Protein AF-0000000087649530 (afdb_homodimer)

Solvent-accessible surface area (backbone atoms only — not comparable to full-atom values): 56994 Å² total; per-residue (Å²): 128,84,71,70,78,63,82,68,73,58,63,77,44,71,29,70,80,33,67,45,96,44,34,31,39,33,21,28,18,38,67,55,89,94,43,46,29,28,37,35,21,36,43,66,48,27,42,63,47,49,63,90,36,42,72,45,75,70,43,72,44,75,65,50,84,65,71,43,80,13,74,47,74,53,39,30,36,41,44,47,68,89,49,80,73,53,42,72,74,54,50,56,64,28,71,61,17,47,23,30,29,43,32,22,47,67,66,84,54,90,45,92,65,28,19,23,22,39,34,42,36,52,28,40,51,48,20,33,71,45,46,62,75,54,61,56,62,45,39,42,62,58,44,22,72,63,63,25,24,39,33,36,37,41,42,50,24,29,54,66,8,38,41,29,68,68,40,90,82,24,53,40,39,34,26,58,41,31,47,40,41,45,42,51,43,40,51,74,34,30,55,62,55,46,16,16,54,87,32,24,20,36,29,15,33,35,42,8,0,16,46,40,42,40,38,45,29,21,77,86,34,33,83,59,51,54,33,39,28,26,31,51,25,29,54,57,17,73,64,43,44,38,53,54,51,44,60,52,35,48,50,52,37,42,74,70,76,40,83,37,80,92,38,53,65,58,34,50,58,56,54,52,68,52,63,69,75,77,48,38,34,43,54,68,67,30,66,70,33,88,87,45,57,81,37,86,50,37,40,46,68,52,65,63,66,34,60,59,61,62,73,59,30,55,53,69,27,74,71,48,35,30,41,37,38,35,38,64,35,40,8,57,70,67,41,68,94,60,74,70,35,74,64,51,39,48,54,56,44,43,70,76,45,39,35,70,73,29,63,92,47,28,67,61,55,45,49,52,55,50,55,57,50,41,53,85,90,34,72,84,35,68,66,50,33,39,51,28,32,28,49,52,45,15,36,68,59,30,47,27,20,51,42,43,48,46,42,54,45,40,70,56,29,98,46,57,33,38,31,37,33,37,55,54,68,60,76,58,39,41,48,77,59,45,75,76,39,97,69,82,71,13,22,72,63,44,66,48,25,29,58,32,75,41,50,72,87,20,76,56,84,75,50,72,66,48,51,50,46,27,52,33,44,25,39,27,54,46,21,27,37,64,68,67,32,49,64,36,46,93,90,36,75,88,38,60,59,76,56,82,49,97,65,77,76,76,86,59,55,31,36,76,92,40,52,43,22,20,32,39,40,44,84,73,56,41,79,37,69,64,41,77,74,42,46,31,56,52,51,43,53,52,60,57,51,47,70,69,61,52,83,125,130,83,71,70,77,64,80,67,72,61,63,78,44,70,28,70,80,34,69,45,93,45,34,31,38,32,21,27,18,37,67,56,89,93,43,47,30,27,37,33,21,36,42,66,46,28,42,64,46,49,62,90,37,44,72,44,74,72,45,71,45,76,65,51,84,63,72,44,79,13,73,46,76,53,39,31,34,43,45,46,69,87,55,80,71,53,42,73,75,53,51,58,64,27,72,62,18,46,25,30,30,42,33,20,46,68,66,82,54,90,46,93,66,29,20,23,22,39,33,43,36,51,28,38,50,48,20,33,70,46,44,59,75,55,60,57,60,46,37,43,61,57,41,24,71,65,64,24,24,40,33,36,37,40,40,49,25,31,54,65,8,38,42,28,67,69,41,88,82,24,52,40,38,35,26,58,42,31,48,39,41,45,42,51,44,40,51,73,33,30,55,63,54,45,15,16,54,87,30,25,20,37,29,16,33,36,41,9,0,14,46,40,42,40,38,45,30,20,78,88,34,31,84,60,51,53,31,38,29,26,30,52,25,29,54,57,18,73,64,40,44,35,55,54,50,45,58,50,37,49,52,52,38,41,74,70,75,40,83,37,80,90,37,55,66,59,35,50,58,55,54,53,67,51,64,69,75,78,49,36,34,42,55,67,66,31,67,70,32,86,87,44,58,82,37,85,49,38,41,45,70,52,64,64,67,34,59,58,60,62,73,58,30,55,54,69,27,74,71,47,34,32,41,38,37,35,37,65,34,40,8,58,70,66,40,68,96,59,76,70,37,72,66,51,39,48,55,56,43,42,69,76,44,40,36,70,73,29,64,89,47,28,64,60,54,46,49,52,54,49,54,58,50,42,53,84,90,34,74,85,36,68,67,50,36,39,51,27,32,26,48,52,44,15,36,70,59,29,47,27,19,51,40,43,48,47,42,53,45,41,70,55,28,98,45,54,33,39,31,36,32,36,54,51,68,60,76,59,38,41,46,76,59,46,76,74,39,97,70,85,70,14,22,70,63,44,67,48,24,30,58,33,74,42,49,73,87,20,76,57,84,76,52,73,66,48,51,51,47,26,52,33,46,24,40,27,55,45,20,27,36,65,68,68,32,48,63,37,46,91,90,37,75,89,37,58,58,75,56,82,49,97,67,77,75,75,84,57,53,31,36,76,93,40,51,41,23,21,32,38,39,43,84,73,56,42,79,36,70,64,44,78,74,41,45,32,54,51,52,45,53,52,60,58,50,48,70,69,62,53,84,125

Structure (mmCIF, N/CA/C/O backbone):
data_AF-0000000087649530-model_v1
#
loop_
_entity.id
_entity.type
_entity.pdbx_description
1 polymer Carboxylesterase
#
loop_
_atom_site.group_PDB
_atom_site.id
_atom_site.type_symbol
_atom_site.label_atom_id
_atom_site.label_alt_id
_atom_site.label_comp_id
_atom_site.label_asym_id
_atom_site.label_entity_id
_atom_site.label_seq_id
_atom_site.pdbx_PDB_ins_code
_atom_site.Cartn_x
_atom_site.Cartn_y
_atom_site.Cartn_z
_atom_site.occupancy
_atom_site.B_iso_or_equiv
_atom_site.auth_seq_id
_atom_site.auth_comp_id
_atom_site.auth_asym_id
_atom_site.auth_atom_id
_atom_site.pdbx_PDB_model_num
ATOM 1 N N . MET A 1 1 ? 2.102 -18.469 -43.094 1 20.11 1 MET A N 1
ATOM 2 C CA . MET A 1 1 ? 2.076 -19.75 -43.781 1 20.11 1 MET A CA 1
ATOM 3 C C . MET A 1 1 ? 2.949 -20.766 -43.031 1 20.11 1 MET A C 1
ATOM 5 O O . MET A 1 1 ? 2.918 -21.969 -43.344 1 20.11 1 MET A O 1
ATOM 9 N N . GLY A 1 2 ? 3.943 -20.281 -42.344 1 23.78 2 GLY A N 1
ATOM 10 C CA . GLY A 1 2 ? 5.012 -21.203 -42.031 1 23.78 2 GLY A CA 1
ATOM 11 C C . GLY A 1 2 ? 4.621 -22.203 -40.938 1 23.78 2 GLY A C 1
ATOM 12 O O . GLY A 1 2 ? 4.879 -21.969 -39.75 1 23.78 2 GLY A O 1
ATOM 13 N N . ILE A 1 3 ? 3.42 -22.734 -40.969 1 28.77 3 ILE A N 1
ATOM 14 C CA . ILE A 1 3 ? 3.002 -23.859 -40.156 1 28.77 3 ILE A CA 1
ATOM 15 C C . ILE A 1 3 ? 4.016 -25 -40.25 1 28.77 3 ILE A C 1
ATOM 17 O O . ILE A 1 3 ? 4.145 -25.625 -41.312 1 28.77 3 ILE A O 1
ATOM 21 N N . SER A 1 4 ? 5.281 -24.703 -39.875 1 29.48 4 SER A N 1
ATOM 22 C CA . SER A 1 4 ? 6.234 -25.812 -39.906 1 29.48 4 SER A CA 1
ATOM 23 C C . SER A 1 4 ? 5.562 -27.141 -39.562 1 29.48 4 SER A C 1
ATOM 25 O O . SER A 1 4 ? 4.609 -27.156 -38.781 1 29.48 4 SER A O 1
ATOM 27 N N . SER A 1 5 ? 5.758 -28.125 -40.406 1 30.33 5 SER A N 1
ATOM 28 C CA . SER A 1 5 ? 5.371 -29.531 -40.406 1 30.33 5 SER A CA 1
ATOM 29 C C . SER A 1 5 ? 5.758 -30.203 -39.094 1 30.33 5 SER A C 1
ATOM 31 O O . SER A 1 5 ? 6.93 -30.516 -38.875 1 30.33 5 SER A O 1
ATOM 33 N N . SER A 1 6 ? 5.52 -29.672 -37.906 1 35.19 6 SER A N 1
ATOM 34 C CA . SER A 1 6 ? 5.594 -30.594 -36.781 1 35.19 6 SER A CA 1
ATOM 35 C C . SER A 1 6 ? 5.176 -32 -37.188 1 35.19 6 SER A C 1
ATOM 37 O O . SER A 1 6 ? 4.133 -32.188 -37.844 1 35.19 6 SER A O 1
ATOM 39 N N . SER A 1 7 ? 6.105 -32.875 -37.594 1 38.34 7 SER A N 1
ATOM 40 C CA . SER A 1 7 ? 5.742 -34.25 -37.781 1 38.34 7 SER A CA 1
ATOM 41 C C . SER A 1 7 ? 4.602 -34.656 -36.844 1 38.34 7 SER A C 1
ATOM 43 O O . SER A 1 7 ? 4.777 -34.719 -35.625 1 38.34 7 SER A O 1
ATOM 45 N N . HIS A 1 8 ? 3.453 -34.156 -37.031 1 46.5 8 HIS A N 1
ATOM 46 C CA . HIS A 1 8 ? 2.182 -34.531 -36.438 1 46.5 8 HIS A CA 1
ATOM 47 C C . HIS A 1 8 ? 2.125 -36.062 -36.188 1 46.5 8 HIS A C 1
ATOM 49 O O . HIS A 1 8 ? 1.907 -36.812 -37.094 1 46.5 8 HIS A O 1
ATOM 55 N N . HIS A 1 9 ? 3.072 -36.5 -35.344 1 56.75 9 HIS A N 1
ATOM 56 C CA . HIS A 1 9 ? 2.857 -37.906 -35 1 56.75 9 HIS A CA 1
ATOM 57 C C . HIS A 1 9 ? 1.378 -38.188 -34.781 1 56.75 9 HIS A C 1
ATOM 59 O O . HIS A 1 9 ? 0.738 -37.531 -33.938 1 56.75 9 HIS A O 1
ATOM 65 N N . GLN A 1 10 ? 0.714 -38.531 -35.875 1 61.56 10 GLN A N 1
ATOM 66 C CA . GLN A 1 10 ? -0.709 -38.844 -35.906 1 61.56 10 GLN A CA 1
ATOM 67 C C . GLN A 1 10 ? -1.021 -40.094 -35.094 1 61.56 10 GLN A C 1
ATOM 69 O O . GLN A 1 10 ? -0.234 -41.031 -35.031 1 61.56 10 GLN A O 1
ATOM 74 N N . ALA A 1 11 ? -1.963 -39.969 -34.219 1 69.56 11 ALA A N 1
ATOM 75 C CA . ALA A 1 11 ? -2.512 -41.125 -33.5 1 69.56 11 ALA A CA 1
ATOM 76 C C . ALA A 1 11 ? -2.777 -42.281 -34.438 1 69.56 11 ALA A C 1
ATOM 78 O O . ALA A 1 11 ? -3.271 -42.094 -35.562 1 69.56 11 ALA A O 1
ATOM 79 N N . GLN A 1 12 ? -2.145 -43.438 -34.031 1 73.06 12 GLN A N 1
ATOM 80 C CA . GLN A 1 12 ? -2.23 -44.625 -34.844 1 73.06 12 GLN A CA 1
ATOM 81 C C . GLN A 1 12 ? -3.414 -45.5 -34.438 1 73.06 12 GLN A C 1
ATOM 83 O O . GLN A 1 12 ? -3.496 -46.656 -34.812 1 73.06 12 GLN A O 1
ATOM 88 N N . GLY A 1 13 ? -4.434 -44.875 -33.719 1 86.56 13 GLY A N 1
ATOM 89 C CA . GLY A 1 13 ? -5.59 -45.688 -33.375 1 86.56 13 GLY A CA 1
ATOM 90 C C . GLY A 1 13 ? -6.094 -45.438 -31.953 1 86.56 13 GLY A C 1
ATOM 91 O O . GLY A 1 13 ? -5.75 -44.438 -31.328 1 86.56 13 GLY A O 1
ATOM 92 N N . ASP A 1 14 ? -6.945 -46.438 -31.562 1 94.56 14 ASP A N 1
ATOM 93 C CA . ASP A 1 14 ? -7.566 -46.344 -30.25 1 94.56 14 ASP A CA 1
ATOM 94 C C . ASP A 1 14 ? -6.609 -46.812 -29.156 1 94.56 14 ASP A C 1
ATOM 96 O O . ASP A 1 14 ? -5.777 -47.688 -29.375 1 94.56 14 ASP A O 1
ATOM 100 N N . SER A 1 15 ? -6.625 -46.188 -28.047 1 96.62 15 SER A N 1
ATOM 101 C CA . SER A 1 15 ? -5.906 -46.625 -26.859 1 96.62 15 SER A CA 1
ATOM 102 C C . SER A 1 15 ? -6.488 -47.938 -26.312 1 96.62 15 SER A C 1
ATOM 104 O O . SER A 1 15 ? -7.496 -48.438 -26.812 1 96.62 15 SER A O 1
ATOM 106 N N . ARG A 1 16 ? -5.828 -48.438 -25.25 1 96.5 16 ARG A N 1
ATOM 107 C CA . ARG A 1 16 ? -6.469 -49.469 -24.453 1 96.5 16 ARG A CA 1
ATOM 108 C C . ARG A 1 16 ? -7.699 -48.938 -23.734 1 96.5 16 ARG A C 1
ATOM 110 O O . ARG A 1 16 ? -7.828 -47.719 -23.531 1 96.5 16 ARG A O 1
ATOM 117 N N . LEU A 1 17 ? -8.594 -49.844 -23.453 1 97.56 17 LEU A N 1
ATOM 118 C CA . LEU A 1 17 ? -9.734 -49.5 -22.609 1 97.56 17 LEU A CA 1
ATOM 119 C C . LEU A 1 17 ? -9.328 -49.5 -21.125 1 97.56 17 LEU A C 1
ATOM 121 O O . LEU A 1 17 ? -8.734 -50.438 -20.641 1 97.56 17 LEU A O 1
ATOM 125 N N . VAL A 1 18 ? -9.555 -48.406 -20.438 1 98.19 18 VAL A N 1
ATOM 126 C CA . VAL A 1 18 ? -9.234 -48.312 -19.016 1 98.19 18 VAL A CA 1
ATOM 127 C C . VAL A 1 18 ? -10.523 -48.125 -18.203 1 98.19 18 VAL A C 1
ATOM 129 O O . VAL A 1 18 ? -11.344 -47.25 -18.516 1 98.19 18 VAL A O 1
ATOM 132 N N . LYS A 1 19 ? -10.773 -48.875 -17.219 1 97.81 19 LYS A N 1
ATOM 133 C CA . LYS A 1 19 ? -11.938 -48.781 -16.344 1 97.81 19 LYS A CA 1
ATOM 134 C C . LYS A 1 19 ? -11.586 -48.062 -15.055 1 97.81 19 LYS A C 1
ATOM 136 O O . LYS A 1 19 ? -11.008 -48.656 -14.141 1 97.81 19 LYS A O 1
ATOM 141 N N . THR A 1 20 ? -12.008 -46.844 -14.961 1 97.62 20 THR A N 1
ATOM 142 C CA . THR A 1 20 ? -11.797 -46.031 -13.75 1 97.62 20 THR A CA 1
ATOM 143 C C . THR A 1 20 ? -12.883 -46.344 -12.719 1 97.62 20 THR A C 1
ATOM 145 O O . THR A 1 20 ? -13.789 -47.125 -12.969 1 97.62 20 THR A O 1
ATOM 148 N N . GLN A 1 21 ? -12.82 -45.656 -11.562 1 96.75 21 GLN A N 1
ATOM 149 C CA . GLN A 1 21 ? -13.852 -45.781 -10.539 1 96.75 21 GLN A CA 1
ATOM 150 C C . GLN A 1 21 ? -15.18 -45.219 -11.008 1 96.75 21 GLN A C 1
ATOM 152 O O . GLN A 1 21 ? -16.234 -45.531 -10.469 1 96.75 21 GLN A O 1
ATOM 157 N N . TYR A 1 22 ? -15.148 -44.438 -12.078 1 97.5 22 TYR A N 1
ATOM 158 C CA . TYR A 1 22 ? -16.344 -43.719 -12.484 1 97.5 22 TYR A CA 1
ATOM 159 C C . TYR A 1 22 ? -16.891 -44.25 -13.805 1 97.5 22 TYR A C 1
ATOM 161 O O . TYR A 1 22 ? -18.016 -43.938 -14.195 1 97.5 22 TYR A O 1
ATOM 169 N N . GLY A 1 23 ? -16.062 -45 -14.461 1 97.75 23 GLY A N 1
ATOM 170 C CA . GLY A 1 23 ? -16.453 -45.531 -15.758 1 97.75 23 GLY A CA 1
ATOM 171 C C . GLY A 1 23 ? -15.273 -45.812 -16.656 1 97.75 23 GLY A C 1
ATOM 172 O O . GLY A 1 23 ? -14.125 -45.531 -16.312 1 97.75 23 GLY A O 1
ATOM 173 N N . ALA A 1 24 ? -15.609 -46.375 -17.828 1 98.44 24 ALA A N 1
ATOM 174 C CA . ALA A 1 24 ? -14.562 -46.75 -18.781 1 98.44 24 ALA A CA 1
ATOM 175 C C . ALA A 1 24 ? -14.242 -45.562 -19.719 1 98.44 24 ALA A C 1
ATOM 177 O O . ALA A 1 24 ? -15.125 -44.812 -20.078 1 98.44 24 ALA A O 1
ATOM 178 N N . VAL A 1 25 ? -12.938 -45.5 -20.062 1 98.62 25 VAL A N 1
ATOM 179 C CA . VAL A 1 25 ? -12.516 -44.438 -20.984 1 98.62 25 VAL A CA 1
ATOM 180 C C . VAL A 1 25 ? -11.664 -45.031 -22.094 1 98.62 25 VAL A C 1
ATOM 182 O O . VAL A 1 25 ? -10.961 -46.031 -21.875 1 98.62 25 VAL A O 1
ATOM 185 N N . MET A 1 26 ? -11.773 -44.5 -23.297 1 98.31 26 MET A N 1
ATOM 186 C CA . MET A 1 26 ? -10.961 -44.844 -24.453 1 98.31 26 MET A CA 1
ATOM 187 C C . MET A 1 26 ? -10.383 -43.594 -25.109 1 98.31 26 MET A C 1
ATOM 189 O O . MET A 1 26 ? -11.117 -42.688 -25.453 1 98.31 26 MET A O 1
ATOM 193 N N . GLY A 1 27 ? -9.086 -43.594 -25.172 1 98 27 GLY A N 1
ATOM 194 C CA . GLY A 1 27 ? -8.398 -42.469 -25.781 1 98 27 GLY A CA 1
ATOM 195 C C . GLY A 1 27 ? -7.742 -42.844 -27.109 1 98 27 GLY A C 1
ATOM 196 O O . GLY A 1 27 ? -8.312 -43.594 -27.906 1 98 27 GLY A O 1
ATOM 197 N N . ARG A 1 28 ? -6.652 -42.125 -27.375 1 97.5 28 ARG A N 1
ATOM 198 C CA . ARG A 1 28 ? -5.855 -42.344 -28.578 1 97.5 28 ARG A CA 1
ATOM 199 C C . ARG A 1 28 ? -4.504 -42.969 -28.25 1 97.5 28 ARG A C 1
ATOM 201 O O . ARG A 1 28 ? -4.008 -42.812 -27.125 1 97.5 28 ARG A O 1
ATOM 208 N N . ARG A 1 29 ? -3.973 -43.688 -29.25 1 97.25 29 ARG A N 1
ATOM 209 C CA . ARG A 1 29 ? -2.639 -44.281 -29.078 1 97.25 29 ARG A CA 1
ATOM 210 C C . ARG A 1 29 ? -1.638 -43.594 -30.016 1 97.25 29 ARG A C 1
ATOM 212 O O . ARG A 1 29 ? -1.894 -43.469 -31.219 1 97.25 29 ARG A O 1
ATOM 219 N N . PHE A 1 30 ? -0.61 -43.125 -29.453 1 96.19 30 PHE A N 1
ATOM 220 C CA . PHE A 1 30 ? 0.534 -42.594 -30.188 1 96.19 30 PHE A CA 1
ATOM 221 C C . PHE A 1 30 ? 1.668 -43.594 -30.234 1 96.19 30 PHE A C 1
ATOM 223 O O . PHE A 1 30 ? 1.87 -44.344 -29.266 1 96.19 30 PHE A O 1
ATOM 230 N N . VAL A 1 31 ? 2.387 -43.625 -31.328 1 95 31 VAL A N 1
ATOM 231 C CA . VAL A 1 31 ? 3.516 -44.531 -31.469 1 95 31 VAL A CA 1
ATOM 232 C C . VAL A 1 31 ? 4.781 -43.75 -31.812 1 95 31 VAL A C 1
ATOM 234 O O . VAL A 1 31 ? 4.801 -43 -32.781 1 95 31 VAL A O 1
ATOM 237 N N . PHE A 1 32 ? 5.715 -43.906 -31 1 93.94 32 PHE A N 1
ATOM 238 C CA . PHE A 1 32 ? 7.035 -43.312 -31.203 1 93.94 32 PHE A CA 1
ATOM 239 C C . PHE A 1 32 ? 8.117 -44.406 -31.188 1 93.94 32 PHE A C 1
ATOM 241 O O . PHE A 1 32 ? 8.461 -44.906 -30.125 1 93.94 32 PHE A O 1
ATOM 248 N N . LYS A 1 33 ? 8.578 -44.688 -32.312 1 88.06 33 LYS A N 1
ATOM 249 C CA . LYS A 1 33 ? 9.477 -45.812 -32.469 1 88.06 33 LYS A CA 1
ATOM 250 C C . LYS A 1 33 ? 8.836 -47.094 -31.953 1 88.06 33 LYS A C 1
ATOM 252 O O . LYS A 1 33 ? 7.727 -47.469 -32.344 1 88.06 33 LYS A O 1
ATOM 257 N N . ASN A 1 34 ? 9.375 -47.688 -30.891 1 87.38 34 ASN A N 1
ATOM 258 C CA . ASN A 1 34 ? 8.836 -48.938 -30.375 1 87.38 34 ASN A CA 1
ATOM 259 C C . ASN A 1 34 ? 8.078 -48.719 -29.078 1 87.38 34 ASN A C 1
ATOM 261 O O . ASN A 1 34 ? 7.742 -49.688 -28.375 1 87.38 34 ASN A O 1
ATOM 265 N N . LYS A 1 35 ? 7.785 -47.469 -28.875 1 93.75 35 LYS A N 1
ATOM 266 C CA . LYS A 1 35 ? 7.055 -47.156 -27.656 1 93.75 35 LYS A CA 1
ATOM 267 C C . LYS A 1 35 ? 5.656 -46.656 -27.969 1 93.75 35 LYS A C 1
ATOM 269 O O . LYS A 1 35 ? 5.484 -45.781 -28.828 1 93.75 35 LYS A O 1
ATOM 274 N N . GLN A 1 36 ? 4.695 -47.219 -27.344 1 96.06 36 GLN A N 1
ATOM 275 C CA . GLN A 1 36 ? 3.301 -46.844 -27.5 1 96.06 36 GLN A CA 1
ATOM 276 C C . GLN A 1 36 ? 2.779 -46.125 -26.266 1 96.06 36 GLN A C 1
ATOM 278 O O . GLN A 1 36 ? 3.002 -46.562 -25.141 1 96.06 36 GLN A O 1
ATOM 283 N N . ILE A 1 37 ? 2.195 -44.969 -26.5 1 97.88 37 ILE A N 1
ATOM 284 C CA . ILE A 1 37 ? 1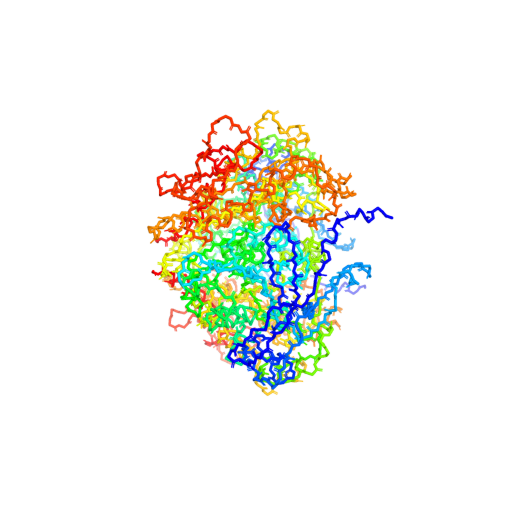.646 -44.188 -25.406 1 97.88 37 ILE A CA 1
ATOM 285 C C . ILE A 1 37 ? 0.156 -43.938 -25.641 1 97.88 37 ILE A C 1
ATOM 287 O O . ILE A 1 37 ? -0.254 -43.531 -26.734 1 97.88 37 ILE A O 1
ATOM 291 N N . ASP A 1 38 ? -0.668 -44.219 -24.656 1 98.19 38 ASP A N 1
ATOM 292 C CA . ASP A 1 38 ? -2.102 -43.938 -24.703 1 98.19 38 ASP A CA 1
ATOM 293 C C . ASP A 1 38 ? -2.41 -42.562 -24.125 1 98.19 38 ASP A C 1
ATOM 295 O O . ASP A 1 38 ? -1.936 -42.219 -23.047 1 98.19 38 ASP A O 1
ATOM 299 N N . ALA A 1 39 ? -3.119 -41.781 -24.891 1 98.25 39 ALA A N 1
ATOM 300 C CA . ALA A 1 39 ? -3.553 -40.438 -24.453 1 98.25 39 ALA A CA 1
ATOM 301 C C . ALA A 1 39 ? -5.059 -40.406 -24.203 1 98.25 39 ALA A C 1
ATOM 303 O O . ALA A 1 39 ? -5.852 -40.688 -25.125 1 98.25 39 ALA A O 1
ATOM 304 N N . PHE A 1 40 ? -5.449 -40.219 -22.984 1 98.5 40 PHE A N 1
ATOM 305 C CA . PHE A 1 40 ? -6.836 -40 -22.578 1 98.5 40 PHE A CA 1
ATOM 306 C C . PHE A 1 40 ? -7.098 -38.531 -22.266 1 98.5 40 PHE A C 1
ATOM 308 O O . PHE A 1 40 ? -6.586 -38 -21.281 1 98.5 40 PHE A O 1
ATOM 315 N N . GLN A 1 41 ? -7.883 -37.875 -23.141 1 97.38 41 GLN A N 1
ATOM 316 C CA . GLN A 1 41 ? -8.062 -36.438 -23.016 1 97.38 41 GLN A CA 1
ATOM 317 C C . GLN A 1 41 ? -9.516 -36.062 -22.719 1 97.38 41 GLN A C 1
ATOM 319 O O . GLN A 1 41 ? -10.438 -36.625 -23.312 1 97.38 41 GLN A O 1
ATOM 324 N N . GLY A 1 42 ? -9.656 -35.094 -21.734 1 97.31 42 GLY A N 1
ATOM 325 C CA . GLY A 1 42 ? -10.992 -34.625 -21.422 1 97.31 42 GLY A CA 1
ATOM 326 C C . GLY A 1 42 ? -11.75 -35.5 -20.453 1 97.31 42 GLY A C 1
ATOM 327 O O . GLY A 1 42 ? -12.953 -35.719 -20.609 1 97.31 42 GLY A O 1
ATOM 328 N N . ILE A 1 43 ? -11.07 -36.125 -19.516 1 98.5 43 ILE A N 1
ATOM 329 C CA . ILE A 1 43 ? -11.719 -36.938 -18.5 1 98.5 43 ILE A CA 1
ATOM 330 C C . ILE A 1 43 ? -12.297 -36.031 -17.406 1 98.5 43 ILE A C 1
ATOM 332 O O . ILE A 1 43 ? -11.578 -35.219 -16.812 1 98.5 43 ILE A O 1
ATOM 336 N N . PRO A 1 44 ? -13.594 -36.062 -17.156 1 98.25 44 PRO A N 1
ATOM 337 C CA . PRO A 1 44 ? -14.117 -35.25 -16.062 1 98.25 44 PRO A CA 1
ATOM 338 C C . PRO A 1 44 ? -13.648 -35.75 -14.688 1 98.25 44 PRO A C 1
ATOM 340 O O . PRO A 1 44 ? -13.789 -36.938 -14.367 1 98.25 44 PRO A O 1
ATOM 343 N N . PHE A 1 45 ? -13.094 -34.938 -13.898 1 98.5 45 PHE A N 1
ATOM 344 C CA . PHE A 1 45 ? -12.648 -35.344 -12.57 1 98.5 45 PHE A CA 1
ATOM 345 C C . PHE A 1 45 ? -13.547 -34.719 -11.492 1 98.5 45 PHE A C 1
ATOM 347 O O . PHE A 1 45 ? -13.375 -35.031 -10.305 1 98.5 45 PHE A O 1
ATOM 354 N N . ALA A 1 46 ? -14.539 -33.906 -11.883 1 98.62 46 ALA A N 1
ATOM 355 C CA . ALA A 1 46 ? -15.516 -33.281 -10.984 1 98.62 46 ALA A CA 1
ATOM 356 C C . ALA A 1 46 ? -16.828 -33.031 -11.703 1 98.62 46 ALA A C 1
ATOM 358 O O . ALA A 1 46 ? -16.891 -33.031 -12.938 1 98.62 46 ALA A O 1
ATOM 359 N N . LYS A 1 47 ? -17.906 -32.781 -10.922 1 98.5 47 LYS A N 1
ATOM 360 C CA . LYS A 1 47 ? -19.156 -32.281 -11.492 1 98.5 47 LYS A CA 1
ATOM 361 C C . LYS A 1 47 ? -18.953 -30.906 -12.117 1 98.5 47 LYS A C 1
ATOM 363 O O . LYS A 1 47 ? -18.109 -30.125 -11.656 1 98.5 47 LYS A O 1
ATOM 368 N N . PRO A 1 48 ? -19.75 -30.672 -13.227 1 98.12 48 PRO A N 1
ATOM 369 C CA . PRO A 1 48 ? -19.672 -29.297 -13.734 1 98.12 48 PRO A CA 1
ATOM 370 C C . PRO A 1 48 ? -19.969 -28.25 -12.672 1 98.12 48 PRO A C 1
ATOM 372 O O . PRO A 1 48 ? -20.984 -28.344 -11.977 1 98.12 48 PRO A O 1
ATOM 375 N N . PRO A 1 49 ? -19.047 -27.312 -12.453 1 98.12 49 PRO A N 1
ATOM 376 C CA . PRO A 1 49 ? -19.266 -26.281 -11.438 1 98.12 49 PRO A CA 1
ATOM 377 C C . PRO A 1 49 ? -20.156 -25.141 -11.93 1 98.12 49 PRO A C 1
ATOM 379 O O . PRO A 1 49 ? -19.766 -23.969 -11.883 1 98.12 49 PRO A O 1
ATOM 382 N N . ILE A 1 50 ? -21.375 -25.422 -12.406 1 97.62 50 ILE A N 1
ATOM 383 C CA . ILE A 1 50 ? -22.328 -24.484 -12.977 1 97.62 50 ILE A CA 1
ATOM 384 C C . ILE A 1 50 ? -23.594 -24.438 -12.125 1 97.62 50 ILE A C 1
ATOM 386 O O . ILE A 1 50 ? -23.781 -25.281 -11.242 1 97.62 50 ILE A O 1
ATOM 390 N N . GLY A 1 51 ? -24.469 -23.453 -12.367 1 96.38 51 GLY A N 1
ATOM 391 C CA . GLY A 1 51 ? -25.703 -23.344 -11.602 1 96.38 51 GLY A CA 1
ATOM 392 C C . GLY A 1 51 ? -25.469 -23.266 -10.109 1 96.38 51 GLY A C 1
ATOM 393 O O . GLY A 1 51 ? -24.672 -22.469 -9.625 1 96.38 51 GLY A O 1
ATOM 394 N N . ASP A 1 52 ? -26.047 -24.219 -9.383 1 96.25 52 ASP A N 1
ATOM 395 C CA . ASP A 1 52 ? -25.969 -24.234 -7.922 1 96.25 52 ASP A CA 1
ATOM 396 C C . ASP A 1 52 ? -24.562 -24.547 -7.445 1 96.25 52 ASP A C 1
ATOM 398 O O . ASP A 1 52 ? -24.203 -24.281 -6.297 1 96.25 52 ASP A O 1
ATOM 402 N N . LEU A 1 53 ? -23.75 -25.125 -8.375 1 97.81 53 LEU A N 1
ATOM 403 C CA . LEU A 1 53 ? -22.406 -25.516 -7.977 1 97.81 53 LEU A CA 1
ATOM 404 C C . LEU A 1 53 ? -21.391 -24.422 -8.281 1 97.81 53 LEU A C 1
ATOM 406 O O . LEU A 1 53 ? -20.219 -24.531 -7.922 1 97.81 53 LEU A O 1
ATOM 410 N N . ARG A 1 54 ? -21.875 -23.312 -9.031 1 96.5 54 ARG A N 1
ATOM 411 C CA . ARG A 1 54 ? -21.016 -22.125 -9.141 1 96.5 54 ARG A CA 1
ATOM 412 C C . ARG A 1 54 ? -20.688 -21.562 -7.77 1 96.5 54 ARG A C 1
ATOM 414 O O . ARG A 1 54 ? -21.578 -21.375 -6.938 1 96.5 54 ARG A O 1
ATOM 421 N N . PHE A 1 55 ? -19.422 -21.359 -7.438 1 98.06 55 PHE A N 1
ATOM 422 C CA . PHE A 1 55 ? -18.891 -20.781 -6.207 1 98.06 55 PHE A CA 1
ATOM 423 C C . PHE A 1 55 ? -18.953 -21.781 -5.062 1 98.06 55 PHE A C 1
ATOM 425 O O . PHE A 1 55 ? -19.047 -21.391 -3.896 1 98.06 55 PHE A O 1
ATOM 432 N N . ARG A 1 56 ? -18.953 -23.016 -5.398 1 97.69 56 ARG A N 1
ATOM 433 C CA . ARG A 1 56 ? -18.875 -24.078 -4.398 1 97.69 56 ARG A CA 1
ATOM 434 C C . ARG A 1 56 ? -17.641 -24.953 -4.617 1 97.69 56 ARG A C 1
ATOM 436 O O . ARG A 1 56 ? -17.062 -24.953 -5.703 1 97.69 56 ARG A O 1
ATOM 443 N N . ARG A 1 57 ? -17.234 -25.625 -3.568 1 98.31 57 ARG A N 1
ATOM 444 C CA . ARG A 1 57 ? -16.172 -26.609 -3.699 1 98.31 57 ARG A CA 1
ATOM 445 C C . ARG A 1 57 ? -16.531 -27.672 -4.73 1 98.31 57 ARG A C 1
ATOM 447 O O . ARG A 1 57 ? -17.703 -28.031 -4.879 1 98.31 57 ARG A O 1
ATOM 454 N N . PRO A 1 58 ? -15.523 -28.156 -5.445 1 98.69 58 PRO A N 1
ATOM 455 C CA . PRO A 1 58 ? -15.828 -29.203 -6.426 1 98.69 58 PRO A CA 1
ATOM 456 C C . PRO A 1 58 ? -16.328 -30.484 -5.777 1 98.69 58 PRO A C 1
ATOM 458 O O . PRO A 1 58 ? -15.953 -30.797 -4.645 1 98.69 58 PRO A O 1
ATOM 461 N N . GLU A 1 59 ? -17.172 -31.156 -6.492 1 98.25 59 GLU A N 1
ATOM 462 C CA . GLU A 1 59 ? -17.703 -32.469 -6.09 1 98.25 59 GLU A CA 1
ATOM 463 C C . GLU A 1 59 ? -17.266 -33.562 -7.055 1 98.25 59 GLU A C 1
ATOM 465 O O . GLU A 1 59 ? -17 -33.281 -8.227 1 98.25 59 GLU A O 1
ATOM 470 N N . PRO A 1 60 ? -17.172 -34.75 -6.609 1 97.88 60 PRO A N 1
ATOM 471 C CA . PRO A 1 60 ? -16.766 -35.844 -7.504 1 97.88 60 PRO A CA 1
ATOM 472 C C . PRO A 1 60 ? -17.688 -36 -8.711 1 97.88 60 PRO A C 1
ATOM 474 O O . PRO A 1 60 ? -18.875 -35.688 -8.625 1 97.88 60 PRO A O 1
ATOM 477 N N . PRO A 1 61 ? -17.109 -36.438 -9.742 1 97.62 61 PRO A N 1
ATOM 478 C CA . PRO A 1 61 ? -17.953 -36.625 -10.93 1 97.62 61 PRO A CA 1
ATOM 479 C C . PRO A 1 61 ? -18.969 -37.75 -10.758 1 97.62 61 PRO A C 1
ATOM 481 O O . PRO A 1 61 ? -18.797 -38.625 -9.898 1 97.62 61 PRO A O 1
ATOM 484 N N . GLU A 1 62 ? -20.031 -37.688 -11.594 1 96.31 62 GLU A N 1
ATOM 485 C CA . GLU A 1 62 ? -20.969 -38.812 -11.648 1 96.31 62 GLU A CA 1
ATOM 486 C C . GLU A 1 62 ? -20.406 -39.969 -12.445 1 96.31 62 GLU A C 1
ATOM 488 O O . GLU A 1 62 ? -19.75 -39.781 -13.469 1 96.31 62 GLU A O 1
ATOM 493 N N . PRO A 1 63 ? -20.672 -41.125 -11.938 1 97.38 63 PRO A N 1
ATOM 494 C CA . PRO A 1 63 ? -20.266 -42.281 -12.766 1 97.38 63 PRO A CA 1
ATOM 495 C C . PRO A 1 63 ? -21.016 -42.344 -14.102 1 97.38 63 PRO A C 1
ATOM 497 O O . PRO A 1 63 ? -22.109 -41.75 -14.227 1 97.38 63 PRO A O 1
ATOM 500 N N . TRP A 1 64 ? -20.391 -42.906 -15.031 1 97.06 64 TRP A N 1
ATOM 501 C CA . TRP A 1 64 ? -21.062 -43.062 -16.328 1 97.06 64 TRP A CA 1
ATOM 502 C C . TRP A 1 64 ? -21.062 -44.5 -16.766 1 97.06 64 TRP A C 1
ATOM 504 O O . TRP A 1 64 ? -20.188 -45.281 -16.391 1 97.06 64 TRP A O 1
ATOM 514 N N . ASP A 1 65 ? -22.125 -44.844 -17.625 1 95.12 65 ASP A N 1
ATOM 515 C CA . ASP A 1 65 ? -22.25 -46.156 -18.234 1 95.12 65 ASP A CA 1
ATOM 516 C C . ASP A 1 65 ? -21.578 -46.188 -19.609 1 95.12 65 ASP A C 1
ATOM 518 O O . ASP A 1 65 ? -21.5 -45.156 -20.281 1 95.12 65 ASP A O 1
ATOM 522 N N . GLY A 1 66 ? -21.078 -47.281 -19.969 1 95.25 66 GLY A N 1
ATOM 523 C CA . GLY A 1 66 ? -20.453 -47.406 -21.281 1 95.25 66 GLY A CA 1
ATOM 524 C C . GLY A 1 66 ? -19.047 -46.844 -21.328 1 95.25 66 GLY A C 1
ATOM 525 O O . GLY A 1 66 ? -18.375 -46.75 -20.297 1 95.25 66 GLY A O 1
ATOM 526 N N . VAL A 1 67 ? -18.594 -46.656 -22.531 1 97.75 67 VAL A N 1
ATOM 527 C CA . VAL A 1 67 ? -17.219 -46.188 -22.734 1 97.75 67 VAL A CA 1
ATOM 528 C C . VAL A 1 67 ? -17.25 -44.719 -23.125 1 97.75 67 VAL A C 1
ATOM 530 O O . VAL A 1 67 ? -17.859 -44.312 -24.125 1 97.75 67 VAL A O 1
ATOM 533 N N . LYS A 1 68 ? -16.703 -43.906 -22.281 1 97.94 68 LYS A N 1
ATOM 534 C CA . LYS A 1 68 ? -16.531 -42.469 -22.625 1 97.94 68 LYS A CA 1
ATOM 535 C C . LYS A 1 68 ? -15.375 -42.281 -23.594 1 97.94 68 LYS A C 1
ATOM 537 O O . LYS A 1 68 ? -14.258 -42.75 -23.344 1 97.94 68 LYS A O 1
ATOM 542 N N . GLU A 1 69 ? -15.617 -41.594 -24.703 1 97.31 69 GLU A N 1
ATOM 543 C CA . GLU A 1 69 ? -14.547 -41.25 -25.641 1 97.31 69 GLU A CA 1
ATOM 544 C C . GLU A 1 69 ? -13.719 -40.062 -25.109 1 97.31 69 GLU A C 1
ATOM 546 O O . GLU A 1 69 ? -14.242 -38.969 -24.875 1 97.31 69 GLU A O 1
ATOM 551 N N . THR A 1 70 ? -12.5 -40.312 -24.875 1 97.81 70 THR A N 1
ATOM 552 C CA . THR A 1 70 ? -11.562 -39.312 -24.359 1 97.81 70 THR A CA 1
ATOM 553 C C . THR A 1 70 ? -10.438 -39.062 -25.375 1 97.81 70 THR A C 1
ATOM 555 O O . THR A 1 70 ? -9.258 -39.156 -25.016 1 97.81 70 THR A O 1
ATOM 558 N N . LYS A 1 71 ? -10.812 -38.594 -26.609 1 96.44 71 LYS A N 1
ATOM 559 C CA . LYS A 1 71 ? -9.883 -38.5 -27.719 1 96.44 71 LYS A CA 1
ATOM 560 C C . LYS A 1 71 ? -9.57 -37.031 -28.031 1 96.44 71 LYS A C 1
ATOM 562 O O . LYS A 1 71 ? -8.836 -36.719 -28.984 1 96.44 71 LYS A O 1
ATOM 567 N N . ALA A 1 72 ? -10.219 -36.156 -27.234 1 94.69 72 ALA A N 1
ATOM 568 C CA . ALA A 1 72 ? -9.984 -34.719 -27.406 1 94.69 72 ALA A CA 1
ATOM 569 C C . ALA A 1 72 ? -9.977 -34 -26.062 1 94.69 72 ALA A C 1
ATOM 571 O O . ALA A 1 72 ? -10.547 -34.469 -25.078 1 94.69 72 ALA A O 1
ATOM 572 N N . PHE A 1 73 ? -9.312 -32.844 -26.094 1 95.31 73 PHE A N 1
ATOM 573 C CA . PHE A 1 73 ? -9.266 -32.031 -24.891 1 95.31 73 PHE A CA 1
ATOM 574 C C . PHE A 1 73 ? -10.664 -31.547 -24.5 1 95.31 73 PHE A C 1
ATOM 576 O O . PHE A 1 73 ? -11.477 -31.25 -25.375 1 95.31 73 PHE A O 1
ATOM 583 N N . GLY A 1 74 ? -10.922 -31.484 -23.156 1 95 74 GLY A N 1
ATOM 584 C CA . GLY A 1 74 ? -12.094 -30.766 -22.672 1 95 74 GLY A CA 1
ATOM 585 C C . GLY A 1 74 ? -11.969 -29.25 -22.812 1 95 74 GLY A C 1
ATOM 586 O O . GLY A 1 74 ? -10.93 -28.75 -23.25 1 95 74 GLY A O 1
ATOM 587 N N . PRO A 1 75 ? -12.992 -28.547 -22.469 1 94.94 75 PRO A N 1
ATOM 588 C CA . PRO A 1 75 ? -12.984 -27.078 -22.609 1 94.94 75 PRO A CA 1
ATOM 589 C C . PRO A 1 75 ? -12.008 -26.406 -21.641 1 94.94 75 PRO A C 1
ATOM 591 O O . PRO A 1 75 ? -11.766 -26.922 -20.547 1 94.94 75 PRO A O 1
ATOM 594 N N . ARG A 1 76 ? -11.508 -25.25 -22.094 1 94.69 76 ARG A N 1
ATOM 595 C CA . ARG A 1 76 ? -10.727 -24.375 -21.234 1 94.69 76 ARG A CA 1
ATOM 596 C C . ARG A 1 76 ? -11.633 -23.562 -20.312 1 94.69 76 ARG A C 1
ATOM 598 O O . ARG A 1 76 ? -12.836 -23.469 -20.531 1 94.69 76 ARG A O 1
ATOM 605 N N . GLY A 1 77 ? -11.039 -23.031 -19.281 1 95.06 77 GLY A N 1
ATOM 606 C CA . GLY A 1 77 ? -11.797 -22.156 -18.391 1 95.06 77 GLY A CA 1
ATOM 607 C C . GLY A 1 77 ? -12.195 -20.844 -19.062 1 95.06 77 GLY A C 1
ATOM 608 O O . GLY A 1 77 ? -11.562 -20.422 -20.031 1 95.06 77 GLY A O 1
ATOM 609 N N . ILE A 1 78 ? -13.203 -20.219 -18.5 1 95.31 78 ILE A N 1
ATOM 610 C CA . ILE A 1 78 ? -13.664 -18.938 -18.984 1 95.31 78 ILE A CA 1
ATOM 611 C C . ILE A 1 78 ? -12.539 -17.906 -18.891 1 95.31 78 ILE A C 1
ATOM 613 O O . ILE A 1 78 ? -12 -17.672 -17.797 1 95.31 78 ILE A O 1
ATOM 617 N N . GLN A 1 79 ? -12.109 -17.281 -19.984 1 92.69 79 GLN A N 1
ATOM 618 C CA . GLN A 1 79 ? -11.047 -16.281 -20.062 1 92.69 79 GLN A CA 1
ATOM 619 C C . GLN A 1 79 ? -11.188 -15.445 -21.328 1 92.69 79 GLN A C 1
ATOM 621 O O . GLN A 1 79 ? -11.953 -15.797 -22.234 1 92.69 79 GLN A O 1
ATOM 626 N N . LYS A 1 80 ? -10.516 -14.242 -21.328 1 87.44 80 LYS A N 1
ATOM 627 C CA . LYS A 1 80 ? -10.508 -13.391 -22.516 1 87.44 80 LYS A CA 1
ATOM 628 C C . LYS A 1 80 ? -9.203 -13.562 -23.297 1 87.44 80 LYS A C 1
ATOM 630 O O . LYS A 1 80 ? -8.117 -13.312 -22.781 1 87.44 80 LYS A O 1
ATOM 635 N N . ASP A 1 81 ? -9.32 -14.07 -24.484 1 77.88 81 ASP A N 1
ATOM 636 C CA . ASP A 1 81 ? -8.164 -14.242 -25.344 1 77.88 81 ASP A CA 1
ATOM 637 C C . ASP A 1 81 ? -7.902 -12.984 -26.172 1 77.88 81 ASP A C 1
ATOM 639 O O . ASP A 1 81 ? -8.828 -12.234 -26.469 1 77.88 81 ASP A O 1
ATOM 643 N N . ASN A 1 82 ? -6.75 -12.32 -26.219 1 63.19 82 ASN A N 1
ATOM 644 C CA . ASN A 1 82 ? -6.469 -11.102 -26.969 1 63.19 82 ASN A CA 1
ATOM 645 C C . ASN A 1 82 ? -6.867 -11.227 -28.422 1 63.19 82 ASN A C 1
ATOM 647 O O . ASN A 1 82 ? -7.348 -10.266 -29.031 1 63.19 82 ASN A O 1
ATOM 651 N N . THR A 1 83 ? -6.258 -12.094 -29.266 1 56.47 83 THR A N 1
ATOM 652 C CA . THR A 1 83 ? -6.547 -12.094 -30.703 1 56.47 83 THR A CA 1
ATOM 653 C C . THR A 1 83 ? -7.531 -13.203 -31.047 1 56.47 83 THR A C 1
ATOM 655 O O . THR A 1 83 ? -7.555 -14.25 -30.406 1 56.47 83 THR A O 1
ATOM 658 N N . PHE A 1 84 ? -8.594 -12.867 -31.828 1 45.25 84 PHE A N 1
ATOM 659 C CA . PHE A 1 84 ? -9.547 -13.812 -32.406 1 45.25 84 PHE A CA 1
ATOM 660 C C . PHE A 1 84 ? -8.844 -15.094 -32.844 1 45.25 84 PHE A C 1
ATOM 662 O O . PHE A 1 84 ? -9.359 -16.188 -32.625 1 45.25 84 PHE A O 1
ATOM 669 N N . LEU A 1 85 ? -7.711 -15.008 -33.438 1 45.19 85 LEU A N 1
ATOM 670 C CA . LEU A 1 85 ? -6.984 -16.141 -34 1 45.19 85 LEU A CA 1
ATOM 671 C C . LEU A 1 85 ? -6.547 -17.109 -32.875 1 45.19 85 LEU A C 1
ATOM 673 O O . LEU A 1 85 ? -6.508 -18.312 -33.094 1 45.19 85 LEU A O 1
ATOM 677 N N . ASP A 1 86 ? -6.316 -16.547 -31.688 1 52.97 86 ASP A N 1
ATOM 678 C CA . ASP A 1 86 ? -5.75 -17.359 -30.625 1 52.97 86 ASP A CA 1
ATOM 679 C C . ASP A 1 86 ? -6.812 -18.266 -30 1 52.97 86 ASP A C 1
ATOM 681 O O . ASP A 1 86 ? -6.523 -19.406 -29.609 1 52.97 86 ASP A O 1
ATOM 685 N N . LYS A 1 87 ? -8.078 -17.859 -30.047 1 47.72 87 LYS A N 1
ATOM 686 C CA . LYS A 1 87 ? -9.156 -18.672 -29.484 1 47.72 87 LYS A CA 1
ATOM 687 C C . LYS A 1 87 ? -9.297 -20 -30.219 1 47.72 87 LYS A C 1
ATOM 689 O O . LYS A 1 87 ? -9.523 -21.047 -29.594 1 47.72 87 LYS A O 1
ATOM 694 N N . MET A 1 88 ? -9.258 -19.922 -31.516 1 43.56 88 MET A N 1
ATOM 695 C CA . MET A 1 88 ? -9.422 -21.109 -32.344 1 43.56 88 MET A CA 1
ATOM 696 C C . MET A 1 88 ? -8.32 -22.125 -32.062 1 43.56 88 MET A C 1
ATOM 698 O O . MET A 1 88 ? -8.555 -23.328 -32.156 1 43.56 88 MET A O 1
ATOM 702 N N . LYS A 1 89 ? -7.121 -21.562 -31.734 1 53.66 89 LYS A N 1
ATOM 703 C CA . LYS A 1 89 ? -5.973 -22.453 -31.562 1 53.66 89 LYS A CA 1
ATOM 704 C C . LYS A 1 89 ? -5.98 -23.109 -30.188 1 53.66 89 LYS A C 1
ATOM 706 O O . LYS A 1 89 ? -5.543 -24.25 -30.047 1 53.66 89 LYS A O 1
ATOM 711 N N . HIS A 1 90 ? -6.758 -22.375 -29.344 1 65 90 HIS A N 1
ATOM 712 C CA . HIS A 1 90 ? -6.586 -22.891 -28 1 65 90 HIS A CA 1
ATOM 713 C C . HIS A 1 90 ? -7.789 -23.719 -27.562 1 65 90 HIS A C 1
ATOM 715 O O . HIS A 1 90 ? -7.73 -24.438 -26.562 1 65 90 HIS A O 1
ATOM 721 N N . GLY A 1 91 ? -8.789 -23.812 -28.422 1 77.06 91 GLY A N 1
ATOM 722 C CA . GLY A 1 91 ? -9.977 -24.562 -28.047 1 77.06 91 GLY A CA 1
ATOM 723 C C . GLY A 1 91 ? -11.039 -23.703 -27.391 1 77.06 91 GLY A C 1
ATOM 724 O O . GLY A 1 91 ? -10.844 -22.5 -27.188 1 77.06 91 GLY A O 1
ATOM 725 N N . ARG A 1 92 ? -12.227 -24.281 -27.172 1 86.88 92 ARG A N 1
ATOM 726 C CA . ARG A 1 92 ? -13.383 -23.562 -26.641 1 86.88 92 ARG A CA 1
ATOM 727 C C . ARG A 1 92 ? -13.273 -23.344 -25.141 1 86.88 92 ARG A C 1
ATOM 729 O O . ARG A 1 92 ? -12.586 -24.109 -24.453 1 86.88 92 ARG A O 1
ATOM 736 N N . THR A 1 93 ? -13.891 -22.297 -24.641 1 92.88 93 THR A N 1
ATOM 737 C CA . THR A 1 93 ? -13.984 -22.031 -23.203 1 92.88 93 THR A CA 1
ATOM 738 C C . THR A 1 93 ? -15.367 -22.406 -22.688 1 92.88 93 THR A C 1
ATOM 740 O O . THR A 1 93 ? -16.344 -22.359 -23.422 1 92.88 93 THR A O 1
ATOM 743 N N . SER A 1 94 ? -15.438 -22.859 -21.5 1 96.12 94 SER A N 1
ATOM 744 C CA . SER A 1 94 ? -16.688 -23.219 -20.828 1 96.12 94 SER A CA 1
ATOM 745 C C . SER A 1 94 ? -16.547 -23.125 -19.312 1 96.12 94 SER A C 1
ATOM 747 O O . SER A 1 94 ? -15.445 -23.297 -18.781 1 96.12 94 SER A O 1
ATOM 749 N N . GLU A 1 95 ? -17.609 -22.766 -18.719 1 96.88 95 GLU A N 1
ATOM 750 C CA . GLU A 1 95 ? -17.625 -22.844 -17.266 1 96.88 95 GLU A CA 1
ATOM 751 C C . GLU A 1 95 ? -17.516 -24.281 -16.781 1 96.88 95 GLU A C 1
ATOM 753 O O . GLU A 1 95 ? -17.016 -24.547 -15.688 1 96.88 95 GLU A O 1
ATOM 758 N N . ASP A 1 96 ? -18.078 -25.188 -17.578 1 97.81 96 ASP A N 1
ATOM 759 C CA . ASP A 1 96 ? -17.859 -26.625 -17.344 1 97.81 96 ASP A CA 1
ATOM 760 C C . ASP A 1 96 ? -16.484 -27.047 -17.828 1 97.81 96 ASP A C 1
ATOM 762 O O . ASP A 1 96 ? -16.344 -27.641 -18.906 1 97.81 96 ASP A O 1
ATOM 766 N N . ASN A 1 97 ? -15.43 -26.781 -17 1 97.69 97 ASN A N 1
ATOM 767 C CA . ASN A 1 97 ? -14.07 -26.953 -17.5 1 97.69 97 ASN A CA 1
ATOM 768 C C . ASN A 1 97 ? -13.242 -27.859 -16.594 1 97.69 97 ASN A C 1
ATOM 770 O O . ASN A 1 97 ? -12.016 -27.922 -16.719 1 97.69 97 ASN A O 1
ATOM 774 N N . LEU A 1 98 ? -13.836 -28.641 -15.68 1 98.5 98 LEU A N 1
ATOM 775 C CA . LEU A 1 98 ? -13.062 -29.438 -14.734 1 98.5 98 LEU A CA 1
ATOM 776 C C . LEU A 1 98 ? -12.758 -30.812 -15.312 1 98.5 98 LEU A C 1
ATOM 778 O O . LEU A 1 98 ? -13.344 -31.812 -14.891 1 98.5 98 LEU A O 1
ATOM 782 N N . TYR A 1 99 ? -11.82 -30.812 -16.188 1 98.19 99 TYR A N 1
ATOM 783 C CA . TYR A 1 99 ? -11.359 -32 -16.891 1 98.19 99 TYR A CA 1
ATOM 784 C C . TYR A 1 99 ? -9.844 -32.156 -16.766 1 98.19 99 TYR A C 1
ATOM 786 O O . TYR A 1 99 ? -9.133 -31.172 -16.531 1 98.19 99 TYR A O 1
ATOM 794 N N . LEU A 1 100 ? -9.352 -33.406 -16.797 1 98.5 100 LEU A N 1
ATOM 795 C CA . LEU A 1 100 ? -7.918 -33.656 -16.828 1 98.5 100 LEU A CA 1
ATOM 796 C C . LEU A 1 100 ? -7.559 -34.594 -17.969 1 98.5 100 LEU A C 1
ATOM 798 O O . LEU A 1 100 ? -8.445 -35.156 -18.625 1 98.5 100 LEU A O 1
ATOM 802 N N . ASN A 1 101 ? -6.316 -34.688 -18.297 1 98.56 101 ASN A N 1
ATOM 803 C CA . ASN A 1 101 ? -5.75 -35.531 -19.328 1 98.56 101 ASN A CA 1
ATOM 804 C C . ASN A 1 101 ? -4.699 -36.5 -18.75 1 98.56 101 ASN A C 1
ATOM 806 O O . ASN A 1 101 ? -3.904 -36.094 -17.891 1 98.56 101 ASN A O 1
ATOM 810 N N . VAL A 1 102 ? -4.738 -37.75 -19.234 1 98.81 102 VAL A N 1
ATOM 811 C CA . VAL A 1 102 ? -3.752 -38.719 -18.797 1 98.81 102 VAL A CA 1
ATOM 812 C C . VAL A 1 102 ? -3.002 -39.281 -20.016 1 98.81 102 VAL A C 1
ATOM 814 O O . VAL A 1 102 ? -3.617 -39.75 -20.953 1 98.81 102 VAL A O 1
ATOM 817 N N . PHE A 1 103 ? -1.758 -39.156 -20 1 98.69 103 PHE A N 1
ATOM 818 C CA . PHE A 1 103 ? -0.852 -39.75 -20.969 1 98.69 103 PHE A CA 1
ATOM 819 C C . PHE A 1 103 ? -0.04 -40.875 -20.328 1 98.69 103 PHE A C 1
ATOM 821 O O . PHE A 1 103 ? 0.722 -40.625 -19.391 1 98.69 103 PHE A O 1
ATOM 828 N N . SER A 1 104 ? -0.19 -42.062 -20.844 1 98.56 104 SER A N 1
ATOM 829 C CA . SER A 1 104 ? 0.359 -43.219 -20.125 1 98.56 104 SER A CA 1
ATOM 830 C C . SER A 1 104 ? 1.069 -44.156 -21.078 1 98.56 104 SER A C 1
ATOM 832 O O . SER A 1 104 ? 0.536 -44.5 -22.141 1 98.56 104 SER A O 1
ATOM 834 N N . PRO A 1 105 ? 2.26 -44.656 -20.625 1 97.94 105 PRO A N 1
ATOM 835 C CA . PRO A 1 105 ? 2.887 -45.719 -21.375 1 97.94 105 PRO A CA 1
ATOM 836 C C . PRO A 1 105 ? 1.996 -46.969 -21.484 1 97.94 105 PRO A C 1
ATOM 838 O O . PRO A 1 105 ? 1.303 -47.312 -20.531 1 97.94 105 PRO A O 1
ATOM 841 N N . ALA A 1 106 ? 2.049 -47.562 -22.609 1 96 106 ALA A N 1
ATOM 842 C CA . ALA A 1 106 ? 1.213 -48.75 -22.844 1 96 106 ALA A CA 1
ATOM 843 C C . ALA A 1 106 ? 1.96 -50.031 -22.484 1 96 106 ALA A C 1
ATOM 845 O O . ALA A 1 106 ? 1.381 -51.094 -22.5 1 96 106 ALA A O 1
ATOM 846 N N . TRP A 1 107 ? 3.217 -49.906 -22.219 1 95.12 107 TRP A N 1
ATOM 847 C CA . TRP A 1 107 ? 3.979 -51.062 -21.766 1 95.12 107 TRP A CA 1
ATOM 848 C C . TRP A 1 107 ? 3.91 -51.188 -20.25 1 95.12 107 TRP A C 1
ATOM 850 O O . TRP A 1 107 ? 3.426 -50.281 -19.562 1 95.12 107 TRP A O 1
ATOM 860 N N . ASN A 1 108 ? 4.363 -52.344 -19.703 1 94 108 ASN A N 1
ATOM 861 C CA . ASN A 1 108 ? 4.316 -52.625 -18.266 1 94 108 ASN A CA 1
ATOM 862 C C . ASN A 1 108 ? 5.449 -51.906 -17.531 1 94 108 ASN A C 1
ATOM 864 O O . ASN A 1 108 ? 6.586 -51.875 -18.016 1 94 108 ASN A O 1
ATOM 868 N N . PRO A 1 109 ? 5.102 -51.312 -16.453 1 94.44 109 PRO A N 1
ATOM 869 C CA . PRO A 1 109 ? 6.16 -50.688 -15.648 1 94.44 109 PRO A CA 1
ATOM 870 C C . PRO A 1 109 ? 7.121 -51.719 -15.062 1 94.44 109 PRO A C 1
ATOM 872 O O . PRO A 1 109 ? 6.738 -52.875 -14.852 1 94.44 109 PRO A O 1
ATOM 875 N N . SER A 1 110 ? 8.266 -51.219 -14.805 1 88.88 110 SER A N 1
ATOM 876 C CA . SER A 1 110 ? 9.234 -52.094 -14.156 1 88.88 110 SER A CA 1
ATOM 877 C C . SER A 1 110 ? 8.867 -52.344 -12.695 1 88.88 110 SER A C 1
ATOM 879 O O . SER A 1 110 ? 9.039 -53.438 -12.188 1 88.88 110 SER A O 1
ATOM 881 N N . ALA A 1 111 ? 8.414 -51.375 -12.039 1 90.19 111 ALA A N 1
ATOM 882 C CA . ALA A 1 111 ? 7.934 -51.531 -10.672 1 90.19 111 ALA A CA 1
ATOM 883 C C . ALA A 1 111 ? 6.469 -51.938 -10.641 1 90.19 111 ALA A C 1
ATOM 885 O O . ALA A 1 111 ? 5.645 -51.406 -11.375 1 90.19 111 ALA A O 1
ATOM 886 N N . PRO A 1 112 ? 6.148 -52.875 -9.719 1 89.94 112 PRO A N 1
ATOM 887 C CA . PRO A 1 112 ? 4.762 -53.312 -9.648 1 89.94 112 PRO A CA 1
ATOM 888 C C . PRO A 1 112 ? 3.791 -52.219 -9.234 1 89.94 112 PRO A C 1
ATOM 890 O O . PRO A 1 112 ? 2.602 -52.281 -9.555 1 89.94 112 PRO A O 1
ATOM 893 N N . SER A 1 113 ? 4.348 -51.281 -8.625 1 93.88 113 SER A N 1
ATOM 894 C CA . SER A 1 113 ? 3.49 -50.219 -8.133 1 93.88 113 SER A CA 1
ATOM 895 C C . SER A 1 113 ? 3.084 -49.281 -9.258 1 93.88 113 SER A C 1
ATOM 897 O O . SER A 1 113 ? 2.16 -48.469 -9.094 1 93.88 113 SER A O 1
ATOM 899 N N . GLY A 1 114 ? 3.742 -49.312 -10.398 1 97.69 114 GLY A N 1
ATOM 900 C CA . GLY A 1 114 ? 3.4 -48.5 -11.547 1 97.69 114 GLY A CA 1
ATOM 901 C C . GLY A 1 114 ? 4.453 -47.438 -11.867 1 97.69 114 GLY A C 1
ATOM 902 O O . GLY A 1 114 ? 5.508 -47.406 -11.234 1 97.69 114 GLY A O 1
ATOM 903 N N . PHE A 1 115 ? 4.18 -46.625 -12.898 1 98.5 115 PHE A N 1
ATOM 904 C CA . PHE A 1 115 ? 5.07 -45.562 -13.305 1 98.5 115 PHE A CA 1
ATOM 905 C C . PHE A 1 115 ? 4.938 -44.344 -12.367 1 98.5 115 PHE A C 1
ATOM 907 O O . PHE A 1 115 ? 3.863 -44.125 -11.805 1 98.5 115 PHE A O 1
ATOM 914 N N . ALA A 1 116 ? 6.047 -43.656 -12.164 1 98.5 116 ALA A N 1
ATOM 915 C CA . ALA A 1 116 ? 5.938 -42.344 -11.508 1 98.5 116 ALA A CA 1
ATOM 916 C C . ALA A 1 116 ? 4.961 -41.438 -12.258 1 98.5 116 ALA A C 1
ATOM 918 O O . ALA A 1 116 ? 4.82 -41.531 -13.477 1 98.5 116 ALA A O 1
ATOM 919 N N . VAL A 1 117 ? 4.262 -40.562 -11.555 1 98.88 117 VAL A N 1
ATOM 920 C CA . VAL A 1 117 ? 3.244 -39.688 -12.125 1 98.88 117 VAL A CA 1
ATOM 921 C C . VAL A 1 117 ? 3.699 -38.219 -12.031 1 98.88 117 VAL A C 1
ATOM 923 O O . VAL A 1 117 ? 4.137 -37.781 -10.977 1 98.88 117 VAL A O 1
ATOM 926 N N . LEU A 1 118 ? 3.676 -37.531 -13.109 1 98.81 118 LEU A N 1
ATOM 927 C CA . LEU A 1 118 ? 3.957 -36.125 -13.195 1 98.81 118 LEU A CA 1
ATOM 928 C C . LEU A 1 118 ? 2.691 -35.312 -13.523 1 98.81 118 LEU A C 1
ATOM 930 O O . LEU A 1 118 ? 2.105 -35.5 -14.594 1 98.81 118 LEU A O 1
ATOM 934 N N . VAL A 1 119 ? 2.262 -34.469 -12.617 1 98.88 119 VAL A N 1
ATOM 935 C CA . VAL A 1 119 ? 1.049 -33.656 -12.781 1 98.88 119 VAL A CA 1
ATOM 936 C C . VAL A 1 119 ? 1.417 -32.219 -13.094 1 98.88 119 VAL A C 1
ATOM 938 O O . VAL A 1 119 ? 2.205 -31.609 -12.367 1 98.88 119 VAL A O 1
ATOM 941 N N . PHE A 1 120 ? 0.812 -31.656 -14.141 1 98.5 120 PHE A N 1
ATOM 942 C CA . PHE A 1 120 ? 1.116 -30.281 -14.523 1 98.5 120 PHE A CA 1
ATOM 943 C C . PHE A 1 120 ? -0.076 -29.375 -14.258 1 98.5 120 PHE A C 1
ATOM 945 O O . PHE A 1 120 ? -1.188 -29.656 -14.711 1 98.5 120 PHE A O 1
ATOM 952 N N . VAL A 1 121 ? 0.194 -28.328 -13.5 1 98.56 121 VAL A N 1
ATOM 953 C CA . VAL A 1 121 ? -0.754 -27.234 -13.266 1 98.56 121 VAL A CA 1
ATOM 954 C C . VAL A 1 121 ? -0.319 -25.984 -14.031 1 98.56 121 VAL A C 1
ATOM 956 O O . VAL A 1 121 ? 0.74 -25.422 -13.758 1 98.56 121 VAL A O 1
ATOM 959 N N . HIS A 1 122 ? -1.141 -25.547 -14.945 1 95.5 122 HIS A N 1
ATOM 960 C CA . HIS A 1 122 ? -0.758 -24.453 -15.82 1 95.5 122 HIS A CA 1
ATOM 961 C C . HIS A 1 122 ? -0.807 -23.109 -15.086 1 95.5 122 HIS A C 1
ATOM 963 O O . HIS A 1 122 ? -1.484 -22.984 -14.062 1 95.5 122 HIS A O 1
ATOM 969 N N . GLY A 1 123 ? -0.076 -22.172 -15.648 1 94.75 123 GLY A N 1
ATOM 970 C CA . GLY A 1 123 ? -0.063 -20.828 -15.117 1 94.75 123 GLY A CA 1
ATOM 971 C C . GLY A 1 123 ? -1.137 -19.938 -15.719 1 94.75 123 GLY A C 1
ATOM 972 O O . GLY A 1 123 ? -2.268 -20.375 -15.93 1 94.75 123 GLY A O 1
ATOM 973 N N . GLY A 1 124 ? -0.798 -18.672 -15.867 1 92 124 GLY A N 1
ATOM 974 C CA . GLY A 1 124 ? -1.73 -17.719 -16.469 1 92 124 GLY A CA 1
ATOM 975 C C . GLY A 1 124 ? -2.256 -16.703 -15.469 1 92 124 GLY A C 1
ATOM 976 O O . GLY A 1 124 ? -3.359 -16.172 -15.641 1 92 124 GLY A O 1
ATOM 977 N N . GLY A 1 125 ? -1.538 -16.469 -14.43 1 93.12 125 GLY A N 1
ATOM 978 C CA . GLY A 1 125 ? -1.896 -15.422 -13.477 1 93.12 125 GLY A CA 1
ATOM 979 C C . GLY A 1 125 ? -3.209 -15.688 -12.766 1 93.12 125 GLY A C 1
ATOM 980 O O . GLY A 1 125 ? -3.92 -14.758 -12.391 1 93.12 125 GLY A O 1
ATOM 981 N N . PHE A 1 126 ? -3.623 -16.891 -12.781 1 95.38 126 PHE A N 1
ATOM 982 C CA . PHE A 1 126 ? -4.887 -17.344 -12.211 1 95.38 126 PHE A CA 1
ATOM 983 C C . PHE A 1 126 ? -6.062 -16.875 -13.055 1 95.38 126 PHE A C 1
ATOM 985 O O . PHE A 1 126 ? -7.219 -16.984 -12.633 1 95.38 126 PHE A O 1
ATOM 992 N N . LEU A 1 127 ? -5.797 -16.328 -14.258 1 93.31 127 LEU A N 1
ATOM 993 C CA . LEU A 1 127 ? -6.84 -15.68 -15.055 1 93.31 127 LEU A CA 1
ATOM 994 C C . LEU A 1 127 ? -7 -16.375 -16.406 1 93.31 127 LEU A C 1
ATOM 996 O O . L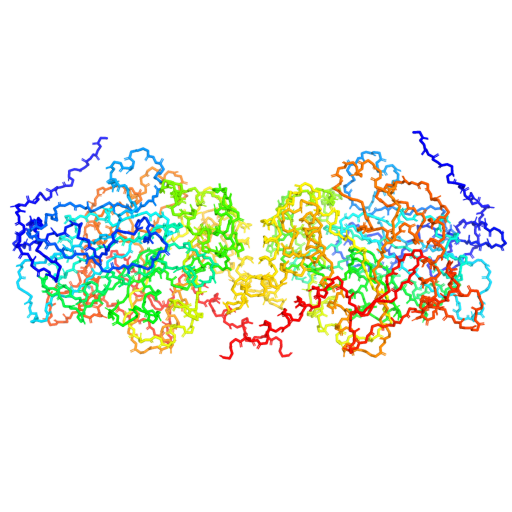EU A 1 127 ? -8.055 -16.266 -17.031 1 93.31 127 LEU A O 1
ATOM 1000 N N . SER A 1 128 ? -5.898 -16.875 -16.766 1 91.25 128 SER A N 1
ATOM 1001 C CA . SER A 1 128 ? -5.91 -17.375 -18.141 1 91.25 128 SER A CA 1
ATOM 1002 C C . SER A 1 128 ? -5.027 -18.609 -18.281 1 91.25 128 SER A C 1
ATOM 1004 O O . SER A 1 128 ? -4.578 -19.172 -17.281 1 91.25 128 SER A O 1
ATOM 1006 N N . ASP A 1 129 ? -4.93 -19.109 -19.516 1 90.5 129 ASP A N 1
ATOM 1007 C CA . ASP A 1 129 ? -4.16 -20.266 -19.922 1 90.5 129 ASP A CA 1
ATOM 1008 C C . ASP A 1 129 ? -4.977 -21.547 -19.766 1 90.5 129 ASP A C 1
ATOM 1010 O O . ASP A 1 129 ? -6.199 -21.5 -19.609 1 90.5 129 ASP A O 1
ATOM 1014 N N . SER A 1 130 ? -4.395 -22.688 -20.125 1 92.5 130 SER A N 1
ATOM 1015 C CA . SER A 1 130 ? -5.07 -23.984 -20.094 1 92.5 130 SER A CA 1
ATOM 1016 C C . SER A 1 130 ? -4.094 -25.125 -20.344 1 92.5 130 SER A C 1
ATOM 1018 O O . SER A 1 130 ? -3.01 -24.922 -20.906 1 92.5 130 SER A O 1
ATOM 1020 N N . SER A 1 131 ? -4.496 -26.25 -19.953 1 91.06 131 SER A N 1
ATOM 1021 C CA . SER A 1 131 ? -3.695 -27.438 -20.219 1 91.06 131 SER A CA 1
ATOM 1022 C C . SER A 1 131 ? -3.652 -27.75 -21.719 1 91.06 131 SER A C 1
ATOM 1024 O O . SER A 1 131 ? -2.754 -28.453 -22.172 1 91.06 131 SER A O 1
ATOM 1026 N N . VAL A 1 132 ? -4.512 -27.234 -22.484 1 89.56 132 VAL A N 1
ATOM 1027 C CA . VAL A 1 132 ? -4.625 -27.484 -23.922 1 89.56 132 VAL A CA 1
ATOM 1028 C C . VAL A 1 132 ? -3.393 -26.938 -24.625 1 89.56 132 VAL A C 1
ATOM 1030 O O . VAL A 1 132 ? -2.908 -27.531 -25.594 1 89.56 132 VAL A O 1
ATOM 1033 N N . LYS A 1 133 ? -2.939 -25.891 -24.109 1 87.19 133 LYS A N 1
ATOM 1034 C CA . LYS A 1 133 ? -1.846 -25.141 -24.734 1 87.19 133 LYS A CA 1
ATOM 1035 C C . LYS A 1 133 ? -0.587 -26 -24.828 1 87.19 133 LYS A C 1
ATOM 1037 O O . LYS A 1 133 ? 0.244 -25.797 -25.719 1 87.19 133 LYS A O 1
ATOM 1042 N N . TYR A 1 134 ? -0.428 -26.984 -24.016 1 87.19 134 TYR A N 1
ATOM 1043 C CA . TYR A 1 134 ? 0.835 -27.703 -23.891 1 87.19 134 TYR A CA 1
ATOM 1044 C C . TYR A 1 134 ? 0.808 -29 -24.688 1 87.19 134 TYR A C 1
ATOM 1046 O O . TYR A 1 134 ? 1.809 -29.719 -24.75 1 87.19 134 TYR A O 1
ATOM 1054 N N . GLY A 1 135 ? -0.31 -29.297 -25.344 1 82.81 135 GLY A N 1
ATOM 1055 C CA . GLY A 1 135 ? -0.403 -30.312 -26.375 1 82.81 135 GLY A CA 1
ATOM 1056 C C . GLY A 1 135 ? -0.548 -31.719 -25.812 1 82.81 135 GLY A C 1
ATOM 1057 O O . GLY A 1 135 ? -0.889 -31.891 -24.641 1 82.81 135 GLY A O 1
ATOM 1058 N N . ASP A 1 136 ? -0.357 -32.719 -26.766 1 89.94 136 ASP A N 1
ATOM 1059 C CA . ASP A 1 136 ? -0.54 -34.125 -26.438 1 89.94 136 ASP A CA 1
ATOM 1060 C C . ASP A 1 136 ? 0.606 -34.969 -26.984 1 89.94 136 ASP A C 1
ATOM 1062 O O . ASP A 1 136 ? 1.377 -35.562 -26.234 1 89.94 136 ASP A O 1
ATOM 1066 N N . ALA A 1 137 ? 0.865 -34.812 -28.25 1 91.69 137 ALA A N 1
ATOM 1067 C CA . ALA A 1 137 ? 1.861 -35.656 -28.906 1 91.69 137 ALA A CA 1
ATOM 1068 C C . ALA A 1 137 ? 3.252 -35.406 -28.328 1 91.69 137 ALA A C 1
ATOM 1070 O O . ALA A 1 137 ? 4.016 -36.344 -28.109 1 91.69 137 ALA A O 1
ATOM 1071 N N . ASP A 1 138 ? 3.551 -34.188 -28.125 1 93.44 138 ASP A N 1
ATOM 1072 C CA . ASP A 1 138 ? 4.879 -33.844 -27.609 1 93.44 138 ASP A CA 1
ATOM 1073 C C . ASP A 1 138 ? 5.051 -34.312 -26.172 1 93.44 138 ASP A C 1
ATOM 1075 O O . ASP A 1 138 ? 6.145 -34.75 -25.781 1 93.44 138 ASP A O 1
ATOM 1079 N N . ILE A 1 139 ? 4.043 -34.25 -25.375 1 96.31 139 ILE A N 1
ATOM 1080 C CA . ILE A 1 139 ? 4.074 -34.812 -24.031 1 96.31 139 ILE A CA 1
ATOM 1081 C C . ILE A 1 139 ? 4.355 -36.312 -24.094 1 96.31 139 ILE A C 1
ATOM 1083 O O . ILE A 1 139 ? 5.215 -36.812 -23.375 1 96.31 139 ILE A O 1
ATOM 1087 N N . CYS A 1 140 ? 3.646 -37 -24.984 1 97.06 140 CYS A N 1
ATOM 1088 C CA . CYS A 1 140 ? 3.828 -38.438 -25.172 1 97.06 140 CYS A CA 1
ATOM 1089 C C . CYS A 1 140 ? 5.258 -38.75 -25.594 1 97.06 140 CYS A C 1
ATOM 1091 O O . CYS A 1 140 ? 5.902 -39.625 -25 1 97.06 140 CYS A O 1
ATOM 1093 N N . GLU A 1 141 ? 5.738 -38.031 -26.5 1 96.19 141 GLU A N 1
ATOM 1094 C CA . GLU A 1 141 ? 7.031 -38.312 -27.109 1 96.19 141 GLU A CA 1
ATOM 1095 C C . GLU A 1 141 ? 8.18 -38 -26.156 1 96.19 141 GLU A C 1
ATOM 1097 O O . GLU A 1 141 ? 9.141 -38.781 -26.062 1 96.19 141 GLU A O 1
ATOM 1102 N N . HIS A 1 142 ? 8.086 -36.938 -25.453 1 96.25 142 HIS A N 1
ATOM 1103 C CA . HIS A 1 142 ? 9.297 -36.438 -24.812 1 96.25 142 HIS A CA 1
ATOM 1104 C C . HIS A 1 142 ? 9.258 -36.688 -23.297 1 96.25 142 HIS A C 1
ATOM 1106 O O . HIS A 1 142 ? 10.289 -36.625 -22.625 1 96.25 142 HIS A O 1
ATOM 1112 N N . LEU A 1 143 ? 8.102 -36.938 -22.734 1 97.94 143 LEU A N 1
ATOM 1113 C CA . LEU A 1 143 ? 8 -37.219 -21.297 1 97.94 143 LEU A CA 1
ATOM 1114 C C . LEU A 1 143 ? 7.605 -38.656 -21.047 1 97.94 143 LEU A C 1
ATOM 1116 O O . LEU A 1 143 ? 8.352 -39.406 -20.422 1 97.94 143 LEU A O 1
ATOM 1120 N N . CYS A 1 144 ? 6.562 -39.156 -21.641 1 98.06 144 CYS A N 1
ATOM 1121 C CA . CYS A 1 144 ? 6.023 -40.469 -21.312 1 98.06 144 CYS A CA 1
ATOM 1122 C C . CYS A 1 144 ? 6.953 -41.562 -21.797 1 98.06 144 CYS A C 1
ATOM 1124 O O . CYS A 1 144 ? 6.984 -42.656 -21.219 1 98.06 144 CYS A O 1
ATOM 1126 N N . THR A 1 145 ? 7.699 -41.344 -22.828 1 96.75 145 THR A N 1
ATOM 1127 C CA . THR A 1 145 ? 8.648 -42.312 -23.328 1 96.75 145 THR A CA 1
ATOM 1128 C C . THR A 1 145 ? 9.758 -42.562 -22.312 1 96.75 145 THR A C 1
ATOM 1130 O O . THR A 1 145 ? 10.523 -43.531 -22.438 1 96.75 145 THR A O 1
ATOM 1133 N N . LYS A 1 146 ? 9.773 -41.781 -21.312 1 96.75 146 LYS A N 1
ATOM 1134 C CA . LYS A 1 146 ? 10.797 -41.906 -20.266 1 96.75 146 LYS A CA 1
ATOM 1135 C C . LYS A 1 146 ? 10.211 -42.5 -19 1 96.75 146 LYS A C 1
ATOM 1137 O O . LYS A 1 146 ? 10.617 -42.125 -17.891 1 96.75 146 LYS A O 1
ATOM 1142 N N . ASP A 1 147 ? 9.188 -43.219 -19.125 1 96.88 147 ASP A N 1
ATOM 1143 C CA . ASP A 1 147 ? 8.633 -44.094 -18.094 1 96.88 147 ASP A CA 1
ATOM 1144 C C . ASP A 1 147 ? 7.938 -43.281 -17 1 96.88 147 ASP A C 1
ATOM 1146 O O . ASP A 1 147 ? 8.164 -43.531 -15.812 1 96.88 147 ASP A O 1
ATOM 1150 N N . VAL A 1 148 ? 7.195 -42.312 -17.422 1 98.44 148 VAL A N 1
ATOM 1151 C CA . VAL A 1 148 ? 6.332 -41.594 -16.5 1 98.44 148 VAL A CA 1
ATOM 1152 C C . VAL A 1 148 ? 4.93 -41.469 -17.078 1 98.44 148 VAL A C 1
ATOM 1154 O O . VAL A 1 148 ? 4.758 -41.438 -18.297 1 98.44 148 VAL A O 1
ATOM 1157 N N . VAL A 1 149 ? 3.936 -41.438 -16.25 1 98.81 149 VAL A N 1
ATOM 1158 C CA . VAL A 1 149 ? 2.588 -41 -16.594 1 98.81 149 VAL A CA 1
ATOM 1159 C C . VAL A 1 149 ? 2.467 -39.5 -16.406 1 98.81 149 VAL A C 1
ATOM 1161 O O . VAL A 1 149 ? 2.928 -38.969 -15.391 1 98.81 149 VAL A O 1
ATOM 1164 N N . VAL A 1 150 ? 1.943 -38.812 -17.391 1 98.81 150 VAL A N 1
ATOM 1165 C CA . VAL A 1 150 ? 1.751 -37.375 -17.281 1 98.81 150 VAL A CA 1
ATOM 1166 C C . VAL A 1 150 ? 0.26 -37.062 -17.188 1 98.81 150 VAL A C 1
ATOM 1168 O O . VAL A 1 150 ? -0.546 -37.625 -17.938 1 98.81 150 VAL A O 1
ATOM 1171 N N . VAL A 1 151 ? -0.089 -36.25 -16.219 1 98.88 151 VAL A N 1
ATOM 1172 C CA . VAL A 1 151 ? -1.456 -35.75 -16.094 1 98.88 151 VAL A CA 1
ATOM 1173 C C . VAL A 1 151 ? -1.468 -34.219 -16.188 1 98.88 151 VAL A C 1
ATOM 1175 O O . VAL A 1 151 ? -0.641 -33.562 -15.562 1 98.88 151 VAL A O 1
ATOM 1178 N N . THR A 1 152 ? -2.271 -33.625 -17 1 98.38 152 THR A N 1
ATOM 1179 C CA . THR A 1 152 ? -2.508 -32.188 -17.031 1 98.38 152 THR A CA 1
ATOM 1180 C C . THR A 1 152 ? -3.938 -31.875 -16.609 1 98.38 152 THR A C 1
ATOM 1182 O O . THR A 1 152 ? -4.867 -32.625 -16.938 1 98.38 152 THR A O 1
ATOM 1185 N N . ILE A 1 153 ? -4.141 -30.766 -15.891 1 98.19 153 ILE A N 1
ATOM 1186 C CA . ILE A 1 153 ? -5.457 -30.531 -15.312 1 98.19 153 ILE A CA 1
ATOM 1187 C C . ILE A 1 153 ? -5.918 -29.109 -15.648 1 98.19 153 ILE A C 1
ATOM 1189 O O . ILE A 1 153 ? -5.098 -28.234 -15.93 1 98.19 153 ILE A O 1
ATOM 1193 N N . GLN A 1 154 ? -7.176 -28.969 -15.68 1 97.25 154 GLN A N 1
ATOM 1194 C CA . GLN A 1 154 ? -7.824 -27.656 -15.719 1 97.25 154 GLN A CA 1
ATOM 1195 C C . GLN A 1 154 ? -8.352 -27.266 -14.336 1 97.25 154 GLN A C 1
ATOM 1197 O O . GLN A 1 154 ? -8.453 -28.109 -13.445 1 97.25 154 GLN A O 1
ATOM 1202 N N . TYR A 1 155 ? -8.602 -26.078 -14.109 1 98.19 155 TYR A N 1
ATOM 1203 C CA . TYR A 1 155 ? -9.242 -25.531 -12.914 1 98.19 155 TYR A CA 1
ATOM 1204 C C . TYR A 1 155 ? -9.953 -24.219 -13.219 1 98.19 155 TYR A C 1
ATOM 1206 O O . TYR A 1 155 ? -9.734 -23.625 -14.281 1 98.19 155 TYR A O 1
ATOM 1214 N N . ARG A 1 156 ? -10.867 -23.812 -12.406 1 97.38 156 ARG A N 1
ATOM 1215 C CA . ARG A 1 156 ? -11.578 -22.562 -12.602 1 97.38 156 ARG A CA 1
ATOM 1216 C C . ARG A 1 156 ? -10.633 -21.375 -12.477 1 97.38 156 ARG A C 1
ATOM 1218 O O . ARG A 1 156 ? -9.773 -21.344 -11.594 1 97.38 156 ARG A O 1
ATOM 1225 N N . LEU A 1 157 ? -10.883 -20.328 -13.273 1 96.75 157 LEU A N 1
ATOM 1226 C CA . LEU A 1 157 ? -10.016 -19.156 -13.367 1 96.75 157 LEU A CA 1
ATOM 1227 C C . LEU A 1 157 ? -10.75 -17.906 -12.906 1 96.75 157 LEU A C 1
ATOM 1229 O O . LEU A 1 157 ? -11.969 -17.906 -12.75 1 96.75 157 LEU A O 1
ATOM 1233 N N . GLY A 1 158 ? -10.008 -16.859 -12.703 1 95.75 158 GLY A N 1
ATOM 1234 C CA . GLY A 1 158 ? -10.594 -15.555 -12.406 1 95.75 158 GLY A CA 1
ATOM 1235 C C . GLY A 1 158 ? -11.539 -15.578 -11.227 1 95.75 158 GLY A C 1
ATOM 1236 O O . GLY A 1 158 ? -11.297 -16.281 -10.242 1 95.75 158 GLY A O 1
ATOM 1237 N N . HIS A 1 159 ? -12.594 -14.867 -11.344 1 96.31 159 HIS A N 1
ATOM 1238 C CA . HIS A 1 159 ? -13.57 -14.781 -10.266 1 96.31 159 HIS A CA 1
ATOM 1239 C C . HIS A 1 159 ? -14.281 -16.109 -10.07 1 96.31 159 HIS A C 1
ATOM 1241 O O . HIS A 1 159 ? -14.75 -16.422 -8.969 1 96.31 159 HIS A O 1
ATOM 1247 N N . LEU A 1 160 ? -14.305 -16.922 -11.094 1 98 160 LEU A N 1
ATOM 1248 C CA . LEU A 1 160 ? -14.945 -18.219 -10.938 1 98 160 LEU A CA 1
ATOM 1249 C C . LEU A 1 160 ? -14.117 -19.125 -10.039 1 98 160 LEU A C 1
ATOM 1251 O O . LEU A 1 160 ? -14.664 -19.969 -9.328 1 98 160 LEU A O 1
ATOM 1255 N N . GLY A 1 161 ? -12.812 -18.922 -10.055 1 97.88 161 GLY A N 1
ATOM 1256 C CA . GLY A 1 161 ? -11.922 -19.766 -9.273 1 97.88 161 GLY A CA 1
ATOM 1257 C C . GLY A 1 161 ? -11.539 -19.172 -7.938 1 97.88 161 GLY A C 1
ATOM 1258 O O . GLY A 1 161 ? -11.133 -19.891 -7.02 1 97.88 161 GLY A O 1
ATOM 1259 N N . PHE A 1 162 ? -11.766 -17.828 -7.785 1 97.56 162 PHE A N 1
ATOM 1260 C CA . PHE A 1 162 ? -11.164 -17.234 -6.602 1 97.56 162 PHE A CA 1
ATOM 1261 C C . PHE A 1 162 ? -12.086 -16.188 -5.98 1 97.56 162 PHE A C 1
ATOM 1263 O O . PHE A 1 162 ? -11.672 -15.43 -5.109 1 97.56 162 PHE A O 1
ATOM 1270 N N . PHE A 1 163 ? -13.328 -16.172 -6.383 1 97.12 163 PHE A N 1
ATOM 1271 C CA . PHE A 1 163 ? -14.305 -15.312 -5.73 1 97.12 163 PHE A CA 1
ATOM 1272 C C . PHE A 1 163 ? -14.453 -15.672 -4.254 1 97.12 163 PHE A C 1
ATOM 1274 O O . PHE A 1 163 ? -14.352 -16.844 -3.887 1 97.12 163 PHE A O 1
ATOM 1281 N N . THR A 1 164 ? -14.711 -14.672 -3.422 1 96.81 164 THR A N 1
ATOM 1282 C CA . THR A 1 164 ? -14.945 -14.891 -1.997 1 96.81 164 THR A CA 1
ATOM 1283 C C . THR A 1 164 ? -15.859 -13.805 -1.426 1 96.81 164 THR A C 1
ATOM 1285 O O . THR A 1 164 ? -15.812 -12.656 -1.862 1 96.81 164 THR A O 1
ATOM 1288 N N . THR A 1 165 ? -16.688 -14.227 -0.51 1 95.69 165 THR A N 1
ATOM 1289 C CA . THR A 1 165 ? -17.469 -13.273 0.26 1 95.69 165 THR A CA 1
ATOM 1290 C C . THR A 1 165 ? -16.844 -13.031 1.629 1 95.69 165 THR A C 1
ATOM 1292 O O . THR A 1 165 ? -17.391 -12.289 2.447 1 95.69 165 THR A O 1
ATOM 1295 N N . GLY A 1 166 ? -15.695 -13.742 1.881 1 92.44 166 GLY A N 1
ATOM 1296 C CA . GLY A 1 166 ? -14.969 -13.539 3.123 1 92.44 166 GLY A CA 1
ATOM 1297 C C . GLY A 1 166 ? -15.57 -14.281 4.297 1 92.44 166 GLY A C 1
ATOM 1298 O O . GLY A 1 166 ? -15.039 -14.234 5.406 1 92.44 166 GLY A O 1
ATOM 1299 N N . ASP A 1 167 ? -16.703 -14.938 4.109 1 92 167 ASP A N 1
ATOM 1300 C CA . ASP A 1 167 ? -17.375 -15.695 5.16 1 92 167 ASP A CA 1
ATOM 1301 C C . ASP A 1 167 ? -17.656 -17.125 4.715 1 92 167 ASP A C 1
ATOM 1303 O O . ASP A 1 167 ? -17.094 -17.594 3.715 1 92 167 ASP A O 1
ATOM 1307 N N . ASP A 1 168 ? -18.438 -17.844 5.418 1 93.06 168 ASP A N 1
ATOM 1308 C CA . ASP A 1 168 ? -18.594 -19.281 5.207 1 93.06 168 ASP A CA 1
ATOM 1309 C C . ASP A 1 168 ? -19.422 -19.578 3.955 1 93.06 168 ASP A C 1
ATOM 1311 O O . ASP A 1 168 ? -19.422 -20.703 3.451 1 93.06 168 ASP A O 1
ATOM 1315 N N . ASN A 1 169 ? -20.141 -18.547 3.467 1 95.12 169 ASN A N 1
ATOM 1316 C CA . ASN A 1 169 ? -20.922 -18.766 2.254 1 95.12 169 ASN A CA 1
ATOM 1317 C C . ASN A 1 169 ? -20.016 -19.016 1.049 1 95.12 169 ASN A C 1
ATOM 1319 O O . ASN A 1 169 ? -20.375 -19.797 0.154 1 95.12 169 ASN A O 1
ATOM 1323 N N . CYS A 1 170 ? -18.891 -18.375 0.99 1 96.62 170 CYS A N 1
ATOM 1324 C CA . CYS A 1 170 ? -17.859 -18.578 -0.023 1 96.62 170 CYS A CA 1
ATOM 1325 C C . CYS A 1 170 ? -16.484 -18.141 0.492 1 96.62 170 CYS A C 1
ATOM 1327 O O . CYS A 1 170 ? -16.078 -16.984 0.283 1 96.62 170 CYS A O 1
ATOM 1329 N N . ARG A 1 171 ? -15.766 -19 1.042 1 93.69 171 ARG A N 1
ATOM 1330 C CA . ARG A 1 171 ? -14.484 -18.688 1.676 1 93.69 171 ARG A CA 1
ATOM 1331 C C . ARG A 1 171 ? -13.414 -18.391 0.633 1 93.69 171 ARG A C 1
ATOM 1333 O O . ARG A 1 171 ? -12.43 -17.703 0.919 1 93.69 171 ARG A O 1
ATOM 1340 N N . GLY A 1 172 ? -13.602 -19 -0.588 1 95.44 172 GLY A N 1
ATOM 1341 C CA . GLY A 1 172 ? -12.672 -18.719 -1.665 1 95.44 172 GLY A CA 1
ATOM 1342 C C . GLY A 1 172 ? -11.766 -19.891 -2.002 1 95.44 172 GLY A C 1
ATOM 1343 O O . GLY A 1 172 ? -12.078 -21.031 -1.666 1 95.44 172 GLY A O 1
ATOM 1344 N N . ASN A 1 173 ? -10.742 -19.625 -2.803 1 98.25 173 ASN A N 1
ATOM 1345 C CA . ASN A 1 173 ? -9.688 -20.547 -3.215 1 98.25 173 ASN A CA 1
ATOM 1346 C C . ASN A 1 173 ? -10.25 -21.75 -3.963 1 98.25 173 ASN A C 1
ATOM 1348 O O . ASN A 1 173 ? -9.742 -22.859 -3.83 1 98.25 173 ASN A O 1
ATOM 1352 N N . LEU A 1 174 ? -11.32 -21.547 -4.684 1 98.75 174 LEU A N 1
ATOM 1353 C CA . LEU A 1 174 ? -11.969 -22.656 -5.371 1 98.75 174 LEU A CA 1
ATOM 1354 C C . LEU A 1 174 ? -11.062 -23.25 -6.445 1 98.75 174 LEU A C 1
ATOM 1356 O O . LEU A 1 174 ? -11.102 -24.453 -6.711 1 98.75 174 LEU A O 1
ATOM 1360 N N . GLY A 1 175 ? -10.203 -22.391 -7.074 1 98.69 175 GLY A N 1
ATOM 1361 C CA . GLY A 1 175 ? -9.211 -22.922 -7.992 1 98.69 175 GLY A CA 1
ATOM 1362 C C . GLY A 1 175 ? -8.281 -23.922 -7.348 1 98.69 175 GLY A C 1
ATOM 1363 O O . GLY A 1 175 ? -7.934 -24.938 -7.965 1 98.69 175 GLY A O 1
ATOM 1364 N N . LEU A 1 176 ? -7.887 -23.672 -6.109 1 98.88 176 LEU A N 1
ATOM 1365 C CA . LEU A 1 176 ? -7.039 -24.609 -5.379 1 98.88 176 LEU A CA 1
ATOM 1366 C C . LEU A 1 176 ? -7.824 -25.859 -4.992 1 98.88 176 LEU A C 1
ATOM 1368 O O . LEU A 1 176 ? -7.285 -26.969 -5.012 1 98.88 176 LEU A O 1
ATOM 1372 N N . TRP A 1 177 ? -9.078 -25.672 -4.648 1 98.88 177 TRP A N 1
ATOM 1373 C CA . TRP A 1 177 ? -9.938 -26.828 -4.348 1 98.88 177 TRP A CA 1
ATOM 1374 C C . TRP A 1 177 ? -10.117 -27.703 -5.582 1 98.88 177 TRP A C 1
ATOM 1376 O O . TRP A 1 177 ? -10.164 -28.938 -5.473 1 98.88 177 TRP A O 1
ATOM 1386 N N . ASP A 1 178 ? -10.266 -27.047 -6.738 1 98.94 178 ASP A N 1
ATOM 1387 C CA . ASP A 1 178 ? -10.344 -27.812 -7.98 1 98.94 178 ASP A CA 1
ATOM 1388 C C . ASP A 1 178 ? -9.094 -28.656 -8.18 1 98.94 178 ASP A C 1
ATOM 1390 O O . ASP A 1 178 ? -9.188 -29.844 -8.508 1 98.94 178 ASP A O 1
ATOM 1394 N N . GLN A 1 179 ? -7.953 -28.078 -8.016 1 98.94 179 GLN A N 1
ATOM 1395 C CA . GLN A 1 179 ? -6.684 -28.781 -8.172 1 98.94 179 GLN A CA 1
ATOM 1396 C C . GLN A 1 179 ? -6.566 -29.922 -7.164 1 98.94 179 GLN A C 1
ATOM 1398 O O . GLN A 1 179 ? -6.078 -31.016 -7.5 1 98.94 179 GLN A O 1
ATOM 1403 N N . THR A 1 180 ? -7.035 -29.688 -5.961 1 98.94 180 THR A N 1
ATOM 1404 C CA . THR A 1 180 ? -7.047 -30.719 -4.926 1 98.94 180 THR A CA 1
ATOM 1405 C C . THR A 1 180 ? -7.957 -31.875 -5.328 1 98.94 180 THR A C 1
ATOM 1407 O O . THR A 1 180 ? -7.605 -33.031 -5.137 1 98.94 180 THR A O 1
ATOM 1410 N N . MET A 1 181 ? -9.094 -31.547 -5.898 1 98.88 181 MET A N 1
ATOM 1411 C CA . MET A 1 181 ? -10.008 -32.594 -6.379 1 98.88 181 MET A CA 1
ATOM 1412 C C . MET A 1 181 ? -9.352 -33.406 -7.48 1 98.88 181 MET A C 1
ATOM 1414 O O . MET A 1 181 ? -9.523 -34.625 -7.523 1 98.88 181 MET A O 1
ATOM 1418 N N . ALA A 1 182 ? -8.648 -32.781 -8.336 1 98.88 182 ALA A N 1
ATOM 1419 C CA . ALA A 1 182 ? -7.914 -33.5 -9.375 1 98.88 182 ALA A CA 1
ATOM 1420 C C . ALA A 1 182 ? -6.887 -34.438 -8.758 1 98.88 182 ALA A C 1
ATOM 1422 O O . ALA A 1 182 ? -6.746 -35.594 -9.203 1 98.88 182 ALA A O 1
ATOM 1423 N N . LEU A 1 183 ? -6.18 -34 -7.746 1 98.88 183 LEU A N 1
ATOM 1424 C CA . LEU A 1 183 ? -5.176 -34.812 -7.078 1 98.88 183 LEU A CA 1
ATOM 1425 C C . LEU A 1 183 ? -5.828 -36.031 -6.395 1 98.88 183 LEU A C 1
ATOM 1427 O O . LEU A 1 183 ? -5.262 -37.125 -6.383 1 98.88 183 LEU A O 1
ATOM 1431 N N . ARG A 1 184 ? -6.969 -35.812 -5.84 1 98.75 184 ARG A N 1
ATOM 1432 C CA . ARG A 1 184 ? -7.699 -36.938 -5.246 1 98.75 184 ARG A CA 1
ATOM 1433 C C . ARG A 1 184 ? -8.125 -37.938 -6.312 1 98.75 184 ARG A C 1
ATOM 1435 O O . ARG A 1 184 ? -8.016 -39.156 -6.105 1 98.75 184 ARG A O 1
ATOM 1442 N N . TRP A 1 185 ? -8.633 -37.406 -7.383 1 98.75 185 TRP A N 1
ATOM 1443 C CA . TRP A 1 185 ? -8.977 -38.281 -8.5 1 98.75 185 TRP A CA 1
ATOM 1444 C C . TRP A 1 185 ? -7.777 -39.094 -8.938 1 98.75 185 TRP A C 1
ATOM 1446 O O . TRP A 1 185 ? -7.902 -40.281 -9.203 1 98.75 185 TRP A O 1
ATOM 1456 N N . ILE A 1 186 ? -6.637 -38.5 -9.07 1 98.88 186 ILE A N 1
ATOM 1457 C CA . ILE A 1 186 ? -5.402 -39.156 -9.469 1 98.88 186 ILE A CA 1
ATOM 1458 C C . ILE A 1 186 ? -5.055 -40.25 -8.453 1 98.88 186 ILE A C 1
ATOM 1460 O O . ILE A 1 186 ? -4.742 -41.375 -8.836 1 98.88 186 ILE A O 1
ATOM 1464 N N . HIS A 1 187 ? -5.109 -39.938 -7.23 1 98.12 187 HIS A N 1
ATOM 1465 C CA . HIS A 1 187 ? -4.84 -40.906 -6.18 1 98.12 187 HIS A CA 1
ATOM 1466 C C . HIS A 1 187 ? -5.723 -42.125 -6.332 1 98.12 187 HIS A C 1
ATOM 1468 O O . HIS A 1 187 ? -5.242 -43.25 -6.207 1 98.12 187 HIS A O 1
ATOM 1474 N N . ASP A 1 188 ? -6.918 -41.938 -6.707 1 97.88 188 ASP A N 1
ATOM 1475 C CA . ASP A 1 188 ? -7.91 -43 -6.691 1 97.88 188 ASP A CA 1
ATOM 1476 C C . ASP A 1 188 ? -7.895 -43.781 -8.008 1 97.88 188 ASP A C 1
ATOM 1478 O O . ASP A 1 188 ? -8.352 -44.938 -8.055 1 97.88 188 ASP A O 1
ATOM 1482 N N . ASN A 1 189 ? -7.363 -43.156 -9.07 1 98.69 189 ASN A N 1
ATOM 1483 C CA . ASN A 1 189 ? -7.637 -43.781 -10.367 1 98.69 189 ASN A CA 1
ATOM 1484 C C . ASN A 1 189 ? -6.352 -44.031 -11.141 1 98.69 189 ASN A C 1
ATOM 1486 O O . ASN A 1 189 ? -6.352 -44.812 -12.109 1 98.69 189 ASN A O 1
ATOM 1490 N N . ILE A 1 190 ? -5.223 -43.5 -10.766 1 98.69 190 ILE A N 1
ATOM 1491 C CA . ILE A 1 190 ? -4.074 -43.438 -11.656 1 98.69 190 ILE A CA 1
ATOM 1492 C C . ILE A 1 190 ? -3.498 -44.844 -11.852 1 98.69 190 ILE A C 1
ATOM 1494 O O . ILE A 1 190 ? -2.811 -45.125 -12.836 1 98.69 190 ILE A O 1
ATOM 1498 N N . THR A 1 191 ? -3.771 -45.75 -10.891 1 98.06 191 THR A N 1
ATOM 1499 C CA . THR A 1 191 ? -3.303 -47.125 -10.992 1 98.06 191 THR A CA 1
ATOM 1500 C C . THR A 1 191 ? -3.881 -47.812 -12.234 1 98.06 191 THR A C 1
ATOM 1502 O O . THR A 1 191 ? -3.219 -48.656 -12.859 1 98.06 191 THR A O 1
ATOM 1505 N N . PHE A 1 192 ? -5.09 -47.438 -12.617 1 98 192 PHE A N 1
ATOM 1506 C CA . PHE A 1 192 ? -5.734 -48.031 -13.781 1 98 192 PHE A CA 1
ATOM 1507 C C . PHE A 1 192 ? -5.035 -47.594 -15.062 1 98 192 PHE A C 1
ATOM 1509 O O . PHE A 1 192 ? -5.23 -48.188 -16.125 1 98 192 PHE A O 1
ATOM 1516 N N . PHE A 1 193 ? -4.238 -46.562 -15 1 98.44 193 PHE A N 1
ATOM 1517 C CA . PHE A 1 193 ? -3.477 -46.062 -16.141 1 98.44 193 PHE A CA 1
ATOM 1518 C C . PHE A 1 193 ? -2.006 -46.438 -16.016 1 98.44 193 PHE A C 1
ATOM 1520 O O . PHE A 1 193 ? -1.146 -45.844 -16.656 1 98.44 193 PHE A O 1
ATOM 1527 N N . ASN A 1 194 ? -1.697 -47.312 -15.078 1 97.56 194 ASN A N 1
ATOM 1528 C CA . ASN A 1 194 ? -0.354 -47.812 -14.828 1 97.56 194 ASN A CA 1
ATOM 1529 C C . ASN A 1 194 ? 0.483 -46.844 -14.023 1 97.56 194 ASN A C 1
ATOM 1531 O O . ASN A 1 194 ? 1.714 -46.906 -14.031 1 97.56 194 ASN A O 1
ATOM 1535 N N . GLY A 1 195 ? -0.124 -45.875 -13.414 1 98.62 195 GLY A N 1
ATOM 1536 C CA . GLY A 1 195 ? 0.589 -44.938 -12.562 1 98.62 195 GLY A CA 1
ATOM 1537 C C . GLY A 1 195 ? 0.662 -45.375 -11.117 1 98.62 195 GLY A C 1
ATOM 1538 O O . GLY A 1 195 ? -0.224 -46.094 -10.633 1 98.62 195 GLY A O 1
ATOM 1539 N N . ASP A 1 196 ? 1.688 -45 -10.422 1 98.62 196 ASP A N 1
ATOM 1540 C CA . ASP A 1 196 ? 1.861 -45.25 -8.992 1 98.62 196 ASP A CA 1
ATOM 1541 C C . ASP A 1 196 ? 1.309 -44.094 -8.148 1 98.62 196 ASP A C 1
ATOM 1543 O O . ASP A 1 196 ? 1.889 -43.031 -8.117 1 98.62 196 ASP A O 1
ATOM 1547 N N . PRO A 1 197 ? 0.201 -44.281 -7.441 1 98.12 197 PRO A N 1
ATOM 1548 C CA . PRO A 1 197 ? -0.373 -43.188 -6.645 1 98.12 197 PRO A CA 1
ATOM 1549 C C . PRO A 1 197 ? 0.524 -42.781 -5.484 1 98.12 197 PRO A C 1
ATOM 1551 O O . PRO A 1 197 ? 0.27 -41.75 -4.84 1 98.12 197 PRO A O 1
ATOM 1554 N N . ARG A 1 198 ? 1.584 -43.531 -5.184 1 98.06 198 ARG A N 1
ATOM 1555 C CA . ARG A 1 198 ? 2.498 -43.219 -4.094 1 98.06 198 ARG A CA 1
ATOM 1556 C C . ARG A 1 198 ? 3.775 -42.562 -4.617 1 98.06 198 ARG A C 1
ATOM 1558 O O . ARG A 1 198 ? 4.742 -42.375 -3.873 1 98.06 198 ARG A O 1
ATOM 1565 N N . ASN A 1 199 ? 3.838 -42.281 -5.828 1 98.44 199 ASN A N 1
ATOM 1566 C CA . ASN A 1 199 ? 4.961 -41.594 -6.48 1 98.44 199 ASN A CA 1
ATOM 1567 C C . ASN A 1 199 ? 4.484 -40.5 -7.438 1 98.44 199 ASN A C 1
ATOM 1569 O O . ASN A 1 199 ? 4.711 -40.594 -8.648 1 98.44 199 ASN A O 1
ATOM 1573 N N . VAL A 1 200 ? 3.861 -39.469 -6.863 1 98.88 200 VAL A N 1
ATOM 1574 C CA . VAL A 1 200 ? 3.244 -38.406 -7.617 1 98.88 200 VAL A CA 1
ATOM 1575 C C . VAL A 1 200 ? 4.031 -37.094 -7.395 1 98.88 200 VAL A C 1
ATOM 1577 O O . VAL A 1 200 ? 4.273 -36.688 -6.254 1 98.88 200 VAL A O 1
ATOM 1580 N N . THR A 1 201 ? 4.52 -36.5 -8.461 1 98.88 201 THR A N 1
ATOM 1581 C CA . THR A 1 201 ? 5.152 -35.188 -8.484 1 98.88 201 THR A CA 1
ATOM 1582 C C . THR A 1 201 ? 4.23 -34.156 -9.125 1 98.88 201 THR A C 1
ATOM 1584 O O . THR A 1 201 ? 3.699 -34.406 -10.219 1 98.88 201 THR A O 1
ATOM 1587 N N . VAL A 1 202 ? 4.02 -33.062 -8.469 1 98.94 202 VAL A N 1
ATOM 1588 C CA . VAL A 1 202 ? 3.18 -32 -9.008 1 98.94 202 VAL A CA 1
ATOM 1589 C C . VAL A 1 202 ? 4.047 -30.812 -9.414 1 98.94 202 VAL A C 1
ATOM 1591 O O . VAL A 1 202 ? 4.836 -30.312 -8.609 1 98.94 202 VAL A O 1
ATOM 1594 N N . MET A 1 203 ? 3.959 -30.406 -10.664 1 98.81 203 MET A N 1
ATOM 1595 C CA . MET A 1 203 ? 4.742 -29.281 -11.164 1 98.81 203 MET A CA 1
ATOM 1596 C C . MET A 1 203 ? 3.83 -28.188 -11.727 1 98.81 203 MET A C 1
ATOM 1598 O O . MET A 1 203 ? 2.688 -28.469 -12.102 1 98.81 203 MET A O 1
ATOM 1602 N N . GLY A 1 204 ? 4.242 -27 -11.742 1 98.5 204 GLY A N 1
ATOM 1603 C CA . GLY A 1 204 ? 3.529 -25.859 -12.297 1 98.5 204 GLY A CA 1
ATOM 1604 C C . GLY A 1 204 ? 4.422 -24.672 -12.555 1 98.5 204 GLY A C 1
ATOM 1605 O O . GLY A 1 204 ? 5.555 -24.609 -12.07 1 98.5 204 GLY A O 1
ATOM 1606 N N . GLN A 1 205 ? 3.955 -23.75 -13.352 1 96.81 205 GLN A N 1
ATOM 1607 C CA . GLN A 1 205 ? 4.727 -22.578 -13.758 1 96.81 205 GLN A CA 1
ATOM 1608 C C . GLN A 1 205 ? 3.957 -21.297 -13.477 1 96.81 205 GLN A C 1
ATOM 1610 O O . GLN A 1 205 ? 2.744 -21.234 -13.688 1 96.81 205 GLN A O 1
ATOM 1615 N N . SER A 1 206 ? 4.676 -20.234 -13.016 1 95.38 206 SER A N 1
ATOM 1616 C CA . SER A 1 206 ? 4.074 -18.938 -12.727 1 95.38 206 SER A CA 1
ATOM 1617 C C . SER A 1 206 ? 2.957 -19.062 -11.695 1 95.38 206 SER A C 1
ATOM 1619 O O . SER A 1 206 ? 3.18 -19.562 -10.586 1 95.38 206 SER A O 1
ATOM 1621 N N . ALA A 1 207 ? 1.67 -18.766 -12.062 1 96.31 207 ALA A N 1
ATOM 1622 C CA . ALA A 1 207 ? 0.55 -19 -11.156 1 96.31 207 ALA A CA 1
ATOM 1623 C C . ALA A 1 207 ? 0.391 -20.484 -10.836 1 96.31 207 ALA A C 1
ATOM 1625 O O . ALA A 1 207 ? 0.001 -20.844 -9.727 1 96.31 207 ALA A O 1
ATOM 1626 N N . GLY A 1 208 ? 0.751 -21.344 -11.797 1 98.12 208 GLY A N 1
ATOM 1627 C CA . GLY A 1 208 ? 0.769 -22.766 -11.539 1 98.12 208 GLY A CA 1
ATOM 1628 C C . GLY A 1 208 ? 1.829 -23.188 -10.539 1 98.12 208 GLY A C 1
ATOM 1629 O O . GLY A 1 208 ? 1.601 -24.078 -9.719 1 98.12 208 GLY A O 1
ATOM 1630 N N . GLY A 1 209 ? 3.004 -22.5 -10.688 1 98.69 209 GLY A N 1
ATOM 1631 C CA . GLY A 1 209 ? 4.039 -22.734 -9.688 1 98.69 209 GLY A CA 1
ATOM 1632 C C . GLY A 1 209 ? 3.627 -22.312 -8.289 1 98.69 209 GLY A C 1
ATOM 1633 O O . GLY A 1 209 ? 3.885 -23.016 -7.32 1 98.69 209 GLY A O 1
ATOM 1634 N N . ALA A 1 210 ? 2.977 -21.203 -8.195 1 98.44 210 ALA A N 1
ATOM 1635 C CA . ALA A 1 210 ? 2.436 -20.766 -6.91 1 98.44 210 ALA A CA 1
ATOM 1636 C C . ALA A 1 210 ? 1.406 -21.766 -6.379 1 98.44 210 ALA A C 1
ATOM 1638 O O . ALA A 1 210 ? 1.417 -22.094 -5.195 1 98.44 210 ALA A O 1
ATOM 1639 N N . SER A 1 211 ? 0.606 -22.297 -7.23 1 98.75 211 SER A N 1
ATOM 1640 C CA . SER A 1 211 ? -0.43 -23.25 -6.848 1 98.75 211 SER A CA 1
ATOM 1641 C C . SER A 1 211 ? 0.177 -24.531 -6.281 1 98.75 211 SER A C 1
ATOM 1643 O O . SER A 1 211 ? -0.204 -24.984 -5.199 1 98.75 211 SER A O 1
ATOM 1645 N N . VAL A 1 212 ? 1.137 -25.094 -6.965 1 98.88 212 VAL A N 1
ATOM 1646 C CA . VAL A 1 212 ? 1.62 -26.406 -6.551 1 98.88 212 VAL A CA 1
ATOM 1647 C C . VAL A 1 212 ? 2.42 -26.266 -5.258 1 98.88 212 VAL A C 1
ATOM 1649 O O . VAL A 1 212 ? 2.422 -27.188 -4.426 1 98.88 212 VAL A O 1
ATOM 1652 N N . ASP A 1 213 ? 3.094 -25.078 -5.109 1 98.88 213 ASP A N 1
ATOM 1653 C CA . ASP A 1 213 ? 3.746 -24.828 -3.828 1 98.88 213 ASP A CA 1
ATOM 1654 C C . ASP A 1 213 ? 2.719 -24.703 -2.705 1 98.88 213 ASP A C 1
ATOM 1656 O O . ASP A 1 213 ? 2.889 -25.281 -1.631 1 98.88 213 ASP A O 1
ATOM 1660 N N . LEU A 1 214 ? 1.628 -24 -2.932 1 98.88 214 LEU A N 1
ATOM 1661 C CA . LEU A 1 214 ? 0.55 -23.906 -1.954 1 98.88 214 LEU A CA 1
ATOM 1662 C C . LEU A 1 214 ? -0.043 -25.281 -1.659 1 98.88 214 LEU A C 1
ATOM 1664 O O . LEU A 1 214 ? -0.262 -25.625 -0.497 1 98.88 214 LEU A O 1
ATOM 1668 N N . LEU A 1 215 ? -0.276 -26.062 -2.707 1 98.88 215 LEU A N 1
ATOM 1669 C CA . LEU A 1 215 ? -0.806 -27.406 -2.535 1 98.88 215 LEU A CA 1
ATOM 1670 C C . LEU A 1 215 ? 0.118 -28.25 -1.657 1 98.88 215 LEU A C 1
ATOM 1672 O O . LEU A 1 215 ? -0.348 -29.078 -0.878 1 98.88 215 LEU A O 1
ATOM 1676 N N . SER A 1 216 ? 1.396 -28.031 -1.738 1 98.81 216 SER A N 1
ATOM 1677 C CA . SER A 1 216 ? 2.377 -28.844 -1.03 1 98.81 216 SER A CA 1
ATOM 1678 C C . SER A 1 216 ? 2.408 -28.5 0.457 1 98.81 216 SER A C 1
ATOM 1680 O O . SER A 1 216 ? 2.852 -29.312 1.272 1 98.81 216 SER A O 1
ATOM 1682 N N . ILE A 1 217 ? 1.901 -27.312 0.855 1 98.62 217 ILE A N 1
ATOM 1683 C CA . ILE A 1 217 ? 2.1 -26.922 2.244 1 98.62 217 ILE A CA 1
ATOM 1684 C C . ILE A 1 217 ? 0.75 -26.797 2.945 1 98.62 217 ILE A C 1
ATOM 1686 O O . ILE A 1 217 ? 0.685 -26.75 4.176 1 98.62 217 ILE A O 1
ATOM 1690 N N . CYS A 1 218 ? -0.358 -26.781 2.205 1 98.62 218 CYS A N 1
ATOM 1691 C CA . CYS A 1 218 ? -1.669 -26.578 2.809 1 98.62 218 CYS A CA 1
ATOM 1692 C C . CYS A 1 218 ? -2.309 -27.891 3.207 1 98.62 218 CYS A C 1
ATOM 1694 O O . CYS A 1 218 ? -2.238 -28.875 2.463 1 98.62 218 CYS A O 1
ATOM 1696 N N . PRO A 1 219 ? -3.035 -27.984 4.238 1 98.56 219 PRO A N 1
ATOM 1697 C CA . PRO A 1 219 ? -3.521 -29.219 4.844 1 98.56 219 PRO A CA 1
ATOM 1698 C C . PRO A 1 219 ? -4.469 -30 3.926 1 98.56 219 PRO A C 1
ATOM 1700 O O . PRO A 1 219 ? -4.391 -31.219 3.85 1 98.56 219 PRO A O 1
ATOM 1703 N N . PRO A 1 220 ? -5.301 -29.375 3.139 1 98.5 220 PRO A N 1
ATOM 1704 C CA . PRO A 1 220 ? -6.25 -30.172 2.354 1 98.5 220 PRO A CA 1
ATOM 1705 C C . PRO A 1 220 ? -5.566 -30.984 1.255 1 98.5 220 PRO A C 1
ATOM 1707 O O . PRO A 1 220 ? -6.141 -31.953 0.76 1 98.5 220 PRO A O 1
ATOM 1710 N N . SER A 1 221 ? -4.352 -30.578 0.901 1 98.69 221 SER A N 1
ATOM 1711 C CA . SER A 1 221 ? -3.801 -31.188 -0.309 1 98.69 221 SER A CA 1
ATOM 1712 C C . SER A 1 221 ? -2.41 -31.75 -0.058 1 98.69 221 SER A C 1
ATOM 1714 O O . SER A 1 221 ? -1.938 -32.594 -0.814 1 98.69 221 SER A O 1
ATOM 1716 N N . ARG A 1 222 ? -1.717 -31.359 0.938 1 98.25 222 ARG A N 1
ATOM 1717 C CA . ARG A 1 222 ? -0.28 -31.562 1.113 1 98.25 222 ARG A CA 1
ATOM 1718 C C . ARG A 1 222 ? 0.065 -33.031 1.236 1 98.25 222 ARG A C 1
ATOM 1720 O O . ARG A 1 222 ? 1.205 -33.438 0.992 1 98.25 222 ARG A O 1
ATOM 1727 N N . ASP A 1 223 ? -0.903 -33.906 1.545 1 98.25 223 ASP A N 1
ATOM 1728 C CA . ASP A 1 223 ? -0.603 -35.312 1.761 1 98.25 223 ASP A CA 1
ATOM 1729 C C . ASP A 1 223 ? -0.997 -36.156 0.546 1 98.25 223 ASP A C 1
ATOM 1731 O O . ASP A 1 223 ? -0.912 -37.375 0.579 1 98.25 223 ASP A O 1
ATOM 1735 N N . LEU A 1 224 ? -1.32 -35.469 -0.578 1 98.5 224 LEU A N 1
ATOM 1736 C CA . LEU A 1 224 ? -1.862 -36.188 -1.729 1 98.5 224 LEU A CA 1
ATOM 1737 C C . LEU A 1 224 ? -0.768 -36.469 -2.75 1 98.5 224 LEU A C 1
ATOM 1739 O O . LEU A 1 224 ? -1.007 -37.188 -3.74 1 98.5 224 LEU A O 1
ATOM 1743 N N . PHE A 1 225 ? 0.458 -36 -2.547 1 98.62 225 PHE A N 1
ATOM 1744 C CA . PHE A 1 225 ? 1.547 -36.219 -3.492 1 98.62 225 PHE A CA 1
ATOM 1745 C C . PHE A 1 225 ? 2.896 -36.156 -2.789 1 98.62 225 PHE A C 1
ATOM 1747 O O . PHE A 1 225 ? 2.961 -35.938 -1.576 1 98.62 225 PHE A O 1
ATOM 1754 N N . HIS A 1 226 ? 4.004 -36.312 -3.551 1 98.56 226 HIS A N 1
ATOM 1755 C CA . HIS A 1 226 ? 5.227 -36.719 -2.881 1 98.56 226 HIS A CA 1
ATOM 1756 C C . HIS A 1 226 ? 6.395 -35.812 -3.211 1 98.56 226 HIS A C 1
ATOM 1758 O O . HIS A 1 226 ? 7.383 -35.75 -2.475 1 98.56 226 HIS A O 1
ATOM 1764 N N . ARG A 1 227 ? 6.316 -35.156 -4.355 1 98.81 227 ARG A N 1
ATOM 1765 C CA . ARG A 1 227 ? 7.348 -34.188 -4.77 1 98.81 227 ARG A CA 1
ATOM 1766 C C . ARG A 1 227 ? 6.73 -33 -5.465 1 98.81 227 ARG A C 1
ATOM 1768 O O . ARG A 1 227 ? 5.602 -33.062 -5.949 1 98.81 227 ARG A O 1
ATOM 1775 N N . VAL A 1 228 ? 7.492 -31.812 -5.508 1 98.88 228 VAL A N 1
ATOM 1776 C CA . VAL A 1 228 ? 6.902 -30.594 -6.055 1 98.88 228 VAL A CA 1
ATOM 1777 C C . VAL A 1 228 ? 7.93 -29.859 -6.918 1 98.88 228 VAL A C 1
ATOM 1779 O O . VAL A 1 228 ? 9.117 -29.844 -6.594 1 98.88 228 VAL A O 1
ATOM 1782 N N . ILE A 1 229 ? 7.5 -29.312 -8.031 1 98.94 229 ILE A N 1
ATOM 1783 C CA . ILE A 1 229 ? 8.344 -28.547 -8.945 1 98.94 229 ILE A CA 1
ATOM 1784 C C . ILE A 1 229 ? 7.703 -27.188 -9.227 1 98.94 229 ILE A C 1
ATOM 1786 O O . ILE A 1 229 ? 7.082 -27 -10.273 1 98.94 229 ILE A O 1
ATOM 1790 N N . PRO A 1 230 ? 7.832 -26.203 -8.391 1 98.81 230 PRO A N 1
ATOM 1791 C CA . PRO A 1 230 ? 7.398 -24.844 -8.727 1 98.81 230 PRO A CA 1
ATOM 1792 C C . PRO A 1 230 ? 8.367 -24.125 -9.664 1 98.81 230 PRO A C 1
ATOM 1794 O O . PRO A 1 230 ? 9.539 -23.938 -9.32 1 98.81 230 PRO A O 1
ATOM 1797 N N . MET A 1 231 ? 7.859 -23.719 -10.828 1 98.5 231 MET A N 1
ATOM 1798 C CA . MET A 1 231 ? 8.695 -23.062 -11.828 1 98.5 231 MET A CA 1
ATOM 1799 C C . MET A 1 231 ? 8.297 -21.594 -12 1 98.5 231 MET A C 1
ATOM 1801 O O . MET A 1 231 ? 7.145 -21.297 -12.336 1 98.5 231 MET A O 1
ATOM 1805 N N . ALA A 1 232 ? 9.195 -20.656 -11.758 1 96.5 232 ALA A N 1
ATOM 1806 C CA . ALA A 1 232 ? 9.047 -19.219 -11.977 1 96.5 232 ALA A CA 1
ATOM 1807 C C . ALA A 1 232 ? 7.836 -18.672 -11.219 1 96.5 232 ALA A C 1
ATOM 1809 O O . ALA A 1 232 ? 7.125 -17.797 -11.719 1 96.5 232 ALA A O 1
ATOM 1810 N N . GLY A 1 233 ? 7.473 -19.281 -10.148 1 96.88 233 GLY A N 1
ATOM 1811 C CA . GLY A 1 233 ? 6.398 -18.922 -9.234 1 96.88 233 GLY A CA 1
ATOM 1812 C C . GLY A 1 233 ? 6.246 -19.875 -8.078 1 96.88 233 GLY A C 1
ATOM 1813 O O . GLY A 1 233 ? 6.398 -21.094 -8.242 1 96.88 233 GLY A O 1
ATOM 1814 N N . ASN A 1 234 ? 6 -19.375 -6.91 1 98.38 234 ASN A N 1
ATOM 1815 C CA . ASN A 1 234 ? 5.762 -20.156 -5.707 1 98.38 234 ASN A CA 1
ATOM 1816 C C . ASN A 1 234 ? 4.965 -19.375 -4.668 1 98.38 234 ASN A C 1
ATOM 1818 O O . ASN A 1 234 ? 4.641 -18.203 -4.883 1 98.38 234 ASN A O 1
ATOM 1822 N N . ALA A 1 235 ? 4.695 -20 -3.59 1 98.12 235 ALA A N 1
ATOM 1823 C CA . ALA A 1 235 ? 3.803 -19.453 -2.574 1 98.12 235 ALA A CA 1
ATOM 1824 C C . ALA A 1 235 ? 4.43 -18.234 -1.9 1 98.12 235 ALA A C 1
ATOM 1826 O O . ALA A 1 235 ? 3.736 -17.453 -1.238 1 98.12 235 ALA A O 1
ATOM 1827 N N . SER A 1 236 ? 5.727 -18.062 -2.062 1 96.88 236 SER A N 1
ATOM 1828 C CA . SER A 1 236 ? 6.43 -16.969 -1.379 1 96.88 236 SER A CA 1
ATOM 1829 C C . SER A 1 236 ? 6.527 -15.734 -2.26 1 96.88 236 SER A C 1
ATOM 1831 O O . SER A 1 236 ? 7.047 -14.703 -1.833 1 96.88 236 SER A O 1
ATOM 1833 N N . CYS A 1 237 ? 6.086 -15.875 -3.494 1 95.75 237 CYS A N 1
ATOM 1834 C CA . CYS A 1 237 ? 6.004 -14.68 -4.332 1 95.75 237 CYS A CA 1
ATOM 1835 C C . CYS A 1 237 ? 4.93 -13.734 -3.826 1 95.75 237 CYS A C 1
ATOM 1837 O O . CYS A 1 237 ? 3.859 -14.164 -3.396 1 95.75 237 CYS A O 1
ATOM 1839 N N . ARG A 1 238 ? 5.145 -12.477 -3.926 1 90.31 238 ARG A N 1
ATOM 1840 C CA . ARG A 1 238 ? 4.246 -11.469 -3.379 1 90.31 238 ARG A CA 1
ATOM 1841 C C . ARG A 1 238 ? 2.875 -11.531 -4.043 1 90.31 238 ARG A C 1
ATOM 1843 O O . ARG A 1 238 ? 1.857 -11.242 -3.41 1 90.31 238 ARG A O 1
ATOM 1850 N N . TRP A 1 239 ? 2.82 -11.906 -5.273 1 91.94 239 TRP A N 1
ATOM 1851 C CA . TRP A 1 239 ? 1.592 -11.891 -6.059 1 91.94 239 TRP A CA 1
ATOM 1852 C C . TRP A 1 239 ? 0.833 -13.211 -5.902 1 91.94 239 TRP A C 1
ATOM 1854 O O . TRP A 1 239 ? -0.259 -13.367 -6.457 1 91.94 239 TRP A O 1
ATOM 1864 N N . SER A 1 240 ? 1.444 -14.172 -5.152 1 95.44 240 SER A N 1
ATOM 1865 C CA . SER A 1 240 ? 0.88 -15.516 -5.066 1 95.44 240 SER A CA 1
ATOM 1866 C C . SER A 1 240 ? -0.378 -15.531 -4.203 1 95.44 240 SER A C 1
ATOM 1868 O O . SER A 1 240 ? -1.181 -16.469 -4.289 1 95.44 240 SER A O 1
ATOM 1870 N N . THR A 1 241 ? -0.555 -14.531 -3.316 1 93.44 241 THR A N 1
ATOM 1871 C CA . THR A 1 241 ? -1.754 -14.359 -2.506 1 93.44 241 THR A CA 1
ATOM 1872 C C . THR A 1 241 ? -2.242 -12.914 -2.568 1 93.44 241 THR A C 1
ATOM 1874 O O . THR A 1 241 ? -1.454 -12 -2.807 1 93.44 241 THR A O 1
ATOM 1877 N N . HIS A 1 242 ? -3.525 -12.852 -2.359 1 92.06 242 HIS A N 1
ATOM 1878 C CA . HIS A 1 242 ? -4.141 -11.531 -2.391 1 92.06 242 HIS A CA 1
ATOM 1879 C C . HIS A 1 242 ? -4.508 -11.055 -0.986 1 92.06 242 HIS A C 1
ATOM 1881 O O . HIS A 1 242 ? -5.012 -11.836 -0.177 1 92.06 242 HIS A O 1
ATOM 1887 N N . ASN A 1 243 ? -4.352 -9.758 -0.682 1 87.31 243 ASN A N 1
ATOM 1888 C CA . ASN A 1 243 ? -4.527 -9.289 0.688 1 87.31 243 ASN A CA 1
ATOM 1889 C C . ASN A 1 243 ? -5.789 -8.445 0.832 1 87.31 243 ASN A C 1
ATOM 1891 O O . ASN A 1 243 ? -6.055 -7.898 1.903 1 87.31 243 ASN A O 1
ATOM 1895 N N . ASN A 1 244 ? -6.613 -8.297 -0.178 1 90.5 244 ASN A N 1
ATOM 1896 C CA . ASN A 1 244 ? -7.863 -7.543 -0.143 1 90.5 244 ASN A CA 1
ATOM 1897 C C . ASN A 1 244 ? -8.875 -8.094 -1.14 1 90.5 244 ASN A C 1
ATOM 1899 O O . ASN A 1 244 ? -9.547 -7.328 -1.837 1 90.5 244 ASN A O 1
ATOM 1903 N N . LEU A 1 245 ? -8.891 -9.312 -1.242 1 93.88 245 LEU A N 1
ATOM 1904 C CA . LEU A 1 245 ? -9.664 -9.969 -2.289 1 93.88 245 LEU A CA 1
ATOM 1905 C C . LEU A 1 245 ? -11.164 -9.797 -2.047 1 93.88 245 LEU A C 1
ATOM 1907 O O . LEU A 1 245 ? -11.938 -9.68 -2.998 1 93.88 245 LEU A O 1
ATOM 1911 N N . VAL A 1 246 ? -11.617 -9.742 -0.805 1 94.56 246 VAL A N 1
ATOM 1912 C CA . VAL A 1 246 ? -13.039 -9.594 -0.491 1 94.56 246 VAL A CA 1
ATOM 1913 C C . VAL A 1 246 ? -13.562 -8.289 -1.079 1 94.56 246 VAL A C 1
ATOM 1915 O O . VAL A 1 246 ? -14.648 -8.25 -1.663 1 94.56 246 VAL A O 1
ATOM 1918 N N . GLU A 1 247 ? -12.789 -7.281 -0.943 1 92.94 247 GLU A N 1
ATOM 1919 C CA . GLU A 1 247 ? -13.188 -5.992 -1.503 1 92.94 247 GLU A CA 1
ATOM 1920 C C . GLU A 1 247 ? -13.211 -6.039 -3.027 1 92.94 247 GLU A C 1
ATOM 1922 O O . GLU A 1 247 ? -14.109 -5.48 -3.656 1 92.94 247 GLU A O 1
ATOM 1927 N N . VAL A 1 248 ? -12.258 -6.703 -3.623 1 93.38 248 VAL A N 1
ATOM 1928 C CA . VAL A 1 248 ? -12.211 -6.863 -5.074 1 93.38 248 VAL A CA 1
ATOM 1929 C C . VAL A 1 248 ? -13.461 -7.594 -5.555 1 93.38 248 VAL A C 1
ATOM 1931 O O . VAL A 1 248 ? -14.078 -7.195 -6.543 1 93.38 248 VAL A O 1
ATOM 1934 N N . CYS A 1 249 ? -13.805 -8.57 -4.875 1 96.06 249 CYS A N 1
ATOM 1935 C CA . CYS A 1 249 ? -14.969 -9.375 -5.23 1 96.06 249 CYS A CA 1
ATOM 1936 C C . CYS A 1 249 ? -16.25 -8.578 -5.047 1 96.06 249 CYS A C 1
ATOM 1938 O O . CYS A 1 249 ? -17.172 -8.664 -5.871 1 96.06 249 CYS A O 1
ATOM 1940 N N . ARG A 1 250 ? -16.359 -7.797 -3.957 1 94.56 250 ARG A N 1
ATOM 1941 C CA . ARG A 1 250 ? -17.516 -6.918 -3.764 1 94.56 250 ARG A CA 1
ATOM 1942 C C . ARG A 1 250 ? -17.672 -5.957 -4.938 1 94.56 250 ARG A C 1
ATOM 1944 O O . ARG A 1 250 ? -18.781 -5.781 -5.453 1 94.56 250 ARG A O 1
ATOM 1951 N N . LYS A 1 251 ? -16.594 -5.367 -5.328 1 93.94 251 LYS A N 1
ATOM 1952 C CA . LYS A 1 251 ? -16.609 -4.422 -6.438 1 93.94 251 LYS A CA 1
ATOM 1953 C C . LYS A 1 251 ? -17.031 -5.102 -7.738 1 93.94 251 LYS A C 1
ATOM 1955 O O . LYS A 1 251 ? -17.75 -4.512 -8.555 1 93.94 251 LYS A O 1
ATOM 1960 N N . PHE A 1 252 ? -16.578 -6.277 -7.945 1 95.75 252 PHE A N 1
ATOM 1961 C CA . PHE A 1 252 ? -16.984 -7.047 -9.109 1 95.75 252 PHE A CA 1
ATOM 1962 C C . PHE A 1 252 ? -18.5 -7.262 -9.109 1 95.75 252 PHE A C 1
ATOM 1964 O O . PHE A 1 252 ? -19.156 -7.09 -10.141 1 95.75 252 PHE A O 1
ATOM 1971 N N . ALA A 1 253 ? -19.031 -7.68 -7.965 1 97.06 253 ALA A N 1
ATOM 1972 C CA . ALA A 1 253 ? -20.484 -7.844 -7.848 1 97.06 253 ALA A CA 1
ATOM 1973 C C . ALA A 1 253 ? -21.203 -6.543 -8.172 1 97.06 253 ALA A C 1
ATOM 1975 O O . ALA A 1 253 ? -22.156 -6.539 -8.953 1 97.06 253 ALA A O 1
ATOM 1976 N N . GLU A 1 254 ? -20.734 -5.457 -7.629 1 94.81 254 GLU A N 1
ATOM 1977 C CA . GLU A 1 254 ? -21.344 -4.152 -7.863 1 94.81 254 GLU A CA 1
ATOM 1978 C C . GLU A 1 254 ? -21.312 -3.785 -9.344 1 94.81 254 GLU A C 1
ATOM 1980 O O . GLU A 1 254 ? -22.266 -3.201 -9.867 1 94.81 254 GLU A O 1
ATOM 1985 N N . ALA A 1 255 ? -20.203 -4.125 -9.984 1 94.06 255 ALA A N 1
ATOM 1986 C CA . ALA A 1 255 ? -20.062 -3.85 -11.414 1 94.06 255 ALA A CA 1
ATOM 1987 C C . ALA A 1 255 ? -21.094 -4.633 -12.227 1 94.06 255 ALA A C 1
ATOM 1989 O O . ALA A 1 255 ? -21.391 -4.285 -13.375 1 94.06 255 ALA A O 1
ATOM 1990 N N . ASN A 1 256 ? -21.609 -5.66 -11.711 1 96.38 256 ASN A N 1
ATOM 1991 C CA . ASN A 1 256 ? -22.672 -6.438 -12.336 1 96.38 256 ASN A CA 1
ATOM 1992 C C . ASN A 1 256 ? -24.031 -6.125 -11.727 1 96.38 256 ASN A C 1
ATOM 1994 O O . ASN A 1 256 ? -24.938 -6.961 -11.758 1 96.38 256 ASN A O 1
ATOM 1998 N N . ASP A 1 257 ? -24.125 -4.996 -11.023 1 95 257 ASP A N 1
ATOM 1999 C CA . ASP A 1 257 ? -25.359 -4.418 -10.484 1 95 257 ASP A CA 1
ATOM 2000 C C . ASP A 1 257 ? -25.891 -5.25 -9.32 1 95 257 ASP A C 1
ATOM 2002 O O . ASP A 1 257 ? -27.109 -5.379 -9.156 1 95 257 ASP A O 1
ATOM 2006 N N . ILE A 1 258 ? -25.047 -5.895 -8.648 1 96.44 258 ILE A N 1
ATOM 2007 C CA . ILE A 1 258 ? -25.391 -6.645 -7.445 1 96.44 258 ILE A CA 1
ATOM 2008 C C . ILE A 1 258 ? -24.844 -5.926 -6.215 1 96.44 258 ILE A C 1
ATOM 2010 O O . ILE A 1 258 ? -23.625 -5.898 -5.992 1 96.44 258 ILE A O 1
ATOM 2014 N N . HIS A 1 259 ? -25.734 -5.43 -5.41 1 91.5 259 HIS A N 1
ATOM 2015 C CA . HIS A 1 259 ? -25.344 -4.559 -4.305 1 91.5 259 HIS A CA 1
ATOM 2016 C C . HIS A 1 259 ? -25.719 -5.184 -2.961 1 91.5 259 HIS A C 1
ATOM 2018 O O . HIS A 1 259 ? -26.031 -4.473 -2.006 1 91.5 259 HIS A O 1
ATOM 2024 N N . ASP A 1 260 ? -25.688 -6.523 -2.869 1 90.5 260 ASP A N 1
ATOM 2025 C CA . ASP A 1 260 ? -26.141 -7.258 -1.691 1 90.5 260 ASP A CA 1
ATOM 2026 C C . ASP A 1 260 ? -24.969 -7.633 -0.79 1 90.5 260 ASP A C 1
ATOM 2028 O O . ASP A 1 260 ? -24.922 -8.742 -0.247 1 90.5 260 ASP A O 1
ATOM 2032 N N . PHE A 1 261 ? -23.984 -6.77 -0.611 1 85.69 261 PHE A N 1
ATOM 2033 C CA . PHE A 1 261 ? -22.766 -7.16 0.097 1 85.69 261 PHE A CA 1
ATOM 2034 C C . PHE A 1 261 ? -23.047 -7.414 1.571 1 85.69 261 PHE A C 1
ATOM 2036 O O . PHE A 1 261 ? -22.266 -8.062 2.262 1 85.69 261 PHE A O 1
ATOM 2043 N N . LEU A 1 262 ? -24.172 -6.98 2.123 1 88.62 262 LEU A N 1
ATOM 2044 C CA . LEU A 1 262 ? -24.547 -7.234 3.512 1 88.62 262 LEU A CA 1
ATOM 2045 C C . LEU A 1 262 ? -25.188 -8.617 3.66 1 88.62 262 LEU A C 1
ATOM 2047 O O . LEU A 1 262 ? -25.328 -9.117 4.777 1 88.62 262 LEU A O 1
ATOM 2051 N N . HIS A 1 263 ? -25.578 -9.164 2.557 1 92.06 263 HIS A N 1
ATOM 2052 C CA . HIS A 1 263 ? -26.141 -10.508 2.482 1 92.06 263 HIS A CA 1
ATOM 2053 C C . HIS A 1 263 ? -25.422 -11.359 1.444 1 92.06 263 HIS A C 1
ATOM 2055 O O . HIS A 1 263 ? -25.859 -11.453 0.299 1 92.06 263 HIS A O 1
ATOM 2061 N N . SER A 1 264 ? -24.422 -12.023 1.924 1 94.38 264 SER A N 1
ATOM 2062 C CA . SER A 1 264 ? -23.531 -12.727 0.999 1 94.38 264 SER A CA 1
ATOM 2063 C C . SER A 1 264 ? -24.25 -13.883 0.313 1 94.38 264 SER A C 1
ATOM 2065 O O . SER A 1 264 ? -23.953 -14.211 -0.834 1 94.38 264 SER A O 1
ATOM 2067 N N . ASP A 1 265 ? -25.219 -14.492 1.012 1 95.94 265 ASP A N 1
ATOM 2068 C CA . ASP A 1 265 ? -26 -15.562 0.409 1 95.94 265 ASP A CA 1
ATOM 2069 C C . ASP A 1 265 ? -26.812 -15.055 -0.784 1 95.94 265 ASP A C 1
ATOM 2071 O O . ASP A 1 265 ? -26.797 -15.664 -1.854 1 95.94 265 ASP A O 1
ATOM 2075 N N . ARG A 1 266 ? -27.422 -13.852 -0.572 1 96.44 266 ARG A N 1
ATOM 2076 C CA . ARG A 1 266 ? -28.188 -13.242 -1.651 1 96.44 266 ARG A CA 1
ATOM 2077 C C . ARG A 1 266 ? -27.281 -12.805 -2.791 1 96.44 266 ARG A C 1
ATOM 2079 O O . ARG A 1 266 ? -27.641 -12.93 -3.965 1 96.44 266 ARG A O 1
ATOM 2086 N N . MET A 1 267 ? -26.188 -12.281 -2.426 1 96.44 267 MET A N 1
ATOM 2087 C CA . MET A 1 267 ? -25.219 -11.867 -3.43 1 96.44 267 MET A CA 1
ATOM 2088 C C . MET A 1 267 ? -24.812 -13.047 -4.312 1 96.44 267 MET A C 1
ATOM 2090 O O . MET A 1 267 ? -24.781 -12.93 -5.539 1 96.44 267 MET A O 1
ATOM 2094 N N . LEU A 1 268 ? -24.547 -14.18 -3.715 1 97.69 268 LEU A N 1
ATOM 2095 C CA . LEU A 1 268 ? -24.125 -15.367 -4.445 1 97.69 268 LEU A CA 1
ATOM 2096 C C . LEU A 1 268 ? -25.25 -15.883 -5.336 1 97.69 268 LEU A C 1
ATOM 2098 O O . LEU A 1 268 ? -25 -16.312 -6.469 1 97.69 268 LEU A O 1
ATOM 2102 N N . GLU A 1 269 ? -26.453 -15.844 -4.816 1 97.5 269 GLU A N 1
ATOM 2103 C CA . GLU A 1 269 ? -27.594 -16.281 -5.609 1 97.5 269 GLU A CA 1
ATOM 2104 C C . GLU A 1 269 ? -27.719 -15.461 -6.887 1 97.5 269 GLU A C 1
ATOM 2106 O O . GLU A 1 269 ? -27.938 -16.016 -7.969 1 97.5 269 GLU A O 1
ATOM 2111 N N . LYS A 1 270 ? -27.609 -14.172 -6.75 1 97.56 270 LYS A N 1
ATOM 2112 C CA . LYS A 1 270 ? -27.703 -13.289 -7.906 1 97.56 270 LYS A CA 1
ATOM 2113 C C . LYS A 1 270 ? -26.516 -13.477 -8.852 1 97.56 270 LYS A C 1
ATOM 2115 O O . LYS A 1 270 ? -26.672 -13.445 -10.07 1 97.56 270 LYS A O 1
ATOM 2120 N N . LEU A 1 271 ? -25.328 -13.711 -8.258 1 97.94 271 LEU A N 1
ATOM 2121 C CA . LEU A 1 271 ? -24.141 -13.914 -9.062 1 97.94 271 LEU A CA 1
ATOM 2122 C C . LEU A 1 271 ? -24.234 -15.211 -9.867 1 97.94 271 LEU A C 1
ATOM 2124 O O . LEU A 1 271 ? -23.672 -15.312 -10.961 1 97.94 271 LEU A O 1
ATOM 2128 N N . ARG A 1 272 ? -24.891 -16.188 -9.383 1 97.88 272 ARG A N 1
ATOM 2129 C CA . ARG A 1 272 ? -25.062 -17.453 -10.078 1 97.88 272 ARG A CA 1
ATOM 2130 C C . ARG A 1 272 ? -25.891 -17.266 -11.352 1 97.88 272 ARG A C 1
ATOM 2132 O O . ARG A 1 272 ? -25.844 -18.109 -12.25 1 97.88 272 ARG A O 1
ATOM 2139 N N . GLU A 1 273 ? -26.594 -16.125 -11.445 1 96.88 273 GLU A N 1
ATOM 2140 C CA . GLU A 1 273 ? -27.422 -15.859 -12.617 1 96.88 273 GLU A CA 1
ATOM 2141 C C . GLU A 1 273 ? -26.656 -15.047 -13.664 1 96.88 273 GLU A C 1
ATOM 2143 O O . GLU A 1 273 ? -27.125 -14.906 -14.797 1 96.88 273 GLU A O 1
ATOM 2148 N N . VAL A 1 274 ? -25.547 -14.516 -13.281 1 97.44 274 VAL A N 1
ATOM 2149 C CA . VAL A 1 274 ? -24.75 -13.703 -14.195 1 97.44 274 VAL A CA 1
ATOM 2150 C C . VAL A 1 274 ? -24.156 -14.594 -15.289 1 97.44 274 VAL A C 1
ATOM 2152 O O . VAL A 1 274 ? -23.609 -15.664 -15.008 1 97.44 274 VAL A O 1
ATOM 2155 N N . PRO A 1 275 ? -24.266 -14.195 -16.578 1 97.12 275 PRO A N 1
ATOM 2156 C CA . PRO A 1 275 ? -23.656 -14.992 -17.641 1 97.12 275 PRO A CA 1
ATOM 2157 C C . PRO A 1 275 ? -22.172 -15.234 -17.422 1 97.12 275 PRO A C 1
ATOM 2159 O O . PRO A 1 275 ? -21.453 -14.328 -16.984 1 97.12 275 PRO A O 1
ATOM 2162 N N . ALA A 1 276 ? -21.656 -16.438 -17.797 1 95.62 276 ALA A N 1
ATOM 2163 C CA . ALA A 1 276 ? -20.281 -16.859 -17.562 1 95.62 276 ALA A CA 1
ATOM 2164 C C . ALA A 1 276 ? -19.297 -15.922 -18.266 1 95.62 276 ALA A C 1
ATOM 2166 O O . ALA A 1 276 ? -18.203 -15.68 -17.766 1 95.62 276 ALA A O 1
ATOM 2167 N N . SER A 1 277 ? -19.672 -15.367 -19.375 1 93.69 277 SER A N 1
ATOM 2168 C CA . SER A 1 277 ? -18.781 -14.523 -20.172 1 93.69 277 SER A CA 1
ATOM 2169 C C . SER A 1 277 ? -18.391 -13.258 -19.422 1 93.69 277 SER A C 1
ATOM 2171 O O . SER A 1 277 ? -17.344 -12.672 -19.688 1 93.69 277 SER A O 1
ATOM 2173 N N . LYS A 1 278 ? -19.188 -12.828 -18.406 1 94.69 278 LYS A N 1
ATOM 2174 C CA . LYS A 1 278 ? -18.906 -11.617 -17.641 1 94.69 278 LYS A CA 1
ATOM 2175 C C . LYS A 1 278 ? -17.766 -11.836 -16.656 1 94.69 278 LYS A C 1
ATOM 2177 O O . LYS A 1 278 ? -17.203 -10.875 -16.125 1 94.69 278 LYS A O 1
ATOM 2182 N N . PHE A 1 279 ? -17.422 -13.117 -16.469 1 95.25 279 PHE A N 1
ATOM 2183 C CA . PHE A 1 279 ? -16.344 -13.445 -15.539 1 95.25 279 PHE A CA 1
ATOM 2184 C C . PHE A 1 279 ? -15.016 -13.516 -16.266 1 95.25 279 PHE A C 1
ATOM 2186 O O . PHE A 1 279 ? -13.969 -13.68 -15.641 1 95.25 279 PHE A O 1
ATOM 2193 N N . ALA A 1 280 ? -15.008 -13.383 -17.594 1 91.19 280 ALA A N 1
ATOM 2194 C CA . ALA A 1 280 ? -13.797 -13.523 -18.406 1 91.19 280 ALA A CA 1
ATOM 2195 C C . ALA A 1 280 ? -12.82 -12.383 -18.141 1 91.19 280 ALA A C 1
ATOM 2197 O O . ALA A 1 280 ? -13.211 -11.219 -18.109 1 91.19 280 ALA A O 1
ATOM 2198 N N . MET A 1 281 ? -11.602 -12.727 -17.875 1 86.56 281 MET A N 1
ATOM 2199 C CA . MET A 1 281 ? -10.523 -11.758 -17.656 1 86.56 281 MET A CA 1
ATOM 2200 C C . MET A 1 281 ? -9.344 -12.039 -18.562 1 86.56 281 MET A C 1
ATOM 2202 O O . MET A 1 281 ? -9.219 -13.141 -19.109 1 86.56 281 MET A O 1
ATOM 2206 N N . SER A 1 282 ? -8.539 -10.945 -18.719 1 80.25 282 SER A N 1
ATOM 2207 C CA . SER A 1 282 ? -7.371 -11.062 -19.594 1 80.25 282 SER A CA 1
ATOM 2208 C C . SER A 1 282 ? -6.086 -10.727 -18.844 1 80.25 282 SER A C 1
ATOM 2210 O O . SER A 1 282 ? -6 -9.695 -18.172 1 80.25 282 SER A O 1
ATOM 2212 N N . LEU A 1 283 ? -5.121 -11.586 -18.969 1 75.75 283 LEU A N 1
ATOM 2213 C CA . LEU A 1 283 ? -3.82 -11.328 -18.375 1 75.75 283 LEU A CA 1
ATOM 2214 C C . LEU A 1 283 ? -3.119 -10.164 -19.062 1 75.75 283 LEU A C 1
ATOM 2216 O O . LEU A 1 283 ? -2.477 -9.336 -18.406 1 75.75 283 LEU A O 1
ATOM 2220 N N . MET A 1 284 ? -3.238 -10.07 -20.344 1 69.12 284 MET A N 1
ATOM 2221 C CA . MET A 1 284 ? -2.57 -9.023 -21.109 1 69.12 284 MET A CA 1
ATOM 2222 C C . MET A 1 284 ? -3.068 -7.645 -20.703 1 69.12 284 MET A C 1
ATOM 2224 O O . MET A 1 284 ? -2.279 -6.703 -20.578 1 69.12 284 MET A O 1
ATOM 2228 N N . ASP A 1 285 ? -4.383 -7.547 -20.484 1 67.94 285 ASP A N 1
ATOM 2229 C CA . ASP A 1 285 ? -4.961 -6.273 -20.062 1 67.94 285 ASP A CA 1
ATOM 2230 C C . ASP A 1 285 ? -4.461 -5.879 -18.672 1 67.94 285 ASP A C 1
ATOM 2232 O O . ASP A 1 285 ? -4.23 -4.699 -18.406 1 67.94 285 ASP A O 1
ATOM 2236 N N . THR A 1 286 ? -4.109 -6.816 -17.922 1 68.06 286 THR A N 1
ATOM 2237 C CA . THR A 1 286 ? -3.641 -6.594 -16.562 1 68.06 286 THR A CA 1
ATOM 2238 C C . THR A 1 286 ? -2.176 -6.164 -16.562 1 68.06 286 THR A C 1
ATOM 2240 O O . THR A 1 286 ? -1.805 -5.215 -15.859 1 68.06 286 THR A O 1
ATOM 2243 N N . LEU A 1 287 ? -1.378 -6.816 -17.359 1 64.81 287 LEU A N 1
ATOM 2244 C CA . LEU A 1 287 ? 0.055 -6.551 -17.406 1 64.81 287 LEU A CA 1
ATOM 2245 C C . LEU A 1 287 ? 0.329 -5.18 -18.016 1 64.81 287 LEU A C 1
ATOM 2247 O O . LEU A 1 287 ? 1.342 -4.547 -17.703 1 64.81 287 LEU A O 1
ATOM 2251 N N . SER A 1 288 ? -0.571 -4.727 -18.844 1 61.25 288 SER A N 1
ATOM 2252 C CA . SER A 1 288 ? -0.358 -3.477 -19.562 1 61.25 288 SER A CA 1
ATOM 2253 C C . SER A 1 288 ? -0.761 -2.275 -18.703 1 61.25 288 SER A C 1
ATOM 2255 O O . SER A 1 288 ? -0.4 -1.139 -19.016 1 61.25 288 SER A O 1
ATOM 2257 N N . ASP A 1 289 ? -1.434 -2.582 -17.641 1 58.34 289 ASP A N 1
ATOM 2258 C CA . ASP A 1 289 ? -1.89 -1.495 -16.781 1 58.34 289 ASP A CA 1
ATOM 2259 C C . ASP A 1 289 ? -1.014 -1.377 -15.531 1 58.34 289 ASP A C 1
ATOM 2261 O O . ASP A 1 289 ? -1.12 -2.191 -14.617 1 58.34 289 ASP A O 1
ATOM 2265 N N . SER A 1 290 ? -0.119 -0.395 -15.578 1 55.59 290 SER A N 1
ATOM 2266 C CA . SER A 1 290 ? 0.845 -0.196 -14.5 1 55.59 290 SER A CA 1
ATOM 2267 C C . SER A 1 290 ? 0.143 0.098 -13.18 1 55.59 290 SER A C 1
ATOM 2269 O O . SER A 1 290 ? 0.749 -0.011 -12.109 1 55.59 290 SER A O 1
ATOM 2271 N N . LYS A 1 291 ? -1.087 0.326 -13.266 1 55.84 291 LYS A N 1
ATOM 2272 C CA . LYS A 1 291 ? -1.823 0.705 -12.062 1 55.84 291 LYS A CA 1
ATOM 2273 C C . LYS A 1 291 ? -2.461 -0.514 -11.406 1 55.84 291 LYS A C 1
ATOM 2275 O O . LYS A 1 291 ? -2.994 -0.419 -10.297 1 55.84 291 LYS A O 1
ATOM 2280 N N . VAL A 1 292 ? -2.328 -1.601 -12.148 1 52.25 292 VAL A N 1
ATOM 2281 C CA . VAL A 1 292 ? -3.039 -2.773 -11.648 1 52.25 292 VAL A CA 1
ATOM 2282 C C . VAL A 1 292 ? -2.041 -3.787 -11.102 1 52.25 292 VAL A C 1
ATOM 2284 O O . VAL A 1 292 ? -0.932 -3.924 -11.625 1 52.25 292 VAL A O 1
ATOM 2287 N N . ASP A 1 293 ? -2.479 -4.414 -10.102 1 61.03 293 ASP A N 1
ATOM 2288 C CA . ASP A 1 293 ? -1.71 -5.508 -9.516 1 61.03 293 ASP A CA 1
ATOM 2289 C C . ASP A 1 293 ? -1.526 -6.648 -10.516 1 61.03 293 ASP A C 1
ATOM 2291 O O . ASP A 1 293 ? -2.385 -6.875 -11.367 1 61.03 293 ASP A O 1
ATOM 2295 N N . LEU A 1 294 ? -0.442 -7.215 -10.578 1 64.5 294 LEU A N 1
ATOM 2296 C CA . LEU A 1 294 ? -0.106 -8.328 -11.453 1 64.5 294 LEU A CA 1
ATOM 2297 C C . LEU A 1 294 ? -1.17 -9.422 -11.383 1 64.5 294 LEU A C 1
ATOM 2299 O O . LEU A 1 294 ? -1.512 -10.031 -12.398 1 64.5 294 LEU A O 1
ATOM 2303 N N . CYS A 1 295 ? -1.724 -9.617 -10.219 1 81.56 295 CYS A N 1
ATOM 2304 C CA . CYS A 1 295 ? -2.775 -10.609 -10.039 1 81.56 295 CYS A CA 1
ATOM 2305 C C . CYS A 1 295 ? -3.996 -10 -9.367 1 81.56 295 CYS A C 1
ATOM 2307 O O . CYS A 1 295 ? -4.086 -9.977 -8.133 1 81.56 295 CYS A O 1
ATOM 2309 N N . PRO A 1 296 ? -5.02 -9.539 -10.266 1 87.75 296 PRO A N 1
ATOM 2310 C CA . PRO A 1 296 ? -6.211 -8.914 -9.695 1 87.75 296 PRO A CA 1
ATOM 2311 C C . PRO A 1 296 ? -6.984 -9.852 -8.773 1 87.75 296 PRO A C 1
ATOM 2313 O O . PRO A 1 296 ? -7.707 -9.398 -7.883 1 87.75 296 PRO A O 1
ATOM 2316 N N . VAL A 1 297 ? -6.883 -11.18 -9.086 1 93.25 297 VAL A N 1
ATOM 2317 C CA . VAL A 1 297 ? -7.383 -12.219 -8.188 1 93.25 297 VAL A CA 1
ATOM 2318 C C . VAL A 1 297 ? -6.297 -13.258 -7.953 1 93.25 297 VAL A C 1
ATOM 2320 O O . VAL A 1 297 ? -5.496 -13.547 -8.844 1 93.25 297 VAL A O 1
ATOM 2323 N N . ALA A 1 298 ? -6.254 -13.805 -6.82 1 95.75 298 ALA A N 1
ATOM 2324 C CA . ALA A 1 298 ? -5.277 -14.812 -6.398 1 95.75 298 ALA A CA 1
ATOM 2325 C C . ALA A 1 298 ? -5.746 -15.539 -5.145 1 95.75 298 ALA A C 1
ATOM 2327 O O . ALA A 1 298 ? -6.754 -15.164 -4.539 1 95.75 298 ALA A O 1
ATOM 2328 N N . PRO A 1 299 ? -5.078 -16.594 -4.82 1 97.06 299 PRO A N 1
ATOM 2329 C CA . PRO A 1 299 ? -5.383 -17.219 -3.537 1 97.06 299 PRO A CA 1
ATOM 2330 C C . PRO A 1 299 ? -5.309 -16.25 -2.365 1 97.06 299 PRO A C 1
ATOM 2332 O O . PRO A 1 299 ? -4.641 -15.219 -2.459 1 97.06 299 PRO A O 1
ATOM 2335 N N . ARG A 1 300 ? -6.07 -16.562 -1.333 1 93.94 300 ARG A N 1
ATOM 2336 C CA . ARG A 1 300 ? -6.059 -15.719 -0.143 1 93.94 300 ARG A CA 1
ATOM 2337 C C . ARG A 1 300 ? -5.953 -16.562 1.125 1 93.94 300 ARG A C 1
ATOM 2339 O O . ARG A 1 300 ? -6.348 -17.734 1.135 1 93.94 300 ARG A O 1
ATOM 2346 N N . ILE A 1 301 ? -5.375 -16.016 2.148 1 92.81 301 ILE A N 1
ATOM 2347 C CA . ILE A 1 301 ? -5.438 -16.656 3.463 1 92.81 301 ILE A CA 1
ATOM 2348 C C . ILE A 1 301 ? -6.875 -16.625 3.977 1 92.81 301 ILE A C 1
ATOM 2350 O O . ILE A 1 301 ? -7.371 -15.594 4.414 1 92.81 301 ILE A O 1
ATOM 2354 N N . ASP A 1 302 ? -7.531 -17.781 3.947 1 92.62 302 ASP A N 1
ATOM 2355 C CA . ASP A 1 302 ? -8.977 -17.828 4.148 1 92.62 302 ASP A CA 1
ATOM 2356 C C . ASP A 1 302 ? -9.32 -18.531 5.457 1 92.62 302 ASP A C 1
ATOM 2358 O O . ASP A 1 302 ? -10.5 -18.703 5.781 1 92.62 302 ASP A O 1
ATOM 2362 N N . GLY A 1 303 ? -8.297 -19.031 6.176 1 91.19 303 GLY A N 1
ATOM 2363 C CA . GLY A 1 303 ? -8.531 -19.75 7.426 1 91.19 303 GLY A CA 1
ATOM 2364 C C . GLY A 1 303 ? -9.008 -21.172 7.223 1 91.19 303 GLY A C 1
ATOM 2365 O O . GLY A 1 303 ? -9.289 -21.875 8.195 1 91.19 303 GLY A O 1
ATOM 2366 N N . ASP A 1 304 ? -9.086 -21.625 6.004 1 94.88 304 ASP A N 1
ATOM 2367 C CA . ASP A 1 304 ? -9.578 -22.953 5.668 1 94.88 304 ASP A CA 1
ATOM 2368 C C . ASP A 1 304 ? -8.586 -23.703 4.777 1 94.88 304 ASP A C 1
ATOM 2370 O O . ASP A 1 304 ? -7.695 -24.391 5.273 1 94.88 304 ASP A O 1
ATOM 2374 N N . PHE A 1 305 ? -8.508 -23.344 3.508 1 97.56 305 PHE A N 1
ATOM 2375 C CA . PHE A 1 305 ? -7.5 -23.953 2.645 1 97.56 305 PHE A CA 1
ATOM 2376 C C . PHE A 1 305 ? -6.102 -23.484 3.029 1 97.56 305 PHE A C 1
ATOM 2378 O O . PHE A 1 305 ? -5.184 -24.297 3.154 1 97.56 305 PHE A O 1
ATOM 2385 N N . ILE A 1 306 ? -5.973 -22.188 3.115 1 96.62 306 ILE A N 1
ATOM 2386 C CA . ILE A 1 306 ? -4.754 -21.562 3.611 1 96.62 306 ILE A CA 1
ATOM 2387 C C . ILE A 1 306 ? -5 -20.984 5.004 1 96.62 306 ILE A C 1
ATOM 2389 O O . ILE A 1 306 ? -5.293 -19.797 5.152 1 96.62 306 ILE A O 1
ATOM 2393 N N . PRO A 1 307 ? -4.789 -21.734 5.977 1 94.56 307 PRO A N 1
ATOM 2394 C CA . PRO A 1 307 ? -5.258 -21.359 7.316 1 94.56 307 PRO A CA 1
ATOM 2395 C C . PRO A 1 307 ? -4.297 -20.422 8.047 1 94.56 307 PRO A C 1
ATOM 2397 O O . PRO A 1 307 ? -4.66 -19.844 9.062 1 94.56 307 PRO A O 1
ATOM 2400 N N . LYS A 1 308 ? -3.031 -20.344 7.578 1 92.5 308 LYS A N 1
ATOM 2401 C CA . LYS A 1 308 ? -1.976 -19.594 8.242 1 92.5 308 LYS A CA 1
ATOM 2402 C C . LYS A 1 308 ? -1.072 -18.891 7.23 1 92.5 308 LYS A C 1
ATOM 2404 O O . LYS A 1 308 ? -1.176 -19.141 6.027 1 92.5 308 LYS A O 1
ATOM 2409 N N . PRO A 1 309 ? -0.173 -17.969 7.734 1 91.88 309 PRO A N 1
ATOM 2410 C CA . PRO A 1 309 ? 0.818 -17.391 6.82 1 91.88 309 PRO A CA 1
ATOM 2411 C C . PRO A 1 309 ? 1.697 -18.453 6.16 1 91.88 309 PRO A C 1
ATOM 2413 O O . 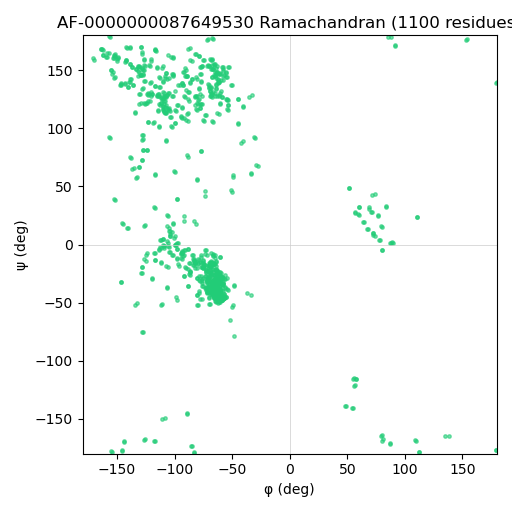PRO A 1 309 ? 1.985 -19.484 6.762 1 91.88 309 PRO A O 1
ATOM 2416 N N . ILE A 1 310 ? 2.203 -18.188 5.02 1 95.69 310 ILE A N 1
ATOM 2417 C CA . ILE A 1 310 ? 2.881 -19.141 4.141 1 95.69 310 ILE A CA 1
ATOM 2418 C C . ILE A 1 310 ? 4.105 -19.719 4.844 1 95.69 310 ILE A C 1
ATOM 2420 O O . ILE A 1 310 ? 4.34 -20.922 4.809 1 95.69 310 ILE A O 1
ATOM 2424 N N . SER A 1 311 ? 4.871 -18.828 5.527 1 95.62 311 SER A N 1
ATOM 2425 C CA . SER A 1 311 ? 6.09 -19.297 6.184 1 95.62 311 SER A CA 1
ATOM 2426 C C . SER A 1 311 ? 5.773 -20.297 7.297 1 95.62 311 SER A C 1
ATOM 2428 O O . SER A 1 311 ? 6.523 -21.25 7.508 1 95.62 311 SER A O 1
ATOM 2430 N N . GLU A 1 312 ? 4.66 -20.109 7.977 1 95.56 312 GLU A N 1
ATOM 2431 C CA . GLU A 1 312 ? 4.25 -21.031 9.031 1 95.56 312 GLU A CA 1
ATOM 2432 C C . GLU A 1 312 ? 3.797 -22.359 8.453 1 95.56 312 GLU A C 1
ATOM 2434 O O . GLU A 1 312 ? 4.148 -23.422 8.969 1 95.56 312 GLU A O 1
ATOM 2439 N N . LEU A 1 313 ? 3.082 -22.266 7.355 1 97.62 313 LEU A N 1
ATOM 2440 C CA . LEU A 1 313 ? 2.604 -23.484 6.707 1 97.62 313 LEU A CA 1
ATOM 2441 C C . LEU A 1 313 ? 3.77 -24.312 6.168 1 97.62 313 LEU A C 1
ATOM 2443 O O . LEU A 1 313 ? 3.754 -25.531 6.25 1 97.62 313 LEU A O 1
ATOM 2447 N N . ARG A 1 314 ? 4.758 -23.641 5.629 1 97.94 314 ARG A N 1
ATOM 2448 C CA . ARG A 1 314 ? 5.922 -24.328 5.094 1 97.94 314 ARG A CA 1
ATOM 2449 C C . ARG A 1 314 ? 6.668 -25.078 6.195 1 97.94 314 ARG A C 1
ATOM 2451 O O . ARG A 1 314 ? 7.148 -26.188 5.984 1 97.94 314 ARG A O 1
ATOM 2458 N N . LYS A 1 315 ? 6.727 -24.547 7.359 1 97.5 315 LYS A N 1
ATOM 2459 C CA . LYS A 1 315 ? 7.391 -25.172 8.5 1 97.5 315 LYS A CA 1
ATOM 2460 C C . LYS A 1 315 ? 6.605 -26.391 8.984 1 97.5 315 LYS A C 1
ATOM 2462 O O . LYS A 1 315 ? 7.195 -27.406 9.359 1 97.5 315 LYS A O 1
ATOM 2467 N N . GLU A 1 316 ? 5.301 -26.297 8.883 1 97.44 316 GLU A N 1
ATOM 2468 C CA . GLU A 1 316 ? 4.438 -27.297 9.477 1 97.44 316 GLU A CA 1
ATOM 2469 C C . GLU A 1 316 ? 4.207 -28.469 8.523 1 97.44 316 GLU A C 1
ATOM 2471 O O . GLU A 1 316 ? 3.91 -29.578 8.953 1 97.44 316 GLU A O 1
ATOM 2476 N N . ALA A 1 317 ? 4.32 -28.188 7.25 1 97.94 317 ALA A N 1
ATOM 2477 C CA . ALA A 1 317 ? 4.012 -29.203 6.242 1 97.94 317 ALA A CA 1
ATOM 2478 C C . ALA A 1 317 ? 5.055 -30.312 6.242 1 97.94 317 ALA A C 1
ATOM 2480 O O . ALA A 1 317 ? 6.188 -30.109 6.688 1 97.94 317 ALA A O 1
ATOM 2481 N N . PRO A 1 318 ? 4.648 -31.5 5.809 1 96.81 318 PRO A N 1
ATOM 2482 C CA . PRO A 1 318 ? 5.688 -32.531 5.598 1 96.81 318 PRO A CA 1
ATOM 2483 C C . PRO A 1 318 ? 6.703 -32.094 4.535 1 96.81 318 PRO A C 1
ATOM 2485 O O . PRO A 1 318 ? 6.336 -31.5 3.527 1 96.81 318 PRO A O 1
ATOM 2488 N N . GLY A 1 319 ? 7.938 -32.406 4.824 1 96.88 319 GLY A N 1
ATOM 2489 C CA . GLY A 1 319 ? 8.969 -32.125 3.84 1 96.88 319 GLY A CA 1
ATOM 2490 C C . GLY A 1 319 ? 8.812 -32.906 2.561 1 96.88 319 GLY A C 1
ATOM 2491 O O . GLY A 1 319 ? 8.523 -34.125 2.602 1 96.88 319 GLY A O 1
ATOM 2492 N N . LYS A 1 320 ? 8.945 -32.25 1.408 1 97.81 320 LYS A N 1
ATOM 2493 C CA . LYS A 1 320 ? 8.93 -32.875 0.091 1 97.81 320 LYS A CA 1
ATOM 2494 C C . LYS A 1 320 ? 10.148 -32.469 -0.729 1 97.81 320 LYS A C 1
ATOM 2496 O O . LYS A 1 320 ? 10.539 -31.312 -0.733 1 97.81 320 LYS A O 1
ATOM 2501 N N . PRO A 1 321 ? 10.766 -33.531 -1.379 1 98.69 321 PRO A N 1
ATOM 2502 C CA . PRO A 1 321 ? 11.766 -33.094 -2.363 1 98.69 321 PRO A CA 1
ATOM 2503 C C . PRO A 1 321 ? 11.227 -32.062 -3.334 1 98.69 321 PRO A C 1
ATOM 2505 O O . PRO A 1 321 ? 10.07 -32.125 -3.762 1 98.69 321 PRO A O 1
ATOM 2508 N N . MET A 1 322 ? 12.086 -31.062 -3.574 1 98.81 322 MET A N 1
ATOM 2509 C CA . MET A 1 322 ? 11.648 -29.906 -4.348 1 98.81 322 MET A CA 1
ATOM 2510 C C . MET A 1 322 ? 12.625 -29.594 -5.473 1 98.81 322 MET A C 1
ATOM 2512 O O . MET A 1 322 ? 13.844 -29.672 -5.281 1 98.81 322 MET A O 1
ATOM 2516 N N . LEU A 1 323 ? 12.141 -29.453 -6.641 1 98.88 323 LEU A N 1
ATOM 2517 C CA . LEU A 1 323 ? 12.836 -28.859 -7.777 1 98.88 323 LEU A CA 1
ATOM 2518 C C . LEU A 1 323 ? 12.266 -27.484 -8.109 1 98.88 323 LEU A C 1
ATOM 2520 O O . LEU A 1 323 ? 11.094 -27.359 -8.461 1 98.88 323 LEU A O 1
ATOM 2524 N N . ILE A 1 324 ? 13.07 -26.391 -7.93 1 98.81 324 ILE A N 1
ATOM 2525 C CA . ILE A 1 324 ? 12.547 -25.031 -7.988 1 98.81 324 ILE A CA 1
ATOM 2526 C C . ILE A 1 324 ? 13.516 -24.125 -8.758 1 98.81 324 ILE A C 1
ATOM 2528 O O . ILE A 1 324 ? 14.727 -24.312 -8.688 1 98.81 324 ILE A O 1
ATOM 2532 N N . GLY A 1 325 ? 12.953 -23.219 -9.523 1 98.25 325 GLY A N 1
ATOM 2533 C CA . GLY A 1 325 ? 13.859 -22.281 -10.172 1 98.25 325 GLY A CA 1
ATOM 2534 C C . GLY A 1 325 ? 13.148 -21.281 -11.062 1 98.25 325 GLY A C 1
ATOM 2535 O O . GLY A 1 325 ? 11.922 -21.156 -11 1 98.25 325 GLY A O 1
ATOM 2536 N N . CYS A 1 326 ? 13.961 -20.453 -11.727 1 97.06 326 CYS A N 1
ATOM 2537 C CA . CYS A 1 326 ? 13.516 -19.422 -12.641 1 97.06 326 CYS A CA 1
ATOM 2538 C C . CYS A 1 326 ? 14.414 -19.359 -13.875 1 97.06 326 CYS A C 1
ATOM 2540 O O . CYS A 1 326 ? 15.438 -20.031 -13.938 1 97.06 326 CYS A O 1
ATOM 2542 N N . CYS A 1 327 ? 13.906 -18.594 -14.805 1 97.5 327 CYS A N 1
ATOM 2543 C CA . CYS A 1 327 ? 14.734 -18.312 -15.969 1 97.5 327 CYS A CA 1
ATOM 2544 C C . CYS A 1 327 ? 15.719 -17.188 -15.68 1 97.5 327 CYS A C 1
ATOM 2546 O O . CYS A 1 327 ? 15.555 -16.453 -14.703 1 97.5 327 CYS A O 1
ATOM 2548 N N . ALA A 1 328 ? 16.672 -17.078 -16.484 1 97.44 328 ALA A N 1
ATOM 2549 C CA . ALA A 1 328 ? 17.781 -16.156 -16.266 1 97.44 328 ALA A CA 1
ATOM 2550 C C . ALA A 1 328 ? 17.297 -14.719 -16.188 1 97.44 328 ALA A C 1
ATOM 2552 O O . ALA A 1 328 ? 17.812 -13.922 -15.406 1 97.44 328 ALA A O 1
ATOM 2553 N N . SER A 1 329 ? 16.328 -14.328 -17 1 96.06 329 SER A N 1
ATOM 2554 C CA . SER A 1 329 ? 15.867 -12.953 -17.094 1 96.06 329 SER A CA 1
ATOM 2555 C C . SER A 1 329 ? 14.352 -12.867 -17 1 96.06 329 SER A C 1
ATOM 2557 O O . SER A 1 329 ? 13.695 -12.367 -17.922 1 96.06 329 SER A O 1
ATOM 2559 N N . GLU A 1 330 ? 13.828 -13.203 -15.859 1 94.44 330 GLU A N 1
ATOM 2560 C CA . GLU A 1 330 ? 12.391 -13.203 -15.617 1 94.44 330 GLU A CA 1
ATOM 2561 C C . GLU A 1 330 ? 11.781 -11.828 -15.898 1 94.44 330 GLU A C 1
ATOM 2563 O O . GLU A 1 330 ? 10.656 -11.727 -16.375 1 94.44 330 GLU A O 1
ATOM 2568 N N . GLY A 1 331 ? 12.523 -10.82 -15.711 1 92.06 331 GLY A N 1
ATOM 2569 C CA . GLY A 1 331 ? 12.016 -9.461 -15.789 1 92.06 331 GLY A CA 1
ATOM 2570 C C . GLY A 1 331 ? 11.859 -8.969 -17.219 1 92.06 331 GLY A C 1
ATOM 2571 O O . GLY A 1 331 ? 11.242 -7.926 -17.453 1 92.06 331 GLY A O 1
ATOM 2572 N N . LEU A 1 332 ? 12.398 -9.625 -18.156 1 90.56 332 LEU A N 1
ATOM 2573 C CA . LEU A 1 332 ? 12.375 -9.164 -19.531 1 90.56 332 LEU A CA 1
ATOM 2574 C C . LEU A 1 332 ? 10.945 -9.07 -20.062 1 90.56 332 LEU A C 1
ATOM 2576 O O . LEU A 1 332 ? 10.602 -8.109 -20.75 1 90.56 332 LEU A O 1
ATOM 2580 N N . ILE A 1 333 ? 10.148 -9.984 -19.641 1 80.88 333 ILE A N 1
ATOM 2581 C CA . ILE A 1 333 ? 8.758 -9.977 -20.094 1 80.88 333 ILE A CA 1
ATOM 2582 C C . ILE A 1 333 ? 8 -8.844 -19.422 1 80.88 333 ILE A C 1
ATOM 2584 O O . ILE A 1 333 ? 6.977 -8.375 -19.922 1 80.88 333 ILE A O 1
ATOM 2588 N N . MET A 1 334 ? 8.477 -8.438 -18.344 1 82.19 334 MET A N 1
ATOM 2589 C CA . MET A 1 334 ? 7.824 -7.391 -17.562 1 82.19 334 MET A CA 1
ATOM 2590 C C . MET A 1 334 ? 8.188 -6.012 -18.094 1 82.19 334 MET A C 1
ATOM 2592 O O . MET A 1 334 ? 7.582 -5.012 -17.703 1 82.19 334 MET A O 1
ATOM 2596 N N . LEU A 1 335 ? 9.156 -5.891 -18.875 1 81.44 335 LEU A N 1
ATOM 2597 C CA . LEU A 1 335 ? 9.656 -4.621 -19.391 1 81.44 335 LEU A CA 1
ATOM 2598 C C . LEU A 1 335 ? 8.664 -4 -20.375 1 81.44 335 LEU A C 1
ATOM 2600 O O . LEU A 1 335 ? 8.719 -2.797 -20.641 1 81.44 335 LEU A O 1
ATOM 2604 N N . MET A 1 336 ? 7.766 -4.754 -20.844 1 69.31 336 MET A N 1
ATOM 2605 C CA . MET A 1 336 ? 6.883 -4.273 -21.906 1 69.31 336 MET A CA 1
ATOM 2606 C C . MET A 1 336 ? 6.211 -2.965 -21.484 1 69.31 336 MET A C 1
ATOM 2608 O O . MET A 1 336 ? 5.535 -2.906 -20.469 1 69.31 336 MET A O 1
ATOM 2612 N N . GLY A 1 337 ? 6.551 -1.919 -22.25 1 68.56 337 GLY A N 1
ATOM 2613 C CA . GLY A 1 337 ? 5.934 -0.61 -22.094 1 68.56 337 GLY A CA 1
ATOM 2614 C C . GLY A 1 337 ? 6.617 0.255 -21.062 1 68.56 337 GLY A C 1
ATOM 2615 O O . GLY A 1 337 ? 6.133 1.344 -20.734 1 68.56 337 GLY A O 1
ATOM 2616 N N . LYS A 1 338 ? 7.68 -0.26 -20.469 1 81 338 LYS A N 1
ATOM 2617 C CA . LYS A 1 338 ? 8.391 0.509 -19.453 1 81 338 LYS A CA 1
ATOM 2618 C C . LYS A 1 338 ? 9.727 1.019 -19.984 1 81 338 LYS A C 1
ATOM 2620 O O . LYS A 1 338 ? 10.312 0.42 -20.891 1 81 338 LYS A O 1
ATOM 2625 N N . ARG A 1 339 ? 10.156 2.137 -19.547 1 85.44 339 ARG A N 1
ATOM 2626 C CA . ARG A 1 339 ? 11.445 2.721 -19.922 1 85.44 339 ARG A CA 1
ATOM 2627 C C . ARG A 1 339 ? 12.477 2.512 -18.812 1 85.44 339 ARG A C 1
ATOM 2629 O O . ARG A 1 339 ? 12.203 2.789 -17.641 1 85.44 339 ARG A O 1
ATOM 2636 N N . SER A 1 340 ? 13.617 1.949 -19.281 1 91.5 340 SER A N 1
ATOM 2637 C CA . SER A 1 340 ? 14.695 1.701 -18.328 1 91.5 340 SER A CA 1
ATOM 2638 C C . SER A 1 340 ? 15.516 2.965 -18.078 1 91.5 340 SER A C 1
ATOM 2640 O O . SER A 1 340 ? 15.859 3.684 -19.016 1 91.5 340 SER A O 1
ATOM 2642 N N . SER A 1 341 ? 15.68 3.301 -16.844 1 93.44 341 SER A N 1
ATOM 2643 C CA . SER A 1 341 ? 16.547 4.379 -16.375 1 93.44 341 SER A CA 1
ATOM 2644 C C . SER A 1 341 ? 17.047 4.105 -14.953 1 93.44 341 SER A C 1
ATOM 2646 O O . SER A 1 341 ? 16.562 3.184 -14.289 1 93.44 341 SER A O 1
ATOM 2648 N N . LEU A 1 342 ? 18.062 4.816 -14.609 1 94.31 342 LEU A N 1
ATOM 2649 C CA . LEU A 1 342 ? 18.5 4.695 -13.219 1 94.31 342 LEU A CA 1
ATOM 2650 C C . LEU A 1 342 ? 17.344 5.02 -12.266 1 94.31 342 LEU A C 1
ATOM 2652 O O . LEU A 1 342 ? 17.203 4.379 -11.219 1 94.31 342 LEU A O 1
ATOM 2656 N N . GLY A 1 343 ? 16.547 6 -12.656 1 92.19 343 GLY A N 1
ATOM 2657 C CA . GLY A 1 343 ? 15.383 6.367 -11.867 1 92.19 343 GLY A CA 1
ATOM 2658 C C . GLY A 1 343 ? 14.375 5.238 -11.719 1 92.19 343 GLY A C 1
ATOM 2659 O O . GLY A 1 343 ? 13.844 5.004 -10.633 1 92.19 343 GLY A O 1
ATOM 2660 N N . SER A 1 344 ? 14.125 4.57 -12.805 1 93 344 SER A N 1
ATOM 2661 C CA . SER A 1 344 ? 13.18 3.461 -12.758 1 93 344 SER A CA 1
ATOM 2662 C C . SER A 1 344 ? 13.695 2.328 -11.875 1 93 344 SER A C 1
ATOM 2664 O O . SER A 1 344 ? 12.914 1.651 -11.203 1 93 344 SER A O 1
ATOM 2666 N N . ILE A 1 345 ? 15.008 2.113 -11.891 1 95.94 345 ILE A N 1
ATOM 2667 C CA . ILE A 1 345 ? 15.625 1.116 -11.023 1 95.94 345 ILE A CA 1
ATOM 2668 C C . ILE A 1 345 ? 15.383 1.485 -9.562 1 95.94 345 ILE A C 1
ATOM 2670 O O . ILE A 1 345 ? 14.938 0.651 -8.766 1 95.94 345 ILE A O 1
ATOM 2674 N N . MET A 1 346 ? 15.617 2.73 -9.242 1 94.25 346 MET A N 1
ATOM 2675 C CA . MET A 1 346 ? 15.453 3.195 -7.867 1 94.25 346 MET A CA 1
ATOM 2676 C C . MET A 1 346 ? 14 3.119 -7.434 1 94.25 346 MET A C 1
ATOM 2678 O O . MET A 1 346 ? 13.703 2.846 -6.27 1 94.25 346 MET A O 1
ATOM 2682 N N . GLU A 1 347 ? 13.109 3.4 -8.32 1 92.5 347 GLU A N 1
ATOM 2683 C CA . GLU A 1 347 ? 11.688 3.295 -8.016 1 92.5 347 GLU A CA 1
ATOM 2684 C C . GLU A 1 347 ? 11.328 1.886 -7.551 1 92.5 347 GLU A C 1
ATOM 2686 O O . GLU A 1 347 ? 10.625 1.717 -6.555 1 92.5 347 GLU A O 1
ATOM 2691 N N . GLU A 1 348 ? 11.828 0.921 -8.258 1 92.94 348 GLU A N 1
ATOM 2692 C CA . GLU A 1 348 ? 11.555 -0.462 -7.883 1 92.94 348 GLU A CA 1
ATOM 2693 C C . GLU A 1 348 ? 12.227 -0.816 -6.559 1 92.94 348 GLU A C 1
ATOM 2695 O O . GLU A 1 348 ? 11.633 -1.507 -5.723 1 92.94 348 GLU A O 1
ATOM 2700 N N . ILE A 1 349 ? 13.461 -0.343 -6.363 1 95.06 349 ILE A N 1
ATOM 2701 C CA . ILE A 1 349 ? 14.18 -0.592 -5.117 1 95.06 349 ILE A CA 1
ATOM 2702 C C . ILE A 1 349 ? 13.414 0.01 -3.947 1 95.06 349 ILE A C 1
ATOM 2704 O O . ILE A 1 349 ? 13.305 -0.606 -2.885 1 95.06 349 ILE A O 1
ATOM 2708 N N . SER A 1 350 ? 12.852 1.191 -4.156 1 92.38 350 SER A N 1
ATOM 2709 C CA . SER A 1 350 ? 12.133 1.876 -3.086 1 92.38 350 SER A CA 1
ATOM 2710 C C . SER A 1 350 ? 10.883 1.099 -2.674 1 92.38 350 SER A C 1
ATOM 2712 O O . SER A 1 350 ? 10.469 1.148 -1.515 1 92.38 350 SER A O 1
ATOM 2714 N N . ARG A 1 351 ? 10.344 0.337 -3.553 1 87.38 351 ARG A N 1
ATOM 2715 C CA . ARG A 1 351 ? 9.195 -0.506 -3.244 1 87.38 351 ARG A CA 1
ATOM 2716 C C . ARG A 1 351 ? 9.594 -1.676 -2.352 1 87.38 351 ARG A C 1
A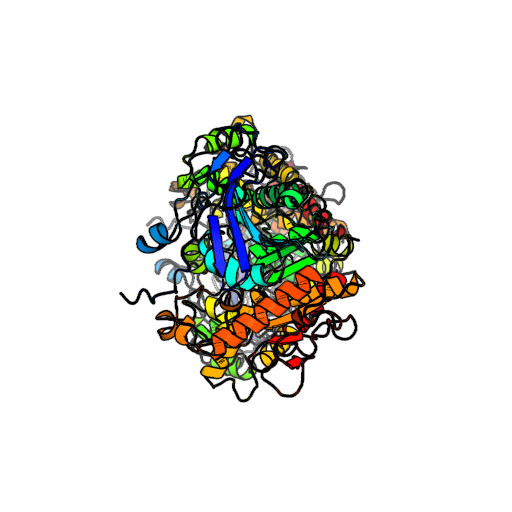TOM 2718 O O . ARG A 1 351 ? 8.812 -2.119 -1.51 1 87.38 351 ARG A O 1
ATOM 2725 N N . LEU A 1 352 ? 10.812 -2.1 -2.52 1 90.44 352 LEU A N 1
ATOM 2726 C CA . LEU A 1 352 ? 11.32 -3.221 -1.737 1 90.44 352 LEU A CA 1
ATOM 2727 C C . LEU A 1 352 ? 11.742 -2.766 -0.345 1 90.44 352 LEU A C 1
ATOM 2729 O O . LEU A 1 352 ? 11.703 -3.547 0.608 1 90.44 352 LEU A O 1
ATOM 2733 N N . VAL A 1 353 ? 12.164 -1.473 -0.292 1 92.19 353 VAL A N 1
ATOM 2734 C CA . VAL A 1 353 ? 12.703 -0.948 0.956 1 92.19 353 VAL A CA 1
ATOM 2735 C C . VAL A 1 353 ? 12 0.353 1.323 1 92.19 353 VAL A C 1
ATOM 2737 O O . VAL A 1 353 ? 12.602 1.427 1.296 1 92.19 353 VAL A O 1
ATOM 2740 N N . PRO A 1 354 ? 10.781 0.219 1.751 1 84.12 354 PRO A N 1
ATOM 2741 C CA . PRO A 1 354 ? 10.102 1.438 2.189 1 84.12 354 PRO A CA 1
ATOM 2742 C C . PRO A 1 354 ? 10.773 2.092 3.393 1 84.12 354 PRO A C 1
ATOM 2744 O O . PRO A 1 354 ? 11.281 1.395 4.277 1 84.12 354 PRO A O 1
ATOM 2747 N N . GLU A 1 355 ? 10.672 3.414 3.438 1 84 355 GLU A N 1
ATOM 2748 C CA . GLU A 1 355 ? 11.375 4.188 4.457 1 84 355 GLU A CA 1
ATOM 2749 C C . GLU A 1 355 ? 10.852 3.861 5.855 1 84 355 GLU A C 1
ATOM 2751 O O . GLU A 1 355 ? 11.633 3.727 6.801 1 84 355 GLU A O 1
ATOM 2756 N N . ASP A 1 356 ? 9.578 3.68 5.934 1 75.44 356 ASP A N 1
ATOM 2757 C CA . ASP A 1 356 ? 8.945 3.533 7.242 1 75.44 356 ASP A CA 1
ATOM 2758 C C . ASP A 1 356 ? 9.219 2.148 7.832 1 75.44 356 ASP A C 1
ATOM 2760 O O . ASP A 1 356 ? 9.172 1.964 9.047 1 75.44 356 ASP A O 1
ATOM 2764 N N . GLU A 1 357 ? 9.562 1.242 6.992 1 81.38 357 GLU A N 1
ATOM 2765 C CA . GLU A 1 357 ? 9.844 -0.108 7.473 1 81.38 357 GLU A CA 1
ATOM 2766 C C . GLU A 1 357 ? 11.297 -0.249 7.914 1 81.38 357 GLU A C 1
ATOM 2768 O O . GLU A 1 357 ? 11.633 -1.157 8.672 1 81.38 357 GLU A O 1
ATOM 2773 N N . TYR A 1 358 ? 12.086 0.638 7.344 1 86.5 358 TYR A N 1
ATOM 2774 C CA . TYR A 1 358 ? 13.508 0.622 7.68 1 86.5 358 TYR A CA 1
ATOM 2775 C C . TYR A 1 358 ? 14.008 2.027 7.988 1 86.5 358 TYR A C 1
ATOM 2777 O O . TYR A 1 358 ? 15.008 2.475 7.422 1 86.5 358 TYR A O 1
ATOM 2785 N N . PRO A 1 359 ? 13.422 2.639 8.93 1 76.31 359 PRO A N 1
ATOM 2786 C CA . PRO A 1 359 ? 13.664 4.07 9.133 1 76.31 359 PRO A CA 1
ATOM 2787 C C . PRO A 1 359 ? 15.133 4.383 9.406 1 76.31 359 PRO A C 1
ATOM 2789 O O . PRO A 1 359 ? 15.617 5.453 9.031 1 76.31 359 PRO A O 1
ATOM 2792 N N . SER A 1 360 ? 15.906 3.479 10.008 1 80.19 360 SER A N 1
ATOM 2793 C CA . SER A 1 360 ? 17.266 3.779 10.438 1 80.19 360 SER A CA 1
ATOM 2794 C C . SER A 1 360 ? 18.281 3.457 9.344 1 80.19 360 SER A C 1
ATOM 2796 O O . SER A 1 360 ? 19.391 3.994 9.336 1 80.19 360 SER A O 1
ATOM 2798 N N . ASN A 1 361 ? 17.828 2.607 8.406 1 88.94 361 ASN A N 1
ATOM 2799 C CA . ASN A 1 361 ? 18.906 2.162 7.523 1 88.94 361 ASN A CA 1
ATOM 2800 C C . ASN A 1 361 ? 18.422 1.963 6.094 1 88.94 361 ASN A C 1
ATOM 2802 O O . ASN A 1 361 ? 19.094 1.343 5.277 1 88.94 361 ASN A O 1
ATOM 2806 N N . PHE A 1 362 ? 17.266 2.514 5.715 1 89.44 362 PHE A N 1
ATOM 2807 C CA . PHE A 1 362 ? 16.688 2.27 4.398 1 89.44 362 PHE A CA 1
ATOM 2808 C C . PHE A 1 362 ? 17.625 2.748 3.299 1 89.44 362 PHE A C 1
ATOM 2810 O O . PHE A 1 362 ? 17.734 2.113 2.248 1 89.44 362 PHE A O 1
ATOM 2817 N N . MET A 1 363 ? 18.391 3.867 3.461 1 90.31 363 MET A N 1
ATOM 2818 C CA . MET A 1 363 ? 19.266 4.402 2.428 1 90.31 363 MET A CA 1
ATOM 2819 C C . MET A 1 363 ? 20.422 3.443 2.143 1 90.31 363 MET A C 1
ATOM 2821 O O . MET A 1 363 ? 20.766 3.217 0.983 1 90.31 363 MET A O 1
ATOM 2825 N N . GLN A 1 364 ? 20.969 2.943 3.219 1 93.06 364 GLN A N 1
ATOM 2826 C CA . GLN A 1 364 ? 22.047 1.987 3.066 1 93.06 364 GLN A CA 1
ATOM 2827 C C . GLN A 1 364 ? 21.578 0.723 2.355 1 93.06 364 GLN A C 1
ATOM 2829 O O . GLN A 1 364 ? 22.266 0.208 1.47 1 93.06 364 GLN A O 1
ATOM 2834 N N . LEU A 1 365 ? 20.438 0.234 2.736 1 95.19 365 LEU A N 1
ATOM 2835 C CA . LEU A 1 365 ? 19.859 -0.967 2.135 1 95.19 365 LEU A CA 1
ATOM 2836 C C . LEU A 1 365 ? 19.578 -0.753 0.651 1 95.19 365 LEU A C 1
ATOM 2838 O O . LEU A 1 365 ? 19.922 -1.605 -0.177 1 95.19 365 LEU A O 1
ATOM 2842 N N . ARG A 1 366 ? 18.969 0.428 0.308 1 95 366 ARG A N 1
ATOM 2843 C CA . ARG A 1 366 ? 18.672 0.745 -1.085 1 95 366 ARG A CA 1
ATOM 2844 C C . ARG A 1 366 ? 19.953 0.814 -1.916 1 95 366 ARG A C 1
ATOM 2846 O O . ARG A 1 366 ? 20 0.3 -3.035 1 95 366 ARG A O 1
ATOM 2853 N N . ARG A 1 367 ? 21.016 1.39 -1.39 1 94.38 367 ARG A N 1
ATOM 2854 C CA . ARG A 1 367 ? 22.297 1.518 -2.09 1 94.38 367 ARG A CA 1
ATOM 2855 C C . ARG A 1 367 ? 22.938 0.152 -2.316 1 94.38 367 ARG A C 1
ATOM 2857 O O . ARG A 1 367 ? 23.5 -0.102 -3.375 1 94.38 367 ARG A O 1
ATOM 2864 N N . GLU A 1 368 ? 22.828 -0.664 -1.302 1 96 368 GLU A N 1
ATOM 2865 C CA . GLU A 1 368 ? 23.406 -2.002 -1.433 1 96 368 GLU A CA 1
ATOM 2866 C C . GLU A 1 368 ? 22.719 -2.781 -2.555 1 96 368 GLU A C 1
ATOM 2868 O O . GLU A 1 368 ? 23.391 -3.412 -3.375 1 96 368 GLU A O 1
ATOM 2873 N N . ILE A 1 369 ? 21.422 -2.73 -2.615 1 97.5 369 ILE A N 1
ATOM 2874 C CA . ILE A 1 369 ? 20.703 -3.408 -3.684 1 97.5 369 ILE A CA 1
ATOM 2875 C C . ILE A 1 369 ? 21.094 -2.812 -5.035 1 97.5 369 ILE A C 1
ATOM 2877 O O . ILE A 1 369 ? 21.359 -3.545 -5.988 1 97.5 369 ILE A O 1
ATOM 2881 N N . PHE A 1 370 ? 21.188 -1.476 -5.098 1 97.19 370 PHE A N 1
ATOM 2882 C CA . PHE A 1 370 ? 21.5 -0.766 -6.328 1 97.19 370 PHE A CA 1
ATOM 2883 C C . PHE A 1 370 ? 22.844 -1.217 -6.875 1 97.19 370 PHE A C 1
ATOM 2885 O O . PHE A 1 370 ? 22.969 -1.559 -8.055 1 97.19 370 PHE A O 1
ATOM 2892 N N . TRP A 1 371 ? 23.828 -1.312 -6.027 1 97.06 371 TRP A N 1
ATOM 2893 C CA . TRP A 1 371 ? 25.188 -1.612 -6.488 1 97.06 371 TRP A CA 1
ATOM 2894 C C . TRP A 1 371 ? 25.344 -3.104 -6.762 1 97.06 371 TRP A C 1
ATOM 2896 O O . TRP A 1 371 ? 26.297 -3.52 -7.43 1 97.06 371 TRP A O 1
ATOM 2906 N N . LYS A 1 372 ? 24.453 -3.922 -6.266 1 97.5 372 LYS A N 1
ATOM 2907 C CA . LYS A 1 372 ? 24.422 -5.328 -6.66 1 97.5 372 LYS A CA 1
ATOM 2908 C C . LYS A 1 372 ? 23.812 -5.5 -8.047 1 97.5 372 LYS A C 1
ATOM 2910 O O . LYS A 1 372 ? 24.016 -6.527 -8.695 1 97.5 372 LYS A O 1
ATOM 2915 N N . LEU A 1 373 ? 23.062 -4.484 -8.492 1 97.94 373 LEU A N 1
ATOM 2916 C CA . LEU A 1 373 ? 22.391 -4.543 -9.781 1 97.94 373 LEU A CA 1
ATOM 2917 C C . LEU A 1 373 ? 23.312 -4.035 -10.891 1 97.94 373 LEU A C 1
ATOM 2919 O O . LEU A 1 373 ? 23.25 -4.52 -12.023 1 97.94 373 LEU A O 1
ATOM 2923 N N . ILE A 1 374 ? 24.109 -3.031 -10.531 1 97.31 374 ILE A N 1
ATOM 2924 C CA . ILE A 1 374 ? 24.891 -2.381 -11.57 1 97.31 374 ILE A CA 1
ATOM 2925 C C . ILE A 1 374 ? 26.219 -1.9 -10.984 1 97.31 374 ILE A C 1
ATOM 2927 O O . ILE A 1 374 ? 26.25 -1.376 -9.867 1 97.31 374 ILE A O 1
ATOM 2931 N N . LYS A 1 375 ? 27.297 -2.104 -11.719 1 96.38 375 LYS A N 1
ATOM 2932 C CA . LYS A 1 375 ? 28.609 -1.652 -11.289 1 96.38 375 LYS A CA 1
ATOM 2933 C C . LYS A 1 375 ? 28.766 -0.147 -11.484 1 96.38 375 LYS A C 1
ATOM 2935 O O . LYS A 1 375 ? 28.156 0.436 -12.383 1 96.38 375 LYS A O 1
ATOM 2940 N N . LYS A 1 376 ? 29.609 0.452 -10.711 1 94.38 376 LYS A N 1
ATOM 2941 C CA . LYS A 1 376 ? 29.812 1.896 -10.734 1 94.38 376 LYS A CA 1
ATOM 2942 C C . LYS A 1 376 ? 30.25 2.369 -12.117 1 94.38 376 LYS A C 1
ATOM 2944 O O . LYS A 1 376 ? 29.797 3.412 -12.594 1 94.38 376 LYS A O 1
ATOM 2949 N N . GLU A 1 377 ? 31.016 1.579 -12.812 1 95.5 377 GLU A N 1
ATOM 2950 C CA . GLU A 1 377 ? 31.578 1.954 -14.109 1 95.5 377 GLU A CA 1
ATOM 2951 C C . GLU A 1 377 ? 30.516 1.856 -15.211 1 95.5 377 GLU A C 1
ATOM 2953 O O . GLU A 1 377 ? 30.719 2.381 -16.312 1 95.5 377 GLU A O 1
ATOM 2958 N N . ASP A 1 378 ? 29.375 1.271 -14.898 1 96.38 378 ASP A N 1
ATOM 2959 C CA . ASP A 1 378 ? 28.406 0.951 -15.945 1 96.38 378 ASP A CA 1
ATOM 2960 C C . ASP A 1 378 ? 27.156 1.812 -15.82 1 96.38 378 ASP A C 1
ATOM 2962 O O . ASP A 1 378 ? 26.219 1.661 -16.609 1 96.38 378 ASP A O 1
ATOM 2966 N N . ILE A 1 379 ? 27.125 2.725 -14.906 1 94.88 379 ILE A N 1
ATOM 2967 C CA . ILE A 1 379 ? 25.891 3.439 -14.617 1 94.88 379 ILE A CA 1
ATOM 2968 C C . ILE A 1 379 ? 25.531 4.348 -15.797 1 94.88 379 ILE A C 1
ATOM 2970 O O . ILE A 1 379 ? 24.391 4.812 -15.898 1 94.88 379 ILE A O 1
ATOM 2974 N N . HIS A 1 380 ? 26.484 4.633 -16.781 1 94.12 380 HIS A N 1
ATOM 2975 C CA . HIS A 1 380 ? 26.188 5.48 -17.922 1 94.12 380 HIS A CA 1
ATOM 2976 C C . HIS A 1 380 ? 26.047 4.648 -19.203 1 94.12 380 HIS A C 1
ATOM 2978 O O . HIS A 1 380 ? 25.812 5.195 -20.281 1 94.12 380 HIS A O 1
ATOM 2984 N N . ASP A 1 381 ? 26.141 3.33 -19.094 1 96.38 381 ASP A N 1
ATOM 2985 C CA . ASP A 1 381 ? 25.922 2.414 -20.203 1 96.38 381 ASP A CA 1
ATOM 2986 C C . ASP A 1 381 ? 24.453 2.014 -20.312 1 96.38 381 ASP A C 1
ATOM 2988 O O . ASP A 1 381 ? 23.938 1.294 -19.453 1 96.38 381 ASP A O 1
ATOM 2992 N N . PRO A 1 382 ? 23.812 2.447 -21.375 1 94.75 382 PRO A N 1
ATOM 2993 C CA . PRO A 1 382 ? 22.391 2.164 -21.5 1 94.75 382 PRO A CA 1
ATOM 2994 C C . PRO A 1 382 ? 22.078 0.67 -21.469 1 94.75 382 PRO A C 1
ATOM 2996 O O . PRO A 1 382 ? 21.031 0.264 -20.969 1 94.75 382 PRO A O 1
ATOM 2999 N N . HIS A 1 383 ? 22.922 -0.105 -21.984 1 95.31 383 HIS A N 1
ATOM 3000 C CA . HIS A 1 383 ? 22.703 -1.547 -21.984 1 95.31 383 HIS A CA 1
ATOM 3001 C C . HIS A 1 383 ? 22.766 -2.119 -20.562 1 95.31 383 HIS A C 1
ATOM 3003 O O . HIS A 1 383 ? 21.938 -2.943 -20.188 1 95.31 383 HIS A O 1
ATOM 3009 N N . ALA A 1 384 ? 23.75 -1.633 -19.859 1 97.06 384 ALA A N 1
ATOM 3010 C CA . ALA A 1 384 ? 23.891 -2.086 -18.484 1 97.06 384 ALA A CA 1
ATOM 3011 C C . ALA A 1 384 ? 22.719 -1.634 -17.625 1 97.06 384 ALA A C 1
ATOM 3013 O O . ALA A 1 384 ? 22.234 -2.387 -16.781 1 97.06 384 ALA A O 1
ATOM 3014 N N . VAL A 1 385 ? 22.266 -0.443 -17.875 1 96.62 385 VAL A N 1
ATOM 3015 C CA . VAL A 1 385 ? 21.125 0.107 -17.141 1 96.62 385 VAL A CA 1
ATOM 3016 C C . VAL A 1 385 ? 19.875 -0.708 -17.438 1 96.62 385 VAL A C 1
ATOM 3018 O O . VAL A 1 385 ? 19.125 -1.054 -16.531 1 96.62 385 VAL A O 1
ATOM 3021 N N . THR A 1 386 ? 19.703 -1.024 -18.672 1 96.31 386 THR A N 1
ATOM 3022 C CA . THR A 1 386 ? 18.547 -1.817 -19.062 1 96.31 386 THR A CA 1
ATOM 3023 C C . THR A 1 386 ? 18.594 -3.201 -18.422 1 96.31 386 THR A C 1
ATOM 3025 O O . THR A 1 386 ? 17.578 -3.695 -17.922 1 96.31 386 THR A O 1
ATOM 3028 N N . ARG A 1 387 ? 19.703 -3.82 -18.438 1 96.5 387 ARG A N 1
ATOM 3029 C CA . ARG A 1 387 ? 19.859 -5.133 -17.812 1 96.5 387 ARG A CA 1
ATOM 3030 C C . ARG A 1 387 ? 19.578 -5.074 -16.312 1 96.5 387 ARG A C 1
ATOM 3032 O O . ARG A 1 387 ? 18.891 -5.949 -15.773 1 96.5 387 ARG A O 1
ATOM 3039 N N . ALA A 1 388 ? 20.109 -4.043 -15.703 1 97.5 388 ALA A N 1
ATOM 3040 C CA . ALA A 1 388 ? 19.859 -3.867 -14.273 1 97.5 388 ALA A CA 1
ATOM 3041 C C . ALA A 1 388 ? 18.375 -3.701 -13.977 1 97.5 388 ALA A C 1
ATOM 3043 O O . ALA A 1 388 ? 17.875 -4.238 -12.992 1 97.5 388 ALA A O 1
ATOM 3044 N N . TYR A 1 389 ? 17.688 -2.934 -14.797 1 96.69 389 TYR A N 1
ATOM 3045 C CA . TYR A 1 389 ? 16.25 -2.738 -14.625 1 96.69 389 TYR A CA 1
ATOM 3046 C C . TYR A 1 389 ? 15.5 -4.055 -14.789 1 96.69 389 TYR A C 1
ATOM 3048 O O . TYR A 1 389 ? 14.617 -4.371 -13.984 1 96.69 389 TYR A O 1
ATOM 3056 N N . VAL A 1 390 ? 15.898 -4.852 -15.75 1 95.81 390 VAL A N 1
ATOM 3057 C CA . VAL A 1 390 ? 15.297 -6.164 -15.969 1 95.81 390 VAL A CA 1
ATOM 3058 C C . VAL A 1 390 ? 15.531 -7.055 -14.75 1 95.81 390 VAL A C 1
ATOM 3060 O O . VAL A 1 390 ? 14.625 -7.766 -14.312 1 95.81 390 VAL A O 1
ATOM 3063 N N . ASP A 1 391 ? 16.719 -6.965 -14.195 1 97.06 391 ASP A N 1
ATOM 3064 C CA . ASP A 1 391 ? 17.078 -7.789 -13.047 1 97.06 391 ASP A CA 1
ATOM 3065 C C . ASP A 1 391 ? 16.203 -7.445 -11.836 1 97.06 391 ASP A C 1
ATOM 3067 O O . ASP A 1 391 ? 15.703 -8.344 -11.156 1 97.06 391 ASP A O 1
ATOM 3071 N N . ILE A 1 392 ? 16.016 -6.176 -11.594 1 96.81 392 ILE A N 1
ATOM 3072 C CA . ILE A 1 392 ? 15.234 -5.801 -10.422 1 96.81 392 ILE A CA 1
ATOM 3073 C C . ILE A 1 392 ? 13.758 -6.137 -10.648 1 96.81 392 ILE A C 1
ATOM 3075 O O . ILE A 1 392 ? 13.047 -6.508 -9.719 1 96.81 392 ILE A O 1
ATOM 3079 N N . LEU A 1 393 ? 13.266 -5.969 -11.875 1 94.25 393 LEU A N 1
ATOM 3080 C CA . LEU A 1 393 ? 11.914 -6.414 -12.18 1 94.25 393 LEU A CA 1
ATOM 3081 C C . LEU A 1 393 ? 11.75 -7.902 -11.883 1 94.25 393 LEU A C 1
ATOM 3083 O O . LEU A 1 393 ? 10.734 -8.32 -11.336 1 94.25 393 LEU A O 1
ATOM 3087 N N . GLY A 1 394 ? 12.758 -8.711 -12.258 1 95.06 394 GLY A N 1
ATOM 3088 C CA . GLY A 1 394 ? 12.75 -10.133 -11.977 1 95.06 394 GLY A CA 1
ATOM 3089 C C . GLY A 1 394 ? 12.766 -10.445 -10.492 1 95.06 394 GLY A C 1
ATOM 3090 O O . GLY A 1 394 ? 12.102 -11.383 -10.039 1 95.06 394 GLY A O 1
ATOM 3091 N N . ASP A 1 395 ? 13.562 -9.633 -9.711 1 95.88 395 ASP A N 1
ATOM 3092 C CA . ASP A 1 395 ? 13.625 -9.812 -8.266 1 95.88 395 ASP A CA 1
ATOM 3093 C C . ASP A 1 395 ? 12.258 -9.594 -7.617 1 95.88 395 ASP A C 1
ATOM 3095 O O . ASP A 1 395 ? 11.82 -10.398 -6.793 1 95.88 395 ASP A O 1
ATOM 3099 N N . VAL A 1 396 ? 11.625 -8.531 -8.078 1 92.75 396 VAL A N 1
ATOM 3100 C CA . VAL A 1 396 ? 10.32 -8.195 -7.527 1 92.75 396 VAL A CA 1
ATOM 3101 C C . VAL A 1 396 ? 9.289 -9.227 -7.969 1 92.75 396 VAL A C 1
ATOM 3103 O O . VAL A 1 396 ? 8.391 -9.586 -7.199 1 92.75 396 VAL A O 1
ATOM 3106 N N . PHE A 1 397 ? 9.461 -9.742 -9.07 1 92.56 397 PHE A N 1
ATOM 3107 C CA . PHE A 1 397 ? 8.484 -10.633 -9.688 1 92.56 397 PHE A CA 1
ATOM 3108 C C . PHE A 1 397 ? 8.594 -12.039 -9.109 1 92.56 397 PHE A C 1
ATOM 3110 O O . PHE A 1 397 ? 7.617 -12.578 -8.578 1 92.56 397 PHE A O 1
ATOM 3117 N N . THR A 1 398 ? 9.891 -12.656 -9.094 1 95.81 398 THR A N 1
ATOM 3118 C CA . THR A 1 398 ? 9.891 -14.07 -8.711 1 95.81 398 THR A CA 1
ATOM 3119 C C . THR A 1 398 ? 11.164 -14.422 -7.953 1 95.81 398 THR A C 1
ATOM 3121 O O . THR A 1 398 ? 11.156 -15.289 -7.078 1 95.81 398 THR A O 1
ATOM 3124 N N . ASN A 1 399 ? 12.32 -13.789 -8.242 1 97.25 399 ASN A N 1
ATOM 3125 C CA . ASN A 1 399 ? 13.617 -14.242 -7.742 1 97.25 399 ASN A CA 1
ATOM 3126 C C . ASN A 1 399 ? 13.664 -14.227 -6.219 1 97.25 399 ASN A C 1
ATOM 3128 O O . ASN A 1 399 ? 14.188 -15.156 -5.602 1 97.25 399 ASN A O 1
ATOM 3132 N N . VAL A 1 400 ? 13.156 -13.219 -5.621 1 97 400 VAL A N 1
ATOM 3133 C CA . VAL A 1 400 ? 13.164 -13.117 -4.168 1 97 400 VAL A CA 1
ATOM 3134 C C . VAL A 1 400 ? 12.289 -14.219 -3.57 1 97 400 VAL A C 1
ATOM 3136 O O . VAL A 1 400 ? 12.672 -14.859 -2.59 1 97 400 VAL A O 1
ATOM 3139 N N . GLY A 1 401 ? 11.102 -14.438 -4.184 1 97.38 401 GLY A N 1
ATOM 3140 C CA . GLY A 1 401 ? 10.219 -15.5 -3.723 1 97.38 401 GLY A CA 1
ATOM 3141 C C . GLY A 1 401 ? 10.836 -16.875 -3.814 1 97.38 401 GLY A C 1
ATOM 3142 O O . GLY A 1 401 ? 10.688 -17.688 -2.904 1 97.38 401 GLY A O 1
ATOM 3143 N N . VAL A 1 402 ? 11.562 -17.125 -4.875 1 98.25 402 VAL A N 1
ATOM 3144 C CA . VAL A 1 402 ? 12.211 -18.406 -5.078 1 98.25 402 VAL A CA 1
ATOM 3145 C C . VAL A 1 402 ? 13.289 -18.625 -4.02 1 98.25 402 VAL A C 1
ATOM 3147 O O . VAL A 1 402 ? 13.352 -19.672 -3.393 1 98.25 402 VAL A O 1
ATOM 3150 N N . GLN A 1 403 ? 14.086 -17.578 -3.818 1 98.19 403 GLN A N 1
ATOM 3151 C CA . GLN A 1 403 ? 15.133 -17.672 -2.812 1 98.19 403 GLN A CA 1
ATOM 3152 C C . GLN A 1 403 ? 14.547 -17.891 -1.421 1 98.19 403 GLN A C 1
ATOM 3154 O O . GLN A 1 403 ? 15.078 -18.672 -0.631 1 98.19 403 GLN A O 1
ATOM 3159 N N . LYS A 1 404 ? 13.477 -17.219 -1.124 1 98.06 404 LYS A N 1
ATOM 3160 C CA . LYS A 1 404 ? 12.82 -17.375 0.17 1 98.06 404 LYS A CA 1
ATOM 3161 C C . LYS A 1 404 ? 12.305 -18.812 0.356 1 98.06 404 LYS A C 1
ATOM 3163 O O . LYS A 1 404 ? 12.5 -19.406 1.413 1 98.06 404 LYS A O 1
ATOM 3168 N N . ALA A 1 405 ? 11.672 -19.344 -0.653 1 98.44 405 ALA A N 1
ATOM 3169 C CA . ALA A 1 405 ? 11.148 -20.703 -0.592 1 98.44 405 ALA A CA 1
ATOM 3170 C C . ALA A 1 405 ? 12.266 -21.719 -0.365 1 98.44 405 ALA A C 1
ATOM 3172 O O . ALA A 1 405 ? 12.133 -22.625 0.46 1 98.44 405 ALA A O 1
ATOM 3173 N N . VAL A 1 406 ? 13.375 -21.562 -1.092 1 98.62 406 VAL A N 1
ATOM 3174 C CA . VAL A 1 406 ? 14.516 -22.469 -0.937 1 98.62 406 VAL A CA 1
ATOM 3175 C C . VAL A 1 406 ? 15.039 -22.391 0.494 1 98.62 406 VAL A C 1
ATOM 3177 O O . VAL A 1 406 ? 15.195 -23.406 1.161 1 98.62 406 VAL A O 1
ATOM 3180 N N . LEU A 1 407 ? 15.242 -21.172 0.957 1 98.25 407 LEU A N 1
ATOM 3181 C CA . LEU A 1 407 ? 15.812 -20.953 2.285 1 98.25 407 LEU A CA 1
ATOM 3182 C C . LEU A 1 407 ? 14.906 -21.547 3.361 1 98.25 407 LEU A C 1
ATOM 3184 O O . LEU A 1 407 ? 15.359 -22.312 4.215 1 98.25 407 LEU A O 1
ATOM 3188 N N . GLU A 1 408 ? 13.648 -21.266 3.307 1 97.88 408 GLU A N 1
ATOM 3189 C CA . GLU A 1 408 ? 12.711 -21.719 4.324 1 97.88 408 GLU A CA 1
ATOM 3190 C C . GLU A 1 408 ? 12.57 -23.25 4.297 1 97.88 408 GLU A C 1
ATOM 3192 O O . GLU A 1 408 ? 12.398 -23.875 5.344 1 97.88 408 GLU A O 1
ATOM 3197 N N . THR A 1 409 ? 12.633 -23.844 3.125 1 98.44 409 THR A N 1
ATOM 3198 C CA . THR A 1 409 ? 12.492 -25.281 3.012 1 98.44 409 THR A CA 1
ATOM 3199 C C . THR A 1 409 ? 13.719 -25.984 3.588 1 98.44 409 THR A C 1
ATOM 3201 O O . THR A 1 409 ? 13.586 -26.953 4.359 1 98.44 409 THR A O 1
ATOM 3204 N N . VAL A 1 410 ? 14.922 -25.516 3.254 1 98.19 410 VAL A N 1
ATOM 3205 C CA . VAL A 1 410 ? 16.125 -26.188 3.736 1 98.19 410 VAL A CA 1
ATOM 3206 C C . VAL A 1 410 ? 16.266 -25.984 5.242 1 98.19 410 VAL A C 1
ATOM 3208 O O . VAL A 1 410 ? 16.859 -26.812 5.938 1 98.19 410 VAL A O 1
ATOM 3211 N N . GLU A 1 411 ? 15.68 -24.938 5.773 1 97.62 411 GLU A N 1
ATOM 3212 C CA . GLU A 1 411 ? 15.688 -24.688 7.211 1 97.62 411 GLU A CA 1
ATOM 3213 C C . GLU A 1 411 ? 14.695 -25.594 7.934 1 97.62 411 GLU A C 1
ATOM 3215 O O . GLU A 1 411 ? 14.969 -26.062 9.039 1 97.62 411 GLU A O 1
ATOM 3220 N N . ALA A 1 412 ? 13.602 -25.859 7.305 1 97.44 412 ALA A N 1
ATOM 3221 C CA . ALA A 1 412 ? 12.492 -26.531 7.98 1 97.44 412 ALA A CA 1
ATOM 3222 C C . ALA A 1 412 ? 12.578 -28.047 7.816 1 97.44 412 ALA A C 1
ATOM 3224 O O . ALA A 1 412 ? 12.078 -28.797 8.664 1 97.44 412 ALA A O 1
ATOM 3225 N N . HIS A 1 413 ? 13.211 -28.484 6.703 1 97.44 413 HIS A N 1
ATOM 3226 C CA . HIS A 1 413 ? 13.078 -29.891 6.363 1 97.44 413 HIS A CA 1
ATOM 3227 C C . HIS A 1 413 ? 14.422 -30.469 5.922 1 97.44 413 HIS A C 1
ATOM 3229 O O . HIS A 1 413 ? 15.289 -29.75 5.426 1 97.44 413 HIS A O 1
ATOM 3235 N N . ASN A 1 414 ? 14.547 -31.766 6.141 1 96.25 414 ASN A N 1
ATOM 3236 C CA . ASN A 1 414 ? 15.695 -32.5 5.645 1 96.25 414 ASN A CA 1
ATOM 3237 C C . ASN A 1 414 ? 15.359 -33.281 4.367 1 96.25 414 ASN A C 1
ATOM 3239 O O . ASN A 1 414 ? 15.406 -34.5 4.348 1 96.25 414 ASN A O 1
ATOM 3243 N N . VAL A 1 415 ? 15.016 -32.594 3.314 1 97.69 415 VAL A N 1
ATOM 3244 C CA . VAL A 1 415 ? 14.727 -33.125 1.987 1 97.69 415 VAL A CA 1
ATOM 3245 C C . VAL A 1 415 ? 15.539 -32.375 0.936 1 97.69 415 VAL A C 1
ATOM 3247 O O . VAL A 1 415 ? 15.922 -31.219 1.147 1 97.69 415 VAL A O 1
ATOM 3250 N N . PRO A 1 416 ? 15.852 -33 -0.143 1 98.44 416 PRO A N 1
ATOM 3251 C CA . PRO A 1 416 ? 16.641 -32.312 -1.161 1 98.44 416 PRO A CA 1
ATOM 3252 C C . PRO A 1 416 ? 15.859 -31.203 -1.867 1 98.44 416 PRO A C 1
ATOM 3254 O O . PRO A 1 416 ? 14.68 -31.375 -2.178 1 98.44 416 PRO A O 1
ATOM 3257 N N . VAL A 1 417 ? 16.5 -30.062 -2.033 1 98.81 417 VAL A N 1
ATOM 3258 C CA . VAL A 1 417 ? 15.984 -28.953 -2.822 1 98.81 417 VAL A CA 1
ATOM 3259 C C . VAL A 1 417 ? 16.922 -28.672 -3.996 1 98.81 417 VAL A C 1
ATOM 3261 O O . VAL A 1 417 ? 18.031 -28.156 -3.809 1 98.81 417 VAL A O 1
ATOM 3264 N N . TYR A 1 418 ? 16.5 -29.062 -5.148 1 98.88 418 TYR A N 1
ATOM 3265 C CA . TYR A 1 418 ? 17.266 -28.781 -6.363 1 98.88 418 TYR A CA 1
ATOM 3266 C C . TYR A 1 418 ? 16.859 -27.453 -6.977 1 98.88 418 TYR A C 1
ATOM 3268 O O . TYR A 1 418 ? 15.773 -27.328 -7.539 1 98.88 418 TYR A O 1
ATOM 3276 N N . PHE A 1 419 ? 17.766 -26.453 -6.832 1 98.81 419 PHE A N 1
ATOM 3277 C CA . PHE A 1 419 ? 17.562 -25.078 -7.273 1 98.81 419 PHE A CA 1
ATOM 3278 C C . PHE A 1 419 ? 18.219 -24.859 -8.641 1 98.81 419 PHE A C 1
ATOM 3280 O O . PHE A 1 419 ? 19.297 -25.375 -8.906 1 98.81 419 PHE A O 1
ATOM 3287 N N . TYR A 1 420 ? 17.469 -24.109 -9.602 1 98.69 420 TYR A N 1
ATOM 3288 C CA . TYR A 1 420 ? 18.078 -23.938 -10.914 1 98.69 420 TYR A CA 1
ATOM 3289 C C . TYR A 1 420 ? 17.875 -22.516 -11.43 1 98.69 420 TYR A C 1
ATOM 3291 O O . TYR A 1 420 ? 16.984 -21.812 -10.953 1 98.69 420 TYR A O 1
ATOM 3299 N N . SER A 1 421 ? 18.688 -22.094 -12.258 1 98.69 421 SER A N 1
ATOM 3300 C CA . SER A 1 421 ? 18.5 -21.016 -13.219 1 98.69 421 SER A CA 1
ATOM 3301 C C . SER A 1 421 ? 18.531 -21.547 -14.648 1 98.69 421 SER A C 1
ATOM 3303 O O . SER A 1 421 ? 19.547 -22.094 -15.094 1 98.69 421 SER A O 1
ATOM 3305 N N . PHE A 1 422 ? 17.422 -21.438 -15.352 1 98.44 422 PHE A N 1
ATOM 3306 C CA . PHE A 1 422 ? 17.391 -21.859 -16.75 1 98.44 422 PHE A CA 1
ATOM 3307 C C . PHE A 1 422 ? 17.969 -20.766 -17.641 1 98.44 422 PHE A C 1
ATOM 3309 O O . PHE A 1 422 ? 17.359 -19.703 -17.812 1 98.44 422 PHE A O 1
ATOM 3316 N N . ASP A 1 423 ? 19.078 -21.047 -18.328 1 97.88 423 ASP A N 1
ATOM 3317 C CA . ASP A 1 423 ? 19.844 -19.969 -18.953 1 97.88 423 ASP A CA 1
ATOM 3318 C C . ASP A 1 423 ? 19.891 -20.125 -20.469 1 97.88 423 ASP A C 1
ATOM 3320 O O . ASP A 1 423 ? 20.359 -19.25 -21.172 1 97.88 423 ASP A O 1
ATOM 3324 N N . TYR A 1 424 ? 19.391 -21.234 -20.969 1 96.75 424 TYR A N 1
ATOM 3325 C CA . TYR A 1 424 ? 19.375 -21.453 -22.406 1 96.75 424 TYR A CA 1
ATOM 3326 C C . TYR A 1 424 ? 18.141 -20.812 -23.047 1 96.75 424 TYR A C 1
ATOM 3328 O O . TYR A 1 424 ? 17.062 -20.828 -22.469 1 96.75 424 TYR A O 1
ATOM 3336 N N . PHE A 1 425 ? 18.375 -20.266 -24.234 1 95.06 425 PHE A N 1
ATOM 3337 C CA . PHE A 1 425 ? 17.25 -19.797 -25.031 1 95.06 425 PHE A CA 1
ATOM 3338 C C . PHE A 1 425 ? 17.609 -19.781 -26.516 1 95.06 425 PHE A C 1
ATOM 3340 O O . PHE A 1 425 ? 18.797 -19.734 -26.875 1 95.06 425 PHE A O 1
ATOM 3347 N N . ASN A 1 426 ? 16.609 -19.969 -27.297 1 95.56 426 ASN A N 1
ATOM 3348 C CA . ASN A 1 426 ? 16.703 -19.734 -28.734 1 95.56 426 ASN A CA 1
ATOM 3349 C C . ASN A 1 426 ? 16.156 -18.359 -29.109 1 95.56 426 ASN A C 1
ATOM 3351 O O . ASN A 1 426 ? 14.977 -18.062 -28.859 1 95.56 426 ASN A O 1
ATOM 3355 N N . PRO A 1 427 ? 16.969 -17.484 -29.703 1 93 427 PRO A N 1
ATOM 3356 C CA . PRO A 1 427 ? 16.5 -16.141 -30.031 1 93 427 PRO A CA 1
ATOM 3357 C C . PRO A 1 427 ? 15.25 -16.156 -30.906 1 93 427 PRO A C 1
ATOM 3359 O O . PRO A 1 427 ? 14.461 -15.195 -30.875 1 93 427 PRO A O 1
ATOM 3362 N N . LYS A 1 428 ? 15.031 -17.141 -31.641 1 92.19 428 LYS A N 1
ATOM 3363 C CA . LYS A 1 428 ? 13.867 -17.234 -32.5 1 92.19 428 LYS A CA 1
ATOM 3364 C C . LYS A 1 428 ? 12.578 -17.359 -31.703 1 92.19 428 LYS A C 1
ATOM 3366 O O . LYS A 1 428 ? 11.484 -17.141 -32.219 1 92.19 428 LYS A O 1
ATOM 3371 N N . SER A 1 429 ? 12.766 -17.797 -30.438 1 90.62 429 SER A N 1
ATOM 3372 C CA . SER A 1 429 ? 11.602 -18 -29.594 1 90.62 429 SER A CA 1
ATOM 3373 C C . SER A 1 429 ? 10.875 -16.672 -29.328 1 90.62 429 SER A C 1
ATOM 3375 O O . SER A 1 429 ? 9.727 -16.672 -28.875 1 90.62 429 SER A O 1
ATOM 3377 N N . TRP A 1 430 ? 11.477 -15.562 -29.594 1 88.38 430 TRP A N 1
ATOM 3378 C CA . TRP A 1 430 ? 10.898 -14.25 -29.328 1 88.38 430 TRP A CA 1
ATOM 3379 C C . TRP A 1 430 ? 10.031 -13.789 -30.5 1 88.38 430 TRP A C 1
ATOM 3381 O O . TRP A 1 430 ? 9.219 -12.867 -30.344 1 88.38 430 TRP A O 1
ATOM 3391 N N . GLY A 1 431 ? 10.195 -14.406 -31.562 1 87.75 431 GLY A N 1
ATOM 3392 C CA . GLY A 1 431 ? 9.453 -13.969 -32.719 1 87.75 431 GLY A CA 1
ATOM 3393 C C . GLY A 1 431 ? 9.531 -12.469 -32.969 1 87.75 431 GLY A C 1
ATOM 3394 O O . GLY A 1 431 ? 10.594 -11.867 -32.812 1 87.75 431 GLY A O 1
ATOM 3395 N N . PRO A 1 432 ? 8.406 -11.898 -33.344 1 84 432 PRO A N 1
ATOM 3396 C CA . PRO A 1 432 ? 8.383 -10.453 -33.594 1 84 432 PRO A CA 1
ATOM 3397 C C . PRO A 1 432 ? 8.57 -9.609 -32.344 1 84 432 PRO A C 1
ATOM 3399 O O . PRO A 1 432 ? 8.992 -8.453 -32.438 1 84 432 PRO A O 1
ATOM 3402 N N . LEU A 1 433 ? 8.242 -10.172 -31.234 1 81.38 433 LEU A N 1
ATOM 3403 C CA . LEU A 1 433 ? 8.438 -9.445 -29.984 1 81.38 433 LEU A CA 1
ATOM 3404 C C . LEU A 1 433 ? 9.906 -9.109 -29.781 1 81.38 433 LEU A C 1
ATOM 3406 O O . LEU A 1 433 ? 10.242 -8.156 -29.062 1 81.38 433 LEU A O 1
ATOM 3410 N N . GLY A 1 434 ? 10.703 -9.953 -30.391 1 84.06 434 GLY A N 1
ATOM 3411 C CA . GLY A 1 434 ? 12.133 -9.758 -30.266 1 84.06 434 GLY A CA 1
ATOM 3412 C C . GLY A 1 434 ? 12.602 -8.422 -30.781 1 84.06 434 GLY A C 1
ATOM 3413 O O . GLY A 1 434 ? 13.609 -7.879 -30.328 1 84.06 434 GLY A O 1
ATOM 3414 N N . LEU A 1 435 ? 11.812 -7.887 -31.688 1 82.88 435 LEU A N 1
ATOM 3415 C CA . LEU A 1 435 ? 12.188 -6.613 -32.281 1 82.88 435 LEU A CA 1
ATOM 3416 C C . LEU A 1 435 ? 11.977 -5.465 -31.312 1 82.88 435 LEU A C 1
ATOM 3418 O O . LEU A 1 435 ? 12.625 -4.422 -31.422 1 82.88 435 LEU A O 1
ATOM 3422 N N . ARG A 1 436 ? 11.211 -5.719 -30.328 1 81 436 ARG A N 1
ATOM 3423 C CA . ARG A 1 436 ? 10.859 -4.648 -29.406 1 81 436 ARG A CA 1
ATOM 3424 C C . ARG A 1 436 ? 11.633 -4.781 -28.094 1 81 436 ARG A C 1
ATOM 3426 O O . ARG A 1 436 ? 11.594 -3.883 -27.25 1 81 436 ARG A O 1
ATOM 3433 N N . MET A 1 437 ? 12.305 -5.863 -28.047 1 88.62 437 MET A N 1
ATOM 3434 C CA . MET A 1 437 ? 13.023 -6.109 -26.797 1 88.62 437 MET A CA 1
ATOM 3435 C C . MET A 1 437 ? 14.445 -5.582 -26.875 1 88.62 437 MET A C 1
ATOM 3437 O O . MET A 1 437 ? 15.094 -5.68 -27.922 1 88.62 437 MET A O 1
ATOM 3441 N N . PRO A 1 438 ? 14.93 -4.949 -25.844 1 90.44 438 PRO A N 1
ATOM 3442 C CA . PRO A 1 438 ? 16.281 -4.406 -25.844 1 90.44 438 PRO A CA 1
ATOM 3443 C C . PRO A 1 438 ? 17.359 -5.492 -25.969 1 90.44 438 PRO A C 1
ATOM 3445 O O . PRO A 1 438 ? 18.469 -5.215 -26.422 1 90.44 438 PRO A O 1
ATOM 3448 N N . PHE A 1 439 ? 17.078 -6.664 -25.531 1 92.06 439 PHE A N 1
ATOM 3449 C CA . PHE A 1 439 ? 17.922 -7.832 -25.703 1 92.06 439 PHE A CA 1
ATOM 3450 C C . PHE A 1 439 ? 17.109 -9.117 -25.562 1 92.06 439 PHE A C 1
ATOM 3452 O O . PHE A 1 439 ? 15.938 -9.078 -25.203 1 92.06 439 PHE A O 1
ATOM 3459 N N . LYS A 1 440 ? 17.703 -10.188 -26 1 92.62 440 LYS A N 1
ATOM 3460 C CA . LYS A 1 440 ? 17.047 -11.492 -25.906 1 92.62 440 LYS A CA 1
ATOM 3461 C C . LYS A 1 440 ? 17.75 -12.375 -24.875 1 92.62 440 LYS A C 1
ATOM 3463 O O . LYS A 1 440 ? 18.969 -12.328 -24.734 1 92.62 440 LYS A O 1
ATOM 3468 N N . ASP A 1 441 ? 16.938 -13.109 -24.125 1 94.88 441 ASP A N 1
ATOM 3469 C CA . ASP A 1 441 ? 17.438 -14 -23.078 1 94.88 441 ASP A CA 1
ATOM 3470 C C . ASP A 1 441 ? 16.359 -14.992 -22.656 1 94.88 441 ASP A C 1
ATOM 3472 O O . ASP A 1 441 ? 15.227 -14.938 -23.141 1 94.88 441 ASP A O 1
ATOM 3476 N N . ALA A 1 442 ? 16.781 -16.016 -21.875 1 96 442 ALA A N 1
ATOM 3477 C CA . ALA A 1 442 ? 15.766 -16.891 -21.281 1 96 442 ALA A CA 1
ATOM 3478 C C . ALA A 1 442 ? 14.875 -16.109 -20.312 1 96 442 ALA A C 1
ATOM 3480 O O . ALA A 1 442 ? 15.344 -15.617 -19.281 1 96 442 ALA A O 1
ATOM 3481 N N . THR A 1 443 ? 13.625 -15.961 -20.656 1 93.56 443 THR A N 1
ATOM 3482 C CA . THR A 1 443 ? 12.703 -15.18 -19.844 1 93.56 443 THR A CA 1
ATOM 3483 C C . THR A 1 443 ? 11.562 -16.047 -19.328 1 93.56 443 THR A C 1
ATOM 3485 O O . THR A 1 443 ? 11.633 -17.281 -19.406 1 93.56 443 THR A O 1
ATOM 3488 N N . HIS A 1 444 ? 10.562 -15.391 -18.781 1 91.94 444 HIS A N 1
ATOM 3489 C CA . HIS A 1 444 ? 9.43 -16.078 -18.172 1 91.94 444 HIS A CA 1
ATOM 3490 C C . HIS A 1 444 ? 8.805 -17.078 -19.125 1 91.94 444 HIS A C 1
ATOM 3492 O O . HIS A 1 444 ? 8.469 -16.75 -20.266 1 91.94 444 HIS A O 1
ATOM 3498 N N . CYS A 1 445 ? 8.75 -18.406 -18.797 1 92.25 445 CYS A N 1
ATOM 3499 C CA . CYS A 1 445 ? 8.125 -19.5 -19.516 1 92.25 445 CYS A CA 1
ATOM 3500 C C . CYS A 1 445 ? 9.094 -20.141 -20.5 1 92.25 445 CYS A C 1
ATOM 3502 O O . CYS A 1 445 ? 8.734 -21.078 -21.219 1 92.25 445 CYS A O 1
ATOM 3504 N N . THR A 1 446 ? 10.328 -19.672 -20.562 1 94.12 446 THR A N 1
ATOM 3505 C CA . THR A 1 446 ? 11.273 -20.219 -21.531 1 94.12 446 THR A CA 1
ATOM 3506 C C . THR A 1 446 ? 11.484 -21.719 -21.297 1 94.12 446 THR A C 1
ATOM 3508 O O . THR A 1 446 ? 11.523 -22.5 -22.234 1 94.12 446 THR A O 1
ATOM 3511 N N . GLU A 1 447 ? 11.625 -22.141 -20.109 1 94.88 447 GLU A N 1
ATOM 3512 C CA . GLU A 1 447 ? 11.938 -23.531 -19.812 1 94.88 447 GLU A CA 1
ATOM 3513 C C . GLU A 1 447 ? 10.812 -24.453 -20.25 1 94.88 447 GLU A C 1
ATOM 3515 O O . GLU A 1 447 ? 11.047 -25.641 -20.516 1 94.88 447 GLU A O 1
ATOM 3520 N N . LEU A 1 448 ? 9.602 -23.906 -20.328 1 95.62 448 LEU A N 1
ATOM 3521 C CA . LEU A 1 448 ? 8.461 -24.734 -20.719 1 95.62 448 LEU A CA 1
ATOM 3522 C C . LEU A 1 448 ? 8.641 -25.25 -22.156 1 95.62 448 LEU A C 1
ATOM 3524 O O . LEU A 1 448 ? 8.188 -26.344 -22.469 1 95.62 448 LEU A O 1
ATOM 3528 N N . ALA A 1 449 ? 9.289 -24.438 -23.016 1 94.62 449 ALA A N 1
ATOM 3529 C CA . ALA A 1 449 ? 9.555 -24.891 -24.375 1 94.62 449 ALA A CA 1
ATOM 3530 C C . ALA A 1 449 ? 10.383 -26.172 -24.391 1 94.62 449 ALA A C 1
ATOM 3532 O O . ALA A 1 449 ? 10.227 -27.016 -25.281 1 94.62 449 ALA A O 1
ATOM 3533 N N . TYR A 1 450 ? 11.148 -26.344 -23.406 1 96.38 450 TYR A N 1
ATOM 3534 C CA . TYR A 1 450 ? 12.078 -27.469 -23.375 1 96.38 450 TYR A CA 1
ATOM 3535 C C . TYR A 1 450 ? 11.586 -28.562 -22.438 1 96.38 450 TYR A C 1
ATOM 3537 O O . TYR A 1 450 ? 12.344 -29.453 -22.078 1 96.38 450 TYR A O 1
ATOM 3545 N N . ILE A 1 451 ? 10.422 -28.406 -21.969 1 96.75 451 ILE A N 1
ATOM 3546 C CA . ILE A 1 451 ? 9.719 -29.469 -21.25 1 96.75 451 ILE A CA 1
ATOM 3547 C C . ILE A 1 451 ? 8.617 -30.031 -22.141 1 96.75 451 ILE A C 1
ATOM 3549 O O . ILE A 1 451 ? 8.43 -31.25 -22.203 1 96.75 451 ILE A O 1
ATOM 3553 N N . PHE A 1 452 ? 7.961 -29.141 -22.906 1 95.06 452 PHE A N 1
ATOM 3554 C CA . PHE A 1 452 ? 6.773 -29.562 -23.641 1 95.06 452 PHE A CA 1
ATOM 3555 C C . PHE A 1 452 ? 7.023 -29.516 -25.156 1 95.06 452 PHE A C 1
ATOM 3557 O O . PHE A 1 452 ? 6.137 -29.844 -25.938 1 95.06 452 PHE A O 1
ATOM 3564 N N . ALA A 1 453 ? 8.172 -29.047 -25.609 1 92.19 453 ALA A N 1
ATOM 3565 C CA . ALA A 1 453 ? 8.633 -29.078 -26.984 1 92.19 453 ALA A CA 1
ATOM 3566 C C . ALA A 1 453 ? 7.809 -28.141 -27.859 1 92.19 453 ALA A C 1
ATOM 3568 O O . ALA A 1 453 ? 7.469 -28.469 -29 1 92.19 453 ALA A O 1
ATOM 3569 N N . HIS A 1 454 ? 7.391 -27.109 -27.219 1 84.62 454 HIS A N 1
ATOM 3570 C CA . HIS A 1 454 ? 6.652 -26.078 -27.953 1 84.62 454 HIS A CA 1
ATOM 3571 C C . HIS A 1 454 ? 7 -24.688 -27.453 1 84.62 454 HIS A C 1
ATOM 3573 O O . HIS A 1 454 ? 7.129 -24.469 -26.25 1 84.62 454 HIS A O 1
ATOM 3579 N N . GLY A 1 455 ? 7.152 -23.812 -28.516 1 77.62 455 GLY A N 1
ATOM 3580 C CA . GLY A 1 455 ? 7.363 -22.422 -28.125 1 77.62 455 GLY A CA 1
ATOM 3581 C C . GLY A 1 455 ? 6.172 -21.828 -27.391 1 77.62 455 GLY A C 1
ATOM 3582 O O . GLY A 1 455 ? 5.027 -22.031 -27.797 1 77.62 455 GLY A O 1
ATOM 3583 N N . ILE A 1 456 ? 6.418 -21.094 -26.344 1 75.25 456 ILE A N 1
ATOM 3584 C CA . ILE A 1 456 ? 5.344 -20.578 -25.5 1 75.25 456 ILE A CA 1
ATOM 3585 C C . ILE A 1 456 ? 5.027 -19.141 -25.891 1 75.25 456 ILE A C 1
ATOM 3587 O O . ILE A 1 456 ? 3.863 -18.781 -26.094 1 75.25 456 ILE A O 1
ATOM 3591 N N . ILE A 1 457 ? 6.062 -18.375 -26.016 1 72.88 457 ILE A N 1
ATOM 3592 C CA . ILE A 1 457 ? 5.891 -16.984 -26.406 1 72.88 457 ILE A CA 1
ATOM 3593 C C . ILE A 1 457 ? 5.598 -16.906 -27.906 1 72.88 457 ILE A C 1
ATOM 3595 O O . ILE A 1 457 ? 4.688 -16.188 -28.328 1 72.88 457 ILE A O 1
ATOM 3599 N N . TRP A 1 458 ? 6.383 -17.625 -28.672 1 78.94 458 TRP A N 1
ATOM 3600 C CA . TRP A 1 458 ? 6.27 -17.703 -30.125 1 78.94 458 TRP A CA 1
ATOM 3601 C C . TRP A 1 458 ? 6.656 -19.094 -30.641 1 78.94 458 TRP A C 1
ATOM 3603 O O . TRP A 1 458 ? 7.602 -19.703 -30.125 1 78.94 458 TRP A O 1
ATOM 3613 N N . SER A 1 459 ? 5.895 -19.5 -31.562 1 82.94 459 SER A N 1
ATOM 3614 C CA . SER A 1 459 ? 6.254 -20.766 -32.188 1 82.94 459 SER A CA 1
ATOM 3615 C C . SER A 1 459 ? 7.52 -20.625 -33.031 1 82.94 459 SER A C 1
ATOM 3617 O O . SER A 1 459 ? 7.699 -19.625 -33.719 1 82.94 459 SER A O 1
ATOM 3619 N N . PHE A 1 460 ? 8.438 -21.594 -32.875 1 86.06 460 PHE A N 1
ATOM 3620 C CA . PHE A 1 460 ? 9.68 -21.609 -33.656 1 86.06 460 PHE A CA 1
ATOM 3621 C C . PHE A 1 460 ? 10.156 -23.031 -33.875 1 86.06 460 PHE A C 1
ATOM 3623 O O . PHE A 1 460 ? 9.75 -23.953 -33.156 1 86.06 460 PHE A O 1
ATOM 3630 N N . ASP A 1 461 ? 10.992 -23.219 -34.875 1 90.5 461 ASP A N 1
ATOM 3631 C CA . ASP A 1 461 ? 11.562 -24.547 -35.156 1 90.5 461 ASP A CA 1
ATOM 3632 C C . ASP A 1 461 ? 12.773 -24.812 -34.25 1 90.5 461 ASP A C 1
ATOM 3634 O O . ASP A 1 461 ? 13.703 -24 -34.219 1 90.5 461 ASP A O 1
ATOM 3638 N N . PHE A 1 462 ? 12.688 -25.953 -33.594 1 94.31 462 PHE A N 1
ATOM 3639 C CA . PHE A 1 462 ? 13.805 -26.344 -32.75 1 94.31 462 PHE A CA 1
ATOM 3640 C C . PHE A 1 462 ? 15.023 -26.703 -33.594 1 94.31 462 PHE A C 1
ATOM 3642 O O . PHE A 1 462 ? 14.914 -27.438 -34.562 1 94.31 462 PHE A O 1
ATOM 3649 N N . ASN A 1 463 ? 16.156 -26.141 -33.344 1 95.69 463 ASN A N 1
ATOM 3650 C CA . ASN A 1 463 ? 17.406 -26.578 -33.938 1 95.69 463 ASN A CA 1
ATOM 3651 C C . ASN A 1 463 ? 18.031 -27.734 -33.156 1 95.69 463 ASN A C 1
ATOM 3653 O O . ASN A 1 463 ? 17.422 -28.266 -32.25 1 95.69 463 ASN A O 1
ATOM 3657 N N . GLU A 1 464 ? 19.219 -28.141 -33.5 1 95.25 464 GLU A N 1
ATOM 3658 C CA . GLU A 1 464 ? 19.859 -29.297 -32.875 1 95.25 464 GLU A CA 1
ATOM 3659 C C . GLU A 1 464 ? 20.156 -29.016 -31.406 1 95.25 464 GLU A C 1
ATOM 3661 O O . GLU A 1 464 ? 20.031 -29.922 -30.562 1 95.25 464 GLU A O 1
ATOM 3666 N N . GLU A 1 465 ? 20.547 -27.828 -31.125 1 95.44 465 GLU A N 1
ATOM 3667 C CA . GLU A 1 465 ? 20.797 -27.453 -29.734 1 95.44 465 GLU A CA 1
ATOM 3668 C C . GLU A 1 465 ? 19.516 -27.484 -28.906 1 95.44 465 GLU A C 1
ATOM 3670 O O . GLU A 1 465 ? 19.531 -27.906 -27.75 1 95.44 465 GLU A O 1
ATOM 3675 N N . ASP A 1 466 ? 18.469 -27.016 -29.531 1 96.25 466 ASP A N 1
ATOM 3676 C CA . ASP A 1 466 ? 17.172 -27.062 -28.859 1 96.25 466 ASP A CA 1
ATOM 3677 C C . ASP A 1 466 ? 16.766 -28.5 -28.531 1 96.25 466 ASP A C 1
ATOM 3679 O O . ASP A 1 466 ? 16.25 -28.766 -27.453 1 96.25 466 ASP A O 1
ATOM 3683 N N . LYS A 1 467 ? 17 -29.375 -29.469 1 95.62 467 LYS A N 1
ATOM 3684 C CA . LYS A 1 467 ? 16.656 -30.781 -29.266 1 95.62 467 LYS A CA 1
ATOM 3685 C C . LYS A 1 467 ? 17.469 -31.391 -28.125 1 95.62 467 LYS A C 1
ATOM 3687 O O . LYS A 1 467 ? 16.953 -32.188 -27.344 1 95.62 467 LYS A O 1
ATOM 3692 N N . GLN A 1 468 ? 18.703 -31 -28.078 1 94.88 468 GLN A N 1
ATOM 3693 C CA . GLN A 1 468 ? 19.547 -31.469 -26.984 1 94.88 468 GLN A CA 1
ATOM 3694 C C . GLN A 1 468 ? 19.047 -30.953 -25.641 1 94.88 468 GLN A C 1
ATOM 3696 O O . GLN A 1 468 ? 19 -31.703 -24.656 1 94.88 468 GLN A O 1
ATOM 3701 N N . MET A 1 469 ? 18.734 -29.656 -25.625 1 96 469 MET A N 1
ATOM 3702 C CA . MET A 1 469 ? 18.203 -29.062 -24.406 1 96 469 MET A CA 1
ATOM 3703 C C . MET A 1 469 ? 16.891 -29.734 -24 1 96 469 MET A C 1
ATOM 3705 O O . MET A 1 469 ? 16.641 -29.953 -22.812 1 96 469 MET A O 1
ATOM 3709 N N . LEU A 1 470 ? 16.047 -30.031 -24.969 1 96.5 470 LEU A N 1
ATOM 3710 C CA . LEU A 1 470 ? 14.781 -30.719 -24.734 1 96.5 470 LEU A CA 1
ATOM 3711 C C . LEU A 1 470 ? 15.023 -32.062 -24.078 1 96.5 470 LEU A C 1
ATOM 3713 O O . LEU A 1 470 ? 14.391 -32.406 -23.062 1 96.5 470 LEU A O 1
ATOM 3717 N N . GLU A 1 471 ? 15.945 -32.781 -24.609 1 95.81 471 GLU A N 1
ATOM 3718 C CA . GLU A 1 471 ? 16.266 -34.125 -24.078 1 95.81 471 GLU A CA 1
ATOM 3719 C C . GLU A 1 471 ? 16.828 -34 -22.656 1 95.81 471 GLU A C 1
ATOM 3721 O O . GLU A 1 471 ? 16.406 -34.75 -21.766 1 95.81 471 GLU A O 1
ATOM 3726 N N . MET A 1 472 ? 17.719 -33.125 -22.438 1 95.38 472 MET A N 1
ATOM 3727 C CA . MET A 1 472 ? 18.359 -32.938 -21.141 1 95.38 472 MET A CA 1
ATOM 3728 C C . MET A 1 472 ? 17.344 -32.531 -20.094 1 95.38 472 MET A C 1
ATOM 3730 O O . MET A 1 472 ? 17.297 -33.094 -19 1 95.38 472 MET A O 1
ATOM 3734 N N . THR A 1 473 ? 16.547 -31.516 -20.406 1 97.12 473 THR A N 1
ATOM 3735 C CA . THR A 1 473 ? 15.594 -30.969 -19.453 1 97.12 473 THR A CA 1
ATOM 3736 C C . THR A 1 473 ? 14.523 -32 -19.109 1 97.12 473 THR A C 1
ATOM 3738 O O . THR A 1 473 ? 14.227 -32.219 -17.938 1 97.12 473 THR A O 1
ATOM 3741 N N . THR A 1 474 ? 13.953 -32.719 -20.094 1 97.69 474 THR A N 1
ATOM 3742 C CA . THR A 1 474 ? 12.914 -33.688 -19.844 1 97.69 474 THR A CA 1
ATOM 3743 C C . THR A 1 474 ? 13.477 -34.875 -19.062 1 97.69 474 THR A C 1
ATOM 3745 O O . THR A 1 474 ? 12.773 -35.469 -18.219 1 97.69 474 THR A O 1
ATOM 3748 N N . ARG A 1 475 ? 14.703 -35.219 -19.312 1 97.06 475 ARG A N 1
ATOM 3749 C CA . ARG A 1 475 ? 15.328 -36.281 -18.547 1 97.06 475 ARG A CA 1
ATOM 3750 C C . ARG A 1 475 ? 15.484 -35.906 -17.078 1 97.06 475 ARG A C 1
ATOM 3752 O O . ARG A 1 475 ? 15.172 -36.719 -16.188 1 97.06 475 ARG A O 1
ATOM 3759 N N . MET A 1 476 ? 15.945 -34.688 -16.812 1 97.62 476 MET A N 1
ATOM 3760 C CA . MET A 1 476 ? 16.109 -34.25 -15.43 1 97.62 476 MET A CA 1
ATOM 3761 C C . MET A 1 476 ? 14.758 -34.188 -14.719 1 97.62 476 MET A C 1
ATOM 3763 O O . MET A 1 476 ? 14.641 -34.656 -13.578 1 97.62 476 MET A O 1
ATOM 3767 N N . TRP A 1 477 ? 13.727 -33.688 -15.344 1 98.56 477 TRP A N 1
ATOM 3768 C CA . TRP A 1 477 ? 12.398 -33.562 -14.75 1 98.56 477 TRP A CA 1
ATOM 3769 C C . TRP A 1 477 ? 11.781 -34.938 -14.5 1 98.56 477 TRP A C 1
ATOM 3771 O O . TRP A 1 477 ? 11.211 -35.188 -13.438 1 98.56 477 TRP A O 1
ATOM 3781 N N . THR A 1 478 ? 11.945 -35.875 -15.469 1 98.44 478 THR A N 1
ATOM 3782 C CA . THR A 1 478 ? 11.367 -37.219 -15.297 1 98.44 478 THR A CA 1
ATOM 3783 C C . THR A 1 478 ? 12.164 -38 -14.273 1 98.44 478 THR A C 1
ATOM 3785 O O . THR A 1 478 ? 11.594 -38.812 -13.523 1 98.44 478 THR A O 1
ATOM 3788 N N . ASN A 1 479 ? 13.508 -37.844 -14.242 1 98.38 479 ASN A N 1
ATOM 3789 C CA . ASN A 1 479 ? 14.305 -38.469 -13.188 1 98.38 479 ASN A CA 1
ATOM 3790 C C . ASN A 1 479 ? 13.852 -38 -11.805 1 98.38 479 ASN A C 1
ATOM 3792 O O . ASN A 1 479 ? 13.711 -38.844 -10.891 1 98.38 479 ASN A O 1
ATOM 3796 N N . PHE A 1 480 ? 13.641 -36.719 -11.719 1 98.56 480 PHE A N 1
ATOM 3797 C CA . PHE A 1 480 ? 13.172 -36.188 -10.438 1 98.56 480 PHE A CA 1
ATOM 3798 C C . PHE A 1 480 ? 11.828 -36.781 -10.062 1 98.56 480 PHE A C 1
ATOM 3800 O O . PHE A 1 480 ? 11.594 -37.125 -8.898 1 98.56 480 PHE A O 1
ATOM 3807 N N . ALA A 1 481 ? 10.938 -36.906 -11.008 1 98.5 481 ALA A N 1
ATOM 3808 C CA . ALA A 1 481 ? 9.617 -37.5 -10.758 1 98.5 481 ALA A CA 1
ATOM 3809 C C . ALA A 1 481 ? 9.742 -38.938 -10.305 1 98.5 481 ALA A C 1
ATOM 3811 O O . ALA A 1 481 ? 9.031 -39.375 -9.391 1 98.5 481 ALA A O 1
ATOM 3812 N N . LYS A 1 482 ? 10.648 -39.688 -10.883 1 97.5 482 LYS A N 1
ATOM 3813 C CA . LYS A 1 482 ? 10.797 -41.125 -10.617 1 97.5 482 LYS A CA 1
ATOM 3814 C C . LYS A 1 482 ? 11.539 -41.344 -9.305 1 97.5 482 LYS A C 1
ATOM 3816 O O . LYS A 1 482 ? 11.148 -42.219 -8.516 1 97.5 482 LYS A O 1
ATOM 3821 N N . TYR A 1 483 ? 12.602 -40.531 -9.07 1 96.88 483 TYR A N 1
ATOM 3822 C CA . TYR A 1 483 ? 13.57 -40.938 -8.055 1 96.88 483 TYR A CA 1
ATOM 3823 C C . TYR A 1 483 ? 13.742 -39.844 -6.992 1 96.88 483 TYR A C 1
ATOM 3825 O O . TYR A 1 483 ? 14.398 -40.062 -5.977 1 96.88 483 TYR A O 1
ATOM 3833 N N . GLY A 1 484 ? 13.164 -38.688 -7.191 1 97.5 484 GLY A N 1
ATOM 3834 C CA . GLY A 1 484 ? 13.438 -37.562 -6.309 1 97.5 484 GLY A CA 1
ATOM 3835 C C . GLY A 1 484 ? 14.812 -36.969 -6.504 1 97.5 484 GLY A C 1
ATOM 3836 O O . GLY A 1 484 ? 15.25 -36.125 -5.715 1 97.5 484 GLY A O 1
ATOM 3837 N N . ASP A 1 485 ? 15.523 -37.406 -7.52 1 97.88 485 ASP A N 1
ATOM 3838 C CA . ASP A 1 485 ? 16.859 -36.969 -7.891 1 97.88 485 ASP A CA 1
ATOM 3839 C C . ASP A 1 485 ? 16.969 -36.719 -9.398 1 97.88 485 ASP A C 1
ATOM 3841 O O . ASP A 1 485 ? 16.906 -37.656 -10.188 1 97.88 485 ASP A O 1
ATOM 3845 N N . PRO A 1 486 ? 17.156 -35.469 -9.82 1 98.06 486 PRO A N 1
ATOM 3846 C CA . PRO A 1 486 ? 17.156 -35.188 -11.258 1 98.06 486 PRO A CA 1
ATOM 3847 C C . PRO A 1 486 ? 18.344 -35.812 -11.992 1 98.06 486 PRO A C 1
ATOM 3849 O O . PRO A 1 486 ? 18.359 -35.812 -13.227 1 98.06 486 PRO A O 1
ATOM 3852 N N . ASN A 1 487 ? 19.312 -36.375 -11.25 1 95.75 487 ASN A N 1
ATOM 3853 C CA . ASN A 1 487 ? 20.484 -36.969 -11.867 1 95.75 487 ASN A CA 1
ATOM 3854 C C . ASN A 1 487 ? 20.219 -38.406 -12.336 1 95.75 487 ASN A C 1
ATOM 3856 O O . ASN A 1 487 ? 20.984 -38.969 -13.109 1 95.75 487 ASN A O 1
ATOM 3860 N N . GLY A 1 488 ? 19.141 -38.969 -11.883 1 93.81 488 GLY A N 1
ATOM 3861 C CA . GLY A 1 488 ? 18.859 -40.344 -12.172 1 93.81 488 GLY A CA 1
ATOM 3862 C C . GLY A 1 488 ? 19.484 -41.312 -11.164 1 93.81 488 GLY A C 1
ATOM 3863 O O . GLY A 1 488 ? 19.781 -40.906 -10.031 1 93.81 488 GLY A O 1
ATOM 3864 N N . LEU A 1 489 ? 19.391 -42.562 -11.531 1 91.88 489 LEU A N 1
ATOM 3865 C CA . LEU A 1 489 ? 19.969 -43.594 -10.719 1 91.88 489 LEU A CA 1
ATOM 3866 C C . LEU A 1 489 ? 21.141 -44.281 -11.445 1 91.88 489 LEU A C 1
ATOM 3868 O O . LEU A 1 489 ? 21.016 -44.625 -12.617 1 91.88 489 LEU A O 1
ATOM 3872 N N . PRO A 1 490 ? 22.172 -44.469 -10.719 1 86.75 490 PRO A N 1
ATOM 3873 C CA . PRO A 1 490 ? 23.312 -45.125 -11.352 1 86.75 490 PRO A CA 1
ATOM 3874 C C . PRO A 1 490 ? 22.969 -46.5 -11.891 1 86.75 490 PRO A C 1
ATOM 3876 O O . PRO A 1 490 ? 23.531 -46.938 -12.891 1 86.75 490 PRO A O 1
ATOM 3879 N N . THR A 1 491 ? 22.016 -47.188 -11.32 1 87.81 491 THR A N 1
ATOM 3880 C CA . THR A 1 491 ? 21.672 -48.531 -11.68 1 87.81 491 THR A CA 1
ATOM 3881 C C . THR A 1 491 ? 20.719 -48.562 -12.875 1 87.81 491 THR A C 1
ATOM 3883 O O . THR A 1 491 ? 20.422 -49.625 -13.422 1 87.81 491 THR A O 1
ATOM 3886 N N . ASP A 1 492 ? 20.25 -47.406 -13.234 1 89.31 492 ASP A N 1
ATOM 3887 C CA . ASP A 1 492 ? 19.359 -47.281 -14.383 1 89.31 492 ASP A CA 1
ATOM 3888 C C . ASP A 1 492 ? 20.016 -46.5 -15.523 1 89.31 492 ASP A C 1
ATOM 3890 O O . ASP A 1 492 ? 19.953 -45.281 -15.555 1 89.31 492 ASP A O 1
ATOM 3894 N N . GLU A 1 493 ? 20.469 -47.188 -16.453 1 86.5 493 GLU A N 1
ATOM 3895 C CA . GLU A 1 493 ? 21.219 -46.594 -17.562 1 86.5 493 GLU A CA 1
ATOM 3896 C C . GLU A 1 493 ? 20.328 -45.656 -18.375 1 86.5 493 GLU A C 1
ATOM 3898 O O . GLU A 1 493 ? 20.812 -44.656 -18.938 1 86.5 493 GLU A O 1
ATOM 3903 N N . SER A 1 494 ? 19.094 -45.969 -18.391 1 86.88 494 SER A N 1
ATOM 3904 C CA . SER A 1 494 ? 18.172 -45.156 -19.188 1 86.88 494 SER A CA 1
ATOM 3905 C C . SER A 1 494 ? 17.922 -43.812 -18.531 1 86.88 494 SER A C 1
ATOM 3907 O O . SER A 1 494 ? 17.375 -42.906 -19.156 1 86.88 494 SER A O 1
ATOM 3909 N N . SER A 1 495 ? 18.406 -43.656 -17.312 1 91.06 495 SER A N 1
ATOM 3910 C CA . SER A 1 495 ? 18.125 -42.406 -16.578 1 91.06 495 SER A CA 1
ATOM 3911 C C . SER A 1 495 ? 19.281 -41.438 -16.688 1 91.06 495 SER A C 1
ATOM 3913 O O . SER A 1 495 ? 19.219 -40.312 -16.156 1 91.06 495 SER A O 1
ATOM 3915 N N . VAL A 1 496 ? 20.297 -41.781 -17.375 1 89.75 496 VAL A N 1
ATOM 3916 C CA . VAL A 1 496 ? 21.469 -40.938 -17.5 1 89.75 496 VAL A CA 1
ATOM 3917 C C . VAL A 1 496 ? 21.125 -39.656 -18.234 1 89.75 496 VAL A C 1
ATOM 3919 O O . VAL A 1 496 ? 20.469 -39.688 -19.281 1 89.75 496 VAL A O 1
ATOM 3922 N N . VAL A 1 497 ? 21.5 -38.531 -17.703 1 92.06 497 VAL A N 1
ATOM 3923 C CA . VAL A 1 497 ? 21.297 -37.25 -18.359 1 92.06 497 VAL A CA 1
ATOM 3924 C C . VAL A 1 497 ? 22.375 -37.031 -19.406 1 92.06 497 VAL A C 1
ATOM 3926 O O . VAL A 1 497 ? 23.578 -37.094 -19.094 1 92.06 497 VAL A O 1
ATOM 3929 N N . PRO A 1 498 ? 21.922 -36.844 -20.609 1 85.38 498 PRO A N 1
ATOM 3930 C CA . PRO A 1 498 ? 22.938 -36.656 -21.641 1 85.38 498 PRO A CA 1
ATOM 3931 C C . PRO A 1 498 ? 23.781 -35.406 -21.438 1 85.38 498 PRO A C 1
ATOM 3933 O O . PRO A 1 498 ? 23.266 -34.375 -20.969 1 85.38 498 PRO A O 1
ATOM 3936 N N . SER A 1 499 ? 25.062 -35.562 -21.453 1 74.94 499 SER A N 1
ATOM 3937 C CA . SER A 1 499 ? 25.969 -34.406 -21.344 1 74.94 499 SER A CA 1
ATOM 3938 C C . SER A 1 499 ? 26.641 -34.125 -22.688 1 74.94 499 SER A C 1
ATOM 3940 O O . SER A 1 499 ? 26.953 -35.031 -23.453 1 74.94 499 SER A O 1
ATOM 3942 N N . LEU A 1 500 ? 26.516 -32.906 -23.094 1 70.75 500 LEU A N 1
ATOM 3943 C CA . LEU A 1 500 ? 27.219 -32.531 -24.312 1 70.75 500 LEU A CA 1
ATOM 3944 C C . LEU A 1 500 ? 28.719 -32.469 -24.062 1 70.75 500 LEU A C 1
ATOM 3946 O O . LEU A 1 500 ? 29.516 -32.406 -25 1 70.75 500 LEU A O 1
ATOM 3950 N N . HIS A 1 501 ? 28.969 -32.344 -22.812 1 66.88 501 HIS A N 1
ATOM 3951 C CA . HIS A 1 501 ? 30.406 -32.25 -22.531 1 66.88 501 HIS A CA 1
ATOM 3952 C C . HIS A 1 501 ? 30.969 -33.562 -21.984 1 66.88 501 HIS A C 1
ATOM 3954 O O . HIS A 1 501 ? 30.203 -34.406 -21.531 1 66.88 501 HIS A O 1
ATOM 3960 N N . GLU A 1 502 ? 32.312 -33.719 -22.062 1 60.62 502 GLU A N 1
ATOM 3961 C CA . GLU A 1 502 ? 33.094 -34.906 -21.703 1 60.62 502 GLU A CA 1
ATOM 3962 C C . GLU A 1 502 ? 32.906 -35.281 -20.234 1 60.62 502 GLU A C 1
ATOM 3964 O O . GLU A 1 502 ? 32.875 -36.438 -19.875 1 60.62 502 GLU A O 1
ATOM 3969 N N . LYS A 1 503 ? 32.594 -34.062 -19.328 1 64.25 503 LYS A N 1
ATOM 3970 C CA . LYS A 1 503 ? 32.438 -34.406 -17.906 1 64.25 503 LYS A CA 1
ATOM 3971 C C . LYS A 1 503 ? 30.984 -34.312 -17.484 1 64.25 503 LYS A C 1
ATOM 3973 O O . LYS A 1 503 ? 30.359 -33.281 -17.641 1 64.25 503 LYS A O 1
ATOM 3978 N N . PRO A 1 504 ? 30.578 -35.531 -17.047 1 74.75 504 PRO A N 1
ATOM 3979 C CA . PRO A 1 504 ? 29.203 -35.5 -16.562 1 74.75 504 PRO A CA 1
ATOM 3980 C C . PRO A 1 504 ? 28.984 -34.531 -15.398 1 74.75 504 PRO A C 1
ATOM 3982 O O . PRO A 1 504 ? 29.875 -34.375 -14.555 1 74.75 504 PRO A O 1
ATOM 3985 N N . PHE A 1 505 ? 27.938 -33.719 -15.508 1 83.69 505 PHE A N 1
ATOM 3986 C CA . PHE A 1 505 ? 27.625 -32.844 -14.383 1 83.69 505 PHE A CA 1
ATOM 3987 C C . PHE A 1 505 ? 26.734 -33.562 -13.367 1 83.69 505 PHE A C 1
ATOM 3989 O O . PHE A 1 505 ? 26.156 -34.594 -13.672 1 83.69 505 PHE A O 1
ATOM 3996 N N . ARG A 1 506 ? 26.781 -33 -12.109 1 92.12 506 ARG A N 1
ATOM 3997 C CA . ARG A 1 506 ? 25.891 -33.469 -11.055 1 92.12 506 ARG A CA 1
ATOM 3998 C C . ARG A 1 506 ? 25.125 -32.312 -10.438 1 92.12 506 ARG A C 1
ATOM 4000 O O . ARG A 1 506 ? 25.719 -31.312 -10.008 1 92.12 506 ARG A O 1
ATOM 4007 N N . TRP A 1 507 ? 23.844 -32.406 -10.508 1 97.25 507 TRP A N 1
ATOM 4008 C CA . TRP A 1 507 ? 22.984 -31.422 -9.867 1 97.25 507 TRP A CA 1
ATOM 4009 C C . TRP A 1 507 ? 22.953 -31.625 -8.352 1 97.25 507 TRP A C 1
ATOM 4011 O O . TRP A 1 507 ? 22.328 -32.562 -7.871 1 97.25 507 TRP A O 1
ATOM 4021 N N . GLU A 1 508 ? 23.594 -30.781 -7.594 1 97.94 508 GLU A N 1
ATOM 4022 C CA . GLU A 1 508 ? 23.641 -30.875 -6.137 1 97.94 508 GLU A CA 1
ATOM 4023 C C . GLU A 1 508 ? 22.531 -30.031 -5.5 1 97.94 508 GLU A C 1
ATOM 4025 O O . GLU A 1 508 ? 22.234 -28.938 -5.977 1 97.94 508 GLU A O 1
ATOM 4030 N N . PRO A 1 509 ? 21.891 -30.531 -4.477 1 98.44 509 PRO A N 1
ATOM 4031 C CA . PRO A 1 509 ? 20.844 -29.75 -3.814 1 98.44 509 PRO A CA 1
ATOM 4032 C C . PRO A 1 509 ? 21.391 -28.578 -3.021 1 98.44 509 PRO A C 1
ATOM 4034 O O . PRO A 1 509 ? 22.547 -28.594 -2.602 1 98.44 509 PRO A O 1
ATOM 4037 N N . ALA A 1 510 ? 20.594 -27.594 -2.854 1 98.56 510 ALA A N 1
ATOM 4038 C CA . ALA A 1 510 ? 20.906 -26.5 -1.933 1 98.56 510 ALA A CA 1
ATOM 4039 C C . ALA A 1 510 ? 20.906 -26.984 -0.486 1 98.56 510 ALA A C 1
ATOM 4041 O O . ALA A 1 510 ? 20.25 -27.984 -0.159 1 98.56 510 ALA A O 1
ATOM 4042 N N . THR A 1 511 ? 21.688 -26.359 0.39 1 97.69 511 THR A N 1
ATOM 4043 C CA . THR A 1 511 ? 21.781 -26.703 1.805 1 97.69 511 THR A CA 1
ATOM 4044 C C . THR A 1 511 ? 21.609 -25.469 2.676 1 97.69 511 THR A C 1
ATOM 4046 O O . THR A 1 511 ? 21.578 -24.344 2.164 1 97.69 511 THR A O 1
ATOM 4049 N N . ILE A 1 512 ? 21.469 -25.719 3.945 1 96.44 512 ILE A N 1
ATOM 4050 C CA . ILE A 1 512 ? 21.344 -24.609 4.883 1 96.44 512 ILE A CA 1
ATOM 4051 C C . ILE A 1 512 ? 22.609 -23.766 4.879 1 96.44 512 ILE A C 1
ATOM 4053 O O . ILE A 1 512 ? 22.562 -22.547 5.051 1 96.44 512 ILE A O 1
ATOM 4057 N N . GLU A 1 513 ? 23.781 -24.375 4.621 1 97.06 513 GLU A N 1
ATOM 4058 C CA . GLU A 1 513 ? 25.062 -23.688 4.57 1 97.06 513 GLU A CA 1
ATOM 4059 C C . GLU A 1 513 ? 25.219 -22.891 3.273 1 97.06 513 GLU A C 1
ATOM 4061 O O . GLU A 1 513 ? 25.875 -21.844 3.25 1 97.06 513 GLU A O 1
ATOM 4066 N N . CYS A 1 514 ? 24.578 -23.391 2.213 1 98 514 CYS A N 1
ATOM 4067 C CA . CYS A 1 514 ? 24.625 -22.719 0.922 1 98 514 CYS A CA 1
ATOM 4068 C C . CYS A 1 514 ? 23.266 -22.703 0.25 1 98 514 CYS A C 1
ATOM 4070 O O . CYS A 1 514 ? 23.062 -23.359 -0.775 1 98 514 CYS A O 1
ATOM 4072 N N . PRO A 1 515 ? 22.375 -21.891 0.706 1 98.12 515 PRO A N 1
ATOM 4073 C CA . PRO A 1 515 ? 21 -21.891 0.21 1 98.12 515 PRO A CA 1
ATOM 4074 C C . PRO A 1 515 ? 20.875 -21.312 -1.193 1 98.12 515 PRO A C 1
ATOM 4076 O O . PRO A 1 515 ? 19.797 -21.344 -1.794 1 98.12 515 PRO A O 1
ATOM 4079 N N . GLN A 1 516 ? 21.969 -20.797 -1.75 1 98.44 516 GLN A N 1
ATOM 4080 C CA . GLN A 1 516 ? 21.938 -20.203 -3.084 1 98.44 516 GLN A CA 1
ATOM 4081 C C . GLN A 1 516 ? 22.422 -21.203 -4.137 1 98.44 516 GLN A C 1
ATOM 4083 O O . GLN A 1 516 ? 22.312 -20.938 -5.34 1 98.44 516 GLN A O 1
ATOM 4088 N N . ARG A 1 517 ? 23.031 -22.328 -3.711 1 98.44 517 ARG A N 1
ATOM 4089 C CA . ARG A 1 517 ? 23.562 -23.297 -4.66 1 98.44 517 ARG A CA 1
ATOM 4090 C C . ARG A 1 517 ? 22.5 -23.734 -5.66 1 98.44 517 ARG A C 1
ATOM 4092 O O . ARG A 1 517 ? 21.406 -24.141 -5.27 1 98.44 517 ARG A O 1
ATOM 4099 N N . HIS A 1 518 ? 22.844 -23.562 -6.984 1 98.62 518 HIS A N 1
ATOM 4100 C CA . HIS A 1 518 ? 21.875 -23.906 -8.023 1 98.62 518 HIS A CA 1
ATOM 4101 C C . HIS A 1 518 ? 22.578 -24.375 -9.297 1 98.62 518 HIS A C 1
ATOM 4103 O O . HIS A 1 518 ? 23.781 -24.172 -9.453 1 98.62 518 HIS A O 1
ATOM 4109 N N . LEU A 1 519 ? 21.859 -25.031 -10.102 1 98 519 LEU A N 1
ATOM 4110 C CA . LEU A 1 519 ? 22.359 -25.438 -11.406 1 98 519 LEU A CA 1
ATOM 4111 C C . LEU A 1 519 ? 21.984 -24.422 -12.477 1 98 519 LEU A C 1
ATOM 4113 O O . LEU A 1 519 ? 20.797 -24.109 -12.656 1 98 519 LEU A O 1
ATOM 4117 N N . SER A 1 520 ? 22.969 -23.812 -13.086 1 97.38 520 SER A N 1
ATOM 4118 C CA . SER A 1 520 ? 22.75 -23.078 -14.328 1 97.38 520 SER A CA 1
ATOM 4119 C C . SER A 1 520 ? 22.516 -24.031 -15.5 1 97.38 520 SER A C 1
ATOM 4121 O O . SER A 1 520 ? 23.438 -24.719 -15.938 1 97.38 520 SER A O 1
ATOM 4123 N N . ILE A 1 521 ? 21.297 -24.047 -16.016 1 96.88 521 ILE A N 1
ATOM 4124 C CA . ILE A 1 521 ? 20.938 -25.016 -17.031 1 96.88 521 ILE A CA 1
ATOM 4125 C C . ILE A 1 521 ? 21.125 -24.406 -18.422 1 96.88 521 ILE A C 1
ATOM 4127 O O . ILE A 1 521 ? 20.406 -23.469 -18.797 1 96.88 521 ILE A O 1
ATOM 4131 N N . SER A 1 522 ? 22.047 -24.828 -19.109 1 95.25 522 SER A N 1
ATOM 4132 C CA . SER A 1 522 ? 22.406 -24.5 -20.484 1 95.25 522 SER A CA 1
ATOM 4133 C C . SER A 1 522 ? 22.938 -25.734 -21.219 1 95.25 522 SER A C 1
ATOM 4135 O O . SER A 1 522 ? 22.781 -26.859 -20.766 1 95.25 522 SER A O 1
ATOM 4137 N N . LEU A 1 523 ? 23.5 -25.453 -22.406 1 93.19 523 LEU A N 1
ATOM 4138 C CA . LEU A 1 523 ? 24.094 -26.578 -23.125 1 93.19 523 LEU A CA 1
ATOM 4139 C C . LEU A 1 523 ? 25.266 -27.172 -22.359 1 93.19 523 LEU A C 1
ATOM 4141 O O . LEU A 1 523 ? 25.594 -28.344 -22.516 1 93.19 523 LEU A O 1
ATOM 4145 N N . ASN A 1 524 ? 25.859 -26.344 -21.5 1 91.56 524 ASN A N 1
ATOM 4146 C CA . ASN A 1 524 ? 26.906 -26.75 -20.562 1 91.56 524 ASN A CA 1
ATOM 4147 C C . ASN A 1 524 ? 26.531 -26.406 -19.125 1 91.56 524 ASN A C 1
ATOM 4149 O O . ASN A 1 524 ? 27.062 -25.438 -18.562 1 91.56 524 ASN A O 1
ATOM 4153 N N . PRO A 1 525 ? 25.672 -27.312 -18.5 1 94.69 525 PRO A N 1
ATOM 4154 C CA . PRO A 1 525 ? 25.203 -26.969 -17.156 1 94.69 525 PRO A CA 1
ATOM 4155 C C . PRO A 1 525 ? 26.328 -26.859 -16.141 1 94.69 525 PRO A C 1
ATOM 4157 O O . PRO A 1 525 ? 27.297 -27.641 -16.203 1 94.69 525 PRO A O 1
ATOM 4160 N N . GLN A 1 526 ? 26.25 -25.922 -15.219 1 94.06 526 GLN A N 1
ATOM 4161 C CA . GLN A 1 526 ? 27.266 -25.688 -14.195 1 94.06 526 GLN A CA 1
ATOM 4162 C C . GLN A 1 526 ? 26.625 -25.344 -12.852 1 94.06 526 GLN A C 1
ATOM 4164 O O . GLN A 1 526 ? 25.656 -24.594 -12.797 1 94.06 526 GLN A O 1
ATOM 4169 N N . MET A 1 527 ? 27.172 -25.984 -11.797 1 96.88 527 MET A N 1
ATOM 4170 C CA . MET A 1 527 ? 26.75 -25.578 -10.461 1 96.88 527 MET A CA 1
ATOM 4171 C C . MET A 1 527 ? 27.297 -24.203 -10.117 1 96.88 527 MET A C 1
ATOM 4173 O O . MET A 1 527 ? 28.438 -23.859 -10.453 1 96.88 527 MET A O 1
ATOM 4177 N N . ARG A 1 528 ? 26.469 -23.406 -9.508 1 97.5 528 ARG A N 1
ATOM 4178 C CA . ARG A 1 528 ? 26.859 -22.109 -8.992 1 97.5 528 ARG A CA 1
ATOM 4179 C C . ARG A 1 528 ? 26.469 -21.953 -7.527 1 97.5 528 ARG A C 1
ATOM 4181 O O . ARG A 1 528 ? 25.406 -22.422 -7.109 1 97.5 528 ARG A O 1
ATOM 4188 N N . ASP A 1 529 ? 27.297 -21.234 -6.781 1 97.88 529 ASP A N 1
ATOM 4189 C CA . ASP A 1 529 ? 27.047 -21.094 -5.348 1 97.88 529 ASP A CA 1
ATOM 4190 C C . ASP A 1 529 ? 26.422 -19.734 -5.027 1 97.88 529 ASP A C 1
ATOM 4192 O O . ASP A 1 529 ? 26.047 -19.469 -3.885 1 97.88 529 ASP A O 1
ATOM 4196 N N . GLU A 1 530 ? 26.391 -18.906 -6.008 1 97.44 530 GLU A N 1
ATOM 4197 C CA . GLU A 1 530 ? 25.781 -17.578 -5.855 1 97.44 530 GLU A CA 1
ATOM 4198 C C . GLU A 1 530 ? 24.672 -17.375 -6.887 1 97.44 530 GLU A C 1
ATOM 4200 O O . GLU A 1 530 ? 24.875 -17.609 -8.078 1 97.44 530 GLU A O 1
ATOM 4205 N N . TYR A 1 531 ? 23.562 -16.984 -6.406 1 97.88 531 TYR A N 1
ATOM 4206 C CA . TYR A 1 531 ? 22.391 -16.781 -7.258 1 97.88 531 TYR A CA 1
ATOM 4207 C C . TYR A 1 531 ? 22.125 -15.289 -7.477 1 97.88 531 TYR A C 1
ATOM 4209 O O . TYR A 1 531 ? 21.906 -14.547 -6.52 1 97.88 531 TYR A O 1
ATOM 4217 N N . LYS A 1 532 ? 22.234 -14.844 -8.734 1 97.31 532 LYS A N 1
ATOM 4218 C CA . LYS A 1 532 ? 21.922 -13.492 -9.18 1 97.31 532 LYS A CA 1
ATOM 4219 C C . LYS A 1 532 ? 22.625 -12.453 -8.312 1 97.31 532 LYS A C 1
ATOM 4221 O O . LYS A 1 532 ? 21.984 -11.531 -7.793 1 97.31 532 LYS A O 1
ATOM 4226 N N . ASN A 1 533 ? 23.891 -12.641 -8.109 1 96.44 533 ASN A N 1
ATOM 4227 C CA . ASN A 1 533 ? 24.766 -11.742 -7.352 1 96.44 533 ASN A CA 1
ATOM 4228 C C . ASN A 1 533 ? 24.281 -11.586 -5.914 1 96.44 533 ASN A C 1
ATOM 4230 O O . ASN A 1 533 ? 24.375 -10.5 -5.34 1 96.44 533 ASN A O 1
ATOM 4234 N N . SER A 1 534 ? 23.547 -12.57 -5.355 1 97.56 534 SER A N 1
ATOM 4235 C CA . SER A 1 534 ? 23.094 -12.695 -3.979 1 97.56 534 SER A CA 1
ATOM 4236 C C . SER A 1 534 ? 22.047 -11.633 -3.641 1 97.56 534 SER A C 1
ATOM 4238 O O . SER A 1 534 ? 21.781 -11.375 -2.467 1 97.56 534 SER A O 1
ATOM 4240 N N . ARG A 1 535 ? 21.516 -10.969 -4.664 1 97.06 535 ARG A N 1
ATOM 4241 C CA . ARG A 1 535 ? 20.531 -9.93 -4.422 1 97.06 535 ARG A CA 1
ATOM 4242 C C . ARG A 1 535 ? 19.281 -10.508 -3.764 1 97.06 535 ARG A C 1
ATOM 4244 O O . ARG A 1 535 ? 18.828 -10.016 -2.727 1 97.06 535 ARG A O 1
ATOM 4251 N N . PRO A 1 536 ? 18.734 -11.609 -4.312 1 97.62 536 PRO A N 1
ATOM 4252 C CA . PRO A 1 536 ? 17.531 -12.156 -3.688 1 97.62 536 PRO A CA 1
ATOM 4253 C C . PRO A 1 536 ? 17.75 -12.594 -2.242 1 97.62 536 PRO A C 1
ATOM 4255 O O . PRO A 1 536 ? 16.906 -12.344 -1.377 1 97.62 536 PRO A O 1
ATOM 4258 N N . MET A 1 537 ? 18.906 -13.211 -1.977 1 97.69 537 MET A N 1
ATOM 4259 C CA . MET A 1 537 ? 19.234 -13.656 -0.623 1 97.69 537 MET A CA 1
ATOM 4260 C C . MET A 1 537 ? 19.328 -12.469 0.33 1 97.69 537 MET A C 1
ATOM 4262 O O . MET A 1 537 ? 18.812 -12.523 1.448 1 97.69 537 MET A O 1
ATOM 4266 N N . PHE A 1 538 ? 20 -11.406 -0.133 1 97.12 538 PHE A N 1
ATOM 4267 C CA . PHE A 1 538 ? 20.125 -10.188 0.657 1 97.12 538 PHE A CA 1
ATOM 4268 C C . PHE A 1 538 ? 18.75 -9.625 1.016 1 97.12 538 PHE A C 1
ATOM 4270 O O . PHE A 1 538 ? 18.5 -9.266 2.168 1 97.12 538 PHE A O 1
ATOM 4277 N N . ILE A 1 539 ? 17.859 -9.586 0.068 1 96.88 539 ILE A N 1
ATOM 4278 C CA . ILE A 1 539 ? 16.531 -9.016 0.256 1 96.88 539 ILE A CA 1
ATOM 4279 C C . ILE A 1 539 ? 15.719 -9.891 1.206 1 96.88 539 ILE A C 1
ATOM 4281 O O . ILE A 1 539 ? 15.023 -9.391 2.092 1 96.88 539 ILE A O 1
ATOM 4285 N N . VAL A 1 540 ? 15.805 -11.219 1.079 1 96.56 540 VAL A N 1
ATOM 4286 C CA . VAL A 1 540 ? 15.102 -12.141 1.962 1 96.56 540 VAL A CA 1
ATOM 4287 C C . VAL A 1 540 ? 15.57 -11.945 3.4 1 96.56 540 VAL A C 1
ATOM 4289 O O . VAL A 1 540 ? 14.758 -11.844 4.32 1 96.56 540 VAL A O 1
ATOM 4292 N N . GLU A 1 541 ? 16.828 -11.859 3.607 1 95 541 GLU A N 1
ATOM 4293 C CA . GLU A 1 541 ? 17.391 -11.688 4.941 1 95 541 GLU A CA 1
ATOM 4294 C C . GLU A 1 541 ? 16.984 -10.336 5.539 1 95 541 GLU A C 1
ATOM 4296 O O . GLU A 1 541 ? 16.688 -10.25 6.73 1 95 541 GLU A O 1
ATOM 4301 N N . MET A 1 542 ? 17.047 -9.352 4.688 1 93.62 542 MET A N 1
ATOM 4302 C CA . MET A 1 542 ? 16.625 -8.016 5.109 1 93.62 542 MET A CA 1
ATOM 4303 C C . MET A 1 542 ? 15.18 -8.031 5.598 1 93.62 542 MET A C 1
ATOM 4305 O O . MET A 1 542 ? 14.867 -7.465 6.645 1 93.62 542 MET A O 1
ATOM 4309 N N . GLN A 1 543 ? 14.312 -8.656 4.887 1 91.38 543 GLN A N 1
ATOM 4310 C CA . GLN A 1 543 ? 12.891 -8.695 5.207 1 91.38 543 GLN A CA 1
ATOM 4311 C C . GLN A 1 543 ? 12.633 -9.516 6.465 1 91.38 543 GLN A C 1
ATOM 4313 O O . GLN A 1 543 ? 11.641 -9.297 7.168 1 91.38 543 GLN A O 1
ATOM 4318 N N . ARG A 1 544 ? 13.469 -10.484 6.766 1 8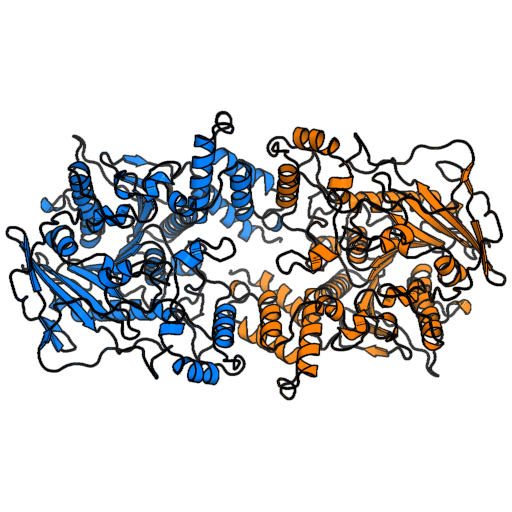8.19 544 ARG A N 1
ATOM 4319 C CA . ARG A 1 544 ? 13.344 -11.289 7.977 1 88.19 544 ARG A CA 1
ATOM 4320 C C . ARG A 1 544 ? 13.727 -10.477 9.211 1 88.19 544 ARG A C 1
ATOM 4322 O O . ARG A 1 544 ? 13.188 -10.703 10.297 1 88.19 544 ARG A O 1
ATOM 4329 N N . THR A 1 545 ? 14.641 -9.555 9.117 1 78.25 545 THR A N 1
ATOM 4330 C CA . THR A 1 545 ? 15.109 -8.758 10.242 1 78.25 545 THR A CA 1
ATOM 4331 C C . THR A 1 545 ? 14.117 -7.645 10.57 1 78.25 545 THR A C 1
ATOM 4333 O O . THR A 1 545 ? 14.039 -7.195 11.719 1 78.25 545 THR A O 1
ATOM 4336 N N . LYS A 1 546 ? 13.414 -7.133 9.633 1 65.06 546 LYS A N 1
ATOM 4337 C CA . LYS A 1 546 ? 12.375 -6.137 9.859 1 65.06 546 LYS A CA 1
ATOM 4338 C C . LYS A 1 546 ? 11.414 -6.586 10.953 1 65.06 546 LYS A C 1
ATOM 4340 O O . LYS A 1 546 ? 11.047 -5.801 11.828 1 65.06 546 LYS A O 1
ATOM 4345 N N . LYS A 1 547 ? 10.883 -7.781 10.758 1 53.62 547 LYS A N 1
ATOM 4346 C CA . LYS A 1 547 ? 9.852 -8.359 11.617 1 53.62 547 LYS A CA 1
ATOM 4347 C C . LYS A 1 547 ? 10.367 -8.547 13.039 1 53.62 547 LYS A C 1
ATOM 4349 O O . LYS A 1 547 ? 9.594 -8.5 14 1 53.62 547 LYS A O 1
ATOM 4354 N N . GLY A 1 548 ? 11.633 -8.773 13.305 1 43 548 GLY A N 1
ATOM 4355 C CA . GLY A 1 548 ? 12.188 -8.93 14.641 1 43 548 GLY A CA 1
ATOM 4356 C C . GLY A 1 548 ? 12.336 -7.617 15.383 1 43 548 GLY A C 1
ATOM 4357 O O . GLY A 1 548 ? 12.461 -7.602 16.609 1 43 548 GLY A O 1
ATOM 4358 N N . GLU A 1 549 ? 12.602 -6.59 14.75 1 41.72 549 GLU A N 1
ATOM 4359 C CA . GLU A 1 549 ? 12.844 -5.316 15.422 1 41.72 549 GLU A CA 1
ATOM 4360 C C . GLU A 1 549 ? 11.531 -4.617 15.773 1 41.72 549 GLU A C 1
ATOM 4362 O O . GLU A 1 549 ? 11.18 -3.604 15.156 1 41.72 549 GLU A O 1
ATOM 4367 N N . SER A 1 550 ? 10.422 -5.34 15.789 1 36.22 550 SER A N 1
ATOM 4368 C CA . SER A 1 550 ? 9.32 -4.637 16.438 1 36.22 550 SER A CA 1
ATOM 4369 C C . SER A 1 550 ? 9.789 -3.885 17.672 1 36.22 550 SER A C 1
ATOM 4371 O O . SER A 1 550 ? 10.508 -4.441 18.5 1 36.22 550 SER A O 1
ATOM 4373 N N . PRO A 1 551 ? 9.641 -2.621 17.641 1 29.55 551 PRO A N 1
ATOM 4374 C CA . PRO A 1 551 ? 10.117 -1.901 18.828 1 29.55 551 PRO A CA 1
ATOM 4375 C C . PRO A 1 551 ? 9.695 -2.57 20.125 1 29.55 551 PRO A C 1
ATOM 4377 O O . PRO A 1 551 ? 8.555 -3.027 20.25 1 29.55 551 PRO A O 1
ATOM 4380 N N . THR A 1 552 ? 10.656 -3.254 20.797 1 24.05 552 THR A N 1
ATOM 4381 C CA . THR A 1 552 ? 10.453 -3.334 22.25 1 24.05 552 THR A CA 1
ATOM 4382 C C . THR A 1 552 ? 10.047 -1.975 22.812 1 24.05 552 THR A C 1
ATOM 4384 O O . THR A 1 552 ? 10.641 -0.951 22.469 1 24.05 552 THR A O 1
ATOM 4387 N N . MET B 1 1 ? -19.719 42.094 -6.16 1 19.8 1 MET B N 1
ATOM 4388 C CA . MET B 1 1 ? -19.391 43.438 -5.664 1 19.8 1 MET B CA 1
ATOM 4389 C C . MET B 1 1 ? -19.5 43.5 -4.141 1 19.8 1 MET B C 1
ATOM 4391 O O . MET B 1 1 ? -19.312 44.562 -3.541 1 19.8 1 MET B O 1
ATOM 4395 N N . GLY B 1 2 ? -20.094 42.531 -3.582 1 23.7 2 GLY B N 1
ATOM 4396 C CA . GLY B 1 2 ? -20.578 42.656 -2.217 1 23.7 2 GLY B CA 1
ATOM 4397 C C . GLY B 1 2 ? -19.469 42.625 -1.185 1 23.7 2 GLY B C 1
ATOM 4398 O O . GLY B 1 2 ? -19.141 41.562 -0.653 1 23.7 2 GLY B O 1
ATOM 4399 N N . ILE B 1 3 ? -18.375 43.375 -1.41 1 28.89 3 ILE B N 1
ATOM 4400 C CA . ILE B 1 3 ? -17.328 43.688 -0.441 1 28.89 3 ILE B CA 1
ATOM 4401 C C . ILE B 1 3 ? -17.953 44.188 0.853 1 28.89 3 ILE B C 1
ATOM 4403 O O . ILE B 1 3 ? -18.516 45.312 0.882 1 28.89 3 ILE B O 1
ATOM 4407 N N . SER B 1 4 ? -18.797 43.375 1.503 1 29.58 4 SER B N 1
ATOM 4408 C CA . SER B 1 4 ? -19.328 43.844 2.779 1 29.58 4 SER B CA 1
ATOM 4409 C C . SER B 1 4 ? -18.281 44.656 3.547 1 29.58 4 SER B C 1
ATOM 4411 O O . SER B 1 4 ? -17.078 44.406 3.402 1 29.58 4 SER B O 1
ATOM 4413 N N . SER B 1 5 ? -18.672 45.844 3.943 1 30.36 5 SER B N 1
ATOM 4414 C CA . SER B 1 5 ? -18.016 46.875 4.734 1 30.36 5 SER B CA 1
ATOM 4415 C C . SER B 1 5 ? -17.438 46.312 6.027 1 30.36 5 SER B C 1
ATOM 4417 O O . SER B 1 5 ? -18.188 46.062 6.977 1 30.36 5 SER B O 1
ATOM 4419 N N . SER B 1 6 ? -16.75 45.188 6.082 1 35.12 6 SER B N 1
ATOM 4420 C CA . SER B 1 6 ? -15.961 45.031 7.301 1 35.12 6 SER B CA 1
ATOM 4421 C C . SER B 1 6 ? -15.508 46.375 7.863 1 35.12 6 SER B C 1
ATOM 4423 O O . SER B 1 6 ? -14.945 47.188 7.137 1 35.12 6 SER B O 1
ATOM 4425 N N . SER B 1 7 ? -16.25 47 8.758 1 38.22 7 SER B N 1
ATOM 4426 C CA . SER B 1 7 ? -15.695 48.156 9.461 1 38.22 7 SER B CA 1
ATOM 4427 C C . SER B 1 7 ? -14.18 48.062 9.555 1 38.22 7 SER B C 1
ATOM 4429 O O . SER B 1 7 ? -13.641 47.219 10.266 1 38.22 7 SER B O 1
ATOM 4431 N N . HIS B 1 8 ? -13.477 48.156 8.5 1 46.38 8 HIS B N 1
ATOM 4432 C CA . HIS B 1 8 ? -12.039 48.312 8.359 1 46.38 8 HIS B CA 1
ATOM 4433 C C . HIS B 1 8 ? -11.469 49.156 9.508 1 46.38 8 HIS B C 1
ATOM 4435 O O . HIS B 1 8 ? -11.594 50.375 9.516 1 46.38 8 HIS B O 1
ATOM 4441 N N . HIS B 1 9 ? -11.664 48.594 10.719 1 56.56 9 HIS B N 1
ATOM 4442 C CA . HIS B 1 9 ? -10.961 49.344 11.758 1 56.56 9 HIS B CA 1
ATOM 4443 C C . HIS B 1 9 ? -9.57 49.75 11.297 1 56.56 9 HIS B C 1
ATOM 4445 O O . HIS B 1 9 ? -8.773 48.906 10.875 1 56.56 9 HIS B O 1
ATOM 4451 N N . GLN B 1 10 ? -9.547 50.906 10.648 1 61.72 10 GLN B N 1
ATOM 4452 C CA . GLN B 1 10 ? -8.344 51.531 10.102 1 61.72 10 GLN B CA 1
ATOM 4453 C C . GLN B 1 10 ? -7.336 51.844 11.211 1 61.72 10 GLN B C 1
ATOM 4455 O O . GLN B 1 10 ? -7.715 52.25 12.312 1 61.72 10 GLN B O 1
ATOM 4460 N N . ALA B 1 11 ? -6.137 51.406 11.047 1 69.81 11 ALA B N 1
ATOM 4461 C CA . ALA B 1 11 ? -5.02 51.812 11.906 1 69.81 11 ALA B CA 1
ATOM 4462 C C . ALA B 1 11 ? -5.02 53.312 12.141 1 69.81 11 ALA B C 1
ATOM 4464 O O . ALA B 1 11 ? -5.273 54.094 11.219 1 69.81 11 ALA B O 1
ATOM 4465 N N . GLN B 1 12 ? -5.012 53.594 13.469 1 72.69 12 GLN B N 1
ATOM 4466 C CA . GLN B 1 12 ? -5.059 5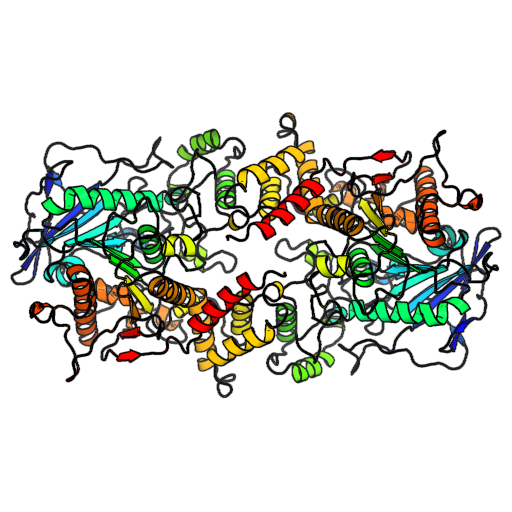5 13.883 1 72.69 12 GLN B CA 1
ATOM 4467 C C . GLN B 1 12 ? -3.654 55.562 14.07 1 72.69 12 GLN B C 1
ATOM 4469 O O . GLN B 1 12 ? -3.471 56.594 14.758 1 72.69 12 GLN B O 1
ATOM 4474 N N . GLY B 1 13 ? -2.635 54.938 13.367 1 86.38 13 GLY B N 1
ATOM 4475 C CA . GLY B 1 13 ? -1.31 55.531 13.469 1 86.38 13 GLY B CA 1
ATOM 4476 C C . GLY B 1 13 ? -0.217 54.5 13.703 1 86.38 13 GLY B C 1
ATOM 4477 O O . GLY B 1 13 ? -0.421 53.312 13.461 1 86.38 13 GLY B O 1
ATOM 4478 N N . ASP B 1 14 ? 0.935 55.125 14.133 1 94.56 14 ASP B N 1
ATOM 4479 C CA . ASP B 1 14 ? 2.113 54.281 14.352 1 94.56 14 ASP B CA 1
ATOM 4480 C C . ASP B 1 14 ? 2.039 53.594 15.711 1 94.56 14 ASP B C 1
ATOM 4482 O O . ASP B 1 14 ? 1.468 54.125 16.656 1 94.56 14 ASP B O 1
ATOM 4486 N N . SER B 1 15 ? 2.494 52.406 15.789 1 96.56 15 SER B N 1
ATOM 4487 C CA . SER B 1 15 ? 2.66 51.688 17.047 1 96.56 15 SER B CA 1
ATOM 4488 C C . SER B 1 15 ? 3.754 52.312 17.906 1 96.56 15 SER B C 1
ATOM 4490 O O . SER B 1 15 ? 4.422 53.25 17.484 1 96.56 15 SER B O 1
ATOM 4492 N N . ARG B 1 16 ? 3.912 51.719 19.094 1 96.44 16 ARG B N 1
ATOM 4493 C CA . ARG B 1 16 ? 5.117 52.031 19.875 1 96.44 16 ARG B CA 1
ATOM 4494 C C . ARG B 1 16 ? 6.359 51.469 19.172 1 96.44 16 ARG B C 1
ATOM 4496 O O . ARG B 1 16 ? 6.266 50.562 18.344 1 96.44 16 ARG B O 1
ATOM 4503 N N . LEU B 1 17 ? 7.465 52.125 19.484 1 97.62 17 LEU B N 1
ATOM 4504 C CA . LEU B 1 17 ? 8.75 51.594 19.031 1 97.62 17 LEU B CA 1
ATOM 4505 C C . LEU B 1 17 ? 9.203 50.438 19.922 1 97.62 17 LEU B C 1
ATOM 4507 O O . LEU B 1 17 ? 9.234 50.562 21.156 1 97.62 17 LEU B O 1
ATOM 4511 N N . VAL B 1 18 ? 9.492 49.281 19.359 1 98.19 18 VAL B N 1
ATOM 4512 C CA . VAL B 1 18 ? 9.969 48.125 20.125 1 98.19 18 VAL B CA 1
ATOM 4513 C C . VAL B 1 18 ? 11.398 47.781 19.703 1 98.19 18 VAL B C 1
ATOM 4515 O O . VAL B 1 18 ? 11.672 47.625 18.5 1 98.19 18 VAL B O 1
ATOM 4518 N N . LYS B 1 19 ? 12.32 47.656 20.562 1 97.81 19 LYS B N 1
ATOM 4519 C CA . LYS B 1 19 ? 13.703 47.281 20.281 1 97.81 19 LYS B CA 1
ATOM 4520 C C . LYS B 1 19 ? 13.922 45.812 20.562 1 97.81 19 LYS B C 1
ATOM 4522 O O . LYS B 1 19 ? 14.117 45.406 21.719 1 97.81 19 LYS B O 1
ATOM 4527 N N . THR B 1 20 ? 14 45.031 19.531 1 97.56 20 THR B N 1
ATOM 4528 C CA . THR B 1 20 ? 14.281 43.594 19.656 1 97.56 20 THR B CA 1
ATOM 4529 C C . THR B 1 20 ? 15.781 43.344 19.766 1 97.56 20 THR B C 1
ATOM 4531 O O . THR B 1 20 ? 16.578 44.281 19.734 1 97.56 20 THR B O 1
ATOM 4534 N N . GLN B 1 21 ? 16.172 42.062 19.859 1 96.69 21 GLN B N 1
ATOM 4535 C CA . GLN B 1 21 ? 17.578 41.688 19.891 1 96.69 21 GLN B CA 1
ATOM 4536 C C . GLN B 1 21 ? 18.25 41.969 18.547 1 96.69 21 GLN B C 1
ATOM 4538 O O . GLN B 1 21 ? 19.484 42.094 18.484 1 96.69 21 GLN B O 1
ATOM 4543 N N . TYR B 1 22 ? 17.469 42.188 17.531 1 97.44 22 TYR B N 1
ATOM 4544 C CA . TYR B 1 22 ? 18.031 42.312 16.188 1 97.44 22 TYR B CA 1
ATOM 4545 C C . TYR B 1 22 ? 17.906 43.719 15.656 1 97.44 22 TYR B C 1
ATOM 4547 O O . TYR B 1 22 ? 18.531 44.094 14.656 1 97.44 22 TYR B O 1
ATOM 4555 N N . GLY B 1 23 ? 17.078 44.469 16.297 1 97.75 23 GLY B N 1
ATOM 4556 C CA . GLY B 1 23 ? 16.844 45.844 15.867 1 97.75 23 GLY B CA 1
ATOM 4557 C C . GLY B 1 23 ? 15.469 46.375 16.266 1 97.75 23 GLY B C 1
ATOM 4558 O O . GLY B 1 23 ? 14.664 45.656 16.844 1 97.75 23 GLY B O 1
ATOM 4559 N N . ALA B 1 24 ? 15.258 47.656 15.93 1 98.38 24 ALA B N 1
ATOM 4560 C CA . ALA B 1 24 ? 14 48.281 16.297 1 98.38 24 ALA B CA 1
ATOM 4561 C C . ALA B 1 24 ? 12.945 48.094 15.211 1 98.38 24 ALA B C 1
ATOM 4563 O O . ALA B 1 24 ? 13.266 48.062 14.023 1 98.38 24 ALA B O 1
ATOM 4564 N N . VAL B 1 25 ? 11.68 47.938 15.695 1 98.62 25 VAL B N 1
ATOM 4565 C CA . VAL B 1 25 ? 10.578 47.781 14.75 1 98.62 25 VAL B CA 1
ATOM 4566 C C . VAL B 1 25 ? 9.453 48.75 15.109 1 98.62 25 VAL B C 1
ATOM 4568 O O . VAL B 1 25 ? 9.258 49.094 16.281 1 98.62 25 VAL B O 1
ATOM 4571 N N . MET B 1 26 ? 8.766 49.25 14.086 1 98.31 26 MET B N 1
ATOM 4572 C CA . MET B 1 26 ? 7.586 50.094 14.234 1 98.31 26 MET B CA 1
ATOM 4573 C C . MET B 1 26 ? 6.445 49.594 13.359 1 98.31 26 MET B C 1
ATOM 4575 O O . MET B 1 26 ? 6.613 49.406 12.148 1 98.31 26 MET B O 1
ATOM 4579 N N . GLY B 1 27 ? 5.379 49.281 14.031 1 97.94 27 GLY B N 1
ATOM 4580 C CA . GLY B 1 27 ? 4.203 48.812 13.32 1 97.94 27 GLY B CA 1
ATOM 4581 C C . GLY B 1 27 ? 3.062 49.812 13.305 1 97.94 27 GLY B C 1
ATOM 4582 O O . GLY B 1 27 ? 3.285 51 13.156 1 97.94 27 GLY B O 1
ATOM 4583 N N . ARG B 1 28 ? 1.847 49.25 13.266 1 97.44 28 ARG B N 1
ATOM 4584 C CA . ARG B 1 28 ? 0.616 50.031 13.266 1 97.44 28 ARG B CA 1
ATOM 4585 C C . ARG B 1 28 ? -0.139 49.844 14.578 1 97.44 28 ARG B C 1
ATOM 4587 O O . ARG B 1 28 ? 0.009 48.844 15.258 1 97.44 28 ARG B O 1
ATOM 4594 N N . ARG B 1 29 ? -0.906 50.906 14.914 1 97.25 29 ARG B N 1
ATOM 4595 C CA . ARG B 1 29 ? -1.751 50.844 16.109 1 97.25 29 ARG B CA 1
ATOM 4596 C C . ARG B 1 29 ? -3.227 50.781 15.719 1 97.25 29 ARG B C 1
ATOM 4598 O O . ARG B 1 29 ? -3.697 51.594 14.922 1 97.25 29 ARG B O 1
ATOM 4605 N N . PHE B 1 30 ? -3.877 49.812 16.203 1 96.12 30 PHE B N 1
ATOM 4606 C CA . PHE B 1 30 ? -5.324 49.688 16.094 1 96.12 30 PHE B CA 1
ATOM 4607 C C . PHE B 1 30 ? -6.004 50.094 17.391 1 96.12 30 PHE B C 1
ATOM 4609 O O . PHE B 1 30 ? -5.461 49.844 18.484 1 96.12 30 PHE B O 1
ATOM 4616 N N . VAL B 1 31 ? -7.172 50.688 17.266 1 94.94 31 VAL B N 1
ATOM 4617 C CA . VAL B 1 31 ? -7.918 51.094 18.438 1 94.94 31 VAL B CA 1
ATOM 4618 C C . VAL B 1 31 ? -9.32 50.5 18.406 1 94.94 31 VAL B C 1
ATOM 4620 O O . VAL B 1 31 ? -10.055 50.656 17.422 1 94.94 31 VAL B O 1
ATOM 4623 N N . PHE B 1 32 ? -9.609 49.781 19.406 1 93.81 32 PHE B N 1
ATOM 4624 C CA . PHE B 1 32 ? -10.93 49.188 19.594 1 93.81 32 PHE B CA 1
ATOM 4625 C C . PHE B 1 32 ? -11.516 49.625 20.938 1 93.81 32 PHE B C 1
ATOM 4627 O O . PHE B 1 32 ? -11.102 49.125 21.984 1 93.81 32 PHE B O 1
ATOM 4634 N N . LYS B 1 33 ? -12.43 50.5 20.844 1 88.06 33 LYS B N 1
ATOM 4635 C CA . LYS B 1 33 ? -12.953 51.125 22.047 1 88.06 33 LYS B CA 1
ATOM 4636 C C . LYS B 1 33 ? -11.828 51.75 22.859 1 88.06 33 LYS B C 1
ATOM 4638 O O . LYS B 1 33 ? -11.055 52.562 22.344 1 88.06 33 LYS B O 1
ATOM 4643 N N . ASN B 1 34 ? -11.555 51.281 24.062 1 87.31 34 ASN B N 1
ATOM 4644 C CA . ASN B 1 34 ? -10.523 51.875 24.906 1 87.31 34 ASN B CA 1
ATOM 4645 C C . ASN B 1 34 ? -9.266 51.031 24.953 1 87.31 34 ASN B C 1
ATOM 4647 O O . ASN B 1 34 ? -8.391 51.25 25.797 1 87.31 34 ASN B O 1
ATOM 4651 N N . LYS B 1 35 ? -9.242 50.125 24.016 1 93.81 35 LYS B N 1
ATOM 4652 C CA . LYS B 1 35 ? -8.078 49.25 23.984 1 93.81 35 LYS B CA 1
ATOM 4653 C C . LYS B 1 35 ? -7.246 49.469 22.719 1 93.81 35 LYS B C 1
ATOM 4655 O O . LYS B 1 35 ? -7.789 49.562 21.609 1 93.81 35 LYS B O 1
ATOM 4660 N N . GLN B 1 36 ? -5.992 49.656 22.922 1 96.06 36 GLN B N 1
ATOM 4661 C CA . GLN B 1 36 ? -5.055 49.906 21.812 1 96.06 36 GLN B CA 1
ATOM 4662 C C . GLN B 1 36 ? -4.156 48.688 21.609 1 96.06 36 GLN B C 1
ATOM 4664 O O . GLN B 1 36 ? -3.623 48.125 22.562 1 96.06 36 GLN B O 1
ATOM 4669 N N . ILE B 1 37 ? -4.098 48.219 20.391 1 97.81 37 ILE B N 1
ATOM 4670 C CA . ILE B 1 37 ? -3.275 47.094 20.031 1 97.81 37 ILE B CA 1
ATOM 4671 C C . ILE B 1 37 ? -2.256 47.469 18.969 1 97.81 37 ILE B C 1
ATOM 4673 O O . ILE B 1 37 ? -2.613 48.094 17.953 1 97.81 37 ILE B O 1
ATOM 4677 N N . ASP B 1 38 ? -0.995 47.188 19.188 1 98.12 38 ASP B N 1
ATOM 4678 C CA . ASP B 1 38 ? 0.071 47.406 18.219 1 98.12 38 ASP B CA 1
ATOM 4679 C C . ASP B 1 38 ? 0.279 46.156 17.344 1 98.12 38 ASP B C 1
ATOM 4681 O O . ASP B 1 38 ? 0.391 45.062 17.875 1 98.12 38 ASP B O 1
ATOM 4685 N N . ALA B 1 39 ? 0.246 46.344 16.062 1 98.25 39 ALA B N 1
ATOM 4686 C CA . ALA B 1 39 ? 0.488 45.281 15.094 1 98.25 39 ALA B CA 1
ATOM 4687 C C . ALA B 1 39 ? 1.826 45.469 14.391 1 98.25 39 ALA B C 1
ATOM 4689 O O . ALA B 1 39 ? 2.043 46.5 13.719 1 98.25 39 ALA B O 1
ATOM 4690 N N . PHE B 1 40 ? 2.746 44.562 14.609 1 98.5 40 PHE B N 1
ATOM 4691 C CA . PHE B 1 40 ? 4.027 44.5 13.922 1 98.5 40 PHE B CA 1
ATOM 4692 C C . PHE B 1 40 ? 4.031 43.406 12.891 1 98.5 40 PHE B C 1
ATOM 4694 O O . PHE B 1 40 ? 4.016 42.219 13.242 1 98.5 40 PHE B O 1
ATOM 4701 N N . GLN B 1 41 ? 4.027 43.75 11.586 1 97.31 41 GLN B N 1
ATOM 4702 C CA . GLN B 1 41 ? 3.863 42.75 10.523 1 97.31 41 GLN B CA 1
ATOM 4703 C C . GLN B 1 41 ? 5.109 42.688 9.648 1 97.31 41 GLN B C 1
ATOM 4705 O O . GLN B 1 41 ? 5.68 43.719 9.281 1 97.31 41 GLN B O 1
ATOM 4710 N N . GLY B 1 42 ? 5.504 41.375 9.352 1 97.25 42 GLY B N 1
ATOM 4711 C CA . GLY B 1 42 ? 6.621 41.188 8.438 1 97.25 42 GLY B CA 1
ATOM 4712 C C . GLY B 1 42 ? 7.973 41.281 9.117 1 97.25 42 GLY B C 1
ATOM 4713 O O . GLY B 1 42 ? 8.922 41.844 8.555 1 97.25 42 GLY B O 1
ATOM 4714 N N . ILE B 1 43 ? 8.086 40.875 10.344 1 98.5 43 ILE B N 1
ATOM 4715 C CA . ILE B 1 43 ? 9.359 40.844 11.055 1 98.5 43 ILE B CA 1
ATOM 4716 C C . ILE B 1 43 ? 10.18 39.625 10.617 1 98.5 43 ILE B C 1
ATOM 4718 O O . ILE B 1 43 ? 9.711 38.5 10.727 1 98.5 43 ILE B O 1
ATOM 4722 N N . PRO B 1 44 ? 11.367 39.812 10.086 1 98.25 44 PRO B N 1
ATOM 4723 C CA . PRO B 1 44 ? 12.172 38.625 9.75 1 98.25 44 PRO B CA 1
ATOM 4724 C C . PRO B 1 44 ? 12.641 37.875 10.992 1 98.25 44 PRO B C 1
ATOM 4726 O O . PRO B 1 44 ? 13.227 38.469 11.898 1 98.25 44 PRO B O 1
ATOM 4729 N N . PHE B 1 45 ? 12.422 36.625 11.07 1 98.44 45 PHE B N 1
ATOM 4730 C CA . PHE B 1 45 ? 12.883 35.844 12.219 1 98.44 45 PHE B CA 1
ATOM 4731 C C . PHE B 1 45 ? 14.023 34.938 11.82 1 98.44 45 PHE B C 1
ATOM 4733 O O . PHE B 1 45 ? 14.594 34.25 12.672 1 98.44 45 PHE B O 1
ATOM 4740 N N . ALA B 1 46 ? 14.406 34.906 10.539 1 98.62 46 ALA B N 1
ATOM 4741 C CA . ALA B 1 46 ? 15.516 34.125 10.008 1 98.62 46 ALA B CA 1
ATOM 4742 C C . ALA B 1 46 ? 16.125 34.781 8.773 1 98.62 46 ALA B C 1
ATOM 4744 O O . ALA B 1 46 ? 15.508 35.688 8.188 1 98.62 46 ALA B O 1
ATOM 4745 N N . LYS B 1 47 ? 17.359 34.375 8.406 1 98.44 47 LYS B N 1
ATOM 4746 C CA . LYS B 1 47 ? 17.922 34.75 7.121 1 98.44 47 LYS B CA 1
ATOM 4747 C C . LYS B 1 47 ? 17.078 34.219 5.969 1 98.44 47 LYS B C 1
ATOM 4749 O O . LYS B 1 47 ? 16.453 33.188 6.082 1 98.44 47 LYS B O 1
ATOM 4754 N N . PRO B 1 48 ? 17.062 35.062 4.855 1 98.12 48 PRO B N 1
ATOM 4755 C CA . PRO B 1 48 ? 16.375 34.469 3.689 1 98.12 48 PRO B CA 1
ATOM 4756 C C . PRO B 1 48 ? 16.922 33.125 3.295 1 98.12 48 PRO B C 1
ATOM 4758 O O . PRO B 1 48 ? 18.141 32.938 3.135 1 98.12 48 PRO B O 1
ATOM 4761 N N . PRO B 1 49 ? 16.062 32.094 3.221 1 98.12 49 PRO B N 1
ATOM 4762 C CA . PRO B 1 49 ? 16.516 30.75 2.855 1 98.12 49 PRO B CA 1
ATOM 4763 C C . PRO B 1 49 ? 16.688 30.578 1.349 1 98.12 49 PRO B C 1
ATOM 4765 O O . PRO B 1 49 ? 16.094 29.672 0.759 1 98.12 49 PRO B O 1
ATOM 4768 N N . ILE B 1 50 ? 17.469 31.406 0.664 1 97.62 50 ILE B N 1
ATOM 4769 C CA . ILE B 1 50 ? 17.703 31.438 -0.778 1 97.62 50 ILE B CA 1
ATOM 4770 C C . ILE B 1 50 ? 19.156 31.125 -1.082 1 97.62 50 ILE B C 1
ATOM 4772 O O . ILE B 1 50 ? 20 31.094 -0.178 1 97.62 50 ILE B O 1
ATOM 4776 N N . GLY B 1 51 ? 19.469 30.844 -2.342 1 96.31 51 GLY B N 1
ATOM 4777 C CA . GLY B 1 51 ? 20.844 30.547 -2.73 1 96.31 51 GLY B CA 1
ATOM 4778 C C . GLY B 1 51 ? 21.453 29.391 -1.952 1 96.31 51 GLY B C 1
ATOM 4779 O O . GLY B 1 51 ? 20.859 28.312 -1.868 1 96.31 51 GLY B O 1
ATOM 4780 N N . ASP B 1 52 ? 22.531 29.656 -1.259 1 96.19 52 ASP B N 1
ATOM 4781 C CA . ASP B 1 52 ? 23.266 28.625 -0.524 1 96.19 52 ASP B CA 1
ATOM 4782 C C . ASP B 1 52 ? 22.469 28.141 0.685 1 96.19 52 ASP B C 1
ATOM 4784 O O . ASP B 1 52 ? 22.734 27.062 1.223 1 96.19 52 ASP B O 1
ATOM 4788 N N . LEU B 1 53 ? 21.453 28.969 1.071 1 97.81 53 LEU B N 1
ATOM 4789 C CA . LEU B 1 53 ? 20.688 28.609 2.262 1 97.81 53 LEU B CA 1
ATOM 4790 C C . LEU B 1 53 ? 19.438 27.828 1.885 1 97.81 53 LEU B C 1
ATOM 4792 O O . LEU B 1 53 ? 18.703 27.344 2.76 1 97.81 53 LEU B O 1
ATOM 4796 N N . ARG B 1 54 ? 19.125 27.734 0.499 1 96.44 54 ARG B N 1
ATOM 4797 C CA . ARG B 1 54 ? 18.078 26.828 0.079 1 96.44 54 ARG B CA 1
ATOM 4798 C C . ARG B 1 54 ? 18.406 25.391 0.496 1 96.44 54 ARG B C 1
ATOM 4800 O O . ARG B 1 54 ? 19.516 24.922 0.283 1 96.44 54 ARG B O 1
ATOM 4807 N N . PHE B 1 55 ? 17.516 24.703 1.18 1 98.06 55 PHE B N 1
ATOM 4808 C CA . PHE B 1 55 ? 17.594 23.312 1.63 1 98.06 55 PHE B CA 1
ATOM 4809 C C . PHE B 1 55 ? 18.5 23.188 2.842 1 98.06 55 PHE B C 1
ATOM 4811 O O . PHE B 1 55 ? 19.109 22.141 3.064 1 98.06 55 PHE B O 1
ATOM 4818 N N . ARG B 1 56 ? 18.641 24.25 3.549 1 97.69 56 ARG B N 1
ATOM 4819 C CA . ARG B 1 56 ? 19.391 24.219 4.805 1 97.69 56 ARG B CA 1
ATOM 4820 C C . ARG B 1 56 ? 18.5 24.641 5.973 1 97.69 56 ARG B C 1
ATOM 4822 O O . ARG B 1 56 ? 17.453 25.266 5.773 1 97.69 56 ARG B O 1
ATOM 4829 N N . ARG B 1 57 ? 18.906 24.266 7.16 1 98.31 57 ARG B N 1
ATOM 4830 C CA . ARG B 1 57 ? 18.234 24.734 8.359 1 98.31 57 ARG B CA 1
ATOM 4831 C C . ARG B 1 57 ? 18.25 26.266 8.43 1 98.31 57 ARG B C 1
ATOM 4833 O O . ARG B 1 57 ? 19.203 26.891 7.98 1 98.31 57 ARG B O 1
ATOM 4840 N N . PRO B 1 58 ? 17.172 26.828 8.969 1 98.69 58 PRO B N 1
ATOM 4841 C CA . PRO B 1 58 ? 17.156 28.281 9.086 1 98.69 58 PRO B CA 1
ATOM 4842 C C . PRO B 1 58 ? 18.25 28.812 10.031 1 98.69 58 PRO B C 1
ATOM 4844 O O . PRO B 1 58 ? 18.625 28.125 10.977 1 98.69 58 PRO B O 1
ATOM 4847 N N . GLU B 1 59 ? 18.719 29.969 9.711 1 98.19 59 GLU B N 1
ATOM 4848 C CA . GLU B 1 59 ? 19.688 30.688 10.523 1 98.19 59 GLU B CA 1
ATOM 4849 C C . GLU B 1 59 ? 19.109 31.984 11.086 1 98.19 59 GLU B C 1
ATOM 4851 O O . GLU B 1 59 ? 18.188 32.562 10.484 1 98.19 59 GLU B O 1
ATOM 4856 N N . PRO B 1 60 ? 19.562 32.438 12.188 1 97.81 60 PRO B N 1
ATOM 4857 C CA . PRO B 1 60 ? 19.031 33.688 12.75 1 97.81 60 PRO B CA 1
ATOM 4858 C C . PRO B 1 60 ? 19.172 34.875 11.797 1 97.81 60 PRO B C 1
ATOM 4860 O O . PRO B 1 60 ? 20.109 34.906 10.992 1 97.81 60 PRO B O 1
ATOM 4863 N N . PRO B 1 61 ? 18.281 35.75 11.945 1 97.56 61 PRO B N 1
ATOM 4864 C CA . PRO B 1 61 ? 18.359 36.906 11.078 1 97.56 61 PRO B CA 1
ATOM 4865 C C . PRO B 1 61 ? 19.562 37.812 11.391 1 97.56 61 PRO B C 1
ATOM 4867 O O . PRO B 1 61 ? 20.125 37.75 12.492 1 97.56 61 PRO B O 1
ATOM 4870 N N . GLU B 1 62 ? 19.938 38.625 10.398 1 96.25 62 GLU B N 1
ATOM 4871 C CA . GLU B 1 62 ? 20.953 39.656 10.641 1 96.25 62 GLU B CA 1
ATOM 4872 C C . GLU B 1 62 ? 20.375 40.844 11.391 1 96.25 62 GLU B C 1
ATOM 4874 O O . GLU B 1 62 ? 19.25 41.281 11.117 1 96.25 62 GLU B O 1
ATOM 4879 N N . PRO B 1 63 ? 21.141 41.344 12.305 1 97.31 63 PRO B N 1
ATOM 4880 C CA . PRO B 1 63 ? 20.672 42.562 12.93 1 97.31 63 PRO B CA 1
ATOM 4881 C C . PRO B 1 63 ? 20.562 43.75 11.945 1 97.31 63 PRO B C 1
ATOM 4883 O O . PRO B 1 63 ? 21.234 43.719 10.906 1 97.31 63 PRO B O 1
ATOM 4886 N N . TRP B 1 64 ? 19.719 44.625 12.25 1 97.06 64 TRP B N 1
ATOM 4887 C CA . TRP B 1 64 ? 19.609 45.781 11.383 1 97.06 64 TRP B CA 1
ATOM 4888 C C . TRP B 1 64 ? 19.75 47.062 12.195 1 97.06 64 TRP B C 1
ATOM 4890 O O . TRP B 1 64 ? 19.438 47.094 13.391 1 97.06 64 TRP B O 1
ATOM 4900 N N . ASP B 1 65 ? 20.219 48.156 11.445 1 95.12 65 ASP B N 1
ATOM 4901 C CA . ASP B 1 65 ? 20.328 49.5 12.023 1 95.12 65 ASP B CA 1
ATOM 4902 C C . ASP B 1 65 ? 19.062 50.312 11.766 1 95.12 65 ASP B C 1
ATOM 4904 O O . ASP B 1 65 ? 18.375 50.094 10.773 1 95.12 65 ASP B O 1
ATOM 4908 N N . GLY B 1 66 ? 18.75 51.156 12.633 1 95.19 66 GLY B N 1
ATOM 4909 C CA . GLY B 1 66 ? 17.578 52 12.445 1 95.19 66 GLY B CA 1
ATOM 4910 C C . GLY B 1 66 ? 16.281 51.312 12.781 1 95.19 66 GLY B C 1
ATOM 4911 O O . GLY B 1 66 ? 16.266 50.344 13.562 1 95.19 66 GLY B O 1
ATOM 4912 N N . VAL B 1 67 ? 15.211 51.906 12.328 1 97.69 67 VAL B N 1
ATOM 4913 C CA . VAL B 1 67 ? 13.883 51.406 12.625 1 97.69 67 VAL B CA 1
ATOM 4914 C C . VAL B 1 67 ? 13.32 50.688 11.398 1 97.69 67 VAL B C 1
ATOM 4916 O O . VAL B 1 67 ? 13.164 51.281 10.336 1 97.69 67 VAL B O 1
ATOM 4919 N N . LYS B 1 68 ? 13.117 49.406 11.516 1 97.88 68 LYS B N 1
ATOM 4920 C CA . LYS B 1 68 ? 12.445 48.688 10.445 1 97.88 68 LYS B CA 1
ATOM 4921 C C . LYS B 1 68 ? 10.938 48.906 10.477 1 97.88 68 LYS B C 1
ATOM 4923 O O . LYS B 1 68 ? 10.297 48.75 11.516 1 97.88 68 LYS B O 1
ATOM 4928 N N . GLU B 1 69 ? 10.367 49.281 9.336 1 97.25 69 GLU B N 1
ATOM 4929 C CA . GLU B 1 69 ? 8.922 49.438 9.227 1 97.25 69 GLU B CA 1
ATOM 4930 C C . GLU B 1 69 ? 8.234 48.094 9.094 1 97.25 69 GLU B C 1
ATOM 4932 O O . GLU B 1 69 ? 8.492 47.344 8.148 1 97.25 69 GLU B O 1
ATOM 4937 N N . THR B 1 70 ? 7.441 47.781 10.023 1 97.81 70 THR B N 1
ATOM 4938 C CA . THR B 1 70 ? 6.703 46.531 10.07 1 97.81 70 THR B CA 1
ATOM 4939 C C . THR B 1 70 ? 5.199 46.781 10.023 1 97.81 70 THR B C 1
ATOM 4941 O O . THR B 1 70 ? 4.457 46.281 10.875 1 97.81 70 THR B O 1
ATOM 4944 N N . LYS B 1 71 ? 4.723 47.438 8.906 1 96.38 71 LYS B N 1
ATOM 4945 C CA . LYS B 1 71 ? 3.346 47.906 8.805 1 96.38 71 LYS B CA 1
ATOM 4946 C C . LYS B 1 71 ? 2.553 47.062 7.801 1 96.38 71 LYS B C 1
ATOM 4948 O O . LYS B 1 71 ? 1.377 47.344 7.551 1 96.38 71 LYS B O 1
ATOM 4953 N N . ALA B 1 72 ? 3.271 46.094 7.195 1 94.5 72 ALA B N 1
ATOM 4954 C CA . ALA B 1 72 ? 2.629 45.188 6.234 1 94.5 72 ALA B CA 1
ATOM 4955 C C . ALA B 1 72 ? 3.158 43.781 6.363 1 94.5 72 ALA B C 1
ATOM 4957 O O . ALA B 1 72 ? 4.27 43.562 6.855 1 94.5 72 ALA B O 1
ATOM 4958 N N . PHE B 1 73 ? 2.322 42.875 5.887 1 95.12 73 PHE B N 1
ATOM 4959 C CA . PHE B 1 73 ? 2.73 41.469 5.914 1 95.12 73 PHE B CA 1
ATOM 4960 C C . PHE B 1 73 ? 3.936 41.25 5.008 1 95.12 73 PHE B C 1
ATOM 4962 O O . PHE B 1 73 ? 4.051 41.875 3.951 1 95.12 73 PHE B O 1
ATOM 4969 N N . GLY B 1 74 ? 4.84 40.312 5.453 1 94.88 74 GLY B N 1
ATOM 4970 C CA . GLY B 1 74 ? 5.859 39.781 4.551 1 94.88 74 GLY B CA 1
ATOM 4971 C C . GLY B 1 74 ? 5.301 38.844 3.49 1 94.88 74 GLY B C 1
ATOM 4972 O O . GLY B 1 74 ? 4.105 38.562 3.484 1 94.88 74 GLY B O 1
ATOM 4973 N N . PRO B 1 75 ? 6.129 38.406 2.604 1 94.81 75 PRO B N 1
ATOM 4974 C CA . PRO B 1 75 ? 5.676 37.531 1.52 1 94.81 75 PRO B CA 1
ATOM 4975 C C . PRO B 1 75 ? 5.23 36.156 2.016 1 94.81 75 PRO B C 1
ATOM 4977 O O . PRO B 1 75 ? 5.758 35.656 3.014 1 94.81 75 PRO B O 1
ATOM 4980 N N . ARG B 1 76 ? 4.297 35.594 1.246 1 94.5 76 ARG B N 1
ATOM 4981 C CA . ARG B 1 76 ? 3.898 34.188 1.448 1 94.5 76 ARG B CA 1
ATOM 4982 C C . ARG B 1 76 ? 4.918 33.25 0.838 1 94.5 76 ARG B C 1
ATOM 4984 O O . ARG B 1 76 ? 5.754 33.656 0.029 1 94.5 76 ARG B O 1
ATOM 4991 N N . GLY B 1 77 ? 4.852 32 1.266 1 94.88 77 GLY B N 1
ATOM 4992 C CA . GLY B 1 77 ? 5.707 31 0.658 1 94.88 77 GLY B CA 1
ATOM 4993 C C . GLY B 1 77 ? 5.34 30.688 -0.782 1 94.88 77 GLY B C 1
ATOM 4994 O O . GLY B 1 77 ? 4.207 30.938 -1.204 1 94.88 77 GLY B O 1
ATOM 4995 N N . ILE B 1 78 ? 6.301 30.141 -1.498 1 95.12 78 ILE B N 1
ATOM 4996 C CA . ILE B 1 78 ? 6.082 29.75 -2.885 1 95.12 78 ILE B CA 1
ATOM 4997 C C . ILE B 1 78 ? 4.969 28.703 -2.951 1 95.12 78 ILE B C 1
ATOM 4999 O O . ILE B 1 78 ? 5.059 27.656 -2.314 1 95.12 78 ILE B O 1
ATOM 5003 N N . GLN B 1 79 ? 3.887 28.953 -3.682 1 92.44 79 GLN B N 1
ATOM 5004 C CA . GLN B 1 79 ? 2.734 28.062 -3.861 1 92.44 79 GLN B CA 1
ATOM 5005 C C . GLN B 1 79 ? 1.956 28.438 -5.121 1 92.44 79 GLN B C 1
ATOM 5007 O O . GLN B 1 79 ? 2.17 29.5 -5.699 1 92.44 79 GLN B O 1
ATOM 5012 N N . LYS B 1 80 ? 1.114 27.453 -5.621 1 87.19 80 LYS B N 1
ATOM 5013 C CA . LYS B 1 80 ? 0.251 27.719 -6.766 1 87.19 80 LYS B CA 1
ATOM 5014 C C . LYS B 1 80 ? -1.171 28.047 -6.32 1 87.19 80 LYS B C 1
ATOM 5016 O O . LYS B 1 80 ? -1.826 27.234 -5.664 1 87.19 80 LYS B O 1
ATOM 5021 N N . ASP B 1 81 ? -1.561 29.25 -6.574 1 76.81 81 ASP B N 1
ATOM 5022 C CA . ASP B 1 81 ? -2.914 29.672 -6.234 1 76.81 81 ASP B CA 1
ATOM 5023 C C . ASP B 1 81 ? -3.891 29.359 -7.363 1 76.81 81 ASP B C 1
ATOM 5025 O O . ASP B 1 81 ? -3.5 29.312 -8.531 1 76.81 81 ASP B O 1
ATOM 5029 N N . ASN B 1 82 ? -4.984 28.625 -7.242 1 62.56 82 ASN B N 1
ATOM 5030 C CA . ASN B 1 82 ? -5.922 28.297 -8.312 1 62.56 82 ASN B CA 1
ATOM 5031 C C . ASN B 1 82 ? -6.324 29.547 -9.102 1 62.56 82 ASN B C 1
ATOM 5033 O O . ASN B 1 82 ? -6.391 29.5 -10.336 1 62.56 82 ASN B O 1
ATOM 5037 N N . THR B 1 83 ? -7.25 30.438 -8.648 1 54.81 83 THR B N 1
ATOM 5038 C CA . THR B 1 83 ? -7.805 31.5 -9.477 1 54.81 83 THR B CA 1
ATOM 5039 C C . THR B 1 83 ? -6.965 32.781 -9.367 1 54.81 83 THR B C 1
ATOM 5041 O O . THR B 1 83 ? -6.328 33 -8.344 1 54.81 83 THR B O 1
ATOM 5044 N N . PHE B 1 84 ? -6.633 33.406 -10.531 1 44.84 84 PHE B N 1
ATOM 5045 C CA . PHE B 1 84 ? -5.992 34.719 -10.664 1 44.84 84 PHE B CA 1
ATOM 5046 C C . PHE B 1 84 ? -6.434 35.656 -9.547 1 44.84 84 PHE B C 1
ATOM 5048 O O . PHE B 1 84 ? -5.621 36.406 -9 1 44.84 84 PHE B O 1
ATOM 5055 N N . LEU B 1 85 ? -7.676 35.688 -9.227 1 45.03 85 LEU B N 1
ATOM 5056 C CA . LEU B 1 85 ? -8.25 36.625 -8.281 1 45.03 85 LEU B CA 1
ATOM 5057 C C . LEU B 1 85 ? -7.699 36.406 -6.879 1 45.03 85 LEU B C 1
ATOM 5059 O O . LEU B 1 85 ? -7.543 37.344 -6.105 1 45.03 85 LEU B O 1
ATOM 5063 N N . ASP B 1 86 ? -7.328 35.188 -6.574 1 51.75 86 ASP B N 1
ATOM 5064 C CA . ASP B 1 86 ? -6.973 34.844 -5.199 1 51.75 86 ASP B CA 1
ATOM 5065 C C . ASP B 1 86 ? -5.559 35.312 -4.867 1 51.75 86 ASP B C 1
ATOM 5067 O O . ASP B 1 86 ? -5.273 35.688 -3.73 1 51.75 86 ASP B O 1
ATOM 5071 N N . LYS B 1 87 ? -4.656 35.438 -5.863 1 47.78 87 LYS B N 1
ATOM 5072 C CA . LYS B 1 87 ? -3.287 35.875 -5.621 1 47.78 87 LYS B CA 1
ATOM 5073 C C . LYS B 1 87 ? -3.262 37.312 -5.066 1 47.78 87 LYS B C 1
ATOM 5075 O O . LYS B 1 87 ? -2.445 37.625 -4.199 1 47.78 87 LYS B O 1
ATOM 5080 N N . MET B 1 88 ? -4.031 38.156 -5.672 1 43.16 88 MET B N 1
ATOM 5081 C CA . MET B 1 88 ? -4.066 39.562 -5.289 1 43.16 88 MET B CA 1
ATOM 5082 C C . MET B 1 88 ? -4.5 39.719 -3.836 1 43.16 88 MET B C 1
ATOM 5084 O O . MET B 1 88 ? -4.031 40.625 -3.143 1 43.16 88 MET B O 1
ATOM 5088 N N . LYS B 1 89 ? -5.398 38.781 -3.412 1 52.22 89 LYS B N 1
ATOM 5089 C CA . LYS B 1 89 ? -5.988 38.938 -2.086 1 52.22 89 LYS B CA 1
ATOM 5090 C C . LYS B 1 89 ? -5.051 38.406 -1.004 1 52.22 89 LYS B C 1
ATOM 5092 O O . LYS B 1 89 ? -5.031 38.906 0.116 1 52.22 89 LYS B O 1
ATOM 5097 N N . HIS B 1 90 ? -4.125 37.531 -1.575 1 62.53 90 HIS B N 1
ATOM 5098 C CA . HIS B 1 90 ? -3.398 36.875 -0.493 1 62.53 90 HIS B CA 1
ATOM 5099 C C . HIS B 1 90 ? -1.985 37.438 -0.365 1 62.53 90 HIS B C 1
ATOM 5101 O O . HIS B 1 90 ? -1.303 37.188 0.631 1 62.53 90 HIS B O 1
ATOM 5107 N N . GLY B 1 91 ? -1.623 38.375 -1.229 1 75.81 91 GLY B N 1
ATOM 5108 C CA . GLY B 1 91 ? -0.271 38.906 -1.155 1 75.81 91 GLY B CA 1
ATOM 5109 C C . GLY B 1 91 ? 0.71 38.156 -2.039 1 75.81 91 GLY B C 1
ATOM 5110 O O . GLY B 1 91 ? 0.348 37.156 -2.68 1 75.81 91 GLY B O 1
ATOM 5111 N N . ARG B 1 92 ? 1.936 38.688 -2.182 1 86.56 92 ARG B N 1
ATOM 5112 C CA . ARG B 1 92 ? 2.957 38.125 -3.07 1 86.56 92 ARG B CA 1
ATOM 5113 C C . ARG B 1 92 ? 3.619 36.906 -2.457 1 86.56 92 ARG B C 1
ATOM 5115 O O . ARG B 1 92 ? 3.637 36.75 -1.234 1 86.56 92 ARG B O 1
ATOM 5122 N N . THR B 1 93 ? 4.109 36 -3.293 1 92.69 93 THR B N 1
ATOM 5123 C CA . THR B 1 93 ? 4.883 34.844 -2.852 1 92.69 93 THR B CA 1
ATOM 5124 C C . THR B 1 93 ? 6.375 35.094 -3.084 1 92.69 93 THR B C 1
ATOM 5126 O O . THR B 1 93 ? 6.762 35.812 -3.998 1 92.69 93 THR B O 1
ATOM 5129 N N . SER B 1 94 ? 7.184 34.594 -2.25 1 96.06 94 SER B N 1
ATOM 5130 C CA . SER B 1 94 ? 8.641 34.656 -2.352 1 96.06 94 SER B CA 1
ATOM 5131 C C . SER B 1 94 ? 9.305 33.5 -1.63 1 96.06 94 SER B C 1
ATOM 5133 O O . SER B 1 94 ? 8.758 32.969 -0.667 1 96.06 94 SER B O 1
ATOM 5135 N N . GLU B 1 95 ? 10.398 33.125 -2.162 1 96.75 95 GLU B N 1
ATOM 5136 C CA . GLU B 1 95 ? 11.203 32.156 -1.43 1 96.75 95 GLU B CA 1
ATOM 5137 C C . GLU B 1 95 ? 11.734 32.75 -0.131 1 96.75 95 GLU B C 1
ATOM 5139 O O . GLU B 1 95 ? 11.984 32.031 0.835 1 96.75 95 GLU B O 1
ATOM 5144 N N . ASP B 1 96 ? 12 34.062 -0.16 1 97.69 96 ASP B N 1
ATOM 5145 C CA . ASP B 1 96 ? 12.312 34.781 1.069 1 97.69 96 ASP B CA 1
ATOM 5146 C C . ASP B 1 96 ? 11.047 35.062 1.88 1 97.69 96 ASP B C 1
ATOM 5148 O O . ASP B 1 96 ? 10.531 36.156 1.88 1 97.69 96 ASP B O 1
ATOM 5152 N N . ASN B 1 97 ? 10.578 34 2.637 1 97.56 97 ASN B N 1
ATOM 5153 C CA . ASN B 1 97 ? 9.258 34.125 3.24 1 97.56 97 ASN B CA 1
ATOM 5154 C C . ASN B 1 97 ? 9.305 33.875 4.746 1 97.56 97 ASN B C 1
ATOM 5156 O O . ASN B 1 97 ? 8.273 33.688 5.383 1 97.56 97 ASN B O 1
ATOM 5160 N N . LEU B 1 98 ? 10.469 33.906 5.414 1 98.44 98 LEU B N 1
ATOM 5161 C CA . LEU B 1 98 ? 10.562 33.594 6.832 1 98.44 98 LEU B CA 1
ATOM 5162 C C . LEU B 1 98 ? 10.352 34.812 7.688 1 98.44 98 LEU B C 1
ATOM 5164 O O . LEU B 1 98 ? 11.297 35.344 8.289 1 98.44 98 LEU B O 1
ATOM 5168 N N . TYR B 1 99 ? 9.117 35.188 7.773 1 98.12 99 TYR B N 1
ATOM 5169 C CA . TYR B 1 99 ? 8.664 36.344 8.523 1 98.12 99 TYR B CA 1
ATOM 5170 C C . TYR B 1 99 ? 7.559 35.969 9.5 1 98.12 99 TYR B C 1
ATOM 5172 O O . TYR B 1 99 ? 6.863 34.969 9.305 1 98.12 99 TYR B O 1
ATOM 5180 N N . LEU B 1 100 ? 7.457 36.688 10.625 1 98.44 100 LEU B N 1
ATOM 5181 C CA . LEU B 1 100 ? 6.352 36.531 11.555 1 98.44 100 LEU B CA 1
ATOM 5182 C C . LEU B 1 100 ? 5.695 37.875 11.883 1 98.44 100 LEU B C 1
ATOM 5184 O O . LEU B 1 100 ? 6.195 38.906 11.477 1 98.44 100 LEU B O 1
ATOM 5188 N N . ASN B 1 101 ? 4.531 37.812 12.438 1 98.56 101 ASN B N 1
ATOM 5189 C CA . ASN B 1 101 ? 3.75 38.969 12.867 1 98.56 101 ASN B CA 1
ATOM 5190 C C . ASN B 1 101 ? 3.451 38.938 14.367 1 98.56 101 ASN B C 1
ATOM 5192 O O . ASN B 1 101 ? 3.168 37.875 14.906 1 98.56 101 ASN B O 1
ATOM 5196 N N . VAL B 1 102 ? 3.545 40.125 14.992 1 98.81 102 VAL B N 1
ATOM 5197 C CA . VAL B 1 102 ? 3.234 40.219 16.422 1 98.81 102 VAL B CA 1
ATOM 5198 C C . VAL B 1 102 ? 2.119 41.219 16.641 1 98.81 102 VAL B C 1
ATOM 5200 O O . VAL B 1 102 ? 2.234 42.375 16.203 1 98.81 102 VAL B O 1
ATOM 5203 N N . PHE B 1 103 ? 1.091 40.844 17.234 1 98.69 103 PHE B N 1
ATOM 5204 C CA . PHE B 1 103 ? -0.005 41.688 17.688 1 98.69 103 PHE B CA 1
ATOM 5205 C C . PHE B 1 103 ? -0.03 41.781 19.203 1 98.69 103 PHE B C 1
ATOM 5207 O O . PHE B 1 103 ? -0.206 40.75 19.891 1 98.69 103 PHE B O 1
ATOM 5214 N N . SER B 1 104 ? 0.125 42.969 19.719 1 98.56 104 SER B N 1
ATOM 5215 C CA . SER B 1 104 ? 0.359 43.062 21.156 1 98.56 104 SER B CA 1
ATOM 5216 C C . SER B 1 104 ? -0.478 44.188 21.766 1 98.56 104 SER B C 1
ATOM 5218 O O . SER B 1 104 ? -0.53 45.312 21.219 1 98.56 104 SER B O 1
ATOM 5220 N N . PRO B 1 105 ? -1.073 43.875 22.938 1 97.94 105 PRO B N 1
ATOM 5221 C CA . PRO B 1 105 ? -1.708 44.969 23.688 1 97.94 105 PRO B CA 1
ATOM 5222 C C . PRO B 1 105 ? -0.736 46.094 24.031 1 97.94 105 PRO B C 1
ATOM 5224 O O . PRO B 1 105 ? 0.424 45.844 24.359 1 97.94 105 PRO B O 1
ATOM 5227 N N . ALA B 1 106 ? -1.234 47.25 23.953 1 96 106 ALA B N 1
ATOM 5228 C CA . ALA B 1 106 ? -0.388 48.406 24.219 1 96 106 ALA B CA 1
ATOM 5229 C C . ALA B 1 106 ? -0.471 48.812 25.688 1 96 106 ALA B C 1
ATOM 5231 O O . ALA B 1 106 ? 0.274 49.688 26.141 1 96 106 ALA B O 1
ATOM 5232 N N . TRP B 1 107 ? -1.37 48.25 26.406 1 95.12 107 TRP B N 1
ATOM 5233 C CA . TRP B 1 107 ? -1.444 48.5 27.844 1 95.12 107 TRP B CA 1
ATOM 5234 C C . TRP B 1 107 ? -0.544 47.562 28.609 1 95.12 107 TRP B C 1
ATOM 5236 O O . TRP B 1 107 ? -0.014 46.594 28.031 1 95.12 107 TRP B O 1
ATOM 5246 N N . ASN B 1 108 ? -0.328 47.812 29.906 1 94.06 108 ASN B N 1
ATOM 5247 C CA . ASN B 1 108 ? 0.544 47 30.75 1 94.06 108 ASN B CA 1
ATOM 5248 C C . ASN B 1 108 ? -0.153 45.719 31.203 1 94.06 108 ASN B C 1
ATOM 5250 O O . ASN B 1 108 ? -1.329 45.75 31.562 1 94.06 108 ASN B O 1
ATOM 5254 N N . PRO B 1 109 ? 0.552 44.656 31.094 1 94.56 109 PRO B N 1
ATOM 5255 C CA . PRO B 1 109 ? -0.019 43.406 31.609 1 94.56 109 PRO B CA 1
ATOM 5256 C C . PRO B 1 109 ? -0.216 43.438 33.125 1 94.56 109 PRO B C 1
ATOM 5258 O O . PRO B 1 109 ? 0.503 44.156 33.844 1 94.56 109 PRO B O 1
ATOM 5261 N N . SER B 1 110 ? -1.139 42.625 33.5 1 89 110 SER B N 1
ATOM 5262 C CA . SER B 1 110 ? -1.353 42.5 34.938 1 89 110 SER B CA 1
ATOM 5263 C C . SER B 1 110 ? -0.213 41.75 35.594 1 89 110 SER B C 1
ATOM 5265 O O . SER B 1 110 ? 0.202 42.062 36.719 1 89 110 SER B O 1
ATOM 5267 N N . ALA B 1 111 ? 0.25 40.75 35 1 90.25 111 ALA B N 1
ATOM 5268 C CA . ALA B 1 111 ? 1.405 40.031 35.5 1 90.25 111 ALA B CA 1
ATOM 5269 C C . ALA B 1 111 ? 2.709 40.656 35 1 90.25 111 ALA B C 1
ATOM 5271 O O . ALA B 1 111 ? 2.836 41 33.844 1 90.25 111 ALA B O 1
ATOM 5272 N N . PRO B 1 112 ? 3.705 40.719 35.906 1 90 112 PRO B N 1
ATOM 5273 C CA . PRO B 1 112 ? 4.98 41.312 35.531 1 90 112 PRO B CA 1
ATOM 5274 C C . PRO B 1 112 ? 5.699 40.531 34.438 1 90 112 PRO B C 1
ATOM 5276 O O . PRO B 1 112 ? 6.504 41.125 33.688 1 90 112 PRO B O 1
ATOM 5279 N N . SER B 1 113 ? 5.34 39.344 34.375 1 93.81 113 SER B N 1
ATOM 5280 C CA . SER B 1 113 ? 6.023 38.5 33.375 1 93.81 113 SER B CA 1
ATOM 5281 C C . SER B 1 113 ? 5.512 38.781 31.969 1 93.81 113 SER B C 1
ATOM 5283 O O . SER B 1 113 ? 6.145 38.375 30.984 1 93.81 113 SER B O 1
ATOM 5285 N N . GLY B 1 114 ? 4.379 39.438 31.812 1 97.69 114 GLY B N 1
ATOM 5286 C CA . GLY B 1 114 ? 3.83 39.781 30.516 1 97.69 114 GLY B CA 1
ATOM 5287 C C . GLY B 1 114 ? 2.545 39.031 30.188 1 97.69 114 GLY B C 1
ATOM 5288 O O . GLY B 1 114 ? 2.021 38.312 31.016 1 97.69 114 GLY B O 1
ATOM 5289 N N . PHE B 1 115 ? 2.008 39.281 29 1 98.5 115 PHE B N 1
ATOM 5290 C CA . PHE B 1 115 ? 0.797 38.625 28.516 1 98.5 115 PHE B CA 1
ATOM 5291 C C . PHE B 1 115 ? 1.103 37.219 28.047 1 98.5 115 PHE B C 1
ATOM 5293 O O . PHE B 1 115 ? 2.205 36.938 27.578 1 98.5 115 PHE B O 1
ATOM 5300 N N . ALA B 1 116 ? 0.136 36.312 28.234 1 98.5 116 ALA B N 1
ATOM 5301 C CA . ALA B 1 116 ? 0.241 35.031 27.562 1 98.5 116 ALA B CA 1
ATOM 5302 C C . ALA B 1 116 ? 0.402 35.188 26.062 1 98.5 116 ALA B C 1
ATOM 5304 O O . ALA B 1 116 ? -0.111 36.156 25.469 1 98.5 116 ALA B O 1
ATOM 5305 N N . VAL B 1 117 ? 1.121 34.281 25.391 1 98.88 117 VAL B N 1
ATOM 5306 C CA . VAL B 1 117 ? 1.414 34.375 23.969 1 98.88 117 VAL B CA 1
ATOM 5307 C C . VAL B 1 117 ? 0.724 33.219 23.219 1 98.88 117 VAL B C 1
ATOM 5309 O O . VAL B 1 117 ? 0.825 32.062 23.641 1 98.88 117 VAL B O 1
ATOM 5312 N N . LEU B 1 118 ? -0.003 33.531 22.234 1 98.81 118 LEU B N 1
ATOM 5313 C CA . LEU B 1 118 ? -0.643 32.562 21.328 1 98.81 118 LEU B CA 1
ATOM 5314 C C . LEU B 1 118 ? 0 32.594 19.953 1 98.81 118 LEU B C 1
ATOM 5316 O O . LEU B 1 118 ? -0.057 33.625 19.266 1 98.81 118 LEU B O 1
ATOM 5320 N N . VAL B 1 119 ? 0.612 31.5 19.547 1 98.88 119 VAL B N 1
ATOM 5321 C CA . VAL B 1 119 ? 1.3 31.406 18.266 1 98.88 119 VAL B CA 1
ATOM 5322 C C . VAL B 1 119 ? 0.469 30.562 17.297 1 98.88 119 VAL B C 1
ATOM 5324 O O . VAL B 1 119 ? 0.067 29.453 17.625 1 98.88 119 VAL B O 1
ATOM 5327 N N . PHE B 1 120 ? 0.252 31.078 16.094 1 98.5 120 PHE B N 1
ATOM 5328 C CA . PHE B 1 120 ? -0.545 30.344 15.109 1 98.5 120 PHE B CA 1
ATOM 5329 C C . PHE B 1 120 ? 0.326 29.859 13.953 1 98.5 120 PHE B C 1
ATOM 5331 O O . PHE B 1 120 ? 1.05 30.656 13.344 1 98.5 120 PHE B O 1
ATOM 5338 N N . VAL B 1 121 ? 0.242 28.578 13.703 1 98.56 121 VAL B N 1
ATOM 5339 C CA . VAL B 1 121 ? 0.861 27.938 12.547 1 98.56 121 VAL B CA 1
ATOM 5340 C C . VAL B 1 121 ? -0.214 27.531 11.539 1 98.56 121 VAL B C 1
ATOM 5342 O O . VAL B 1 121 ? -1.066 26.688 11.836 1 98.56 121 VAL B O 1
ATOM 5345 N N . HIS B 1 122 ? -0.147 28.094 10.352 1 95.44 122 HIS B N 1
ATOM 5346 C CA . HIS B 1 122 ? -1.202 27.875 9.367 1 95.44 122 HIS B CA 1
ATOM 5347 C C . HIS B 1 122 ? -1.111 26.484 8.75 1 95.44 122 HIS B C 1
ATOM 5349 O O . HIS B 1 122 ? -0.051 25.859 8.781 1 95.44 122 HIS B O 1
ATOM 5355 N N . GLY B 1 123 ? -2.242 26.078 8.227 1 94.69 123 GLY B N 1
ATOM 5356 C CA . GLY B 1 123 ? -2.314 24.797 7.535 1 94.69 123 GLY B CA 1
ATOM 5357 C C . GLY B 1 123 ? -1.996 24.906 6.055 1 94.69 123 GLY B C 1
ATOM 5358 O O . GLY B 1 123 ? -1.082 25.641 5.664 1 94.69 123 GLY B O 1
ATOM 5359 N N . GLY B 1 124 ? -2.68 24.094 5.273 1 91.88 124 GLY B N 1
ATOM 5360 C CA . GLY B 1 124 ? -2.482 24.125 3.834 1 91.88 124 GLY B CA 1
ATOM 5361 C C . GLY B 1 124 ? -1.792 22.891 3.301 1 91.88 124 GLY B C 1
ATOM 5362 O O . GLY B 1 124 ? -1.126 22.938 2.264 1 91.88 124 GLY B O 1
ATOM 5363 N N . GLY B 1 125 ? -1.88 21.812 4 1 93.06 125 GLY B N 1
ATOM 5364 C CA . GLY B 1 125 ? -1.349 20.531 3.527 1 93.06 125 GLY B CA 1
ATOM 5365 C C . GLY B 1 125 ? 0.157 20.547 3.35 1 93.06 125 GLY B C 1
ATOM 5366 O O . GLY B 1 125 ? 0.693 19.844 2.49 1 93.06 125 GLY B O 1
ATOM 5367 N N . PHE B 1 126 ? 0.796 21.469 3.967 1 95.25 126 PHE B N 1
ATOM 5368 C CA . PHE B 1 126 ? 2.234 21.688 3.879 1 95.25 126 PHE B CA 1
ATOM 5369 C C . PHE B 1 126 ? 2.613 22.266 2.521 1 95.25 126 PHE B C 1
ATOM 5371 O O . PHE B 1 126 ? 3.797 22.344 2.18 1 95.25 126 PHE B O 1
ATOM 5378 N N . LEU B 1 127 ? 1.614 22.672 1.698 1 93.19 127 LEU B N 1
ATOM 5379 C CA . LEU B 1 127 ? 1.869 23.078 0.318 1 93.19 127 LEU B CA 1
ATOM 5380 C C . LEU B 1 127 ? 1.448 24.516 0.085 1 93.19 127 LEU B C 1
ATOM 5382 O O . LEU B 1 127 ? 1.937 25.172 -0.842 1 93.19 127 LEU B O 1
ATOM 5386 N N . SER B 1 128 ? 0.493 24.828 0.858 1 91.06 128 SER B N 1
ATOM 5387 C CA . SER B 1 128 ? -0.107 26.125 0.564 1 91.06 128 SER B CA 1
ATOM 5388 C C . SER B 1 128 ? -0.572 26.828 1.839 1 91.06 128 SER B C 1
ATOM 5390 O O . SER B 1 128 ? -0.257 26.375 2.945 1 91.06 128 SER B O 1
ATOM 5392 N N . ASP B 1 129 ? -1.197 27.984 1.656 1 90.25 129 ASP B N 1
ATOM 5393 C CA . ASP B 1 129 ? -1.734 28.859 2.701 1 90.25 129 ASP B CA 1
ATOM 5394 C C . ASP B 1 129 ? -0.659 29.797 3.242 1 90.25 129 ASP B C 1
ATOM 5396 O O . ASP B 1 129 ? 0.397 29.953 2.627 1 90.25 129 ASP B O 1
ATOM 5400 N N . SER B 1 130 ? -1.039 30.672 4.176 1 92.19 130 SER B N 1
ATOM 5401 C CA . SER B 1 130 ? -0.147 31.688 4.738 1 92.19 130 SER B CA 1
ATOM 5402 C C . SER B 1 130 ? -0.777 32.375 5.945 1 92.19 130 SER B C 1
ATOM 5404 O O . SER B 1 130 ? -1.997 32.344 6.121 1 92.19 130 SER B O 1
ATOM 5406 N N . SER B 1 131 ? 0.052 32.938 6.715 1 90.75 131 SER B N 1
ATOM 5407 C CA . SER B 1 131 ? -0.431 33.688 7.855 1 90.75 131 SER B CA 1
ATOM 5408 C C . SER B 1 131 ? -1.182 34.938 7.398 1 90.75 131 SER B C 1
ATOM 5410 O O . SER B 1 131 ? -1.971 35.5 8.156 1 90.75 131 SER B O 1
ATOM 5412 N N . VAL B 1 132 ? -1.03 35.375 6.207 1 89.25 132 VAL B N 1
ATOM 5413 C CA . VAL B 1 132 ? -1.643 36.562 5.652 1 89.25 132 VAL B CA 1
ATOM 5414 C C . VAL B 1 132 ? -3.158 36.406 5.594 1 89.25 132 VAL B C 1
ATOM 5416 O O . VAL B 1 132 ? -3.906 37.344 5.812 1 89.25 132 VAL B O 1
ATOM 5419 N N . LYS B 1 133 ? -3.52 35.219 5.348 1 86.88 133 LYS B N 1
ATOM 5420 C CA . LYS B 1 133 ? -4.922 34.875 5.121 1 86.88 133 LYS B CA 1
ATOM 5421 C C . LYS B 1 133 ? -5.77 35.188 6.348 1 86.88 133 LYS B C 1
ATOM 5423 O O . LYS B 1 133 ? -6.965 35.469 6.227 1 86.88 133 LYS B O 1
ATOM 5428 N N . TYR B 1 134 ? -5.215 35.219 7.504 1 86.75 134 TYR B N 1
ATOM 5429 C CA . TYR B 1 134 ? -5.98 35.281 8.742 1 86.75 134 TYR B CA 1
ATOM 5430 C C . TYR B 1 134 ? -6.051 36.719 9.273 1 86.75 134 TYR B C 1
ATOM 5432 O O . TYR B 1 134 ? -6.711 37 10.281 1 86.75 134 TYR B O 1
ATOM 5440 N N . GLY B 1 135 ? -5.453 37.656 8.57 1 81.31 135 GLY B N 1
ATOM 5441 C CA . GLY B 1 135 ? -5.668 39.094 8.75 1 81.31 135 GLY B CA 1
ATOM 5442 C C . GLY B 1 135 ? -4.895 39.656 9.922 1 81.31 135 GLY B C 1
ATOM 5443 O O . GLY B 1 135 ? -3.994 39.031 10.461 1 81.31 135 GLY B O 1
ATOM 5444 N N . ASP B 1 136 ? -5.27 40.969 10.266 1 90 136 ASP B N 1
ATOM 5445 C CA . ASP B 1 136 ? -4.59 41.719 11.305 1 90 136 ASP B CA 1
ATOM 5446 C C . ASP B 1 136 ? -5.598 42.375 12.258 1 90 136 ASP B C 1
ATOM 5448 O O . ASP B 1 136 ? -5.652 42.031 13.438 1 90 136 ASP B O 1
ATOM 5452 N N . ALA B 1 137 ? -6.551 43.062 11.688 1 91.44 137 ALA B N 1
ATOM 5453 C CA . ALA B 1 137 ? -7.48 43.812 12.516 1 91.44 137 ALA B CA 1
ATOM 5454 C C . ALA B 1 137 ? -8.352 42.906 13.359 1 91.44 137 ALA B C 1
ATOM 5456 O O . ALA B 1 137 ? -8.617 43.156 14.531 1 91.44 137 ALA B O 1
ATOM 5457 N N . ASP B 1 138 ? -8.797 41.844 12.75 1 93.38 138 ASP B N 1
ATOM 5458 C CA . ASP B 1 138 ? -9.672 40.938 13.461 1 93.38 138 ASP B CA 1
ATOM 5459 C C . ASP B 1 138 ? -8.922 40.188 14.57 1 93.38 138 ASP B C 1
ATOM 5461 O O . ASP B 1 138 ? -9.484 39.906 15.625 1 93.38 138 ASP B O 1
ATOM 5465 N N . ILE B 1 139 ? -7.703 39.844 14.352 1 96.25 139 ILE B N 1
ATOM 5466 C CA . ILE B 1 139 ? -6.863 39.281 15.391 1 96.25 139 ILE B CA 1
ATOM 5467 C C . ILE B 1 139 ? -6.75 40.25 16.562 1 96.25 139 ILE B C 1
ATOM 5469 O O . ILE B 1 139 ? -6.922 39.844 17.719 1 96.25 139 ILE B O 1
ATOM 5473 N N . CYS B 1 140 ? -6.473 41.531 16.266 1 97.06 140 CYS B N 1
ATOM 5474 C CA . CYS B 1 140 ? -6.355 42.562 17.281 1 97.06 140 CYS B CA 1
ATOM 5475 C C . CYS B 1 140 ? -7.648 42.688 18.078 1 97.06 140 CYS B C 1
ATOM 5477 O O . CYS B 1 140 ? -7.629 42.688 19.312 1 97.06 140 CYS B O 1
ATOM 5479 N N . GLU B 1 141 ? -8.703 42.719 17.391 1 96.12 141 GLU B N 1
ATOM 5480 C CA . GLU B 1 141 ? -10 43 18 1 96.12 141 GLU B CA 1
ATOM 5481 C C . GLU B 1 141 ? -10.492 41.844 18.844 1 96.12 141 GLU B C 1
ATOM 5483 O O . GLU B 1 141 ? -11.023 42.031 19.938 1 96.12 141 GLU B O 1
ATOM 5488 N N . HIS B 1 142 ? -10.328 40.656 18.359 1 96.19 142 HIS B N 1
ATOM 5489 C CA . HIS B 1 142 ? -11.078 39.562 18.953 1 96.19 142 HIS B CA 1
ATOM 5490 C C . HIS B 1 142 ? -10.18 38.688 19.812 1 96.19 142 HIS B C 1
ATOM 5492 O O . HIS B 1 142 ? -10.664 37.906 20.641 1 96.19 142 HIS B O 1
ATOM 5498 N N . LEU B 1 143 ? -8.875 38.719 19.656 1 97.94 143 LEU B N 1
ATOM 5499 C CA . LEU B 1 143 ? -7.965 37.938 20.469 1 97.94 143 LEU B CA 1
ATOM 5500 C C . LEU B 1 143 ? -7.141 38.812 21.391 1 97.94 143 LEU B C 1
ATOM 5502 O O . LEU B 1 143 ? -7.215 38.688 22.609 1 97.94 143 LEU B O 1
ATOM 5506 N N . CYS B 1 144 ? -6.484 39.844 20.906 1 98.06 144 CYS B N 1
ATOM 5507 C CA . CYS B 1 144 ? -5.547 40.625 21.688 1 98.06 144 CYS B CA 1
ATOM 5508 C C . CYS B 1 144 ? -6.277 41.469 22.734 1 98.06 144 CYS B C 1
ATOM 5510 O O . CYS B 1 144 ? -5.715 41.781 23.797 1 98.06 144 CYS B O 1
ATOM 5512 N N . THR B 1 145 ? -7.488 41.812 22.484 1 96.75 145 THR B N 1
ATOM 5513 C CA . THR B 1 145 ? -8.266 42.594 23.453 1 96.75 145 THR B CA 1
ATOM 5514 C C . THR B 1 145 ? -8.555 41.75 24.688 1 96.75 145 THR B C 1
ATOM 5516 O O . THR B 1 145 ? -8.992 42.281 25.719 1 96.75 145 THR B O 1
ATOM 5519 N N . LYS B 1 146 ? -8.234 40.531 24.625 1 96.81 146 LYS B N 1
ATOM 5520 C CA . LYS B 1 146 ? -8.469 39.594 25.734 1 96.81 146 LYS B CA 1
ATOM 5521 C C . LYS B 1 146 ? -7.16 39.25 26.453 1 96.81 146 LYS B C 1
ATOM 5523 O O . LYS B 1 146 ? -6.988 38.156 26.938 1 96.81 146 LYS B O 1
ATOM 5528 N N . ASP B 1 147 ? -6.219 40.125 26.359 1 96.88 147 ASP B N 1
ATOM 5529 C CA . ASP B 1 147 ? -4.996 40.125 27.156 1 96.88 147 ASP B CA 1
ATOM 5530 C C . ASP B 1 147 ? -4.059 39 26.734 1 96.88 147 ASP B C 1
ATOM 5532 O O . ASP B 1 147 ? -3.545 38.25 27.578 1 96.88 147 ASP B O 1
ATOM 5536 N N . VAL B 1 148 ? -3.934 38.812 25.438 1 98.38 148 VAL B N 1
ATOM 5537 C CA . VAL B 1 148 ? -2.928 37.906 24.906 1 98.38 148 VAL B CA 1
ATOM 5538 C C . VAL B 1 148 ? -2.145 38.594 23.781 1 98.38 148 VAL B C 1
ATOM 5540 O O . VAL B 1 148 ? -2.666 39.469 23.109 1 98.38 148 VAL B O 1
ATOM 5543 N N . VAL B 1 149 ? -0.894 38.25 23.641 1 98.75 149 VAL B N 1
ATOM 5544 C CA . VAL B 1 149 ? -0.112 38.562 22.453 1 98.75 149 VAL B CA 1
ATOM 5545 C C . VAL B 1 149 ? -0.295 37.438 21.422 1 98.75 149 VAL B C 1
ATOM 5547 O O . VAL B 1 149 ? -0.268 36.25 21.75 1 98.75 149 VAL B O 1
ATOM 5550 N N . VAL B 1 150 ? -0.586 37.812 20.188 1 98.81 150 VAL B N 1
ATOM 5551 C CA . VAL B 1 150 ? -0.732 36.844 19.125 1 98.81 150 VAL B CA 1
ATOM 5552 C C . VAL B 1 150 ? 0.438 36.938 18.141 1 98.81 150 VAL B C 1
ATOM 5554 O O . VAL B 1 150 ? 0.832 38.031 17.766 1 98.81 150 VAL B O 1
ATOM 5557 N N . VAL B 1 151 ? 1.027 35.812 17.844 1 98.88 151 VAL B N 1
ATOM 5558 C CA . VAL B 1 151 ? 2.076 35.75 16.828 1 98.88 151 VAL B CA 1
ATOM 5559 C C . VAL B 1 151 ? 1.648 34.812 15.703 1 98.88 151 VAL B C 1
ATOM 5561 O O . VAL B 1 151 ? 1.145 33.719 15.969 1 98.88 151 VAL B O 1
ATOM 5564 N N . THR B 1 152 ? 1.705 35.188 14.469 1 98.31 152 THR B N 1
ATOM 5565 C CA . THR B 1 152 ? 1.514 34.312 13.32 1 98.31 152 THR B CA 1
ATOM 5566 C C . THR B 1 152 ? 2.811 34.156 12.531 1 98.31 152 THR B C 1
ATOM 5568 O O . THR B 1 152 ? 3.578 35.125 12.406 1 98.31 152 THR B O 1
ATOM 5571 N N . ILE B 1 153 ? 3.074 33 12 1 98.12 153 ILE B N 1
ATOM 5572 C CA . ILE B 1 153 ? 4.383 32.75 11.398 1 98.12 153 ILE B CA 1
ATOM 5573 C C . ILE B 1 153 ? 4.215 32.156 10 1 98.12 153 ILE B C 1
ATOM 5575 O O . ILE B 1 153 ? 3.184 31.562 9.695 1 98.12 153 ILE B O 1
ATOM 5579 N N . GLN B 1 154 ? 5.176 32.406 9.203 1 97.19 154 GLN B N 1
ATOM 5580 C CA . GLN B 1 154 ? 5.348 31.719 7.918 1 97.19 154 GLN B CA 1
ATOM 5581 C C . GLN B 1 154 ? 6.414 30.641 8.008 1 97.19 154 GLN B C 1
ATOM 5583 O O . GLN B 1 154 ? 7.184 30.594 8.969 1 97.19 154 GLN B O 1
ATOM 5588 N N . TYR B 1 155 ? 6.426 29.75 7.145 1 98.12 155 TYR B N 1
ATOM 5589 C CA . TYR B 1 155 ? 7.445 28.719 6.98 1 98.12 155 TYR B CA 1
ATOM 5590 C C . TYR B 1 155 ? 7.523 28.25 5.535 1 98.12 155 TYR B C 1
ATOM 5592 O O . TYR B 1 155 ? 6.633 28.547 4.734 1 98.12 155 TYR B O 1
ATOM 5600 N N . ARG B 1 156 ? 8.594 27.641 5.148 1 97.38 156 ARG B N 1
ATOM 5601 C CA . ARG B 1 156 ? 8.742 27.141 3.789 1 97.38 156 ARG B CA 1
ATOM 5602 C C . ARG B 1 156 ? 7.75 26.016 3.516 1 97.38 156 ARG B C 1
ATOM 5604 O O . ARG B 1 156 ? 7.516 25.156 4.375 1 97.38 156 ARG B O 1
ATOM 5611 N N . LEU B 1 157 ? 7.254 25.938 2.277 1 96.62 157 LEU B N 1
ATOM 5612 C CA . LEU B 1 157 ? 6.207 25 1.872 1 96.62 157 LEU B CA 1
ATOM 5613 C C . LEU B 1 157 ? 6.723 24.031 0.815 1 96.62 157 LEU B C 1
ATOM 5615 O O . LEU B 1 157 ? 7.797 24.25 0.242 1 96.62 157 LEU B O 1
ATOM 5619 N N . GLY B 1 158 ? 5.973 23.016 0.565 1 95.62 158 GLY B N 1
ATOM 5620 C CA . GLY B 1 158 ? 6.27 22.094 -0.525 1 95.62 158 GLY B CA 1
ATOM 5621 C C . GLY B 1 158 ? 7.672 21.516 -0.458 1 95.62 158 GLY B C 1
ATOM 5622 O O . GLY B 1 158 ? 8.18 21.234 0.628 1 95.62 158 GLY B O 1
ATOM 5623 N N . HIS B 1 159 ? 8.266 21.406 -1.582 1 96.25 159 HIS B N 1
ATOM 5624 C CA . HIS B 1 159 ? 9.609 20.844 -1.653 1 96.25 159 HIS B CA 1
ATOM 5625 C C . HIS B 1 159 ? 10.625 21.766 -1.008 1 96.25 159 HIS B C 1
ATOM 5627 O O . HIS B 1 159 ? 11.672 21.312 -0.53 1 96.25 159 HIS B O 1
ATOM 5633 N N . LEU B 1 160 ? 10.297 23.016 -0.924 1 98 160 LEU B N 1
ATOM 5634 C CA . LEU B 1 160 ? 11.234 23.938 -0.278 1 98 160 LEU B CA 1
ATOM 5635 C C . LEU B 1 160 ? 11.273 23.703 1.229 1 98 160 LEU B C 1
ATOM 5637 O O . LEU B 1 160 ? 12.305 23.906 1.868 1 98 160 LEU B O 1
ATOM 5641 N N . GLY B 1 161 ? 10.172 23.25 1.771 1 97.88 161 GLY B N 1
ATOM 5642 C CA . GLY B 1 161 ? 10.078 23.031 3.205 1 97.88 161 GLY B CA 1
ATOM 5643 C C . GLY B 1 161 ? 10.344 21.594 3.609 1 97.88 161 GLY B C 1
ATOM 5644 O O . GLY B 1 161 ? 10.695 21.312 4.758 1 97.88 161 GLY B O 1
ATOM 5645 N N . PHE B 1 162 ? 10.25 20.641 2.617 1 97.5 162 PHE B N 1
ATOM 5646 C CA . PHE B 1 162 ? 10.25 19.266 3.076 1 97.5 162 PHE B CA 1
ATOM 5647 C C . PHE B 1 162 ? 11.062 18.375 2.139 1 97.5 162 PHE B C 1
ATOM 5649 O O . PHE B 1 162 ? 10.992 17.141 2.221 1 97.5 162 PHE B O 1
ATOM 5656 N N . PHE B 1 163 ? 11.844 18.969 1.278 1 97.12 163 PHE B N 1
ATOM 5657 C CA . PHE B 1 163 ? 12.758 18.188 0.457 1 97.12 163 PHE B CA 1
ATOM 5658 C C . PHE B 1 163 ? 13.75 17.422 1.328 1 97.12 163 PHE B C 1
ATOM 5660 O O . PHE B 1 163 ? 14.156 17.906 2.387 1 97.12 163 PHE B O 1
ATOM 5667 N N . THR B 1 164 ? 14.164 16.25 0.863 1 96.81 164 THR B N 1
ATOM 5668 C CA . THR B 1 164 ? 15.164 15.453 1.564 1 96.81 164 THR B CA 1
ATOM 5669 C C . THR B 1 164 ? 15.93 14.562 0.589 1 96.81 164 THR B C 1
ATOM 5671 O O . THR B 1 164 ? 15.375 14.094 -0.406 1 96.81 164 THR B O 1
ATOM 5674 N N . THR B 1 165 ? 17.203 14.414 0.877 1 95.75 165 THR B N 1
ATOM 5675 C CA . THR B 1 165 ? 18 13.438 0.149 1 95.75 165 THR B CA 1
ATOM 5676 C C . THR B 1 165 ? 18.156 12.156 0.959 1 95.75 165 THR B C 1
ATOM 5678 O O . THR B 1 165 ? 18.844 11.227 0.53 1 95.75 165 THR B O 1
ATOM 5681 N N . GLY B 1 166 ? 17.547 12.148 2.188 1 92.5 166 GLY B N 1
ATOM 5682 C CA . GLY B 1 166 ? 17.562 10.953 3.018 1 92.5 166 GLY B CA 1
ATOM 5683 C C . GLY B 1 166 ? 18.875 10.781 3.773 1 92.5 166 GLY B C 1
ATOM 5684 O O . GLY B 1 166 ? 19.016 9.836 4.555 1 92.5 166 GLY B O 1
ATOM 5685 N N . ASP B 1 167 ? 19.859 11.625 3.537 1 92.19 167 ASP B N 1
ATOM 5686 C CA . ASP B 1 167 ? 21.156 11.562 4.203 1 92.19 167 ASP B CA 1
ATOM 5687 C C . ASP B 1 167 ? 21.5 12.898 4.859 1 92.19 167 ASP B C 1
ATOM 5689 O O . ASP B 1 167 ? 20.641 13.766 5.008 1 92.19 167 ASP B O 1
ATOM 5693 N N . ASP B 1 168 ? 22.703 13.078 5.266 1 93.12 168 ASP B N 1
ATOM 5694 C CA . ASP B 1 168 ? 23.078 14.219 6.094 1 93.12 168 ASP B CA 1
ATOM 5695 C C . ASP B 1 168 ? 23.156 15.5 5.27 1 93.12 168 ASP B C 1
ATOM 5697 O O . ASP B 1 168 ? 23.188 16.609 5.82 1 93.12 168 ASP B O 1
ATOM 5701 N N . ASN B 1 169 ? 23.203 15.359 3.938 1 95.19 169 ASN B N 1
ATOM 5702 C CA . ASN B 1 169 ? 23.234 16.547 3.104 1 95.19 169 ASN B CA 1
ATOM 5703 C C . ASN B 1 169 ? 21.938 17.344 3.201 1 95.19 169 ASN B C 1
ATOM 5705 O O . ASN B 1 169 ? 21.938 18.578 3.123 1 95.19 169 ASN B O 1
ATOM 5709 N N . CYS B 1 170 ? 20.828 16.656 3.33 1 96.62 170 CYS B N 1
ATOM 5710 C CA . CYS B 1 170 ? 19.5 17.25 3.545 1 96.62 170 CYS B CA 1
ATOM 5711 C C . CYS B 1 170 ? 18.562 16.234 4.203 1 96.62 170 CYS B C 1
ATOM 5713 O O . CYS B 1 170 ? 17.844 15.531 3.516 1 96.62 170 CYS B O 1
ATOM 5715 N N . ARG B 1 171 ? 18.5 16.25 5.453 1 93.88 171 ARG B N 1
ATOM 5716 C CA . ARG B 1 171 ? 17.734 15.266 6.207 1 93.88 171 ARG B CA 1
ATOM 5717 C C . ARG B 1 171 ? 16.234 15.531 6.09 1 93.88 171 ARG B C 1
ATOM 5719 O O . ARG B 1 171 ? 15.414 14.625 6.266 1 93.88 171 ARG B O 1
ATOM 5726 N N . GLY B 1 172 ? 15.883 16.844 5.848 1 95.5 172 GLY B N 1
ATOM 5727 C CA . GLY B 1 172 ? 14.477 17.172 5.637 1 95.5 172 GLY B CA 1
ATOM 5728 C C . GLY B 1 172 ? 13.875 17.953 6.785 1 95.5 172 GLY B C 1
ATOM 5729 O O . GLY B 1 172 ? 14.602 18.547 7.59 1 95.5 172 GLY B O 1
ATOM 5730 N N . ASN B 1 173 ? 12.555 18.078 6.758 1 98.25 173 ASN B N 1
ATOM 5731 C CA . ASN B 1 173 ? 11.719 18.703 7.777 1 98.25 173 ASN B CA 1
ATOM 5732 C C . ASN B 1 173 ? 12.086 20.172 7.973 1 98.25 173 ASN B C 1
ATOM 5734 O O . ASN B 1 173 ? 12.039 20.688 9.086 1 98.25 173 ASN B O 1
ATOM 5738 N N . LEU B 1 174 ? 12.508 20.828 6.926 1 98.75 174 LEU B N 1
ATOM 5739 C CA . LEU B 1 174 ? 12.953 22.219 7.035 1 98.75 174 LEU B CA 1
ATOM 5740 C C . LEU B 1 174 ? 11.797 23.125 7.43 1 98.75 174 LEU B C 1
ATOM 5742 O O . LEU B 1 174 ? 11.992 24.125 8.125 1 98.75 174 LEU B O 1
ATOM 5746 N N . GLY B 1 175 ? 10.547 22.781 6.992 1 98.69 175 GLY B N 1
ATOM 5747 C CA . GLY B 1 175 ? 9.391 23.516 7.465 1 98.69 175 GLY B CA 1
ATOM 5748 C C . GLY B 1 175 ? 9.25 23.5 8.977 1 98.69 175 GLY B C 1
ATOM 5749 O O . GLY B 1 175 ? 8.898 24.516 9.586 1 98.69 175 GLY B O 1
ATOM 5750 N N . LEU B 1 176 ? 9.523 22.359 9.586 1 98.88 176 LEU B N 1
ATOM 5751 C CA . LEU B 1 176 ? 9.469 22.25 11.039 1 98.88 176 LEU B CA 1
ATOM 5752 C C . LEU B 1 176 ? 10.633 23.016 11.688 1 98.88 176 LEU B C 1
ATOM 5754 O O . LEU B 1 176 ? 10.469 23.625 12.742 1 98.88 176 LEU B O 1
ATOM 5758 N N . TRP B 1 177 ? 11.781 22.969 11.055 1 98.88 177 TRP B N 1
ATOM 5759 C CA . TRP B 1 177 ? 12.922 23.734 11.539 1 98.88 177 TRP B CA 1
ATOM 5760 C C . TRP B 1 177 ? 12.633 25.234 11.484 1 98.88 177 TRP B C 1
ATOM 5762 O O . TRP B 1 177 ? 13.039 25.984 12.375 1 98.88 177 TRP B O 1
ATOM 5772 N N . ASP B 1 178 ? 11.961 25.641 10.398 1 98.94 178 ASP B N 1
ATOM 5773 C CA . ASP B 1 178 ? 11.555 27.047 10.312 1 98.94 178 ASP B CA 1
ATOM 5774 C C . ASP B 1 178 ? 10.656 27.438 11.484 1 98.94 178 ASP B C 1
ATOM 5776 O O . ASP B 1 178 ? 10.859 28.484 12.109 1 98.94 178 ASP B O 1
ATOM 5780 N N . GLN B 1 179 ? 9.688 26.641 11.758 1 98.94 179 GLN B N 1
ATOM 5781 C CA . GLN B 1 179 ? 8.758 26.891 12.859 1 98.94 179 GLN B CA 1
ATOM 5782 C C . GLN B 1 179 ? 9.492 26.906 14.195 1 98.94 179 GLN B C 1
ATOM 5784 O O . GLN B 1 179 ? 9.195 27.734 15.062 1 98.94 179 GLN B O 1
ATOM 5789 N N . THR B 1 180 ? 10.445 26.016 14.344 1 98.94 180 THR B N 1
ATOM 5790 C CA . THR B 1 180 ? 11.273 25.984 15.539 1 98.94 180 THR B CA 1
ATOM 5791 C C . THR B 1 180 ? 12.086 27.266 15.688 1 98.94 180 THR B C 1
ATOM 5793 O O . THR B 1 180 ? 12.203 27.812 16.781 1 98.94 180 THR B O 1
ATOM 5796 N N . MET B 1 181 ? 12.617 27.75 14.586 1 98.81 181 MET B N 1
ATOM 5797 C CA . MET B 1 181 ? 13.359 29 14.602 1 98.81 181 MET B CA 1
ATOM 5798 C C . MET B 1 181 ? 12.461 30.156 15.016 1 98.81 181 MET B C 1
ATOM 5800 O O . MET B 1 181 ? 12.883 31.047 15.758 1 98.81 181 MET B O 1
ATOM 5804 N N . ALA B 1 182 ? 11.258 30.156 14.547 1 98.88 182 ALA B N 1
ATOM 5805 C CA . ALA B 1 182 ? 10.297 31.172 14.953 1 98.88 182 ALA B CA 1
ATOM 5806 C C . ALA B 1 182 ? 10.039 31.109 16.453 1 98.88 182 ALA B C 1
ATOM 5808 O O . ALA B 1 182 ? 9.977 32.156 17.125 1 98.88 182 ALA B O 1
ATOM 5809 N N . LEU B 1 183 ? 9.906 29.922 17 1 98.88 183 LEU B N 1
ATOM 5810 C CA . LEU B 1 183 ? 9.664 29.75 18.422 1 98.88 183 LEU B CA 1
ATOM 5811 C C . LEU B 1 183 ? 10.859 30.219 19.234 1 98.88 183 LEU B C 1
ATOM 5813 O O . LEU B 1 183 ? 10.688 30.797 20.328 1 98.88 183 LEU B O 1
ATOM 5817 N N . ARG B 1 184 ? 12.016 29.984 18.75 1 98.75 184 ARG B N 1
ATOM 5818 C CA . ARG B 1 184 ? 13.203 30.5 19.422 1 98.75 184 ARG B CA 1
ATOM 5819 C C . ARG B 1 184 ? 13.234 32.031 19.406 1 98.75 184 ARG B C 1
ATOM 5821 O O . ARG B 1 184 ? 13.562 32.656 20.406 1 98.75 184 ARG B O 1
ATOM 5828 N N . TRP B 1 185 ? 12.93 32.562 18.25 1 98.75 185 TRP B N 1
ATOM 5829 C CA . TRP B 1 185 ? 12.836 34 18.156 1 98.75 185 TRP B CA 1
ATOM 5830 C C . TRP B 1 185 ? 11.844 34.562 19.172 1 98.75 185 TRP B C 1
ATOM 5832 O O . TRP B 1 185 ? 12.109 35.562 19.828 1 98.75 185 TRP B O 1
ATOM 5842 N N . ILE B 1 186 ? 10.703 33.938 19.281 1 98.88 186 ILE B N 1
ATOM 5843 C CA . ILE B 1 186 ? 9.672 34.344 20.219 1 98.88 186 ILE B CA 1
ATOM 5844 C C . ILE B 1 186 ? 10.203 34.281 21.656 1 98.88 186 ILE B C 1
ATOM 5846 O O . ILE B 1 186 ? 10.039 35.219 22.438 1 98.88 186 ILE B O 1
ATOM 5850 N N . HIS B 1 187 ? 10.82 33.219 21.984 1 98.12 187 HIS B N 1
ATOM 5851 C CA . HIS B 1 187 ? 11.422 33.062 23.297 1 98.12 187 HIS B CA 1
ATOM 5852 C C . HIS B 1 187 ? 12.359 34.219 23.625 1 98.12 187 HIS B C 1
ATOM 5854 O O . HIS B 1 187 ? 12.328 34.75 24.734 1 98.12 187 HIS B O 1
ATOM 5860 N N . ASP B 1 188 ? 13.078 34.656 22.688 1 97.88 188 ASP B N 1
ATOM 5861 C CA . ASP B 1 188 ? 14.156 35.625 22.906 1 97.88 188 ASP B CA 1
ATOM 5862 C C . ASP B 1 188 ? 13.641 37.062 22.859 1 97.88 188 ASP B C 1
ATOM 5864 O O . ASP B 1 188 ? 14.273 37.969 23.391 1 97.88 188 ASP B O 1
ATOM 5868 N N . ASN B 1 189 ? 12.477 37.25 22.188 1 98.69 189 ASN B N 1
ATOM 5869 C CA . ASN B 1 189 ? 12.156 38.625 21.859 1 98.69 189 ASN B CA 1
ATOM 5870 C C . ASN B 1 189 ? 10.773 39.031 22.375 1 98.69 189 ASN B C 1
ATOM 5872 O O . ASN B 1 189 ? 10.461 40.219 22.453 1 98.69 189 ASN B O 1
ATOM 5876 N N . ILE B 1 190 ? 9.93 38.125 22.781 1 98.69 190 ILE B N 1
ATOM 5877 C CA . ILE B 1 190 ? 8.516 38.406 22.922 1 98.69 190 ILE B CA 1
ATOM 5878 C C . ILE B 1 190 ? 8.305 39.344 24.125 1 98.69 190 ILE B C 1
ATOM 5880 O O . ILE B 1 190 ? 7.289 40.031 24.219 1 98.69 190 ILE B O 1
ATOM 5884 N N . THR B 1 191 ? 9.273 39.344 25.062 1 98 191 THR B N 1
ATOM 5885 C CA . THR B 1 191 ? 9.188 40.219 26.234 1 98 191 THR B CA 1
ATOM 5886 C C . THR B 1 191 ? 9.172 41.688 25.828 1 98 191 THR B C 1
ATOM 5888 O O . THR B 1 191 ? 8.516 42.5 26.469 1 98 191 THR B O 1
ATOM 5891 N N . PHE B 1 192 ? 9.836 42 24.734 1 98 192 PHE B N 1
ATOM 5892 C CA . PHE B 1 192 ? 9.883 43.375 24.266 1 98 192 PHE B CA 1
ATOM 5893 C C . PHE B 1 192 ? 8.523 43.812 23.734 1 98 192 PHE B C 1
ATOM 5895 O O . PHE B 1 192 ? 8.273 45 23.547 1 98 192 PHE B O 1
ATOM 5902 N N . PHE B 1 193 ? 7.648 42.875 23.469 1 98.44 193 PHE B N 1
ATOM 5903 C CA . PHE B 1 193 ? 6.301 43.125 22.984 1 98.44 193 PHE B CA 1
ATOM 5904 C C . PHE B 1 193 ? 5.277 42.938 24.094 1 98.44 193 PHE B C 1
ATOM 5906 O O . PHE B 1 193 ? 4.086 42.75 23.812 1 98.44 193 PHE B O 1
ATOM 5913 N N . ASN B 1 194 ? 5.754 42.781 25.297 1 97.56 194 ASN B N 1
ATOM 5914 C CA . ASN B 1 194 ? 4.938 42.594 26.5 1 97.56 194 ASN B CA 1
ATOM 5915 C C . ASN B 1 194 ? 4.445 41.156 26.625 1 97.56 194 ASN B C 1
ATOM 5917 O O . ASN B 1 194 ? 3.471 40.875 27.328 1 97.56 194 ASN B O 1
ATOM 5921 N N . GLY B 1 195 ? 5.012 40.25 25.922 1 98.69 195 GLY B N 1
ATOM 5922 C CA . GLY B 1 195 ? 4.652 38.844 26.047 1 98.69 195 GLY B CA 1
ATOM 5923 C C . GLY B 1 195 ? 5.484 38.094 27.078 1 98.69 195 GLY B C 1
ATOM 5924 O O . GLY B 1 195 ? 6.633 38.469 27.328 1 98.69 195 GLY B O 1
ATOM 5925 N N . ASP B 1 196 ? 4.938 37.094 27.656 1 98.62 196 ASP B N 1
ATOM 5926 C CA . ASP B 1 196 ? 5.625 36.219 28.609 1 98.62 196 ASP B CA 1
ATOM 5927 C C . ASP B 1 196 ? 6.227 35 27.906 1 98.62 196 ASP B C 1
ATOM 5929 O O . ASP B 1 196 ? 5.5 34.125 27.484 1 98.62 196 ASP B O 1
ATOM 5933 N N . PRO B 1 197 ? 7.527 34.906 27.766 1 98.19 197 PRO B N 1
ATOM 5934 C CA . PRO B 1 197 ? 8.141 33.781 27.078 1 98.19 197 PRO B CA 1
ATOM 5935 C C . PRO B 1 197 ? 7.926 32.438 27.812 1 98.19 197 PRO B C 1
ATOM 5937 O O . PRO B 1 197 ? 8.211 31.391 27.266 1 98.19 197 PRO B O 1
ATOM 5940 N N . ARG B 1 198 ? 7.449 32.469 29.047 1 98.06 198 ARG B N 1
ATOM 5941 C CA . ARG B 1 198 ? 7.211 31.266 29.828 1 98.06 198 ARG B CA 1
ATOM 5942 C C . ARG B 1 198 ? 5.738 30.875 29.812 1 98.06 198 ARG B C 1
ATOM 5944 O O . ARG B 1 198 ? 5.312 29.984 30.547 1 98.06 198 ARG B O 1
ATOM 5951 N N . ASN B 1 199 ? 4.957 31.5 29.062 1 98.44 199 ASN B N 1
ATOM 5952 C CA . ASN B 1 199 ? 3.533 31.234 28.875 1 98.44 199 ASN B CA 1
ATOM 5953 C C . ASN B 1 199 ? 3.125 31.312 27.406 1 98.44 199 ASN B C 1
ATOM 5955 O O . ASN B 1 199 ? 2.324 32.156 27.031 1 98.44 199 ASN B O 1
ATOM 5959 N N . VAL B 1 200 ? 3.672 30.375 26.625 1 98.88 200 VAL B N 1
ATOM 5960 C CA . VAL B 1 200 ? 3.49 30.344 25.188 1 98.88 200 VAL B CA 1
ATOM 5961 C C . VAL B 1 200 ? 2.645 29.125 24.797 1 98.88 200 VAL B C 1
ATOM 5963 O O . VAL B 1 200 ? 2.961 28 25.172 1 98.88 200 VAL B O 1
ATOM 5966 N N . THR B 1 201 ? 1.537 29.359 24.141 1 98.88 201 THR B N 1
ATOM 5967 C CA . THR B 1 201 ? 0.685 28.344 23.547 1 98.88 201 THR B CA 1
ATOM 5968 C C . THR B 1 201 ? 0.822 28.344 22.016 1 98.88 201 THR B C 1
ATOM 5970 O O . THR B 1 201 ? 0.72 29.391 21.391 1 98.88 201 THR B O 1
ATOM 5973 N N . VAL B 1 202 ? 1.06 27.203 21.453 1 98.94 202 VAL B N 1
ATOM 5974 C CA . VAL B 1 202 ? 1.176 27.094 20 1 98.94 202 VAL B CA 1
ATOM 5975 C C . VAL B 1 202 ? -0.04 26.359 19.438 1 98.94 202 VAL B C 1
ATOM 5977 O O . VAL B 1 202 ? -0.375 25.266 19.891 1 98.94 202 VAL B O 1
ATOM 5980 N N . MET B 1 203 ? -0.738 27 18.516 1 98.81 203 MET B N 1
ATOM 5981 C CA . MET B 1 203 ? -1.922 26.406 17.891 1 98.81 203 MET B CA 1
ATOM 5982 C C . MET B 1 203 ? -1.765 26.312 16.391 1 98.81 203 MET B C 1
ATOM 5984 O O . MET B 1 203 ? -0.979 27.062 15.789 1 98.81 203 MET B O 1
ATOM 5988 N N . GLY B 1 204 ? -2.41 25.422 15.758 1 98.44 204 GLY B N 1
ATOM 5989 C CA . GLY B 1 204 ? -2.424 25.25 14.312 1 98.44 204 GLY B CA 1
ATOM 5990 C C . GLY B 1 204 ? -3.588 24.406 13.828 1 98.44 204 GLY B C 1
ATOM 5991 O O . GLY B 1 204 ? -4.25 23.734 14.625 1 98.44 204 GLY B O 1
ATOM 5992 N N . GLN B 1 205 ? -3.873 24.484 12.57 1 96.75 205 GLN B N 1
ATOM 5993 C CA . GLN B 1 205 ? -5.008 23.797 11.969 1 96.75 205 GLN B CA 1
ATOM 5994 C C . GLN B 1 205 ? -4.566 22.938 10.781 1 96.75 205 GLN B C 1
ATOM 5996 O O . GLN B 1 205 ? -3.721 23.344 9.992 1 96.75 205 GLN B O 1
ATOM 6001 N N . SER B 1 206 ? -5.172 21.719 10.641 1 95.31 206 SER B N 1
ATOM 6002 C CA . SER B 1 206 ? -4.863 20.797 9.539 1 95.31 206 SER B CA 1
ATOM 6003 C C . SER B 1 206 ? -3.381 20.453 9.523 1 95.31 206 SER B C 1
ATOM 6005 O O . SER B 1 206 ? -2.842 19.953 10.516 1 95.31 206 SER B O 1
ATOM 6007 N N . ALA B 1 207 ? -2.611 20.844 8.453 1 96.31 207 ALA B N 1
ATOM 6008 C CA . ALA B 1 207 ? -1.164 20.641 8.438 1 96.31 207 ALA B CA 1
ATOM 6009 C C . ALA B 1 207 ? -0.49 21.453 9.547 1 96.31 207 ALA B C 1
ATOM 6011 O O . ALA B 1 207 ? 0.512 21.016 10.117 1 96.31 207 ALA B O 1
ATOM 6012 N N . GLY B 1 208 ? -1.068 22.609 9.891 1 98.12 208 GLY B N 1
ATOM 6013 C CA . GLY B 1 208 ? -0.582 23.375 11.023 1 98.12 208 GLY B CA 1
ATOM 6014 C C . GLY B 1 208 ? -0.796 22.672 12.352 1 98.12 208 GLY B C 1
ATOM 6015 O O . GLY B 1 208 ? 0.052 22.75 13.242 1 98.12 208 GLY B O 1
ATOM 6016 N N . GLY B 1 209 ? -1.995 22.016 12.43 1 98.62 209 GLY B N 1
ATOM 6017 C CA . GLY B 1 209 ? -2.24 21.203 13.609 1 98.62 209 GLY B CA 1
ATOM 6018 C C . GLY B 1 209 ? -1.267 20.047 13.75 1 98.62 209 GLY B C 1
ATOM 6019 O O . GLY B 1 209 ? -0.774 19.766 14.844 1 98.62 209 GLY B O 1
ATOM 6020 N N . ALA B 1 210 ? -0.977 19.406 12.672 1 98.44 210 ALA B N 1
ATOM 6021 C CA . ALA B 1 210 ? 0.033 18.359 12.68 1 98.44 210 ALA B CA 1
ATOM 6022 C C . ALA B 1 210 ? 1.399 18.906 13.078 1 98.44 210 ALA B C 1
ATOM 6024 O O . ALA B 1 210 ? 2.111 18.297 13.883 1 98.44 210 ALA B O 1
ATOM 6025 N N . SER B 1 211 ? 1.727 20.062 12.633 1 98.75 211 SER B N 1
ATOM 6026 C CA . SER B 1 211 ? 3.01 20.688 12.93 1 98.75 211 SER B CA 1
ATOM 6027 C C . SER B 1 211 ? 3.15 20.984 14.414 1 98.75 211 SER B C 1
ATOM 6029 O O . SER B 1 211 ? 4.152 20.625 15.039 1 98.75 211 SER B O 1
ATOM 6031 N N . VAL B 1 212 ? 2.158 21.594 15.008 1 98.88 212 VAL B N 1
ATOM 6032 C CA . VAL B 1 212 ? 2.326 22.047 16.375 1 98.88 212 VAL B CA 1
ATOM 6033 C C . VAL B 1 212 ? 2.34 20.844 17.328 1 98.88 212 VAL B C 1
ATOM 6035 O O . VAL B 1 212 ? 3.02 20.875 18.359 1 98.88 212 VAL B O 1
ATOM 6038 N N . ASP B 1 213 ? 1.564 19.781 16.906 1 98.88 213 ASP B N 1
ATOM 6039 C CA . ASP B 1 213 ? 1.662 18.547 17.672 1 98.88 213 ASP B CA 1
ATOM 6040 C C . ASP B 1 213 ? 3.059 17.938 17.562 1 98.88 213 ASP B C 1
ATOM 6042 O O . ASP B 1 213 ? 3.641 17.516 18.578 1 98.88 213 ASP B O 1
ATOM 6046 N N . LEU B 1 214 ? 3.637 17.922 16.391 1 98.88 214 LEU B N 1
ATOM 6047 C CA . LEU B 1 214 ? 5.004 17.453 16.203 1 98.88 214 LEU B CA 1
ATOM 6048 C C . LEU B 1 214 ? 5.988 18.297 17 1 98.88 214 LEU B C 1
ATOM 6050 O O . LEU B 1 214 ? 6.875 17.781 17.672 1 98.88 214 LEU B O 1
ATOM 6054 N N . LEU B 1 215 ? 5.816 19.625 16.922 1 98.88 215 LEU B N 1
ATOM 6055 C CA . LEU B 1 215 ? 6.68 20.531 17.672 1 98.88 215 LEU B CA 1
ATOM 6056 C C . LEU B 1 215 ? 6.617 20.234 19.172 1 98.88 215 LEU B C 1
ATOM 6058 O O . LEU B 1 215 ? 7.621 20.359 19.875 1 98.88 215 LEU B O 1
ATOM 6062 N N . SER B 1 216 ? 5.484 19.812 19.656 1 98.81 216 SER B N 1
ATOM 6063 C CA . SER B 1 216 ? 5.277 19.609 21.078 1 98.81 216 SER B CA 1
ATOM 6064 C C . SER B 1 216 ? 5.965 18.328 21.562 1 98.81 216 SER B C 1
ATOM 6066 O O . SER B 1 216 ? 6.25 18.188 22.75 1 98.81 216 SER B O 1
ATOM 6068 N N . ILE B 1 217 ? 6.285 17.391 20.641 1 98.62 217 ILE B N 1
ATOM 6069 C CA . ILE B 1 217 ? 6.766 16.094 21.125 1 98.62 217 ILE B CA 1
ATOM 6070 C C . ILE B 1 217 ? 8.203 15.867 20.641 1 98.62 217 ILE B C 1
ATOM 6072 O O . ILE B 1 217 ? 8.898 14.992 21.156 1 98.62 217 ILE B O 1
ATOM 6076 N N . CYS B 1 218 ? 8.695 16.656 19.703 1 98.62 218 CYS B N 1
ATOM 6077 C CA . CYS B 1 218 ? 10.023 16.422 19.125 1 98.62 218 CYS B CA 1
ATOM 6078 C C . CYS B 1 218 ? 11.086 17.188 19.906 1 98.62 218 CYS B C 1
ATOM 6080 O O . CYS B 1 218 ? 10.883 18.344 20.281 1 98.62 218 CYS B O 1
ATOM 6082 N N . PRO B 1 219 ? 12.242 16.688 20.062 1 98.56 219 PRO B N 1
ATOM 6083 C CA . PRO B 1 219 ? 13.281 17.219 20.953 1 98.56 219 PRO B CA 1
ATOM 6084 C C . PRO B 1 219 ? 13.75 18.609 20.562 1 98.56 219 PRO B C 1
ATOM 6086 O O . PRO B 1 219 ? 13.961 19.469 21.438 1 98.56 219 PRO B O 1
ATOM 6089 N N . PRO B 1 220 ? 13.828 18.969 19.312 1 98.5 220 PRO B N 1
ATOM 6090 C CA . PRO B 1 220 ? 14.375 20.297 19 1 98.5 220 PRO B CA 1
ATOM 6091 C C . PRO B 1 220 ? 13.453 21.438 19.422 1 98.5 220 PRO B C 1
ATOM 6093 O O . PRO B 1 220 ? 13.898 22.578 19.562 1 98.5 220 PRO B O 1
ATOM 6096 N N . SER B 1 221 ? 12.18 21.109 19.625 1 98.69 221 SER B N 1
ATOM 6097 C CA . SER B 1 221 ? 11.242 22.219 19.766 1 98.69 221 SER B CA 1
ATOM 6098 C C . SER B 1 221 ? 10.398 22.062 21.031 1 98.69 221 SER B C 1
ATOM 6100 O O . SER B 1 221 ? 9.828 23.031 21.531 1 98.69 221 SER B O 1
ATOM 6102 N N . ARG B 1 222 ? 10.281 20.922 21.594 1 98.25 222 ARG B N 1
ATOM 6103 C CA . ARG B 1 222 ? 9.266 20.562 22.578 1 98.25 222 ARG B CA 1
ATOM 6104 C C . ARG B 1 222 ? 9.43 21.359 23.859 1 98.25 222 ARG B C 1
ATOM 6106 O O . ARG B 1 222 ? 8.484 21.5 24.641 1 98.25 222 ARG B O 1
ATOM 6113 N N . ASP B 1 223 ? 10.594 21.984 24.094 1 98.19 223 ASP B N 1
ATOM 6114 C CA . ASP B 1 223 ? 10.828 22.688 25.359 1 98.19 223 ASP B CA 1
ATOM 6115 C C . ASP B 1 223 ? 10.711 24.203 25.156 1 98.19 223 ASP B C 1
ATOM 6117 O O . ASP B 1 223 ? 10.984 24.969 26.078 1 98.19 223 ASP B O 1
ATOM 6121 N N . LEU B 1 224 ? 10.195 24.625 23.984 1 98.5 224 LEU B N 1
ATOM 6122 C CA . LEU B 1 224 ? 10.195 26.047 23.656 1 98.5 224 LEU B CA 1
ATOM 6123 C C . LEU B 1 224 ? 8.844 26.672 23.969 1 98.5 224 LEU B C 1
ATOM 6125 O O . LEU B 1 224 ? 8.688 27.891 23.859 1 98.5 224 LEU B O 1
ATOM 6129 N N . PHE B 1 225 ? 7.852 25.906 24.391 1 98.62 225 PHE B N 1
ATOM 6130 C CA . PHE B 1 225 ? 6.523 26.438 24.688 1 98.62 225 PHE B CA 1
ATOM 6131 C C . PHE B 1 225 ? 5.793 25.547 25.688 1 98.62 225 PHE B C 1
ATOM 6133 O O . PHE B 1 225 ? 6.336 24.547 26.141 1 98.62 225 PHE B O 1
ATOM 6140 N N . HIS B 1 226 ? 4.523 25.906 26.016 1 98.56 226 HIS B N 1
ATOM 6141 C CA . HIS B 1 226 ? 4.004 25.406 27.297 1 98.56 226 HIS B CA 1
ATOM 6142 C C . HIS B 1 226 ? 2.654 24.734 27.109 1 98.56 226 HIS B C 1
ATOM 6144 O O . HIS B 1 226 ? 2.242 23.922 27.938 1 98.56 226 HIS B O 1
ATOM 6150 N N . ARG B 1 227 ? 1.94 25.109 26.062 1 98.81 227 ARG B N 1
ATOM 6151 C CA . ARG B 1 227 ? 0.647 24.5 25.75 1 98.81 227 ARG B CA 1
ATOM 6152 C C . ARG B 1 227 ? 0.466 24.344 24.25 1 98.81 227 ARG B C 1
ATOM 6154 O O . ARG B 1 227 ? 1.133 25.031 23.469 1 98.81 227 ARG B O 1
ATOM 6161 N N . VAL B 1 228 ? -0.471 23.406 23.797 1 98.88 228 VAL B N 1
ATOM 6162 C CA . VAL B 1 228 ? -0.596 23.125 22.375 1 98.88 228 VAL B CA 1
ATOM 6163 C C . VAL B 1 228 ? -2.07 22.984 22 1 98.88 228 VAL B C 1
ATOM 6165 O O . VAL B 1 228 ? -2.861 22.438 22.766 1 98.88 228 VAL B O 1
ATOM 6168 N N . ILE B 1 229 ? -2.465 23.516 20.859 1 98.94 229 ILE B N 1
ATOM 6169 C CA . ILE B 1 229 ? -3.826 23.438 20.344 1 98.94 229 ILE B CA 1
ATOM 6170 C C . ILE B 1 229 ? -3.805 22.906 18.922 1 98.94 229 ILE B C 1
ATOM 6172 O O . ILE B 1 229 ? -3.914 23.672 17.969 1 98.94 229 ILE B O 1
ATOM 6176 N N . PRO B 1 230 ? -3.707 21.625 18.688 1 98.81 230 PRO B N 1
ATOM 6177 C CA . PRO B 1 230 ? -3.883 21.062 17.344 1 98.81 230 PRO B CA 1
ATOM 6178 C C . PRO B 1 230 ? -5.348 21 16.922 1 98.81 230 PRO B C 1
ATOM 6180 O O . PRO B 1 230 ? -6.152 20.328 17.562 1 98.81 230 PRO B O 1
ATOM 6183 N N . MET B 1 231 ? -5.668 21.672 15.805 1 98.5 231 MET B N 1
ATOM 6184 C CA . MET B 1 231 ? -7.047 21.719 15.32 1 98.5 231 MET B CA 1
ATOM 6185 C C . MET B 1 231 ? -7.188 20.984 14 1 98.5 231 MET B C 1
ATOM 6187 O O . MET B 1 231 ? -6.516 21.312 13.023 1 98.5 231 MET B O 1
ATOM 6191 N N . ALA B 1 232 ? -8.023 19.969 13.938 1 96.5 232 ALA B N 1
ATOM 6192 C CA . ALA B 1 232 ? -8.391 19.203 12.742 1 96.5 232 ALA B CA 1
ATOM 6193 C C . ALA B 1 232 ? -7.152 18.609 12.07 1 96.5 232 ALA B C 1
ATOM 6195 O O . ALA B 1 232 ? -7.07 18.562 10.844 1 96.5 232 ALA B O 1
ATOM 6196 N N . GLY B 1 233 ? -6.133 18.359 12.805 1 96.88 233 GLY B N 1
ATOM 6197 C CA . GLY B 1 233 ? -4.875 17.75 12.398 1 96.88 233 GLY B CA 1
ATOM 6198 C C . GLY B 1 233 ? -3.885 17.609 13.539 1 96.88 233 GLY B C 1
ATOM 6199 O O . GLY B 1 233 ? -3.785 18.5 14.391 1 96.88 233 GLY B O 1
ATOM 6200 N N . ASN B 1 234 ? -3.186 16.531 13.594 1 98.38 234 ASN B N 1
ATOM 6201 C CA . ASN B 1 234 ? -2.148 16.266 14.586 1 98.38 234 ASN B CA 1
ATOM 6202 C C . ASN B 1 234 ? -1.147 15.227 14.102 1 98.38 234 ASN B C 1
ATOM 6204 O O . ASN B 1 234 ? -1.301 14.68 13.008 1 98.38 234 ASN B O 1
ATOM 6208 N N . ALA B 1 235 ? -0.198 14.938 14.906 1 98.19 235 ALA B N 1
ATOM 6209 C CA . ALA B 1 235 ? 0.922 14.086 14.516 1 98.19 235 ALA B CA 1
ATOM 6210 C C . ALA B 1 235 ? 0.467 12.648 14.305 1 98.19 235 ALA B C 1
ATOM 6212 O O . ALA B 1 235 ? 1.178 11.844 13.695 1 98.19 235 ALA B O 1
ATOM 6213 N N . SER B 1 236 ? -0.71 12.312 14.805 1 96.94 236 SER B N 1
ATOM 6214 C CA . SER B 1 236 ? -1.185 10.938 14.742 1 96.94 236 SER B CA 1
ATOM 6215 C C . SER B 1 236 ? -2.049 10.703 13.508 1 96.94 236 SER B C 1
ATOM 6217 O O . SER B 1 236 ? -2.496 9.586 13.25 1 96.94 236 SER B O 1
ATOM 6219 N N . CYS B 1 237 ? -2.324 11.781 12.789 1 95.75 237 CYS B N 1
ATOM 6220 C CA . CYS B 1 237 ? -3.01 11.602 11.516 1 95.75 237 CYS B CA 1
ATOM 6221 C C . CYS B 1 237 ? -2.111 10.891 10.508 1 95.75 237 CYS B C 1
ATOM 6223 O O . CYS B 1 237 ? -0.908 11.148 10.453 1 95.75 237 CYS B O 1
ATOM 6225 N N . ARG B 1 238 ? -2.656 10.07 9.695 1 90.38 238 ARG B N 1
ATOM 6226 C CA . ARG B 1 238 ? -1.896 9.242 8.758 1 90.38 238 ARG B CA 1
ATOM 6227 C C . ARG B 1 238 ? -1.13 10.109 7.766 1 90.38 238 ARG B C 1
ATOM 6229 O O . ARG B 1 238 ? -0.042 9.734 7.32 1 90.38 238 ARG B O 1
ATOM 6236 N N . TRP B 1 239 ? -1.648 11.227 7.418 1 91.88 239 TRP B N 1
ATOM 6237 C CA . TRP B 1 239 ? -1.084 12.086 6.383 1 91.88 239 TRP B CA 1
ATOM 6238 C C . TRP B 1 239 ? -0.055 13.047 6.973 1 91.88 239 TRP B C 1
ATOM 6240 O O . TRP B 1 239 ? 0.57 13.82 6.246 1 91.88 239 TRP B O 1
ATOM 6250 N N . SER B 1 240 ? 0.094 13 8.336 1 95.44 240 SER B N 1
ATOM 6251 C CA . SER B 1 240 ? 0.938 13.977 9.016 1 95.44 240 SER B CA 1
ATOM 6252 C C . SER B 1 240 ? 2.416 13.703 8.766 1 95.44 240 SER B C 1
ATOM 6254 O O . SER B 1 240 ? 3.258 14.586 8.953 1 95.44 240 SER B O 1
ATOM 6256 N N . THR B 1 241 ? 2.775 12.461 8.391 1 93.44 241 THR B N 1
ATOM 6257 C CA . THR B 1 241 ? 4.129 12.078 8.008 1 93.44 241 THR B CA 1
ATOM 6258 C C . THR B 1 241 ? 4.121 11.289 6.699 1 93.44 241 THR B C 1
ATOM 6260 O O . THR B 1 241 ? 3.125 10.641 6.363 1 93.44 241 THR B O 1
ATOM 6263 N N . HIS B 1 242 ? 5.25 11.445 6.066 1 92 242 HIS B N 1
ATOM 6264 C CA . HIS B 1 242 ? 5.391 10.742 4.793 1 92 242 HIS B CA 1
ATOM 6265 C C . HIS B 1 242 ? 6.305 9.531 4.93 1 92 242 HIS B C 1
ATOM 6267 O O . HIS B 1 242 ? 7.336 9.594 5.598 1 92 242 HIS B O 1
ATOM 6273 N N . ASN B 1 243 ? 6.004 8.414 4.234 1 87.19 243 ASN B N 1
ATOM 6274 C CA . ASN B 1 243 ? 6.746 7.18 4.453 1 87.19 243 ASN B CA 1
ATOM 6275 C C . ASN B 1 243 ? 7.633 6.844 3.258 1 87.19 243 ASN B C 1
ATOM 6277 O O . ASN B 1 243 ? 8.281 5.793 3.236 1 87.19 243 ASN B O 1
ATOM 6281 N N . ASN B 1 244 ? 7.734 7.664 2.24 1 90.44 244 ASN B N 1
ATOM 6282 C CA . ASN B 1 244 ? 8.578 7.453 1.067 1 90.44 244 ASN B CA 1
ATOM 6283 C C . ASN B 1 244 ? 9 8.781 0.44 1 90.44 244 ASN B C 1
ATOM 6285 O O . ASN B 1 244 ? 8.977 8.93 -0.783 1 90.44 244 ASN B O 1
ATOM 6289 N N . LEU B 1 245 ? 9.266 9.664 1.243 1 93.75 245 LEU B N 1
ATOM 6290 C CA . LEU B 1 245 ? 9.5 11.031 0.795 1 93.75 245 LEU B CA 1
ATOM 6291 C C . LEU B 1 245 ? 10.789 11.125 -0.013 1 93.75 245 LEU B C 1
ATOM 6293 O O . LEU B 1 245 ? 10.875 11.914 -0.957 1 93.75 245 LEU B O 1
ATOM 6297 N N . VAL B 1 246 ? 11.812 10.336 0.29 1 94.56 246 VAL B N 1
ATOM 6298 C CA . VAL B 1 246 ? 13.086 10.383 -0.423 1 94.56 246 VAL B CA 1
ATOM 6299 C C . VAL B 1 246 ? 12.859 10.062 -1.899 1 94.56 246 VAL B C 1
ATOM 6301 O O . VAL B 1 246 ? 13.422 10.727 -2.775 1 94.56 246 VAL B O 1
ATOM 6304 N N . GLU B 1 247 ? 12.047 9.102 -2.137 1 92.94 247 GLU B N 1
ATOM 6305 C CA . GLU B 1 247 ? 11.742 8.742 -3.52 1 92.94 247 GLU B CA 1
ATOM 6306 C C . GLU B 1 247 ? 10.961 9.852 -4.219 1 92.94 247 GLU B C 1
ATOM 6308 O O . GLU B 1 247 ? 11.203 10.156 -5.387 1 92.94 247 GLU B O 1
ATOM 6313 N N . VAL B 1 248 ? 10.047 10.469 -3.52 1 93.31 248 VAL B N 1
ATOM 6314 C CA . VAL B 1 248 ? 9.281 11.586 -4.062 1 93.31 248 VAL B CA 1
ATOM 6315 C C . VAL B 1 248 ? 10.219 12.727 -4.441 1 93.31 248 VAL B C 1
ATOM 6317 O O . VAL B 1 248 ? 10.086 13.312 -5.516 1 93.31 248 VAL B O 1
ATOM 6320 N N . CYS B 1 249 ? 11.102 12.984 -3.617 1 96.06 249 CYS B N 1
ATOM 6321 C CA . CYS B 1 249 ? 12.062 14.062 -3.844 1 96.06 249 CYS B CA 1
ATOM 6322 C C . CYS B 1 249 ? 12.992 13.727 -5.004 1 96.06 249 CYS B C 1
ATOM 6324 O O . CYS B 1 249 ? 13.312 14.602 -5.816 1 96.06 249 CYS B O 1
ATOM 6326 N N . ARG B 1 250 ? 13.453 12.477 -5.09 1 94.62 250 ARG B N 1
ATOM 6327 C CA . ARG B 1 250 ? 14.266 12.047 -6.227 1 94.62 250 ARG B CA 1
ATOM 6328 C C . ARG B 1 250 ? 13.523 12.273 -7.543 1 94.62 250 ARG B C 1
ATOM 6330 O O . ARG B 1 250 ? 14.094 12.797 -8.5 1 94.62 250 ARG B O 1
ATOM 6337 N N . LYS B 1 251 ? 12.297 11.883 -7.57 1 93.88 251 LYS B N 1
ATOM 6338 C CA . LYS B 1 251 ? 11.484 12.039 -8.773 1 93.88 251 LYS B CA 1
ATOM 6339 C C . LYS B 1 251 ? 11.305 13.516 -9.125 1 93.88 251 LYS B C 1
ATOM 6341 O O . LYS B 1 251 ? 11.289 13.875 -10.305 1 93.88 251 LYS B O 1
ATOM 6346 N N . PHE B 1 252 ? 11.125 14.328 -8.148 1 95.69 252 PHE B N 1
ATOM 6347 C CA . PHE B 1 252 ? 11.031 15.766 -8.383 1 95.69 252 PHE B CA 1
ATOM 6348 C C . PHE B 1 252 ? 12.305 16.281 -9.031 1 95.69 252 PHE B C 1
ATOM 6350 O O . PHE B 1 252 ? 12.25 17.062 -9.992 1 95.69 252 PHE B O 1
ATOM 6357 N N . ALA B 1 253 ? 13.445 15.898 -8.484 1 97.06 253 ALA B N 1
ATOM 6358 C CA . ALA B 1 253 ? 14.719 16.297 -9.078 1 97.06 253 ALA B CA 1
ATOM 6359 C C . ALA B 1 253 ? 14.797 15.844 -10.539 1 97.06 253 ALA B C 1
ATOM 6361 O O . ALA B 1 253 ? 15.156 16.641 -11.414 1 97.06 253 ALA B O 1
ATOM 6362 N N . GLU B 1 254 ? 14.43 14.625 -10.789 1 94.88 254 GLU B N 1
ATOM 6363 C CA . GLU B 1 254 ? 14.469 14.078 -12.141 1 94.88 254 GLU B CA 1
ATOM 6364 C C . GLU B 1 254 ? 13.562 14.859 -13.078 1 94.88 254 GLU B C 1
ATOM 6366 O O . GLU B 1 254 ? 13.898 15.078 -14.242 1 94.88 254 GLU B O 1
ATOM 6371 N N . ALA B 1 255 ? 12.414 15.258 -12.562 1 94.06 255 ALA B N 1
ATOM 6372 C CA . ALA B 1 255 ? 11.477 16.047 -13.352 1 94.06 255 ALA B CA 1
ATOM 6373 C C . ALA B 1 255 ? 12.07 17.391 -13.734 1 94.06 255 ALA B C 1
ATOM 6375 O O . ALA B 1 255 ? 11.609 18.047 -14.672 1 94.06 255 ALA B O 1
ATOM 6376 N N . ASN B 1 256 ? 13.008 17.844 -13.047 1 96.38 256 ASN B N 1
ATOM 6377 C CA . ASN B 1 256 ? 13.727 19.078 -13.359 1 96.38 256 ASN B CA 1
ATOM 6378 C C . ASN B 1 256 ? 15.078 18.797 -14.016 1 96.38 256 ASN B C 1
ATOM 6380 O O . ASN B 1 256 ? 16 19.594 -13.922 1 96.38 256 ASN B O 1
ATOM 6384 N N . ASP B 1 257 ? 15.234 17.578 -14.539 1 95.06 257 ASP B N 1
ATOM 6385 C CA . ASP B 1 257 ? 16.359 17.125 -15.344 1 95.06 257 ASP B CA 1
ATOM 6386 C C . ASP B 1 257 ? 17.625 16.984 -14.492 1 95.06 257 ASP B C 1
ATOM 6388 O O . ASP B 1 257 ? 18.734 17.281 -14.961 1 95.06 257 ASP B O 1
ATOM 6392 N N . ILE B 1 258 ? 17.469 16.734 -13.273 1 96.44 258 ILE B N 1
ATOM 6393 C CA . ILE B 1 258 ? 18.578 16.484 -12.359 1 96.44 258 ILE B CA 1
ATOM 6394 C C . ILE B 1 258 ? 18.609 14.992 -11.992 1 96.44 258 ILE B C 1
ATOM 6396 O O . ILE B 1 258 ? 17.734 14.508 -11.266 1 96.44 258 ILE B O 1
ATOM 6400 N N . HIS B 1 259 ? 19.641 14.32 -12.438 1 91.62 259 HIS B N 1
ATOM 6401 C CA . HIS B 1 259 ? 19.703 12.867 -12.328 1 91.62 259 HIS B CA 1
ATOM 6402 C C . HIS B 1 259 ? 20.875 12.43 -11.445 1 91.62 259 HIS B C 1
ATOM 6404 O O . HIS B 1 259 ? 21.453 11.367 -11.672 1 91.62 259 HIS B O 1
ATOM 6410 N N . ASP B 1 260 ? 21.234 13.242 -10.438 1 90.62 260 ASP B N 1
ATOM 6411 C CA . ASP B 1 260 ? 22.422 13.016 -9.609 1 90.62 260 ASP B CA 1
ATOM 6412 C C . ASP B 1 260 ? 22.047 12.328 -8.297 1 90.62 260 ASP B C 1
ATOM 6414 O O . ASP B 1 260 ? 22.594 12.672 -7.242 1 90.62 260 ASP B O 1
ATOM 6418 N N . PHE B 1 261 ? 21.125 11.383 -8.297 1 85.81 261 PHE B N 1
ATOM 6419 C CA . PHE B 1 261 ? 20.625 10.828 -7.043 1 85.81 261 PHE B CA 1
ATOM 6420 C C . PHE B 1 261 ? 21.719 10.039 -6.328 1 85.81 261 PHE B C 1
ATOM 6422 O O . PHE B 1 261 ? 21.625 9.781 -5.125 1 85.81 261 PHE B O 1
ATOM 6429 N N . LEU B 1 262 ? 22.812 9.648 -6.977 1 88.88 262 LEU B N 1
ATOM 6430 C CA . LEU B 1 262 ? 23.922 8.938 -6.348 1 88.88 262 LEU B CA 1
ATOM 6431 C C . LEU B 1 262 ? 24.859 9.914 -5.645 1 88.88 262 LEU B C 1
ATOM 6433 O O . LEU B 1 262 ? 25.703 9.5 -4.852 1 88.88 262 LEU B O 1
ATOM 6437 N N . HIS B 1 263 ? 24.719 11.156 -5.98 1 92.19 263 HIS B N 1
ATOM 6438 C CA . HIS B 1 263 ? 25.484 12.242 -5.379 1 92.19 263 HIS B CA 1
ATOM 6439 C C . HIS B 1 263 ? 24.562 13.352 -4.887 1 92.19 263 HIS B C 1
ATOM 6441 O O . HIS B 1 263 ? 24.328 14.336 -5.59 1 92.19 263 HIS B O 1
ATOM 6447 N N . SER B 1 264 ? 24.172 13.203 -3.662 1 94.44 264 SER B N 1
ATOM 6448 C CA . SER B 1 264 ? 23.141 14.086 -3.137 1 94.44 264 SER B CA 1
ATOM 6449 C C . SER B 1 264 ? 23.656 15.523 -3.025 1 94.44 264 SER B C 1
ATOM 6451 O O . SER B 1 264 ? 22.875 16.469 -3.164 1 94.44 264 SER B O 1
ATOM 6453 N N . ASP B 1 265 ? 24.953 15.688 -2.783 1 95.94 265 ASP B N 1
ATOM 6454 C CA . ASP B 1 265 ? 25.531 17.031 -2.729 1 95.94 265 ASP B CA 1
ATOM 6455 C C . ASP B 1 265 ? 25.422 17.734 -4.078 1 95.94 265 ASP B C 1
ATOM 6457 O O . ASP B 1 265 ? 25 18.891 -4.145 1 95.94 265 ASP B O 1
ATOM 6461 N N . ARG B 1 266 ? 25.719 16.938 -5.148 1 96.44 266 ARG B N 1
ATOM 6462 C CA . ARG B 1 266 ? 25.609 17.484 -6.496 1 96.44 266 ARG B CA 1
ATOM 6463 C C . ARG B 1 266 ? 24.141 17.766 -6.852 1 96.44 266 ARG B C 1
ATOM 6465 O O . ARG B 1 266 ? 23.844 18.766 -7.504 1 96.44 266 ARG B O 1
ATOM 6472 N N . MET B 1 267 ? 23.344 16.891 -6.465 1 96.44 267 MET B N 1
ATOM 6473 C CA . MET B 1 267 ? 21.906 17.062 -6.703 1 96.44 267 MET B CA 1
ATOM 6474 C C . MET B 1 267 ? 21.422 18.359 -6.078 1 96.44 267 MET B C 1
ATOM 6476 O O . MET B 1 267 ? 20.703 19.141 -6.723 1 96.44 267 MET B O 1
ATOM 6480 N N . LEU B 1 268 ? 21.812 18.625 -4.863 1 97.69 268 LEU B N 1
ATOM 6481 C CA . LEU B 1 268 ? 21.375 19.828 -4.145 1 97.69 268 LEU B CA 1
ATOM 6482 C C . LEU B 1 268 ? 21.938 21.078 -4.801 1 97.69 268 LEU B C 1
ATOM 6484 O O . LEU B 1 268 ? 21.25 22.094 -4.895 1 97.69 268 LEU B O 1
ATOM 6488 N N . GLU B 1 269 ? 23.172 21 -5.219 1 97.5 269 GLU B N 1
ATOM 6489 C CA . GLU B 1 269 ? 23.797 22.141 -5.898 1 97.5 269 GLU B CA 1
ATOM 6490 C C . GLU B 1 269 ? 23 22.531 -7.145 1 97.5 269 GLU B C 1
ATOM 6492 O O . GLU B 1 269 ? 22.75 23.719 -7.379 1 97.5 269 GLU B O 1
ATOM 6497 N N . LYS B 1 270 ? 22.641 21.547 -7.914 1 97.56 270 LYS B N 1
ATOM 6498 C CA . LYS B 1 270 ? 21.875 21.797 -9.133 1 97.56 270 LYS B CA 1
ATOM 6499 C C . LYS B 1 270 ? 20.469 22.297 -8.805 1 97.56 270 LYS B C 1
ATOM 6501 O O . LYS B 1 270 ? 19.938 23.156 -9.492 1 97.56 270 LYS B O 1
ATOM 6506 N N . LEU B 1 271 ? 19.891 21.719 -7.742 1 97.94 271 LEU B N 1
ATOM 6507 C CA . LEU B 1 271 ? 18.547 22.109 -7.332 1 97.94 271 LEU B CA 1
ATOM 6508 C C . LEU B 1 271 ? 18.531 23.547 -6.852 1 97.94 271 LEU B C 1
ATOM 6510 O O . LEU B 1 271 ? 17.516 24.25 -6.992 1 97.94 271 LEU B O 1
ATOM 6514 N N . ARG B 1 272 ? 19.578 24.047 -6.297 1 97.88 272 ARG B N 1
ATOM 6515 C CA . ARG B 1 272 ? 19.656 25.422 -5.824 1 97.88 272 ARG B CA 1
ATOM 6516 C C . ARG B 1 272 ? 19.594 26.406 -6.988 1 97.88 272 ARG B C 1
ATOM 6518 O O . ARG B 1 272 ? 19.297 27.578 -6.793 1 97.88 272 ARG B O 1
ATOM 6525 N N . GLU B 1 273 ? 19.812 25.875 -8.211 1 96.81 273 GLU B N 1
ATOM 6526 C CA . GLU B 1 273 ? 19.797 26.75 -9.391 1 96.81 273 GLU B CA 1
ATOM 6527 C C . GLU B 1 273 ? 18.406 26.75 -10.047 1 96.81 273 GLU B C 1
ATOM 6529 O O . GLU B 1 273 ? 18.141 27.562 -10.922 1 96.81 273 GLU B O 1
ATOM 6534 N N . VAL B 1 274 ? 17.578 25.844 -9.633 1 97.38 274 VAL B N 1
ATOM 6535 C CA . VAL B 1 274 ? 16.25 25.734 -10.211 1 97.38 274 VAL B CA 1
ATOM 6536 C C . VAL B 1 274 ? 15.414 26.938 -9.789 1 97.38 274 VAL B C 1
ATOM 6538 O O . VAL B 1 274 ? 15.391 27.312 -8.609 1 97.38 274 VAL B O 1
ATOM 6541 N N . PRO B 1 275 ? 14.719 27.609 -10.734 1 97.06 275 PRO B N 1
ATOM 6542 C CA . PRO B 1 275 ? 13.867 28.734 -10.352 1 97.06 275 PRO B CA 1
ATOM 6543 C C . PRO B 1 275 ? 12.844 28.359 -9.281 1 97.06 275 PRO B C 1
ATOM 6545 O O . PRO B 1 275 ? 12.273 27.266 -9.328 1 97.06 275 PRO B O 1
ATOM 6548 N N . ALA B 1 276 ? 12.531 29.297 -8.344 1 95.5 276 ALA B N 1
ATOM 6549 C CA . ALA B 1 276 ? 11.656 29.047 -7.203 1 95.5 276 ALA B CA 1
ATOM 6550 C C . ALA B 1 276 ? 10.25 28.672 -7.66 1 95.5 276 ALA B C 1
ATOM 6552 O O . ALA B 1 276 ? 9.57 27.875 -7.012 1 95.5 276 ALA B O 1
ATOM 6553 N N . SER B 1 277 ? 9.805 29.188 -8.766 1 93.44 277 SER B N 1
ATOM 6554 C CA . SER B 1 277 ? 8.453 28.953 -9.266 1 93.44 277 SER B CA 1
ATOM 6555 C C . SER B 1 277 ? 8.219 27.484 -9.586 1 93.44 277 SER B C 1
ATOM 6557 O O . SER B 1 277 ? 7.078 27.016 -9.562 1 93.44 277 SER B O 1
ATOM 6559 N N . LYS B 1 278 ? 9.289 26.688 -9.836 1 94.56 278 LYS B N 1
ATOM 6560 C CA . LYS B 1 278 ? 9.164 25.266 -10.188 1 94.56 278 LYS B CA 1
ATOM 6561 C C . LYS B 1 278 ? 8.828 24.438 -8.953 1 94.56 278 LYS B C 1
ATOM 6563 O O . LYS B 1 278 ? 8.398 23.281 -9.086 1 94.56 278 LYS B O 1
ATOM 6568 N N . PHE B 1 279 ? 8.992 25.062 -7.789 1 95 279 PHE B N 1
ATOM 6569 C CA . PHE B 1 279 ? 8.703 24.359 -6.551 1 95 279 PHE B CA 1
ATOM 6570 C C . PHE B 1 279 ? 7.258 24.578 -6.121 1 95 279 PHE B C 1
ATOM 6572 O O . PHE B 1 279 ? 6.793 23.969 -5.148 1 95 279 PHE B O 1
ATOM 6579 N N . ALA B 1 280 ? 6.508 25.422 -6.844 1 90.69 280 ALA B N 1
ATOM 6580 C CA . ALA B 1 280 ? 5.141 25.766 -6.473 1 90.69 280 ALA B CA 1
ATOM 6581 C C . ALA B 1 280 ? 4.203 24.578 -6.633 1 90.69 280 ALA B C 1
ATOM 6583 O O . ALA B 1 280 ? 4.242 23.875 -7.652 1 90.69 280 ALA B O 1
ATOM 6584 N N . MET B 1 281 ? 3.449 24.312 -5.617 1 86.12 281 MET B N 1
ATOM 6585 C CA . MET B 1 281 ? 2.455 23.234 -5.621 1 86.12 281 MET B CA 1
ATOM 6586 C C . MET B 1 281 ? 1.081 23.766 -5.227 1 86.12 281 MET B C 1
ATOM 6588 O O . MET B 1 281 ? 0.974 24.844 -4.637 1 86.12 281 MET B O 1
ATOM 6592 N N . SER B 1 282 ? 0.076 22.953 -5.66 1 79.69 282 SER B N 1
ATOM 6593 C CA . SER B 1 282 ? -1.301 23.328 -5.371 1 79.69 282 SER B CA 1
ATOM 6594 C C . SER B 1 282 ? -2.018 22.266 -4.559 1 79.69 282 SER B C 1
ATOM 6596 O O . SER B 1 282 ? -1.987 21.078 -4.922 1 79.69 282 SER B O 1
ATOM 6598 N N . LEU B 1 283 ? -2.654 22.672 -3.52 1 75.38 283 LEU B N 1
ATOM 6599 C CA . LEU B 1 283 ? -3.445 21.75 -2.721 1 75.38 283 LEU B CA 1
ATOM 6600 C C . LEU B 1 283 ? -4.672 21.266 -3.494 1 75.38 283 LEU B C 1
ATOM 6602 O O . LEU B 1 283 ? -5.043 20.094 -3.418 1 75.38 283 LEU B O 1
ATOM 6606 N N . MET B 1 284 ? -5.273 22.125 -4.227 1 68.69 284 MET B N 1
ATOM 6607 C CA . MET B 1 284 ? -6.484 21.797 -4.973 1 68.69 284 MET B CA 1
ATOM 6608 C C . MET B 1 284 ? -6.203 20.719 -6.012 1 68.69 284 MET B C 1
ATOM 6610 O O . MET B 1 284 ? -7.012 19.797 -6.195 1 68.69 284 MET B O 1
ATOM 6614 N N . ASP B 1 285 ? -5.055 20.828 -6.676 1 67.88 285 ASP B N 1
ATOM 6615 C CA . ASP B 1 285 ? -4.676 19.828 -7.672 1 67.88 285 ASP B CA 1
ATOM 6616 C C . ASP B 1 285 ? -4.438 18.469 -7.02 1 67.88 285 ASP B C 1
ATOM 6618 O O . ASP B 1 285 ? -4.77 17.438 -7.598 1 67.88 285 ASP B O 1
ATOM 6622 N N . THR B 1 286 ? -4.09 18.484 -5.82 1 68 286 THR B N 1
ATOM 6623 C CA . THR B 1 286 ? -3.795 17.266 -5.078 1 68 286 THR B CA 1
ATOM 6624 C C . THR B 1 286 ? -5.082 16.594 -4.602 1 68 286 THR B C 1
ATOM 6626 O O . THR B 1 286 ? -5.242 15.383 -4.738 1 68 286 THR B O 1
ATOM 6629 N N . LEU B 1 287 ? -5.984 17.391 -4.102 1 64.69 287 LEU B N 1
ATOM 6630 C CA . LEU B 1 287 ? -7.242 16.875 -3.559 1 64.69 287 LEU B CA 1
ATOM 6631 C C . LEU B 1 287 ? -8.125 16.312 -4.668 1 64.69 287 LEU B C 1
ATOM 6633 O O . LEU B 1 287 ? -8.93 15.414 -4.43 1 64.69 287 LEU B O 1
ATOM 6637 N N . SER B 1 288 ? -7.949 16.828 -5.844 1 60.69 288 SER B N 1
ATOM 6638 C CA . SER B 1 288 ? -8.812 16.453 -6.957 1 60.69 288 SER B CA 1
ATOM 6639 C C . SER B 1 288 ? -8.328 15.156 -7.609 1 60.69 288 SER B C 1
ATOM 6641 O O . SER B 1 288 ? -9.07 14.523 -8.367 1 60.69 288 SER B O 1
ATOM 6643 N N . ASP B 1 289 ? -7.152 14.797 -7.238 1 58.19 289 ASP B N 1
ATOM 6644 C CA . ASP B 1 289 ? -6.594 13.586 -7.832 1 58.19 289 ASP B CA 1
ATOM 6645 C C . ASP B 1 289 ? -6.68 12.406 -6.863 1 58.19 289 ASP B C 1
ATOM 6647 O O . ASP B 1 289 ? -5.91 12.336 -5.898 1 58.19 289 ASP B O 1
ATOM 6651 N N . SER B 1 290 ? -7.664 11.57 -7.113 1 55.41 290 SER B N 1
ATOM 6652 C CA . SER B 1 290 ? -7.93 10.43 -6.238 1 55.41 290 SER B CA 1
ATOM 6653 C C . SER B 1 290 ? -6.73 9.492 -6.18 1 55.41 290 SER B C 1
ATOM 6655 O O . SER B 1 290 ? -6.629 8.664 -5.27 1 55.41 290 SER B O 1
ATOM 6657 N N . LYS B 1 291 ? -5.832 9.727 -7.039 1 54.81 291 LYS B N 1
ATOM 6658 C CA . LYS B 1 291 ? -4.695 8.82 -7.121 1 54.81 291 LYS B CA 1
ATOM 6659 C C . LYS B 1 291 ? -3.527 9.32 -6.273 1 54.81 291 LYS B C 1
ATOM 6661 O O . LYS B 1 291 ? -2.541 8.609 -6.078 1 54.81 291 LYS B O 1
ATOM 6666 N N . VAL B 1 292 ? -3.777 10.523 -5.793 1 51.62 292 VAL B N 1
ATOM 6667 C CA . VAL B 1 292 ? -2.645 11.141 -5.105 1 51.62 292 VAL B CA 1
ATOM 6668 C C . VAL B 1 292 ? -2.908 11.172 -3.602 1 51.62 292 VAL B C 1
ATOM 6670 O O . VAL B 1 292 ? -4.051 11.344 -3.168 1 51.62 292 VAL B O 1
ATOM 6673 N N . ASP B 1 293 ? -1.884 10.977 -2.918 1 61 293 ASP B N 1
ATOM 6674 C CA . ASP B 1 293 ? -1.917 11.102 -1.464 1 61 293 ASP B CA 1
ATOM 6675 C C . ASP B 1 293 ? -2.301 12.516 -1.041 1 61 293 ASP B C 1
ATOM 6677 O O . ASP B 1 293 ? -2.006 13.484 -1.748 1 61 293 ASP B O 1
ATOM 6681 N N . LEU B 1 294 ? -3.049 12.672 -0.106 1 64.44 294 LEU B N 1
ATOM 6682 C CA . LEU B 1 294 ? -3.502 13.945 0.441 1 64.44 294 LEU B CA 1
ATOM 6683 C C . LEU B 1 294 ? -2.324 14.891 0.671 1 64.44 294 LEU B C 1
ATOM 6685 O O . LEU B 1 294 ? -2.436 16.094 0.441 1 64.44 294 LEU B O 1
ATOM 6689 N N . CYS B 1 295 ? -1.198 14.344 1.054 1 81.19 295 CYS B N 1
ATOM 6690 C CA . CYS B 1 295 ? -0.003 15.148 1.274 1 81.19 295 CYS B CA 1
ATOM 6691 C C . CYS B 1 295 ? 1.186 14.586 0.508 1 81.19 295 CYS B C 1
ATOM 6693 O O . CYS B 1 295 ? 1.907 13.727 1.019 1 81.19 295 CYS B O 1
ATOM 6695 N N . PRO B 1 296 ? 1.396 15.18 -0.785 1 87.62 296 PRO B N 1
ATOM 6696 C CA . PRO B 1 296 ? 2.508 14.664 -1.59 1 87.62 296 PRO B CA 1
ATOM 6697 C C . PRO B 1 296 ? 3.861 14.836 -0.907 1 87.62 296 PRO B C 1
ATOM 6699 O O . PRO B 1 296 ? 4.801 14.094 -1.193 1 87.62 296 PRO B O 1
ATOM 6702 N N . VAL B 1 297 ? 3.947 15.906 -0.063 1 93.19 297 VAL B N 1
ATOM 6703 C CA . VAL B 1 297 ? 5.094 16.094 0.821 1 93.19 297 VAL B CA 1
ATOM 6704 C C . VAL B 1 297 ? 4.609 16.344 2.248 1 93.19 297 VAL B C 1
ATOM 6706 O O . VAL B 1 297 ? 3.564 16.953 2.459 1 93.19 297 VAL B O 1
ATOM 6709 N N . ALA B 1 298 ? 5.324 15.891 3.182 1 95.75 298 ALA B N 1
ATOM 6710 C CA . ALA B 1 298 ? 5.016 16.016 4.605 1 95.75 298 ALA B CA 1
ATOM 6711 C C . ALA B 1 298 ? 6.25 15.734 5.457 1 95.75 298 ALA B C 1
ATOM 6713 O O . ALA B 1 298 ? 7.289 15.32 4.938 1 95.75 298 ALA B O 1
ATOM 6714 N N . PRO B 1 299 ? 6.148 16.047 6.707 1 97.06 299 PRO B N 1
ATOM 6715 C CA . PRO B 1 299 ? 7.238 15.648 7.598 1 97.06 299 PRO B CA 1
ATOM 6716 C C . PRO B 1 299 ? 7.555 14.156 7.504 1 97.06 299 PRO B C 1
ATOM 6718 O O . PRO B 1 299 ? 6.703 13.367 7.09 1 97.06 299 PRO B O 1
ATOM 6721 N N . ARG B 1 300 ? 8.812 13.828 7.801 1 93.94 300 ARG B N 1
ATOM 6722 C CA . ARG B 1 300 ? 9.219 12.43 7.773 1 93.94 300 ARG B CA 1
ATOM 6723 C C . ARG B 1 300 ? 10.023 12.07 9.016 1 93.94 300 ARG B C 1
ATOM 6725 O O . ARG B 1 300 ? 10.641 12.938 9.633 1 93.94 300 ARG B O 1
ATOM 6732 N N . ILE B 1 301 ? 9.961 10.836 9.422 1 93 301 ILE B N 1
ATOM 6733 C CA . ILE B 1 301 ? 10.875 10.352 10.453 1 93 301 ILE B CA 1
ATOM 6734 C C . ILE B 1 301 ? 12.305 10.344 9.914 1 93 301 ILE B C 1
ATOM 6736 O O . ILE B 1 301 ? 12.672 9.461 9.133 1 93 301 ILE B O 1
ATOM 6740 N N . ASP B 1 302 ? 13.102 11.297 10.344 1 92.69 302 ASP B N 1
ATOM 6741 C CA . ASP B 1 302 ? 14.391 11.562 9.711 1 92.69 302 ASP B CA 1
ATOM 6742 C C . ASP B 1 302 ? 15.547 11.195 10.633 1 92.69 302 ASP B C 1
ATOM 6744 O O . ASP B 1 302 ? 16.719 11.383 10.281 1 92.69 302 ASP B O 1
ATOM 6748 N N . GLY B 1 303 ? 15.234 10.766 11.875 1 91.31 303 GLY B N 1
ATOM 6749 C CA . GLY B 1 303 ? 16.266 10.414 12.828 1 91.31 303 GLY B CA 1
ATOM 6750 C C . GLY B 1 303 ? 16.906 11.617 13.484 1 91.31 303 GLY B C 1
ATOM 6751 O O . GLY B 1 303 ? 17.844 11.484 14.289 1 91.31 303 GLY B O 1
ATOM 6752 N N . ASP B 1 304 ? 16.438 12.797 13.195 1 95 304 ASP B N 1
ATOM 6753 C CA . ASP B 1 304 ? 17 14.047 13.711 1 95 304 ASP B CA 1
ATOM 6754 C C . ASP B 1 304 ? 15.906 14.914 14.344 1 95 304 ASP B C 1
ATOM 6756 O O . ASP B 1 304 ? 15.633 14.805 15.539 1 95 304 ASP B O 1
ATOM 6760 N N . PHE B 1 305 ? 15.078 15.547 13.539 1 97.56 305 PHE B N 1
ATOM 6761 C CA . PHE B 1 305 ? 13.961 16.297 14.094 1 97.56 305 PHE B CA 1
ATOM 6762 C C . PHE B 1 305 ? 12.914 15.359 14.695 1 97.56 305 PHE B C 1
ATOM 6764 O O . PHE B 1 305 ? 12.445 15.578 15.812 1 97.56 305 PHE B O 1
ATOM 6771 N N . ILE B 1 306 ? 12.531 14.406 13.898 1 96.69 306 ILE B N 1
ATOM 6772 C CA . ILE B 1 306 ? 11.656 13.32 14.336 1 96.69 306 ILE B CA 1
ATOM 6773 C C . ILE B 1 306 ? 12.453 12.023 14.453 1 96.69 306 ILE B C 1
ATOM 6775 O O . ILE B 1 306 ? 12.461 11.211 13.531 1 96.69 306 ILE B O 1
ATOM 6779 N N . PRO B 1 307 ? 12.992 11.789 15.539 1 94.62 307 PRO B N 1
ATOM 6780 C CA . PRO B 1 307 ? 13.992 10.727 15.664 1 94.62 307 PRO B CA 1
ATOM 6781 C C . PRO B 1 307 ? 13.375 9.344 15.859 1 94.62 307 PRO B C 1
ATOM 6783 O O . PRO B 1 307 ? 14.062 8.328 15.727 1 94.62 307 PRO B O 1
ATOM 6786 N N . LYS B 1 308 ? 12.07 9.289 16.25 1 92.56 308 LYS B N 1
ATOM 6787 C CA . LYS B 1 308 ? 11.383 8.047 16.594 1 92.56 308 LYS B CA 1
ATOM 6788 C C . LYS B 1 308 ? 9.938 8.07 16.109 1 92.56 308 LYS B C 1
ATOM 6790 O O . LYS B 1 308 ? 9.438 9.109 15.672 1 92.56 308 LYS B O 1
ATOM 6795 N N . PRO B 1 309 ? 9.25 6.879 16.188 1 91.94 309 PRO B N 1
ATOM 6796 C CA . PRO B 1 309 ? 7.82 6.883 15.891 1 91.94 309 PRO B CA 1
ATOM 6797 C C . PRO B 1 309 ? 7.027 7.824 16.797 1 91.94 309 PRO B C 1
ATOM 6799 O O . PRO B 1 309 ? 7.383 8.008 17.953 1 91.94 309 PRO B O 1
ATOM 6802 N N . ILE B 1 310 ? 5.945 8.32 16.344 1 95.75 310 ILE B N 1
ATOM 6803 C CA . ILE B 1 310 ? 5.168 9.391 16.953 1 95.75 310 ILE B CA 1
ATOM 6804 C C . ILE B 1 310 ? 4.707 8.961 18.344 1 95.75 310 ILE B C 1
ATOM 6806 O O . ILE B 1 310 ? 4.805 9.734 19.312 1 95.75 310 ILE B O 1
ATOM 6810 N N . SER B 1 311 ? 4.23 7.715 18.453 1 95.69 311 SER B N 1
ATOM 6811 C CA . SER B 1 311 ? 3.717 7.242 19.734 1 95.69 311 SER B CA 1
ATOM 6812 C C . SER B 1 311 ? 4.816 7.203 20.797 1 95.69 311 SER B C 1
ATOM 6814 O O . SER B 1 311 ? 4.566 7.488 21.969 1 95.69 311 SER B O 1
ATOM 6816 N N . GLU B 1 312 ? 6.027 6.887 20.391 1 95.69 312 GLU B N 1
ATOM 6817 C CA . GLU B 1 312 ? 7.156 6.863 21.312 1 95.69 312 GLU B CA 1
ATOM 6818 C C . GLU B 1 312 ? 7.551 8.273 21.734 1 95.69 312 GLU B C 1
ATOM 6820 O O . GLU B 1 312 ? 7.816 8.523 22.922 1 95.69 312 GLU B O 1
ATOM 6825 N N . LEU B 1 313 ? 7.523 9.164 20.781 1 97.62 313 LEU B N 1
ATOM 6826 C CA . LEU B 1 313 ? 7.875 10.547 21.078 1 97.62 313 LEU B CA 1
ATOM 6827 C C . LEU B 1 313 ? 6.859 11.172 22.016 1 97.62 313 LEU B C 1
ATOM 6829 O O . LEU B 1 313 ? 7.227 11.938 22.922 1 97.62 313 LEU B O 1
ATOM 6833 N N . ARG B 1 314 ? 5.598 10.852 21.828 1 97.94 314 ARG B N 1
ATOM 6834 C CA . ARG B 1 314 ? 4.551 11.398 22.688 1 97.94 314 ARG B CA 1
ATOM 6835 C C . ARG B 1 314 ? 4.727 10.922 24.125 1 97.94 314 ARG B C 1
ATOM 6837 O O . ARG B 1 314 ? 4.508 11.688 25.062 1 97.94 314 ARG B O 1
ATOM 6844 N N . LYS B 1 315 ? 5.16 9.734 24.312 1 97.5 315 LYS B N 1
ATOM 6845 C CA . LYS B 1 315 ? 5.395 9.18 25.641 1 97.5 315 LYS B CA 1
ATOM 6846 C C . LYS B 1 315 ? 6.598 9.844 26.312 1 97.5 315 LYS B C 1
ATOM 6848 O O . LYS B 1 315 ? 6.578 10.102 27.516 1 97.5 315 LYS B O 1
ATOM 6853 N N . GLU B 1 316 ? 7.57 10.188 25.5 1 97.44 316 GLU B N 1
ATOM 6854 C CA . GLU B 1 316 ? 8.844 10.656 26.031 1 97.44 316 GLU B CA 1
ATOM 6855 C C . GLU B 1 316 ? 8.812 12.164 26.281 1 97.44 316 GLU B C 1
ATOM 6857 O O . GLU B 1 316 ? 9.57 12.68 27.109 1 97.44 316 GLU B O 1
ATOM 6862 N N . ALA B 1 317 ? 7.969 12.852 25.562 1 97.94 317 ALA B N 1
ATOM 6863 C CA . ALA B 1 317 ? 7.941 14.312 25.625 1 97.94 317 ALA B CA 1
ATOM 6864 C C . ALA B 1 317 ? 7.383 14.781 26.969 1 97.94 317 ALA B C 1
ATOM 6866 O O . ALA B 1 317 ? 6.656 14.047 27.641 1 97.94 317 ALA B O 1
ATOM 6867 N N . PRO B 1 318 ? 7.793 15.984 27.375 1 96.81 318 PRO B N 1
ATOM 6868 C CA . PRO B 1 318 ? 7.102 16.531 28.547 1 96.81 318 PRO B CA 1
ATOM 6869 C C . PRO B 1 318 ? 5.609 16.75 28.297 1 96.81 318 PRO B C 1
ATOM 6871 O O . PRO B 1 318 ? 5.211 17.141 27.203 1 96.81 318 PRO B O 1
ATOM 6874 N N . GLY B 1 319 ? 4.848 16.422 29.312 1 96.94 319 GLY B N 1
ATOM 6875 C CA . GLY B 1 319 ? 3.418 16.656 29.203 1 96.94 319 GLY B CA 1
ATOM 6876 C C . GLY B 1 319 ? 3.061 18.125 29.078 1 96.94 319 GLY B C 1
ATOM 6877 O O . GLY B 1 319 ? 3.617 18.969 29.781 1 96.94 319 GLY B O 1
ATOM 6878 N N . LYS B 1 320 ? 2.164 18.469 28.141 1 97.81 320 LYS B N 1
ATOM 6879 C CA . LYS B 1 320 ? 1.634 19.812 27.953 1 97.81 320 LYS B CA 1
ATOM 6880 C C . LYS B 1 320 ? 0.107 19.812 27.922 1 97.81 320 LYS B C 1
ATOM 6882 O O . LYS B 1 320 ? -0.505 18.938 27.312 1 97.81 320 LYS B O 1
ATOM 6887 N N . PRO B 1 321 ? -0.464 20.797 28.688 1 98.69 321 PRO B N 1
ATOM 6888 C CA . PRO B 1 321 ? -1.903 20.953 28.469 1 98.69 321 PRO B CA 1
ATOM 6889 C C . PRO B 1 321 ? -2.26 21.078 26.984 1 98.69 321 PRO B C 1
ATOM 6891 O O . PRO B 1 321 ? -1.537 21.734 26.219 1 98.69 321 PRO B O 1
ATOM 6894 N N . MET B 1 322 ? -3.34 20.375 26.625 1 98.81 322 MET B N 1
ATOM 6895 C CA . MET B 1 322 ? -3.689 20.266 25.219 1 98.81 322 MET B CA 1
ATOM 6896 C C . MET B 1 322 ? -5.16 20.594 25 1 98.81 322 MET B C 1
ATOM 6898 O O . MET B 1 322 ? -6.02 20.188 25.781 1 98.81 322 MET B O 1
ATOM 6902 N N . LEU B 1 323 ? -5.426 21.453 24.078 1 98.88 323 LEU B N 1
ATOM 6903 C CA . LEU B 1 323 ? -6.746 21.672 23.5 1 98.88 323 LEU B CA 1
ATOM 6904 C C . LEU B 1 323 ? -6.816 21.141 22.078 1 98.88 323 LEU B C 1
ATOM 6906 O O . LEU B 1 323 ? -6.094 21.609 21.203 1 98.88 323 LEU B O 1
ATOM 6910 N N . ILE B 1 324 ? -7.652 20.078 21.828 1 98.81 324 ILE B N 1
ATOM 6911 C CA . ILE B 1 324 ? -7.602 19.344 20.562 1 98.81 324 ILE B CA 1
ATOM 6912 C C . ILE B 1 324 ? -9.023 19.031 20.078 1 98.81 324 ILE B C 1
ATOM 6914 O O . ILE B 1 324 ? -9.914 18.797 20.891 1 98.81 324 ILE B O 1
ATOM 6918 N N . GLY B 1 325 ? -9.203 19.109 18.781 1 98.25 325 GLY B N 1
ATOM 6919 C CA . GLY B 1 325 ? -10.516 18.719 18.312 1 98.25 325 GLY B CA 1
ATOM 6920 C C . GLY B 1 325 ? -10.672 18.859 16.797 1 98.25 325 GLY B C 1
ATOM 6921 O O . GLY B 1 325 ? -9.688 19.031 16.078 1 98.25 325 GLY B O 1
ATOM 6922 N N . CYS B 1 326 ? -11.898 18.562 16.344 1 97 326 CYS B N 1
ATOM 6923 C CA . CYS B 1 326 ? -12.289 18.641 14.945 1 97 326 CYS B CA 1
ATOM 6924 C C . CYS B 1 326 ? -13.688 19.234 14.805 1 97 326 CYS B C 1
ATOM 6926 O O . CYS B 1 326 ? -14.367 19.484 15.797 1 97 326 CYS B O 1
ATOM 6928 N N . CYS B 1 327 ? -13.969 19.5 13.562 1 97.5 327 CYS B N 1
ATOM 6929 C CA . CYS B 1 327 ? -15.328 19.922 13.25 1 97.5 327 CYS B CA 1
ATOM 6930 C C . CYS B 1 327 ? -16.25 18.719 13.117 1 97.5 327 CYS B C 1
ATOM 6932 O O . CYS B 1 327 ? -15.789 17.594 12.961 1 97.5 327 CYS B O 1
ATOM 6934 N N . ALA B 1 328 ? -17.484 18.984 13.172 1 97.44 328 ALA B N 1
ATOM 6935 C CA . ALA B 1 328 ? -18.5 17.922 13.219 1 97.44 328 ALA B CA 1
ATOM 6936 C C . ALA B 1 328 ? -18.438 17.047 11.984 1 97.44 328 ALA B C 1
ATOM 6938 O O . ALA B 1 328 ? -18.625 15.828 12.07 1 97.44 328 ALA B O 1
ATOM 6939 N N . SER B 1 329 ? -18.188 17.594 10.812 1 96.06 329 SER B N 1
ATOM 6940 C CA . SER B 1 329 ? -18.203 16.875 9.555 1 96.06 329 SER B CA 1
ATOM 6941 C C . SER B 1 329 ? -16.953 17.141 8.727 1 96.06 329 SER B C 1
ATOM 6943 O O . SER B 1 329 ? -17.047 17.625 7.602 1 96.06 329 SER B O 1
ATOM 6945 N N . GLU B 1 330 ? -15.844 16.688 9.227 1 94.38 330 GLU B N 1
ATOM 6946 C CA . GLU B 1 330 ? -14.555 16.891 8.57 1 94.38 330 GLU B CA 1
ATOM 6947 C C . GLU B 1 330 ? -14.57 16.328 7.148 1 94.38 330 GLU B C 1
ATOM 6949 O O . GLU B 1 330 ? -13.938 16.875 6.25 1 94.38 330 GLU B O 1
ATOM 6954 N N . GLY B 1 331 ? -15.328 15.344 6.926 1 92.06 331 GLY B N 1
ATOM 6955 C CA . GLY B 1 331 ? -15.312 14.633 5.656 1 92.06 331 GLY B CA 1
ATOM 6956 C C . GLY B 1 331 ? -16.078 15.344 4.559 1 92.06 331 GLY B C 1
ATOM 6957 O O . GLY B 1 331 ? -15.969 14.977 3.385 1 92.06 331 GLY B O 1
ATOM 6958 N N . LEU B 1 332 ? -16.828 16.297 4.867 1 90.5 332 LEU B N 1
ATOM 6959 C CA . LEU B 1 332 ? -17.672 16.969 3.885 1 90.5 332 LEU B CA 1
ATOM 6960 C C . LEU B 1 332 ? -16.828 17.641 2.807 1 90.5 332 LEU B C 1
ATOM 6962 O O . LEU B 1 332 ? -17.172 17.594 1.623 1 90.5 332 LEU B O 1
ATOM 6966 N N . ILE B 1 333 ? -15.734 18.156 3.219 1 80.81 333 ILE B N 1
ATOM 6967 C CA . ILE B 1 333 ? -14.859 18.828 2.262 1 80.81 333 ILE B CA 1
ATOM 6968 C C . ILE B 1 333 ? -14.172 17.797 1.379 1 80.81 333 ILE B C 1
ATOM 6970 O O . ILE B 1 333 ? -13.734 18.109 0.269 1 80.81 333 ILE B O 1
ATOM 6974 N N . MET B 1 334 ? -14.078 16.656 1.847 1 82.19 334 MET B N 1
ATOM 6975 C CA . MET B 1 334 ? -13.406 15.578 1.123 1 82.19 334 MET B CA 1
ATOM 6976 C C . MET B 1 334 ? -14.336 14.945 0.096 1 82.19 334 MET B C 1
ATOM 6978 O O . MET B 1 334 ? -13.898 14.156 -0.743 1 82.19 334 MET B O 1
ATOM 6982 N N . LEU B 1 335 ? -15.555 15.172 0.151 1 81.5 335 LEU B N 1
ATOM 6983 C CA . LEU B 1 335 ? -16.562 14.562 -0.71 1 81.5 335 LEU B CA 1
ATOM 6984 C C . LEU B 1 335 ? -16.438 15.078 -2.141 1 81.5 335 LEU B C 1
ATOM 6986 O O . LEU B 1 335 ? -16.938 14.453 -3.076 1 81.5 335 LEU B O 1
ATOM 6990 N N . MET B 1 336 ? -15.781 16.141 -2.322 1 69.38 336 MET B N 1
ATOM 6991 C CA . MET B 1 336 ? -15.758 16.781 -3.633 1 69.38 336 MET B CA 1
ATOM 6992 C C . MET B 1 336 ? -15.336 15.789 -4.715 1 69.38 336 MET B C 1
ATOM 6994 O O . MET B 1 336 ? -14.258 15.203 -4.637 1 69.38 336 MET B O 1
ATOM 6998 N N . GLY B 1 337 ? -16.297 15.539 -5.625 1 68.88 337 GLY B N 1
ATOM 6999 C CA . GLY B 1 337 ? -16.047 14.727 -6.801 1 68.88 337 GLY B CA 1
ATOM 7000 C C . GLY B 1 337 ? -16.266 13.242 -6.551 1 68.88 337 GLY B C 1
ATOM 7001 O O . GLY B 1 337 ? -15.984 12.414 -7.422 1 68.88 337 GLY B O 1
ATOM 7002 N N . LYS B 1 338 ? -16.672 12.906 -5.34 1 81.06 338 LYS B N 1
ATOM 7003 C CA . LYS B 1 338 ? -16.891 11.5 -5.016 1 81.06 338 LYS B CA 1
ATOM 7004 C C . LYS B 1 338 ? -18.375 11.188 -4.906 1 81.06 338 LYS B C 1
ATOM 7006 O O . LYS B 1 338 ? -19.188 12.078 -4.594 1 81.06 338 LYS B O 1
ATOM 7011 N N . ARG B 1 339 ? -18.781 10.023 -5.246 1 85.5 339 ARG B N 1
ATOM 7012 C CA . ARG B 1 339 ? -20.172 9.57 -5.141 1 85.5 339 ARG B CA 1
ATOM 7013 C C . ARG B 1 339 ? -20.359 8.672 -3.92 1 85.5 339 ARG B C 1
ATOM 7015 O O . ARG B 1 339 ? -19.594 7.73 -3.711 1 85.5 339 ARG B O 1
ATOM 7022 N N . SER B 1 340 ? -21.375 9.094 -3.141 1 91.56 340 SER B N 1
ATOM 7023 C CA . SER B 1 340 ? -21.688 8.312 -1.942 1 91.56 340 SER B CA 1
ATOM 7024 C C . SER B 1 340 ? -22.531 7.09 -2.275 1 91.56 340 SER B C 1
ATOM 7026 O O . SER B 1 340 ? -23.484 7.184 -3.035 1 91.56 340 SER B O 1
ATOM 7028 N N . SER B 1 341 ? -22.094 5.961 -1.843 1 93.5 341 SER B N 1
ATOM 7029 C CA . SER B 1 341 ? -22.797 4.691 -1.917 1 93.5 341 SER B CA 1
ATOM 7030 C C . SER B 1 341 ? -22.375 3.75 -0.796 1 93.5 341 SER B C 1
ATOM 7032 O O . SER B 1 341 ? -21.391 4.016 -0.094 1 93.5 341 SER B O 1
ATOM 7034 N N . LEU B 1 342 ? -23.188 2.773 -0.589 1 94.38 342 LEU B N 1
ATOM 7035 C CA . LEU B 1 342 ? -22.766 1.767 0.379 1 94.38 342 LEU B CA 1
ATOM 7036 C C . LEU B 1 342 ? -21.422 1.169 -0.012 1 94.38 342 LEU B C 1
ATOM 7038 O O . LEU B 1 342 ? -20.578 0.896 0.852 1 94.38 342 LEU B O 1
ATOM 7042 N N . GLY B 1 343 ? -21.234 1.005 -1.306 1 92.25 343 GLY B N 1
ATOM 7043 C CA . GLY B 1 343 ? -19.969 0.5 -1.813 1 92.25 343 GLY B CA 1
ATOM 7044 C C . GLY B 1 343 ? -18.797 1.404 -1.492 1 92.25 343 GLY B C 1
ATOM 7045 O O . GLY B 1 343 ? -17.719 0.928 -1.105 1 92.25 343 GLY B O 1
ATOM 7046 N N . SER B 1 344 ? -18.984 2.668 -1.672 1 93 344 SER B N 1
ATOM 7047 C CA . SER B 1 344 ? -17.906 3.613 -1.378 1 93 344 SER B CA 1
ATOM 7048 C C . SER B 1 344 ? -17.578 3.617 0.108 1 93 344 SER B C 1
ATOM 7050 O O . SER B 1 344 ? -16.406 3.795 0.483 1 93 344 SER B O 1
ATOM 7052 N N . ILE B 1 345 ? -18.578 3.428 0.954 1 95.94 345 ILE B N 1
ATOM 7053 C CA . ILE B 1 345 ? -18.359 3.324 2.393 1 95.94 345 ILE B CA 1
ATOM 7054 C C . ILE B 1 345 ? -17.484 2.115 2.693 1 95.94 345 ILE B C 1
ATOM 7056 O O . ILE B 1 345 ? -16.484 2.227 3.414 1 95.94 345 ILE B O 1
ATOM 7060 N N . MET B 1 346 ? -17.812 1.012 2.094 1 94.31 346 MET B N 1
ATOM 7061 C CA . MET B 1 346 ? -17.078 -0.223 2.328 1 94.31 346 MET B CA 1
ATOM 7062 C C . MET B 1 346 ? -15.648 -0.106 1.805 1 94.31 346 MET B C 1
ATOM 7064 O O . MET B 1 346 ? -14.719 -0.67 2.389 1 94.31 346 MET B O 1
ATOM 7068 N N . GLU B 1 347 ? -15.484 0.556 0.716 1 92.5 347 GLU B N 1
ATOM 7069 C CA . GLU B 1 347 ? -14.141 0.773 0.171 1 92.5 347 GLU B CA 1
ATOM 7070 C C . GLU B 1 347 ? -13.242 1.477 1.184 1 92.5 347 GLU B C 1
ATOM 7072 O O . GLU B 1 347 ? -12.102 1.065 1.396 1 92.5 347 GLU B O 1
ATOM 7077 N N . GLU B 1 348 ? -13.781 2.486 1.799 1 93 348 GLU B N 1
ATOM 7078 C CA . GLU B 1 348 ? -13.008 3.213 2.799 1 93 348 GLU B CA 1
ATOM 7079 C C . GLU B 1 348 ? -12.75 2.348 4.027 1 93 348 GLU B C 1
ATOM 7081 O O . GLU B 1 348 ? -11.648 2.371 4.59 1 93 348 GLU B O 1
ATOM 7086 N N . ILE B 1 349 ? -13.766 1.58 4.445 1 95.12 349 ILE B N 1
ATOM 7087 C CA . ILE B 1 349 ? -13.617 0.689 5.59 1 95.12 349 ILE B CA 1
ATOM 7088 C C . ILE B 1 349 ? -12.523 -0.337 5.305 1 95.12 349 ILE B C 1
ATOM 7090 O O . ILE B 1 349 ? -11.711 -0.648 6.18 1 95.12 349 ILE B O 1
ATOM 7094 N N . SER B 1 350 ? -12.477 -0.831 4.078 1 92.5 350 SER B N 1
ATOM 7095 C CA . SER B 1 350 ? -11.5 -1.853 3.715 1 92.5 350 SER B CA 1
ATOM 7096 C C . SER B 1 350 ? -10.078 -1.307 3.787 1 92.5 350 SER B C 1
ATOM 7098 O O . SER B 1 350 ? -9.141 -2.047 4.078 1 92.5 350 SER B O 1
ATOM 7100 N N . ARG B 1 351 ? -9.922 -0.048 3.621 1 87.38 351 ARG B N 1
ATOM 7101 C CA . ARG B 1 351 ? -8.609 0.591 3.742 1 87.38 351 ARG B CA 1
ATOM 7102 C C . ARG B 1 351 ? -8.156 0.638 5.199 1 87.38 351 ARG B C 1
ATOM 7104 O O . ARG B 1 351 ? -6.965 0.54 5.484 1 87.38 351 ARG B O 1
ATOM 7111 N N . LEU B 1 352 ? -9.117 0.727 6.066 1 90.56 352 LEU B N 1
ATOM 7112 C CA . LEU B 1 352 ? -8.82 0.792 7.492 1 90.56 352 LEU B CA 1
ATOM 7113 C C . LEU B 1 352 ? -8.539 -0.597 8.055 1 90.56 352 LEU B C 1
ATOM 7115 O O . LEU B 1 352 ? -7.797 -0.737 9.031 1 90.56 352 LEU B O 1
ATOM 7119 N N . VAL B 1 353 ? -9.172 -1.604 7.395 1 92.25 353 VAL B N 1
ATOM 7120 C CA . VAL B 1 353 ? -9.078 -2.967 7.906 1 92.25 353 VAL B CA 1
ATOM 7121 C C . VAL B 1 353 ? -8.641 -3.908 6.785 1 92.25 353 VAL B C 1
ATOM 7123 O O . VAL B 1 353 ? -9.414 -4.762 6.344 1 92.25 353 VAL B O 1
ATOM 7126 N N . PRO B 1 354 ? -7.402 -3.807 6.434 1 84.38 354 PRO B N 1
ATOM 7127 C CA . PRO B 1 354 ? -6.93 -4.75 5.418 1 84.38 354 PRO B CA 1
ATOM 7128 C C . PRO B 1 354 ? -6.992 -6.203 5.887 1 84.38 354 PRO B C 1
ATOM 7130 O O . PRO B 1 354 ? -6.746 -6.488 7.062 1 84.38 354 PRO B O 1
ATOM 7133 N N . GLU B 1 355 ? -7.23 -7.082 4.93 1 84.19 355 GLU B N 1
ATOM 7134 C CA . GLU B 1 355 ? -7.453 -8.492 5.246 1 84.19 355 GLU B CA 1
ATOM 7135 C C . GLU B 1 355 ? -6.203 -9.125 5.852 1 84.19 355 GLU B C 1
ATOM 7137 O O . GLU B 1 355 ? -6.289 -9.898 6.809 1 84.19 355 GLU B O 1
ATOM 7142 N N . ASP B 1 356 ? -5.07 -8.734 5.336 1 75.38 356 ASP B N 1
ATOM 7143 C CA . ASP B 1 356 ? -3.828 -9.398 5.723 1 75.38 356 ASP B CA 1
ATOM 7144 C C . ASP B 1 356 ? -3.383 -8.961 7.117 1 75.38 356 ASP B C 1
ATOM 7146 O O . ASP B 1 356 ? -2.646 -9.68 7.793 1 75.38 356 ASP B O 1
ATOM 7150 N N . GLU B 1 357 ? -3.881 -7.852 7.539 1 81.5 357 GLU B N 1
ATOM 7151 C CA . GLU B 1 357 ? -3.504 -7.359 8.859 1 81.5 357 GLU B CA 1
ATOM 7152 C C . GLU B 1 357 ? -4.406 -7.945 9.945 1 81.5 357 GLU B C 1
ATOM 7154 O O . GLU B 1 357 ? -4.043 -7.957 11.125 1 81.5 357 GLU B O 1
ATOM 7159 N N . TYR B 1 358 ? -5.57 -8.336 9.469 1 86.5 358 TYR B N 1
ATOM 7160 C CA . TYR B 1 358 ? -6.535 -8.922 10.391 1 86.5 358 TYR B CA 1
ATOM 7161 C C . TYR B 1 358 ? -7.137 -10.203 9.82 1 86.5 358 TYR B C 1
ATOM 7163 O O . TYR B 1 358 ? -8.359 -10.359 9.781 1 86.5 358 TYR B O 1
ATOM 7171 N N . PRO B 1 359 ? -6.309 -11.125 9.516 1 76.38 359 PRO B N 1
ATOM 7172 C CA . PRO B 1 359 ? -6.762 -12.281 8.742 1 76.38 359 PRO B CA 1
ATOM 7173 C C . PRO B 1 359 ? -7.883 -13.055 9.438 1 76.38 359 PRO B C 1
ATOM 7175 O O . PRO B 1 359 ? -8.75 -13.625 8.773 1 76.38 359 PRO B O 1
ATOM 7178 N N . SER B 1 360 ? -7.949 -13.07 10.781 1 80.38 360 SER B N 1
ATOM 7179 C CA . SER B 1 360 ? -8.891 -13.914 11.5 1 80.38 360 SER B CA 1
ATOM 7180 C C . SER B 1 360 ? -10.211 -13.195 11.75 1 80.38 360 SER B C 1
ATOM 7182 O O . SER B 1 360 ? -11.242 -13.828 11.977 1 80.38 360 SER B O 1
ATOM 7184 N N . ASN B 1 361 ? -10.141 -11.852 11.664 1 88.94 361 ASN B N 1
ATOM 7185 C CA . ASN B 1 361 ? -11.367 -11.211 12.133 1 88.94 361 ASN B CA 1
ATOM 7186 C C . ASN B 1 361 ? -11.68 -9.953 11.336 1 88.94 361 ASN B C 1
ATOM 7188 O O . ASN B 1 361 ? -12.5 -9.133 11.75 1 88.94 361 ASN B O 1
ATOM 7192 N N . PHE B 1 362 ? -11.109 -9.766 10.156 1 89.44 362 PHE B N 1
ATOM 7193 C CA . PHE B 1 362 ? -11.281 -8.531 9.406 1 89.44 362 PHE B CA 1
ATOM 7194 C C . PHE B 1 362 ? -12.75 -8.32 9.055 1 89.44 362 PHE B C 1
ATOM 7196 O O . PHE B 1 362 ? -13.242 -7.184 9.07 1 89.44 362 PHE B O 1
ATOM 7203 N N . MET B 1 363 ? -13.555 -9.359 8.75 1 90.31 363 MET B N 1
ATOM 7204 C CA . MET B 1 363 ? -14.961 -9.219 8.359 1 90.31 363 MET B CA 1
ATOM 7205 C C . MET B 1 363 ? -15.789 -8.672 9.516 1 90.31 363 MET B C 1
ATOM 7207 O O . MET B 1 363 ? -16.641 -7.797 9.32 1 90.31 363 MET B O 1
ATOM 7211 N N . GLN B 1 364 ? -15.531 -9.242 10.656 1 93.06 364 GLN B N 1
ATOM 7212 C CA . GLN B 1 364 ? -16.25 -8.781 11.844 1 93.06 364 GLN B CA 1
ATOM 7213 C C . GLN B 1 364 ? -15.922 -7.316 12.141 1 93.06 364 GLN B C 1
ATOM 7215 O O . GLN B 1 364 ? -16.812 -6.531 12.453 1 93.06 364 GLN B O 1
ATOM 7220 N N . LEU B 1 365 ? -14.664 -6.969 12.047 1 95.19 365 LEU B N 1
ATOM 7221 C CA . LEU B 1 365 ? -14.219 -5.602 12.305 1 95.19 365 LEU B CA 1
ATOM 7222 C C . LEU B 1 365 ? -14.844 -4.629 11.305 1 95.19 365 LEU B C 1
ATOM 7224 O O . LEU B 1 365 ? -15.336 -3.568 11.688 1 95.19 365 LEU B O 1
ATOM 7228 N N . ARG B 1 366 ? -14.828 -5.02 9.984 1 95.06 366 ARG B N 1
ATOM 7229 C CA . ARG B 1 366 ? -15.414 -4.176 8.945 1 95.06 366 ARG B CA 1
ATOM 7230 C C . ARG B 1 366 ? -16.906 -3.965 9.195 1 95.06 366 ARG B C 1
ATOM 7232 O O . ARG B 1 366 ? -17.406 -2.848 9.055 1 95.06 366 ARG B O 1
ATOM 7239 N N . ARG B 1 367 ? -17.641 -4.984 9.609 1 94.38 367 ARG B N 1
ATOM 7240 C CA . ARG B 1 367 ? -19.062 -4.902 9.875 1 94.38 367 ARG B CA 1
ATOM 7241 C C . ARG B 1 367 ? -19.359 -4 11.07 1 94.38 367 ARG B C 1
ATOM 7243 O O . ARG B 1 367 ? -20.328 -3.236 11.055 1 94.38 367 ARG B O 1
ATOM 7250 N N . GLU B 1 368 ? -18.531 -4.148 12.07 1 96.06 368 GLU B N 1
ATOM 7251 C CA . GLU B 1 368 ? -18.703 -3.309 13.25 1 96.06 368 GLU B CA 1
ATOM 7252 C C . GLU B 1 368 ? -18.562 -1.829 12.906 1 96.06 368 GLU B C 1
ATOM 7254 O O . GLU B 1 368 ? -19.391 -1.006 13.32 1 96.06 368 GLU B O 1
ATOM 7259 N N . ILE B 1 369 ? -17.562 -1.492 12.148 1 97.5 369 ILE B N 1
ATOM 7260 C CA . ILE B 1 369 ? -17.375 -0.108 11.727 1 97.5 369 ILE B CA 1
ATOM 7261 C C . ILE B 1 369 ? -18.562 0.344 10.883 1 97.5 369 ILE B C 1
ATOM 7263 O O . ILE B 1 369 ? -19.094 1.437 11.086 1 97.5 369 ILE B O 1
ATOM 7267 N N . PHE B 1 370 ? -19.016 -0.528 9.961 1 97.19 370 PHE B N 1
ATOM 7268 C CA . PHE B 1 370 ? -20.109 -0.219 9.055 1 97.19 370 PHE B CA 1
ATOM 7269 C C . PHE B 1 370 ? -21.375 0.122 9.836 1 97.19 370 PHE B C 1
ATOM 7271 O O . PHE B 1 370 ? -22.016 1.146 9.586 1 97.19 370 PHE B O 1
ATOM 7278 N N . TRP B 1 371 ? -21.703 -0.658 10.828 1 97.06 371 TRP B N 1
ATOM 7279 C CA . TRP B 1 371 ? -22.953 -0.481 11.547 1 97.06 371 TRP B CA 1
ATOM 7280 C C . TRP B 1 371 ? -22.844 0.661 12.555 1 97.06 371 TRP B C 1
ATOM 7282 O O . TRP B 1 371 ? -23.859 1.166 13.031 1 97.06 371 TRP B O 1
ATOM 7292 N N . LYS B 1 372 ? -21.656 1.087 12.883 1 97.5 372 LYS B N 1
ATOM 7293 C CA . LYS B 1 372 ? -21.484 2.305 13.672 1 97.5 372 LYS B CA 1
ATOM 7294 C C . LYS B 1 372 ? -21.688 3.549 12.812 1 97.5 372 LYS B C 1
ATOM 7296 O O . LYS B 1 372 ? -21.938 4.637 13.336 1 97.5 372 LYS B O 1
ATOM 7301 N N . LEU B 1 373 ? -21.578 3.373 11.492 1 97.94 373 LEU B N 1
ATOM 7302 C CA . LEU B 1 373 ? -21.703 4.492 10.57 1 97.94 373 LEU B CA 1
ATOM 7303 C C . LEU B 1 373 ? -23.172 4.699 10.172 1 97.94 373 LEU B C 1
ATOM 7305 O O . LEU B 1 373 ? -23.594 5.836 9.945 1 97.94 373 LEU B O 1
ATOM 7309 N N . ILE B 1 374 ? -23.859 3.578 10.055 1 97.31 374 ILE B N 1
ATOM 7310 C CA . ILE B 1 374 ? -25.219 3.672 9.539 1 97.31 374 ILE B CA 1
ATOM 7311 C C . ILE B 1 374 ? -26.109 2.602 10.188 1 97.31 374 ILE B C 1
ATOM 7313 O O . ILE B 1 374 ? -25.672 1.461 10.367 1 97.31 374 ILE B O 1
ATOM 7317 N N . LYS B 1 375 ? -27.312 2.969 10.57 1 96.31 375 LYS B N 1
ATOM 7318 C CA . LYS B 1 375 ? -28.25 2.029 11.164 1 96.31 375 LYS B CA 1
ATOM 7319 C C . LYS B 1 375 ? -28.875 1.123 10.102 1 96.31 375 LYS B C 1
ATOM 7321 O O . LYS B 1 375 ? -29.016 1.521 8.938 1 96.31 375 LYS B O 1
ATOM 7326 N N . LYS B 1 376 ? -29.281 -0.03 10.484 1 94.31 376 LYS B N 1
ATOM 7327 C CA . LYS B 1 376 ? -29.828 -1.031 9.578 1 94.31 376 LYS B CA 1
ATOM 7328 C C . LYS B 1 376 ? -31.047 -0.483 8.828 1 94.31 376 LYS B C 1
ATOM 7330 O O . LYS B 1 376 ? -31.203 -0.727 7.633 1 94.31 376 LYS B O 1
ATOM 7335 N N . GLU B 1 377 ? -31.828 0.341 9.469 1 95.5 377 GLU B N 1
ATOM 7336 C CA . GLU B 1 377 ? -33.062 0.859 8.891 1 95.5 377 GLU B CA 1
ATOM 7337 C C . GLU B 1 377 ? -32.781 1.968 7.883 1 95.5 377 GLU B C 1
ATOM 7339 O O . GLU B 1 377 ? -33.656 2.342 7.105 1 95.5 377 GLU B O 1
ATOM 7344 N N . ASP B 1 378 ? -31.547 2.426 7.812 1 96.44 378 ASP B N 1
ATOM 7345 C CA . ASP B 1 378 ? -31.266 3.623 7.031 1 96.44 378 ASP B CA 1
ATOM 7346 C C . ASP B 1 378 ? -30.406 3.287 5.809 1 96.44 378 ASP B C 1
ATOM 7348 O O . ASP B 1 378 ? -30.031 4.18 5.047 1 96.44 378 ASP B O 1
ATOM 7352 N N . ILE B 1 379 ? -30.125 2.045 5.586 1 94.88 379 ILE B N 1
ATOM 7353 C CA . ILE B 1 379 ? -29.156 1.683 4.562 1 94.88 379 ILE B CA 1
ATOM 7354 C C . ILE B 1 379 ? -29.719 1.997 3.178 1 94.88 379 ILE B C 1
ATOM 7356 O O . ILE B 1 379 ? -28.984 2.049 2.193 1 94.88 379 ILE B O 1
ATOM 7360 N N . HIS B 1 380 ? -31.078 2.264 3.031 1 94.12 380 HIS B N 1
ATOM 7361 C CA . HIS B 1 380 ? -31.688 2.586 1.739 1 94.12 380 HIS B CA 1
ATOM 7362 C C . HIS B 1 380 ? -32.031 4.066 1.646 1 94.12 380 HIS B C 1
ATOM 7364 O O . HIS B 1 380 ? -32.562 4.523 0.631 1 94.12 380 HIS B O 1
ATOM 7370 N N . ASP B 1 381 ? -31.719 4.844 2.674 1 96.38 381 ASP B N 1
ATOM 7371 C CA . ASP B 1 381 ? -31.906 6.289 2.68 1 96.38 381 ASP B CA 1
ATOM 7372 C C . ASP B 1 381 ? -30.672 7.004 2.123 1 96.38 381 ASP B C 1
ATOM 7374 O O . ASP B 1 381 ? -29.625 7.016 2.754 1 96.38 381 ASP B O 1
ATOM 7378 N N . PRO B 1 382 ? -30.844 7.625 0.978 1 94.75 382 PRO B N 1
ATOM 7379 C CA . PRO B 1 382 ? -29.688 8.266 0.351 1 94.75 382 PRO B CA 1
ATOM 7380 C C . PRO B 1 382 ? -29.031 9.32 1.248 1 94.75 382 PRO B C 1
ATOM 7382 O O . PRO B 1 382 ? -27.812 9.5 1.21 1 94.75 382 PRO B O 1
ATOM 7385 N N . HIS B 1 383 ? -29.797 9.969 2.01 1 95.31 383 HIS B N 1
ATOM 7386 C CA . HIS B 1 383 ? -29.25 10.992 2.9 1 95.31 383 HIS B CA 1
ATOM 7387 C C . HIS B 1 383 ? -28.406 10.359 4.004 1 95.31 383 HIS B C 1
ATOM 7389 O O . HIS B 1 383 ? -27.312 10.852 4.316 1 95.31 383 HIS B O 1
ATOM 7395 N N . ALA B 1 384 ? -28.938 9.281 4.516 1 97.06 384 ALA B N 1
ATOM 7396 C CA . ALA B 1 384 ? -28.203 8.57 5.562 1 97.06 384 ALA B CA 1
ATOM 7397 C C . ALA B 1 384 ? -26.906 7.973 5.016 1 97.06 384 ALA B C 1
ATOM 7399 O O . ALA B 1 384 ? -25.875 8 5.684 1 97.06 384 ALA B O 1
ATOM 7400 N N . VAL B 1 385 ? -26.984 7.48 3.82 1 96.62 385 VAL B N 1
ATOM 7401 C CA . VAL B 1 385 ? -25.812 6.887 3.176 1 96.62 385 VAL B CA 1
ATOM 7402 C C . VAL B 1 385 ? -24.75 7.961 2.934 1 96.62 385 VAL B C 1
ATOM 7404 O O . VAL B 1 385 ? -23.578 7.742 3.195 1 96.62 385 VAL B O 1
ATOM 7407 N N . THR B 1 386 ? -25.203 9.078 2.48 1 96.25 386 THR B N 1
ATOM 7408 C CA . THR B 1 386 ? -24.266 10.18 2.232 1 96.25 386 THR B CA 1
ATOM 7409 C C . THR B 1 386 ? -23.609 10.633 3.533 1 96.25 386 THR B C 1
ATOM 7411 O O . THR B 1 386 ? -22.406 10.867 3.578 1 96.25 386 THR B O 1
ATOM 7414 N N . ARG B 1 387 ? -24.359 10.766 4.555 1 96.5 387 ARG B N 1
ATOM 7415 C CA . ARG B 1 387 ? -23.812 11.164 5.852 1 96.5 387 ARG B CA 1
ATOM 7416 C C . ARG B 1 387 ? -22.797 10.141 6.359 1 96.5 387 ARG B C 1
ATOM 7418 O O . ARG B 1 387 ? -21.734 10.516 6.863 1 96.5 387 ARG B O 1
ATOM 7425 N N . ALA B 1 388 ? -23.156 8.891 6.211 1 97.5 388 ALA B N 1
ATOM 7426 C CA . ALA B 1 388 ? -22.25 7.832 6.633 1 97.5 388 ALA B CA 1
ATOM 7427 C C . ALA B 1 388 ? -20.938 7.895 5.859 1 97.5 388 ALA B C 1
ATOM 7429 O O . ALA B 1 388 ? -19.859 7.68 6.426 1 97.5 388 ALA B O 1
ATOM 7430 N N . TYR B 1 389 ? -21.016 8.141 4.566 1 96.62 389 TYR B N 1
ATOM 7431 C CA . TYR B 1 389 ? -19.828 8.258 3.744 1 96.62 389 TYR B CA 1
ATOM 7432 C C . TYR B 1 389 ? -18.969 9.438 4.191 1 96.62 389 TYR B C 1
ATOM 7434 O O . TYR B 1 389 ? -17.75 9.312 4.312 1 96.62 389 TYR B O 1
ATOM 7442 N N . VAL B 1 390 ? -19.594 10.539 4.508 1 95.81 390 VAL B N 1
ATOM 7443 C CA . VAL B 1 390 ? -18.891 11.727 5.004 1 95.81 390 VAL B CA 1
ATOM 7444 C C . VAL B 1 390 ? -18.203 11.398 6.324 1 95.81 390 VAL B C 1
ATOM 7446 O O . VAL B 1 390 ? -17.062 11.797 6.551 1 95.81 390 VAL B O 1
ATOM 7449 N N . ASP B 1 391 ? -18.891 10.641 7.152 1 97.06 391 ASP B N 1
ATOM 7450 C CA . ASP B 1 391 ? -18.344 10.289 8.461 1 97.06 391 ASP B CA 1
ATOM 7451 C C . ASP B 1 391 ? -17.094 9.43 8.328 1 97.06 391 ASP B C 1
ATOM 7453 O O . ASP B 1 391 ? -16.094 9.672 9.008 1 97.06 391 ASP B O 1
ATOM 7457 N N . ILE B 1 392 ? -17.125 8.477 7.441 1 96.81 392 ILE B N 1
ATOM 7458 C CA . ILE B 1 392 ? -15.969 7.598 7.316 1 96.81 392 ILE B CA 1
ATOM 7459 C C . ILE B 1 392 ? -14.82 8.359 6.656 1 96.81 392 ILE B C 1
ATOM 7461 O O . ILE B 1 392 ? -13.648 8.125 6.977 1 96.81 392 ILE B O 1
ATOM 7465 N N . LEU B 1 393 ? -15.117 9.234 5.703 1 94.25 393 LEU B N 1
ATOM 7466 C CA . LEU B 1 393 ? -14.078 10.094 5.152 1 94.25 393 LEU B CA 1
ATOM 7467 C C . LEU B 1 393 ? -13.414 10.914 6.25 1 94.25 393 LEU B C 1
ATOM 7469 O O . LEU B 1 393 ? -12.188 11.07 6.262 1 94.25 393 LEU B O 1
ATOM 7473 N N . GLY B 1 394 ? -14.219 11.453 7.184 1 95.06 394 GLY B N 1
ATOM 7474 C CA . GLY B 1 394 ? -13.695 12.195 8.32 1 95.06 394 GLY B CA 1
ATOM 7475 C C . GLY B 1 394 ? -12.836 11.352 9.242 1 95.06 394 GLY B C 1
ATOM 7476 O O . GLY B 1 394 ? -11.82 11.828 9.758 1 95.06 394 GLY B O 1
ATOM 7477 N N . ASP B 1 395 ? -13.258 10.062 9.453 1 95.88 395 ASP B N 1
ATOM 7478 C CA . ASP B 1 395 ? -12.484 9.141 10.297 1 95.88 395 ASP B CA 1
ATOM 7479 C C . ASP B 1 395 ? -11.094 8.898 9.711 1 95.88 395 ASP B C 1
ATOM 7481 O O . ASP B 1 395 ? -10.094 8.961 10.43 1 95.88 395 ASP B O 1
ATOM 7485 N N . VAL B 1 396 ? -11.102 8.703 8.406 1 92.75 396 VAL B N 1
ATOM 7486 C CA . VAL B 1 396 ? -9.844 8.43 7.727 1 92.75 396 VAL B CA 1
ATOM 7487 C C . VAL B 1 396 ? -8.984 9.688 7.703 1 92.75 396 VAL B C 1
ATOM 7489 O O . VAL B 1 396 ? -7.758 9.617 7.832 1 92.75 396 VAL B O 1
ATOM 7492 N N . PHE B 1 397 ? -9.594 10.766 7.648 1 92.44 397 PHE B N 1
ATOM 7493 C CA . PHE B 1 397 ? -8.906 12.039 7.469 1 92.44 397 PHE B CA 1
ATOM 7494 C C . PHE B 1 397 ? -8.328 12.531 8.789 1 92.44 397 PHE B C 1
ATOM 7496 O O . PHE B 1 397 ? -7.129 12.781 8.891 1 92.44 397 PHE B O 1
ATOM 7503 N N . THR B 1 398 ? -9.203 12.594 9.914 1 95.81 398 THR B N 1
ATOM 7504 C CA . THR B 1 398 ? -8.648 13.266 11.086 1 95.81 398 THR B CA 1
ATOM 7505 C C . THR B 1 398 ? -9.172 12.633 12.375 1 95.81 398 THR B C 1
ATOM 7507 O O . THR B 1 398 ? -8.477 12.609 13.391 1 95.81 398 THR B O 1
ATOM 7510 N N . ASN B 1 399 ? -10.422 12.117 12.406 1 97.25 399 ASN B N 1
ATOM 7511 C CA . ASN B 1 399 ? -11.078 11.742 13.656 1 97.25 399 ASN B CA 1
ATOM 7512 C C . ASN B 1 399 ? -10.305 10.648 14.383 1 97.25 399 ASN B C 1
ATOM 7514 O O . ASN B 1 399 ? -10.164 10.695 15.609 1 97.25 399 ASN B O 1
ATOM 7518 N N . VAL B 1 400 ? -9.828 9.688 13.68 1 97 400 VAL B N 1
ATOM 7519 C CA . VAL B 1 400 ? -9.086 8.594 14.297 1 97 400 VAL B CA 1
ATOM 7520 C C . VAL B 1 400 ? -7.781 9.133 14.883 1 97 400 VAL B C 1
ATOM 7522 O O . VAL B 1 400 ? -7.402 8.773 16 1 97 400 VAL B O 1
ATOM 7525 N N . GLY B 1 401 ? -7.098 10.016 14.117 1 97.38 401 GLY B N 1
ATOM 7526 C CA . GLY B 1 401 ? -5.867 10.617 14.602 1 97.38 401 GLY B CA 1
ATOM 7527 C C . GLY B 1 401 ? -6.066 11.445 15.867 1 97.38 401 GLY B C 1
ATOM 7528 O O . GLY B 1 401 ? -5.25 11.383 16.781 1 97.38 401 GLY B O 1
ATOM 7529 N N . VAL B 1 402 ? -7.152 12.164 15.922 1 98.25 402 VAL B N 1
ATOM 7530 C CA . VAL B 1 402 ? -7.457 13 17.078 1 98.25 402 VAL B CA 1
ATOM 7531 C C . VAL B 1 402 ? -7.707 12.117 18.297 1 98.25 402 VAL B C 1
ATOM 7533 O O . VAL B 1 402 ? -7.16 12.367 19.375 1 98.25 402 VAL B O 1
ATOM 7536 N N . GLN B 1 403 ? -8.5 11.086 18.094 1 98.19 403 GLN B N 1
ATOM 7537 C CA . GLN B 1 403 ? -8.789 10.172 19.188 1 98.19 403 GLN B CA 1
ATOM 7538 C C . GLN B 1 403 ? -7.52 9.492 19.688 1 98.19 403 GLN B C 1
ATOM 7540 O O . GLN B 1 403 ? -7.328 9.32 20.891 1 98.19 403 GLN B O 1
ATOM 7545 N N . LYS B 1 404 ? -6.668 9.109 18.781 1 98.06 404 LYS B N 1
ATOM 7546 C CA . LYS B 1 404 ? -5.406 8.477 19.156 1 98.06 404 LYS B CA 1
ATOM 7547 C C . LYS B 1 404 ? -4.531 9.422 19.969 1 98.06 404 LYS B C 1
ATOM 7549 O O . LYS B 1 404 ? -3.971 9.031 21 1 98.06 404 LYS B O 1
ATOM 7554 N N . ALA B 1 405 ? -4.434 10.648 19.547 1 98.44 405 ALA B N 1
ATOM 7555 C CA . ALA B 1 405 ? -3.629 11.648 20.25 1 98.44 405 ALA B CA 1
ATOM 7556 C C . ALA B 1 405 ? -4.156 11.875 21.656 1 98.44 405 ALA B C 1
ATOM 7558 O O . ALA B 1 405 ? -3.377 11.93 22.609 1 98.44 405 ALA B O 1
ATOM 7559 N N . VAL B 1 406 ? -5.469 11.984 21.797 1 98.62 406 VAL B N 1
ATOM 7560 C CA . VAL B 1 406 ? -6.074 12.188 23.109 1 98.62 406 VAL B CA 1
ATOM 7561 C C . VAL B 1 406 ? -5.754 10.992 24.016 1 98.62 406 VAL B C 1
ATOM 7563 O O . VAL B 1 406 ? -5.262 11.172 25.125 1 98.62 406 VAL B O 1
ATOM 7566 N N . LEU B 1 407 ? -5.977 9.812 23.484 1 98.25 407 LEU B N 1
ATOM 7567 C CA . LEU B 1 407 ? -5.773 8.594 24.25 1 98.25 407 LEU B CA 1
ATOM 7568 C C . LEU B 1 407 ? -4.32 8.469 24.688 1 98.25 407 LEU B C 1
ATOM 7570 O O . LEU B 1 407 ? -4.039 8.258 25.875 1 98.25 407 LEU B O 1
ATOM 7574 N N . GLU B 1 408 ? -3.414 8.633 23.797 1 97.88 408 GLU B N 1
ATOM 7575 C CA . GLU B 1 408 ? -1.995 8.469 24.094 1 97.88 408 GLU B CA 1
ATOM 7576 C C . GLU B 1 408 ? -1.511 9.531 25.078 1 97.88 408 GLU B C 1
ATOM 7578 O O . GLU B 1 408 ? -0.656 9.258 25.922 1 97.88 408 GLU B O 1
ATOM 7583 N N . THR B 1 409 ? -2.037 10.727 24.984 1 98.44 409 THR B N 1
ATOM 7584 C CA . THR B 1 409 ? -1.618 11.805 25.875 1 98.44 409 THR B CA 1
ATOM 7585 C C . THR B 1 409 ? -2.115 11.555 27.297 1 98.44 409 THR B C 1
ATOM 7587 O O . THR B 1 409 ? -1.354 11.68 28.25 1 98.44 409 THR B O 1
ATOM 7590 N N . VAL B 1 410 ? -3.383 11.172 27.453 1 98.19 410 VAL B N 1
ATOM 7591 C CA . VAL B 1 410 ? -3.924 10.961 28.797 1 98.19 410 VAL B CA 1
ATOM 7592 C C . VAL B 1 410 ? -3.281 9.734 29.422 1 98.19 410 VAL B C 1
ATOM 7594 O O . VAL B 1 410 ? -3.182 9.641 30.656 1 98.19 410 VAL B O 1
ATOM 7597 N N . GLU B 1 411 ? -2.799 8.812 28.625 1 97.62 411 GLU B N 1
ATOM 7598 C CA . GLU B 1 411 ? -2.1 7.633 29.125 1 97.62 411 GLU B CA 1
ATOM 7599 C C . GLU B 1 411 ? -0.685 7.984 29.578 1 97.62 411 GLU B C 1
ATOM 7601 O O . GLU B 1 411 ? -0.193 7.441 30.578 1 97.62 411 GLU B O 1
ATOM 7606 N N . ALA B 1 412 ? -0.071 8.883 28.891 1 97.44 412 ALA B N 1
ATOM 7607 C CA . ALA B 1 412 ? 1.355 9.133 29.078 1 97.44 412 ALA B CA 1
ATOM 7608 C C . ALA B 1 412 ? 1.586 10.234 30.109 1 97.44 412 ALA B C 1
ATOM 7610 O O . ALA B 1 412 ? 2.625 10.258 30.781 1 97.44 412 ALA B O 1
ATOM 7611 N N . HIS B 1 413 ? 0.594 11.148 30.234 1 97.38 413 HIS B N 1
ATOM 7612 C CA . HIS B 1 413 ? 0.874 12.352 31 1 97.38 413 HIS B CA 1
ATOM 7613 C C . HIS B 1 413 ? -0.291 12.703 31.922 1 97.38 413 HIS B C 1
ATOM 7615 O O . HIS B 1 413 ? -1.438 12.352 31.641 1 97.38 413 HIS B O 1
ATOM 7621 N N . ASN B 1 414 ? 0.049 13.367 33 1 96.19 414 ASN B N 1
ATOM 7622 C CA . ASN B 1 414 ? -0.954 13.914 33.906 1 96.19 414 ASN B CA 1
ATOM 7623 C C . ASN B 1 414 ? -1.173 15.406 33.656 1 96.19 414 ASN B C 1
ATOM 7625 O O . ASN B 1 414 ? -0.914 16.219 34.562 1 96.19 414 ASN B O 1
ATOM 7629 N N . VAL B 1 415 ? -1.625 15.773 32.5 1 97.62 415 VAL B N 1
ATOM 7630 C CA . VAL B 1 415 ? -1.961 17.141 32.094 1 97.62 415 VAL B CA 1
ATOM 7631 C C . VAL B 1 415 ? -3.369 17.172 31.5 1 97.62 415 VAL B C 1
ATOM 7633 O O . VAL B 1 415 ? -3.861 16.156 31 1 97.62 415 VAL B O 1
ATOM 7636 N N . PRO B 1 416 ? -4.039 18.266 31.609 1 98.38 416 PRO B N 1
ATOM 7637 C CA . PRO B 1 416 ? -5.395 18.328 31.062 1 98.38 416 PRO B CA 1
ATOM 7638 C C . PRO B 1 416 ? -5.418 18.281 29.547 1 98.38 416 PRO B C 1
ATOM 7640 O O . PRO B 1 416 ? -4.586 18.922 28.891 1 98.38 416 PRO B O 1
ATOM 7643 N N . VAL B 1 417 ? -6.324 17.484 29.016 1 98.81 417 VAL B N 1
ATOM 7644 C CA . VAL B 1 417 ? -6.609 17.438 27.594 1 98.81 417 VAL B CA 1
ATOM 7645 C C . VAL B 1 417 ? -8.062 17.828 27.328 1 98.81 417 VAL B C 1
ATOM 7647 O O . VAL B 1 417 ? -8.984 17.078 27.641 1 98.81 417 VAL B O 1
ATOM 7650 N N . TYR B 1 418 ? -8.242 19 26.844 1 98.88 418 TYR B N 1
ATOM 7651 C CA . TYR B 1 418 ? -9.57 19.484 26.484 1 98.88 418 TYR B CA 1
ATOM 7652 C C . TYR B 1 418 ? -9.914 19.125 25.047 1 98.88 418 TYR B C 1
ATOM 7654 O O . TYR B 1 418 ? -9.375 19.734 24.109 1 98.88 418 TYR B O 1
ATOM 7662 N N . PHE B 1 419 ? -10.812 18.125 24.891 1 98.81 419 PHE B N 1
ATOM 7663 C CA . PHE B 1 419 ? -11.25 17.578 23.609 1 98.81 419 PHE B CA 1
ATOM 7664 C C . PHE B 1 419 ? -12.547 18.234 23.156 1 98.81 419 PHE B C 1
ATOM 7666 O O . PHE B 1 419 ? -13.438 18.484 23.984 1 98.81 419 PHE B O 1
ATOM 7673 N N . TYR B 1 420 ? -12.656 18.594 21.797 1 98.69 420 TYR B N 1
ATOM 7674 C CA . TYR B 1 420 ? -13.891 19.25 21.375 1 98.69 420 TYR B CA 1
ATOM 7675 C C . TYR B 1 420 ? -14.359 18.719 20.016 1 98.69 420 TYR B C 1
ATOM 7677 O O . TYR B 1 420 ? -13.57 18.141 19.266 1 98.69 420 TYR B O 1
ATOM 7685 N N . SER B 1 421 ? -15.57 18.812 19.766 1 98.62 421 SER B N 1
ATOM 7686 C CA . SER B 1 421 ? -16.219 18.828 18.453 1 98.62 421 SER B CA 1
ATOM 7687 C C . SER B 1 421 ? -16.875 20.172 18.172 1 98.62 421 SER B C 1
ATOM 7689 O O . SER B 1 421 ? -17.781 20.578 18.891 1 98.62 421 SER B O 1
ATOM 7691 N N . PHE B 1 422 ? -16.375 20.875 17.188 1 98.44 422 PHE B N 1
ATOM 7692 C CA . PHE B 1 422 ? -16.984 22.141 16.797 1 98.44 422 PHE B CA 1
ATOM 7693 C C . PHE B 1 422 ? -18.203 21.906 15.914 1 98.44 422 PHE B C 1
ATOM 7695 O O . PHE B 1 422 ? -18.078 21.453 14.773 1 98.44 422 PHE B O 1
ATOM 7702 N N . ASP B 1 423 ? -19.391 22.281 16.391 1 97.88 423 ASP B N 1
ATOM 7703 C CA . ASP B 1 423 ? -20.625 21.797 15.75 1 97.88 423 ASP B CA 1
ATOM 7704 C C . ASP B 1 423 ? -21.422 22.969 15.18 1 97.88 423 ASP B C 1
ATOM 7706 O O . ASP B 1 423 ? -22.422 22.75 14.469 1 97.88 423 ASP B O 1
ATOM 7710 N N . TYR B 1 424 ? -21.016 24.188 15.453 1 96.69 424 TYR B N 1
ATOM 7711 C CA . TYR B 1 424 ? -21.719 25.344 14.93 1 96.69 424 TYR B CA 1
ATOM 7712 C C . TYR B 1 424 ? -21.234 25.688 13.523 1 96.69 424 TYR B C 1
ATOM 7714 O O . TYR B 1 424 ? -20.047 25.578 13.227 1 96.69 424 TYR B O 1
ATOM 7722 N N . PHE B 1 425 ? -22.188 26.094 12.711 1 95.06 425 PHE B N 1
ATOM 7723 C CA . PHE B 1 425 ? -21.828 26.641 11.406 1 95.06 425 PHE B CA 1
ATOM 7724 C C . PHE B 1 425 ? -22.922 27.578 10.883 1 95.06 425 PHE B C 1
ATOM 7726 O O . PHE B 1 425 ? -24.062 27.484 11.312 1 95.06 425 PHE B O 1
ATOM 7733 N N . ASN B 1 426 ? -22.469 28.516 10.125 1 95.56 426 ASN B N 1
ATOM 7734 C CA . ASN B 1 426 ? -23.375 29.344 9.336 1 95.56 426 ASN B CA 1
ATOM 7735 C C . ASN B 1 426 ? -23.484 28.828 7.898 1 95.56 426 ASN B C 1
ATOM 7737 O O . ASN B 1 426 ? -22.484 28.781 7.18 1 95.56 426 ASN B O 1
ATOM 7741 N N . PRO B 1 427 ? -24.672 28.453 7.438 1 93 427 PRO B N 1
ATOM 7742 C CA . PRO B 1 427 ? -24.828 27.922 6.082 1 93 427 PRO B CA 1
ATOM 7743 C C . PRO B 1 427 ? -24.266 28.859 5.012 1 93 427 PRO B C 1
ATOM 7745 O O . PRO B 1 427 ? -23.859 28.406 3.939 1 93 427 PRO B O 1
ATOM 7748 N N . LYS B 1 428 ? -24.25 30.094 5.242 1 92.19 428 LYS B N 1
ATOM 7749 C CA . LYS B 1 428 ? -23.75 31.062 4.277 1 92.19 428 LYS B CA 1
ATOM 7750 C C . LYS B 1 428 ? -22.25 30.906 4.062 1 92.19 428 LYS B C 1
ATOM 7752 O O . LYS B 1 428 ? -21.703 31.406 3.078 1 92.19 428 LYS B O 1
ATOM 7757 N N . SER B 1 429 ? -21.609 30.266 5.062 1 90.5 429 SER B N 1
ATOM 7758 C CA . SER B 1 429 ? -20.156 30.094 4.977 1 90.5 429 SER B CA 1
ATOM 7759 C C . SER B 1 429 ? -19.766 29.219 3.793 1 90.5 429 SER B C 1
ATOM 7761 O O . SER B 1 429 ? -18.609 29.203 3.381 1 90.5 429 SER B O 1
ATOM 7763 N N . TRP B 1 430 ? -20.688 28.516 3.201 1 88.44 430 TRP B N 1
ATOM 7764 C CA . TRP B 1 430 ? -20.406 27.609 2.098 1 88.44 430 TRP B CA 1
ATOM 7765 C C . TRP B 1 430 ? -20.453 28.328 0.761 1 88.44 430 TRP B C 1
ATOM 7767 O O . TRP B 1 430 ? -19.953 27.828 -0.247 1 88.44 430 TRP B O 1
ATOM 7777 N N . GLY B 1 431 ? -21 29.438 0.768 1 87.69 431 GLY B N 1
ATOM 7778 C CA . GLY B 1 431 ? -21.141 30.172 -0.487 1 87.69 431 GLY B CA 1
ATOM 7779 C C . GLY B 1 431 ? -21.703 29.312 -1.607 1 87.69 431 GLY B C 1
ATOM 7780 O O . GLY B 1 431 ? -22.625 28.516 -1.387 1 87.69 431 GLY B O 1
ATOM 7781 N N . PRO B 1 432 ? -21.141 29.484 -2.781 1 83.69 432 PRO B N 1
ATOM 7782 C CA . PRO B 1 432 ? -21.625 28.734 -3.934 1 83.69 432 PRO B CA 1
ATOM 7783 C C . PRO B 1 432 ? -21.328 27.234 -3.836 1 83.69 432 PRO B C 1
ATOM 7785 O O . PRO B 1 432 ? -22 26.422 -4.461 1 83.69 432 PRO B O 1
ATOM 7788 N N . LEU B 1 433 ? -20.328 26.922 -3.09 1 81.25 433 LEU B N 1
ATOM 7789 C CA . LEU B 1 433 ? -20 25.5 -2.91 1 81.25 433 LEU B CA 1
ATOM 7790 C C . LEU B 1 433 ? -21.156 24.766 -2.256 1 81.25 433 LEU B C 1
ATOM 7792 O O . LEU B 1 433 ? -21.281 23.547 -2.414 1 81.25 433 LEU B O 1
ATOM 7796 N N . GLY B 1 434 ? -21.891 25.547 -1.542 1 84.12 434 GLY B N 1
ATOM 7797 C CA . GLY B 1 434 ? -23.031 24.953 -0.854 1 84.12 434 GLY B CA 1
ATOM 7798 C C . GLY B 1 434 ? -24.047 24.328 -1.798 1 84.12 434 GLY B C 1
ATOM 7799 O O . GLY B 1 434 ? -24.766 23.391 -1.421 1 84.12 434 GLY B O 1
ATOM 7800 N N . LEU B 1 435 ? -24.016 24.812 -3.008 1 82.75 435 LEU B N 1
ATOM 7801 C CA . LEU B 1 435 ? -24.969 24.297 -3.986 1 82.75 435 LEU B CA 1
ATOM 7802 C C . LEU B 1 435 ? -24.578 22.906 -4.449 1 82.75 435 LEU B C 1
ATOM 7804 O O . LEU B 1 435 ? -25.438 22.125 -4.891 1 82.75 435 LEU B O 1
ATOM 7808 N N . ARG B 1 436 ? -23.375 22.578 -4.211 1 81.19 436 ARG B N 1
ATOM 7809 C CA . ARG B 1 436 ? -22.875 21.297 -4.719 1 81.19 436 ARG B CA 1
ATOM 7810 C C . ARG B 1 436 ? -22.766 20.266 -3.6 1 81.19 436 ARG B C 1
ATOM 7812 O O . ARG B 1 436 ? -22.531 19.094 -3.857 1 81.19 436 ARG B O 1
ATOM 7819 N N . MET B 1 437 ? -23 20.766 -2.459 1 88.62 437 MET B N 1
ATOM 7820 C CA . MET B 1 437 ? -22.859 19.859 -1.319 1 88.62 437 MET B CA 1
ATOM 7821 C C . MET B 1 437 ? -24.188 19.203 -0.966 1 88.62 437 MET B C 1
ATOM 7823 O O . MET B 1 437 ? -25.234 19.844 -1.039 1 88.62 437 MET B O 1
ATOM 7827 N N . PRO B 1 438 ? -24.188 17.938 -0.679 1 90.31 438 PRO B N 1
ATOM 7828 C CA . PRO B 1 438 ? -25.422 17.25 -0.337 1 90.31 438 PRO B CA 1
ATOM 7829 C C . PRO B 1 438 ? -26.078 17.781 0.935 1 90.31 438 PRO B C 1
ATOM 7831 O O . PRO B 1 438 ? -27.281 17.625 1.127 1 90.31 438 PRO B O 1
ATOM 7834 N N . PHE B 1 439 ? -25.312 18.297 1.818 1 92 439 PHE B N 1
ATOM 7835 C CA . PHE B 1 439 ? -25.781 18.984 3.018 1 92 439 PHE B CA 1
ATOM 7836 C C . PHE B 1 439 ? -24.734 19.938 3.549 1 92 439 PHE B C 1
ATOM 7838 O O . PHE B 1 439 ? -23.594 19.953 3.064 1 92 439 PHE B O 1
ATOM 7845 N N . LYS B 1 440 ? -25.172 20.812 4.414 1 92.62 440 LYS B N 1
ATOM 7846 C CA . LYS B 1 440 ? -24.25 21.781 5.027 1 92.62 440 LYS B CA 1
ATOM 7847 C C . LYS B 1 440 ? -24.031 21.469 6.504 1 92.62 440 LYS B C 1
ATOM 7849 O O . LYS B 1 440 ? -24.953 21.016 7.191 1 92.62 440 LYS B O 1
ATOM 7854 N N . ASP B 1 441 ? -22.797 21.609 6.941 1 94.88 441 ASP B N 1
ATOM 7855 C CA . ASP B 1 441 ? -22.406 21.344 8.328 1 94.88 441 ASP B CA 1
ATOM 7856 C C . ASP B 1 441 ? -21.062 21.984 8.648 1 94.88 441 ASP B C 1
ATOM 7858 O O . ASP B 1 441 ? -20.422 22.578 7.777 1 94.88 441 ASP B O 1
ATOM 7862 N N . ALA B 1 442 ? -20.734 22.031 9.961 1 96 442 ALA B N 1
ATOM 7863 C CA . ALA B 1 442 ? -19.375 22.438 10.312 1 96 442 ALA B CA 1
ATOM 7864 C C . ALA B 1 442 ? -18.344 21.484 9.742 1 96 442 ALA B C 1
ATOM 7866 O O . ALA B 1 442 ? -18.281 20.312 10.141 1 96 442 ALA B O 1
ATOM 7867 N N . THR B 1 443 ? -17.562 21.938 8.805 1 93.5 443 THR B N 1
ATOM 7868 C CA . THR B 1 443 ? -16.578 21.094 8.148 1 93.5 443 THR B CA 1
ATOM 7869 C C . THR B 1 443 ? -15.156 21.594 8.391 1 93.5 443 THR B C 1
ATOM 7871 O O . THR B 1 443 ? -14.938 22.438 9.266 1 93.5 443 THR B O 1
ATOM 7874 N N . HIS B 1 444 ? -14.227 21.047 7.664 1 91.88 444 HIS B N 1
ATOM 7875 C CA . HIS B 1 444 ? -12.812 21.344 7.828 1 91.88 444 HIS B CA 1
ATOM 7876 C C . HIS B 1 444 ? -12.562 22.844 7.762 1 91.88 444 HIS B C 1
ATOM 7878 O O . HIS B 1 444 ? -12.992 23.516 6.812 1 91.88 444 HIS B O 1
ATOM 7884 N N . CYS B 1 445 ? -12 23.5 8.805 1 92.19 445 CYS B N 1
ATOM 7885 C CA . CYS B 1 445 ? -11.594 24.906 8.914 1 92.19 445 CYS B CA 1
ATOM 7886 C C . CYS B 1 445 ? -12.742 25.766 9.406 1 92.19 445 CYS B C 1
ATOM 7888 O O . CYS B 1 445 ? -12.594 26.984 9.547 1 92.19 445 CYS B O 1
ATOM 7890 N N . THR B 1 446 ? -13.898 25.188 9.711 1 94.12 446 THR B N 1
ATOM 7891 C CA . THR B 1 446 ? -15.031 25.984 10.148 1 94.12 446 THR B CA 1
ATOM 7892 C C . THR B 1 446 ? -14.695 26.766 11.422 1 94.12 446 THR B C 1
ATOM 7894 O O . THR B 1 446 ? -15.031 27.938 11.547 1 94.12 446 THR B O 1
ATOM 7897 N N . GLU B 1 447 ? -14.078 26.188 12.344 1 94.81 447 GLU B N 1
ATOM 7898 C CA . GLU B 1 447 ? -13.812 26.797 13.641 1 94.81 447 GLU B CA 1
ATOM 7899 C C . GLU B 1 447 ? -12.906 28.031 13.484 1 94.81 447 GLU B C 1
ATOM 7901 O O . GLU B 1 447 ? -12.938 28.938 14.32 1 94.81 447 GLU B O 1
ATOM 7906 N N . LEU B 1 448 ? -12.109 28.031 12.414 1 95.56 448 LEU B N 1
ATOM 7907 C CA . LEU B 1 448 ? -11.195 29.141 12.203 1 95.56 448 LEU B CA 1
ATOM 7908 C C . LEU B 1 448 ? -11.969 30.438 11.992 1 95.56 448 LEU B C 1
ATOM 7910 O O . LEU B 1 448 ? -11.492 31.516 12.375 1 95.56 448 LEU B O 1
ATOM 7914 N N . ALA B 1 449 ? -13.164 30.344 11.367 1 94.5 449 ALA B N 1
ATOM 7915 C CA . ALA B 1 449 ? -13.992 31.531 11.172 1 94.5 449 ALA B CA 1
ATOM 7916 C C . ALA B 1 449 ? -14.336 32.188 12.508 1 94.5 449 ALA B C 1
ATOM 7918 O O . ALA B 1 449 ? -14.477 33.406 12.602 1 94.5 449 ALA B O 1
ATOM 7919 N N . TYR B 1 450 ? -14.383 31.391 13.508 1 96.38 450 TYR B N 1
ATOM 7920 C CA . TYR B 1 450 ? -14.836 31.891 14.805 1 96.38 450 TYR B CA 1
ATOM 7921 C C . TYR B 1 450 ? -13.656 32.094 15.75 1 96.38 450 TYR B C 1
ATOM 7923 O O . TYR B 1 450 ? -13.844 32.25 16.969 1 96.38 450 TYR B O 1
ATOM 7931 N N . ILE B 1 451 ? -12.5 31.953 15.242 1 96.69 451 ILE B N 1
ATOM 7932 C CA . ILE B 1 451 ? -11.289 32.344 15.953 1 96.69 451 ILE B CA 1
ATOM 7933 C C . ILE B 1 451 ? -10.719 33.625 15.344 1 96.69 451 ILE B C 1
ATOM 7935 O O . ILE B 1 451 ? -10.281 34.5 16.078 1 96.69 451 ILE B O 1
ATOM 7939 N N . PHE B 1 452 ? -10.844 33.719 14.008 1 95 452 PHE B N 1
ATOM 7940 C CA . PHE B 1 452 ? -10.172 34.812 13.32 1 95 452 PHE B CA 1
ATOM 7941 C C . PHE B 1 452 ? -11.188 35.781 12.711 1 95 452 PHE B C 1
ATOM 7943 O O . PHE B 1 452 ? -10.812 36.781 12.094 1 95 452 PHE B O 1
ATOM 7950 N N . ALA B 1 453 ? -12.477 35.5 12.797 1 92.06 453 ALA B N 1
ATOM 7951 C CA . ALA B 1 453 ? -13.578 36.375 12.406 1 92.06 453 ALA B CA 1
ATOM 7952 C C . ALA B 1 453 ? -13.625 36.562 10.898 1 92.06 453 ALA B C 1
ATOM 7954 O O . ALA B 1 453 ? -13.883 37.656 10.414 1 92.06 453 ALA B O 1
ATOM 7955 N N . HIS B 1 454 ? -13.203 35.562 10.242 1 84.56 454 HIS B N 1
ATOM 7956 C CA . HIS B 1 454 ? -13.281 35.594 8.781 1 84.56 454 HIS B CA 1
ATOM 7957 C C . HIS B 1 454 ? -13.625 34.219 8.227 1 84.56 454 HIS B C 1
ATOM 7959 O O . HIS B 1 454 ? -13.109 33.188 8.695 1 84.56 454 HIS B O 1
ATOM 7965 N N . GLY B 1 455 ? -14.539 34.312 7.191 1 77.5 455 GLY B N 1
ATOM 7966 C CA . GLY B 1 455 ? -14.836 33.062 6.52 1 77.5 455 GLY B CA 1
ATOM 7967 C C . GLY B 1 455 ? -13.641 32.469 5.801 1 77.5 455 GLY B C 1
ATOM 7968 O O . GLY B 1 455 ? -12.891 33.188 5.137 1 77.5 455 GLY B O 1
ATOM 7969 N N . ILE B 1 456 ? -13.461 31.172 5.906 1 74.94 456 ILE B N 1
ATOM 7970 C CA . ILE B 1 456 ? -12.266 30.531 5.367 1 74.94 456 ILE B CA 1
ATOM 7971 C C . ILE B 1 456 ? -12.586 29.922 3.998 1 74.94 456 ILE B C 1
ATOM 7973 O O . ILE B 1 456 ? -11.852 30.156 3.031 1 74.94 456 ILE B O 1
ATOM 7977 N N . ILE B 1 457 ? -13.68 29.266 3.947 1 72.62 457 ILE B N 1
ATOM 7978 C CA . ILE B 1 457 ? -14.109 28.656 2.691 1 72.62 457 ILE B CA 1
ATOM 7979 C C . ILE B 1 457 ? -14.703 29.719 1.776 1 72.62 457 ILE B C 1
ATOM 7981 O O . ILE B 1 457 ? -14.375 29.781 0.588 1 72.62 457 ILE B O 1
ATOM 7985 N N . TRP B 1 458 ? -15.57 30.531 2.35 1 78.69 458 TRP B N 1
ATOM 7986 C CA . TRP B 1 458 ? -16.234 31.625 1.66 1 78.69 458 TRP B CA 1
ATOM 7987 C C . TRP B 1 458 ? -16.469 32.812 2.605 1 78.69 458 TRP B C 1
ATOM 7989 O O . TRP B 1 458 ? -16.812 32.625 3.773 1 78.69 458 TRP B O 1
ATOM 7999 N N . SER B 1 459 ? -16.234 33.938 2.061 1 82.81 459 SER B N 1
ATOM 8000 C CA . SER B 1 459 ? -16.547 35.125 2.844 1 82.81 459 SER B CA 1
ATOM 8001 C C . SER B 1 459 ? -18.047 35.281 3.027 1 82.81 459 SER B C 1
ATOM 8003 O O . SER B 1 459 ? -18.828 35.062 2.096 1 82.81 459 SER B O 1
ATOM 8005 N N . PHE B 1 460 ? -18.453 35.594 4.277 1 86 460 PHE B N 1
ATOM 8006 C CA . PHE B 1 460 ? -19.859 35.812 4.594 1 86 460 PHE B CA 1
ATOM 8007 C C . PHE B 1 460 ? -20 36.812 5.75 1 86 460 PHE B C 1
ATOM 8009 O O . PHE B 1 460 ? -19.047 37.031 6.508 1 86 460 PHE B O 1
ATOM 8016 N N . ASP B 1 461 ? -21.172 37.438 5.84 1 90.44 461 ASP B N 1
ATOM 8017 C CA . ASP B 1 461 ? -21.438 38.344 6.945 1 90.44 461 ASP B CA 1
ATOM 8018 C C . ASP B 1 461 ? -21.891 37.594 8.195 1 90.44 461 ASP B C 1
ATOM 8020 O O . ASP B 1 461 ? -22.812 36.781 8.141 1 90.44 461 ASP B O 1
ATOM 8024 N N . PHE B 1 462 ? -21.172 37.906 9.266 1 94.31 462 PHE B N 1
ATOM 8025 C CA . PHE B 1 462 ? -21.531 37.281 10.539 1 94.31 462 PHE B CA 1
ATOM 8026 C C . PHE B 1 462 ? -22.875 37.781 11.039 1 94.31 462 PHE B C 1
ATOM 8028 O O . PHE B 1 462 ? -23.125 39 11.047 1 94.31 462 PHE B O 1
ATOM 8035 N N . ASN B 1 463 ? -23.766 36.938 11.375 1 95.62 463 ASN B N 1
ATOM 8036 C CA . ASN B 1 463 ? -25 37.344 12.07 1 95.62 463 ASN B CA 1
ATOM 8037 C C . ASN B 1 463 ? -24.781 37.406 13.578 1 95.62 463 ASN B C 1
ATOM 8039 O O . ASN B 1 463 ? -23.656 37.281 14.062 1 95.62 463 ASN B O 1
ATOM 8043 N N . GLU B 1 464 ? -25.828 37.625 14.328 1 95.25 464 GLU B N 1
ATOM 8044 C CA . GLU B 1 464 ? -25.719 37.781 15.781 1 95.25 464 GLU B CA 1
ATOM 8045 C C . GLU B 1 464 ? -25.234 36.5 16.438 1 95.25 464 GLU B C 1
ATOM 8047 O O . GLU B 1 464 ? -24.453 36.531 17.391 1 95.25 464 GLU B O 1
ATOM 8052 N N . GLU B 1 465 ? -25.703 35.406 15.938 1 95.38 465 GLU B N 1
ATOM 8053 C CA . GLU B 1 465 ? -25.266 34.125 16.469 1 95.38 465 GLU B CA 1
ATOM 8054 C C . GLU B 1 465 ? -23.781 33.875 16.188 1 95.38 465 GLU B C 1
ATOM 8056 O O . GLU B 1 465 ? -23.062 33.344 17.047 1 95.38 465 GLU B O 1
ATOM 8061 N N . ASP B 1 466 ? -23.391 34.281 15.008 1 96.25 466 ASP B N 1
ATOM 8062 C CA . ASP B 1 466 ? -21.969 34.156 14.664 1 96.25 466 ASP B CA 1
ATOM 8063 C C . ASP B 1 466 ? -21.109 35 15.609 1 96.25 466 ASP B C 1
ATOM 8065 O O . ASP B 1 466 ? -20.031 34.531 16.031 1 96.25 466 ASP B O 1
ATOM 8069 N N . LYS B 1 467 ? -21.562 36.188 15.922 1 95.56 467 LYS B N 1
ATOM 8070 C CA . LYS B 1 467 ? -20.812 37.062 16.812 1 95.56 467 LYS B CA 1
ATOM 8071 C C . LYS B 1 467 ? -20.719 36.438 18.219 1 95.56 467 LYS B C 1
ATOM 8073 O O . LYS B 1 467 ? -19.688 36.562 18.875 1 95.56 467 LYS B O 1
ATOM 8078 N N . GLN B 1 468 ? -21.781 35.844 18.625 1 94.88 468 GLN B N 1
ATOM 8079 C CA . GLN B 1 468 ? -21.766 35.156 19.922 1 94.88 468 GLN B CA 1
ATOM 8080 C C . GLN B 1 468 ? -20.781 34 19.922 1 94.88 468 GLN B C 1
ATOM 8082 O O . GLN B 1 468 ? -20.016 33.812 20.875 1 94.88 468 GLN B O 1
ATOM 8087 N N . MET B 1 469 ? -20.828 33.219 18.844 1 96 469 MET B N 1
ATOM 8088 C CA . MET B 1 469 ? -19.906 32.094 18.719 1 96 469 MET B CA 1
ATOM 8089 C C . MET B 1 469 ? -18.453 32.594 18.688 1 96 469 MET B C 1
ATOM 8091 O O . MET B 1 469 ? -17.578 31.969 19.266 1 96 469 MET B O 1
ATOM 8095 N N . LEU B 1 470 ? -18.234 33.688 17.969 1 96.5 470 LEU B N 1
ATOM 8096 C CA . LEU B 1 470 ? -16.906 34.312 17.906 1 96.5 470 LEU B CA 1
ATOM 8097 C C . LEU B 1 470 ? -16.406 34.688 19.281 1 96.5 470 LEU B C 1
ATOM 8099 O O . LEU B 1 470 ? -15.273 34.344 19.656 1 96.5 470 LEU B O 1
ATOM 8103 N N . GLU B 1 471 ? -17.25 35.312 20.031 1 95.75 471 GLU B N 1
ATOM 8104 C CA . GLU B 1 471 ? -16.891 35.719 21.391 1 95.75 471 GLU B CA 1
ATOM 8105 C C . GLU B 1 471 ? -16.609 34.531 22.281 1 95.75 471 GLU B C 1
ATOM 8107 O O . GLU B 1 471 ? -15.617 34.5 23 1 95.75 471 GLU B O 1
ATOM 8112 N N . MET B 1 472 ? -17.438 33.531 22.234 1 95.38 472 MET B N 1
ATOM 8113 C CA . MET B 1 472 ? -17.312 32.344 23.062 1 95.38 472 MET B CA 1
ATOM 8114 C C . MET B 1 472 ? -16.031 31.578 22.719 1 95.38 472 MET B C 1
ATOM 8116 O O . MET B 1 472 ? -15.258 31.219 23.609 1 95.38 472 MET B O 1
ATOM 8120 N N . THR B 1 473 ? -15.812 31.328 21.438 1 97.12 473 THR B N 1
ATOM 8121 C CA . THR B 1 473 ? -14.672 30.547 20.984 1 97.12 473 THR B CA 1
ATOM 8122 C C . THR B 1 473 ? -13.359 31.266 21.297 1 97.12 473 THR B C 1
ATOM 8124 O O . THR B 1 473 ? -12.438 30.672 21.859 1 97.12 473 THR B O 1
ATOM 8127 N N . THR B 1 474 ? -13.258 32.594 21.031 1 97.69 474 THR B N 1
ATOM 8128 C CA . THR B 1 474 ? -12.031 33.344 21.297 1 97.69 474 THR B CA 1
ATOM 8129 C C . THR B 1 474 ? -11.758 33.406 22.797 1 97.69 474 THR B C 1
ATOM 8131 O O . THR B 1 474 ? -10.609 33.406 23.219 1 97.69 474 THR B O 1
ATOM 8134 N N . ARG B 1 475 ? -12.805 33.5 23.562 1 97.06 475 ARG B N 1
ATOM 8135 C CA . ARG B 1 475 ? -12.625 33.531 25.016 1 97.06 475 ARG B CA 1
ATOM 8136 C C . ARG B 1 475 ? -12.062 32.188 25.516 1 97.06 475 ARG B C 1
ATOM 8138 O O . ARG B 1 475 ? -11.141 32.188 26.328 1 97.06 475 ARG B O 1
ATOM 8145 N N . MET B 1 476 ? -12.602 31.078 25.047 1 97.62 476 MET B N 1
ATOM 8146 C CA . MET B 1 476 ? -12.109 29.781 25.453 1 97.62 476 MET B CA 1
ATOM 8147 C C . MET B 1 476 ? -10.648 29.578 25.031 1 97.62 476 MET B C 1
ATOM 8149 O O . MET B 1 476 ? -9.836 29.109 25.828 1 97.62 476 MET B O 1
ATOM 8153 N N . TRP B 1 477 ? -10.281 29.953 23.828 1 98.56 477 TRP B N 1
ATOM 8154 C CA . TRP B 1 477 ? -8.922 29.797 23.312 1 98.56 477 TRP B CA 1
ATOM 8155 C C . TRP B 1 477 ? -7.949 30.688 24.078 1 98.56 477 TRP B C 1
ATOM 8157 O O . TRP B 1 477 ? -6.855 30.2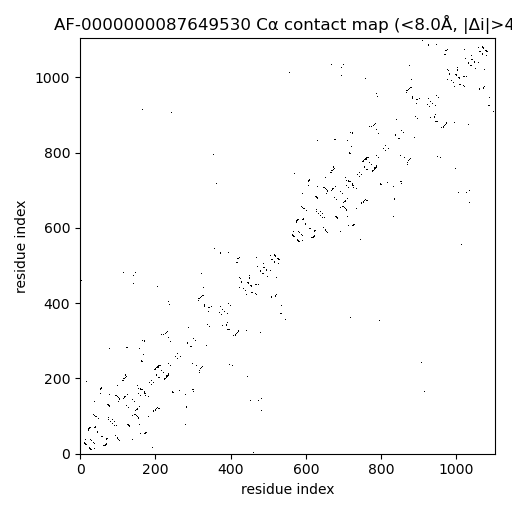5 24.438 1 98.56 477 TRP B O 1
ATOM 8167 N N . THR B 1 478 ? -8.352 31.953 24.359 1 98.44 478 THR B N 1
ATOM 8168 C CA . THR B 1 478 ? -7.461 32.875 25.078 1 98.44 478 THR B CA 1
ATOM 8169 C C . THR B 1 478 ? -7.352 32.469 26.547 1 98.44 478 THR B C 1
ATOM 8171 O O . THR B 1 478 ? -6.289 32.625 27.156 1 98.44 478 THR B O 1
ATOM 8174 N N . ASN B 1 479 ? -8.453 32 27.172 1 98.38 479 ASN B N 1
ATOM 8175 C CA . ASN B 1 479 ? -8.375 31.453 28.531 1 98.38 479 ASN B CA 1
ATOM 8176 C C . ASN B 1 479 ? -7.391 30.297 28.625 1 98.38 479 ASN B C 1
ATOM 8178 O O . ASN B 1 479 ? -6.582 30.234 29.547 1 98.38 479 ASN B O 1
ATOM 8182 N N . PHE B 1 480 ? -7.496 29.438 27.625 1 98.56 480 PHE B N 1
ATOM 8183 C CA . PHE B 1 480 ? -6.574 28.297 27.609 1 98.56 480 PHE B CA 1
ATOM 8184 C C . PHE B 1 480 ? -5.133 28.781 27.484 1 98.56 480 PHE B C 1
ATOM 8186 O O . PHE B 1 480 ? -4.238 28.25 28.141 1 98.56 480 PHE B O 1
ATOM 8193 N N . ALA B 1 481 ? -4.895 29.75 26.641 1 98.5 481 ALA B N 1
ATOM 8194 C CA . ALA B 1 481 ? -3.553 30.312 26.469 1 98.5 481 ALA B CA 1
ATOM 8195 C C . ALA B 1 481 ? -3.037 30.922 27.766 1 98.5 481 ALA B C 1
ATOM 8197 O O . ALA B 1 481 ? -1.868 30.75 28.125 1 98.5 481 ALA B O 1
ATOM 8198 N N . LYS B 1 482 ? -3.889 31.594 28.5 1 97.56 482 LYS B N 1
ATOM 8199 C CA . LYS B 1 482 ? -3.498 32.312 29.703 1 97.56 482 LYS B CA 1
ATOM 8200 C C . LYS B 1 482 ? -3.336 31.375 30.891 1 97.56 482 LYS B C 1
ATOM 8202 O O . LYS B 1 482 ? -2.381 31.484 31.672 1 97.56 482 LYS B O 1
ATOM 8207 N N . TYR B 1 483 ? -4.277 30.375 31 1 96.88 483 TYR B N 1
ATOM 8208 C CA . TYR B 1 483 ? -4.402 29.688 32.281 1 96.88 483 TYR B CA 1
ATOM 8209 C C . TYR B 1 483 ? -4.242 28.188 32.094 1 96.88 483 TYR B C 1
ATOM 8211 O O . TYR B 1 483 ? -4.16 27.453 33.094 1 96.88 483 TYR B O 1
ATOM 8219 N N . GLY B 1 484 ? -4.195 27.688 30.891 1 97.5 484 GLY B N 1
ATOM 8220 C CA . GLY B 1 484 ? -4.223 26.25 30.656 1 97.5 484 GLY B CA 1
ATOM 8221 C C . GLY B 1 484 ? -5.594 25.641 30.875 1 97.5 484 GLY B C 1
ATOM 8222 O O . GLY B 1 484 ? -5.738 24.422 30.875 1 97.5 484 GLY B O 1
ATOM 8223 N N . ASP B 1 485 ? -6.602 26.469 31.094 1 97.81 485 ASP B N 1
ATOM 8224 C CA . ASP B 1 485 ? -7.992 26.094 31.328 1 97.81 485 ASP B CA 1
ATOM 8225 C C . ASP B 1 485 ? -8.938 26.969 30.5 1 97.81 485 ASP B C 1
ATOM 8227 O O . ASP B 1 485 ? -9.07 28.172 30.75 1 97.81 485 ASP B O 1
ATOM 8231 N N . PRO B 1 486 ? -9.641 26.391 29.531 1 98.06 486 PRO B N 1
ATOM 8232 C CA . PRO B 1 486 ? -10.492 27.188 28.641 1 98.06 486 PRO B CA 1
ATOM 8233 C C . PRO B 1 486 ? -11.68 27.812 29.375 1 98.06 486 PRO B C 1
ATOM 8235 O O . PRO B 1 486 ? -12.352 28.688 28.812 1 98.06 486 PRO B O 1
ATOM 8238 N N . ASN B 1 487 ? -11.906 27.422 30.625 1 95.75 487 ASN B N 1
ATOM 8239 C CA . ASN B 1 487 ? -13.031 27.953 31.391 1 95.75 487 ASN B CA 1
ATOM 8240 C C . ASN B 1 487 ? -12.688 29.297 32.031 1 95.75 487 ASN B C 1
ATOM 8242 O O . ASN B 1 487 ? -13.586 30.031 32.469 1 95.75 487 ASN B O 1
ATOM 8246 N N . GLY B 1 488 ? -11.453 29.625 32.062 1 93.81 488 GLY B N 1
ATOM 8247 C CA . GLY B 1 488 ? -11.023 30.828 32.75 1 93.81 488 GLY B CA 1
ATOM 8248 C C . GLY B 1 488 ? -10.742 30.594 34.25 1 93.81 488 GLY B C 1
ATOM 8249 O O . GLY B 1 488 ? -10.477 29.469 34.656 1 93.81 488 GLY B O 1
ATOM 8250 N N . LEU B 1 489 ? -10.539 31.703 34.875 1 91.94 489 LEU B N 1
ATOM 8251 C CA . LEU B 1 489 ? -10.312 31.688 36.344 1 91.94 489 LEU B CA 1
ATOM 8252 C C . LEU B 1 489 ? -11.477 32.344 37.062 1 91.94 489 LEU B C 1
ATOM 8254 O O . LEU B 1 489 ? -11.922 33.438 36.719 1 91.94 489 LEU B O 1
ATOM 8258 N N . PRO B 1 490 ? -11.867 31.688 38.094 1 86.81 490 PRO B N 1
ATOM 8259 C CA . PRO B 1 490 ? -12.961 32.281 38.875 1 86.81 490 PRO B CA 1
ATOM 8260 C C . PRO B 1 490 ? -12.617 33.656 39.406 1 86.81 490 PRO B C 1
ATOM 8262 O O . PRO B 1 490 ? -13.5 34.5 39.562 1 86.81 490 PRO B O 1
ATOM 8265 N N . THR B 1 491 ? -11.398 33.938 39.625 1 87.81 491 THR B N 1
ATOM 8266 C CA . THR B 1 491 ? -10.961 35.188 40.25 1 87.81 491 THR B CA 1
ATOM 8267 C C . THR B 1 491 ? -10.828 36.312 39.188 1 87.81 491 THR B C 1
ATOM 8269 O O . THR B 1 491 ? -10.609 37.469 39.531 1 87.81 491 THR B O 1
ATOM 8272 N N . ASP B 1 492 ? -10.938 35.906 37.938 1 89.44 492 ASP B N 1
ATOM 8273 C CA . ASP B 1 492 ? -10.859 36.875 36.844 1 89.44 492 ASP B CA 1
ATOM 8274 C C . ASP B 1 492 ? -12.195 36.969 36.125 1 89.44 492 ASP B C 1
ATOM 8276 O O . ASP B 1 492 ? -12.469 36.219 35.188 1 89.44 492 ASP B O 1
ATOM 8280 N N . GLU B 1 493 ? -12.891 37.969 36.406 1 86.56 493 GLU B N 1
ATOM 8281 C CA . GLU B 1 493 ? -14.227 38.156 35.844 1 86.56 493 GLU B CA 1
ATOM 8282 C C . GLU B 1 493 ? -14.188 38.312 34.344 1 86.56 493 GLU B C 1
ATOM 8284 O O . GLU B 1 493 ? -15.133 37.938 33.656 1 86.56 493 GLU B O 1
ATOM 8289 N N . SER B 1 494 ? -13.117 38.875 33.906 1 86.94 494 SER B N 1
ATOM 8290 C CA . SER B 1 494 ? -13.008 39.125 32.469 1 86.94 494 SER B CA 1
ATOM 8291 C C . SER B 1 494 ? -12.797 37.844 31.688 1 86.94 494 SER B C 1
ATOM 8293 O O . SER B 1 494 ? -12.914 37.812 30.453 1 86.94 494 SER B O 1
ATOM 8295 N N . SER B 1 495 ? -12.562 36.75 32.406 1 91.19 495 SER B N 1
ATOM 8296 C CA . SER B 1 495 ? -12.258 35.469 31.75 1 91.19 495 SER B CA 1
ATOM 8297 C C . SER B 1 495 ? -13.5 34.594 31.625 1 91.19 495 SER B C 1
ATOM 8299 O O . SER B 1 495 ? -13.445 33.5 31.062 1 91.19 495 SER B O 1
ATOM 8301 N N . VAL B 1 496 ? -14.602 35.062 32.062 1 89.75 496 VAL B N 1
ATOM 8302 C CA . VAL B 1 496 ? -15.836 34.281 32.062 1 89.75 496 VAL B CA 1
ATOM 8303 C C . VAL B 1 496 ? -16.266 34.031 30.609 1 89.75 496 VAL B C 1
ATOM 8305 O O . VAL B 1 496 ? -16.297 34.969 29.797 1 89.75 496 VAL B O 1
ATOM 8308 N N . VAL B 1 497 ? -16.578 32.844 30.281 1 92 497 VAL B N 1
ATOM 8309 C CA . VAL B 1 497 ? -17.078 32.5 28.969 1 92 497 VAL B CA 1
ATOM 8310 C C . VAL B 1 497 ? -18.578 32.781 28.891 1 92 497 VAL B C 1
ATOM 8312 O O . VAL B 1 497 ? -19.359 32.312 29.719 1 92 497 VAL B O 1
ATOM 8315 N N . PRO B 1 498 ? -18.891 33.656 27.969 1 85.25 498 PRO B N 1
ATOM 8316 C CA . PRO B 1 498 ? -20.312 34 27.891 1 85.25 498 PRO B CA 1
ATOM 8317 C C . PRO B 1 498 ? -21.203 32.781 27.562 1 85.25 498 PRO B C 1
ATOM 8319 O O . PRO B 1 498 ? -20.797 31.922 26.797 1 85.25 498 PRO B O 1
ATOM 8322 N N . SER B 1 499 ? -22.203 32.594 28.344 1 75 499 SER B N 1
ATOM 8323 C CA . SER B 1 499 ? -23.172 31.516 28.078 1 75 499 SER B CA 1
ATOM 8324 C C . SER B 1 499 ? -24.5 32.094 27.609 1 75 499 SER B C 1
ATOM 8326 O O . SER B 1 499 ? -24.922 33.156 28.047 1 75 499 SER B O 1
ATOM 8328 N N . LEU B 1 500 ? -24.922 31.594 26.5 1 70.44 500 LEU B N 1
ATOM 8329 C CA . LEU B 1 500 ? -26.25 32 26.047 1 70.44 500 LEU B CA 1
ATOM 8330 C C . LEU B 1 500 ? -27.344 31.391 26.906 1 70.44 500 LEU B C 1
ATOM 8332 O O . LEU B 1 500 ? -28.5 31.828 26.859 1 70.44 500 LEU B O 1
ATOM 8336 N N . HIS B 1 501 ? -26.891 30.391 27.562 1 66.88 501 HIS B N 1
ATOM 8337 C CA . HIS B 1 501 ? -27.922 29.766 28.375 1 66.88 501 HIS B CA 1
ATOM 8338 C C . HIS B 1 501 ? -27.75 30.094 29.844 1 66.88 501 HIS B C 1
ATOM 8340 O O . HIS B 1 501 ? -26.688 30.547 30.266 1 66.88 501 HIS B O 1
ATOM 8346 N N . GLU B 1 502 ? -28.828 29.875 30.672 1 60.53 502 GLU B N 1
ATOM 8347 C CA . GLU B 1 502 ? -28.969 30.203 32.094 1 60.53 502 GLU B CA 1
ATOM 8348 C C . GLU B 1 502 ? -27.922 29.469 32.938 1 60.53 502 GLU B C 1
ATOM 8350 O O . GLU B 1 502 ? -27.406 30.016 33.906 1 60.53 502 GLU B O 1
ATOM 8355 N N . LYS B 1 503 ? -27.484 28.109 32.344 1 63.72 503 LYS B N 1
ATOM 8356 C CA . LYS B 1 503 ? -26.516 27.406 33.156 1 63.72 503 LYS B CA 1
ATOM 8357 C C . LYS B 1 503 ? -25.141 27.406 32.5 1 63.72 503 LYS B C 1
ATOM 8359 O O . LYS B 1 503 ? -24.984 26.984 31.359 1 63.72 503 LYS B O 1
ATOM 8364 N N . PRO B 1 504 ? -24.281 28 33.344 1 74.06 504 PRO B N 1
ATOM 8365 C CA . PRO B 1 504 ? -22.906 28.016 32.812 1 74.06 504 PRO B CA 1
ATOM 8366 C C . PRO B 1 504 ? -22.359 26.609 32.562 1 74.06 504 PRO B C 1
ATOM 8368 O O . PRO B 1 504 ? -22.641 25.688 33.344 1 74.06 504 PRO B O 1
ATOM 8371 N N . PHE B 1 505 ? -21.812 26.422 31.359 1 83.69 505 PHE B N 1
ATOM 8372 C CA . PHE B 1 505 ? -21.172 25.125 31.109 1 83.69 505 PHE B CA 1
ATOM 8373 C C . PHE B 1 505 ? -19.734 25.109 31.609 1 83.69 505 PHE B C 1
ATOM 8375 O O . PHE B 1 505 ? -19.172 26.172 31.891 1 83.69 505 PHE B O 1
ATOM 8382 N N . ARG B 1 506 ? -19.234 23.875 31.844 1 92.12 506 ARG B N 1
ATOM 8383 C CA . ARG B 1 506 ? -17.828 23.656 32.188 1 92.12 506 ARG B CA 1
ATOM 8384 C C . ARG B 1 506 ? -17.172 22.656 31.25 1 92.12 506 ARG B C 1
ATOM 8386 O O . ARG B 1 506 ? -17.672 21.547 31.094 1 92.12 506 ARG B O 1
ATOM 8393 N N . TRP B 1 507 ? -16.172 23.109 30.609 1 97.25 507 TRP B N 1
ATOM 8394 C CA . TRP B 1 507 ? -15.391 22.219 29.75 1 97.25 507 TRP B CA 1
ATOM 8395 C C . TRP B 1 507 ? -14.5 21.312 30.594 1 97.25 507 TRP B C 1
ATOM 8397 O O . TRP B 1 507 ? -13.492 21.75 31.141 1 97.25 507 TRP B O 1
ATOM 8407 N N . GLU B 1 508 ? -14.82 20.047 30.703 1 97.94 508 GLU B N 1
ATOM 8408 C CA . GLU B 1 508 ? -14.055 19.062 31.469 1 97.94 508 GLU B CA 1
ATOM 8409 C C . GLU B 1 508 ? -13.047 18.344 30.578 1 97.94 508 GLU B C 1
ATOM 8411 O O . GLU B 1 508 ? -13.336 18.031 29.422 1 97.94 508 GLU B O 1
ATOM 8416 N N . PRO B 1 509 ? -11.859 18.125 31.078 1 98.44 509 PRO B N 1
ATOM 8417 C CA . PRO B 1 509 ? -10.852 17.422 30.281 1 98.44 509 PRO B CA 1
ATOM 8418 C C . PRO B 1 509 ? -11.172 15.938 30.125 1 98.44 509 PRO B C 1
ATOM 8420 O O . PRO B 1 509 ? -11.875 15.352 30.953 1 98.44 509 PRO B O 1
ATOM 8423 N N . ALA B 1 510 ? -10.688 15.375 29.078 1 98.56 510 ALA B N 1
ATOM 8424 C CA . ALA B 1 510 ? -10.719 13.922 28.906 1 98.56 510 ALA B CA 1
ATOM 8425 C C . ALA B 1 510 ? -9.828 13.227 29.922 1 98.56 510 ALA B C 1
ATOM 8427 O O . ALA B 1 510 ? -8.883 13.828 30.438 1 98.56 510 ALA B O 1
ATOM 8428 N N . THR B 1 511 ? -10.156 12 30.312 1 97.56 511 THR B N 1
ATOM 8429 C CA . THR B 1 511 ? -9.383 11.211 31.266 1 97.56 511 THR B CA 1
ATOM 8430 C C . THR B 1 511 ? -9.102 9.82 30.719 1 97.56 511 THR B C 1
ATOM 8432 O O . THR B 1 511 ? -9.625 9.445 29.656 1 97.56 511 THR B O 1
ATOM 8435 N N . ILE B 1 512 ? -8.242 9.125 31.422 1 96.38 512 ILE B N 1
ATOM 8436 C CA . ILE B 1 512 ? -7.91 7.766 31 1 96.38 512 ILE B CA 1
ATOM 8437 C C . ILE B 1 512 ? -9.156 6.887 31.078 1 96.38 512 ILE B C 1
ATOM 8439 O O . ILE B 1 512 ? -9.336 5.969 30.281 1 96.38 512 ILE B O 1
ATOM 8443 N N . GLU B 1 513 ? -10.086 7.176 32.031 1 96.94 513 GLU B N 1
ATOM 8444 C CA . GLU B 1 513 ? -11.32 6.422 32.188 1 96.94 513 GLU B CA 1
ATOM 8445 C C . GLU B 1 513 ? -12.336 6.77 31.109 1 96.94 513 GLU B C 1
ATOM 8447 O O . GLU B 1 513 ? -13.148 5.93 30.703 1 96.94 513 GLU B O 1
ATOM 8452 N N . CYS B 1 514 ? -12.258 8 30.609 1 98 514 CYS B N 1
ATOM 8453 C CA . CYS B 1 514 ? -13.164 8.453 29.562 1 98 514 CYS B CA 1
ATOM 8454 C C . CYS B 1 514 ? -12.422 9.273 28.516 1 98 514 CYS B C 1
ATOM 8456 O O . CYS B 1 514 ? -12.641 10.477 28.391 1 98 514 CYS B O 1
ATOM 8458 N N . PRO B 1 515 ? -11.68 8.633 27.688 1 98.06 515 PRO B N 1
ATOM 8459 C CA . PRO B 1 515 ? -10.828 9.336 26.719 1 98.06 515 PRO B CA 1
ATOM 8460 C C . PRO B 1 515 ? -11.633 9.961 25.578 1 98.06 515 PRO B C 1
ATOM 8462 O O . PRO B 1 515 ? -11.07 10.688 24.75 1 98.06 515 PRO B O 1
ATOM 8465 N N . GLN B 1 516 ? -12.938 9.734 25.531 1 98.44 516 GLN B N 1
ATOM 8466 C CA . GLN B 1 516 ? -13.781 10.289 24.469 1 98.44 516 GLN B CA 1
ATOM 8467 C C . GLN B 1 516 ? -14.477 11.57 24.938 1 98.44 516 GLN B C 1
ATOM 8469 O O . GLN B 1 516 ? -15.102 12.266 24.125 1 98.44 516 GLN B O 1
ATOM 8474 N N . ARG B 1 517 ? -14.438 11.859 26.25 1 98.44 517 ARG B N 1
ATOM 8475 C CA . ARG B 1 517 ? -15.141 13.031 26.766 1 98.44 517 ARG B CA 1
ATOM 8476 C C . ARG B 1 517 ? -14.703 14.297 26.047 1 98.44 517 ARG B C 1
ATOM 8478 O O . ARG B 1 517 ? -13.508 14.57 25.922 1 98.44 517 ARG B O 1
ATOM 8485 N N . HIS B 1 518 ? -15.727 15.031 25.484 1 98.62 518 HIS B N 1
ATOM 8486 C CA . HIS B 1 518 ? -15.422 16.234 24.719 1 98.62 518 HIS B CA 1
ATOM 8487 C C . HIS B 1 518 ? -16.547 17.25 24.828 1 98.62 518 HIS B C 1
ATOM 8489 O O . HIS B 1 518 ? -17.656 16.922 25.266 1 98.62 518 HIS B O 1
ATOM 8495 N N . LEU B 1 519 ? -16.219 18.453 24.531 1 97.94 519 LEU B N 1
ATOM 8496 C CA . LEU B 1 519 ? -17.219 19.5 24.469 1 97.94 519 LEU B CA 1
ATOM 8497 C C . LEU B 1 519 ? -17.75 19.672 23.047 1 97.94 519 LEU B C 1
ATOM 8499 O O . LEU B 1 519 ? -16.984 19.891 22.109 1 97.94 519 LEU B O 1
ATOM 8503 N N . SER B 1 520 ? -19.047 19.438 22.875 1 97.38 520 SER B N 1
ATOM 8504 C CA . SER B 1 520 ? -19.703 19.891 21.656 1 97.38 520 SER B CA 1
ATOM 8505 C C . SER B 1 520 ? -19.906 21.391 21.641 1 97.38 520 SER B C 1
ATOM 8507 O O . SER B 1 520 ? -20.703 21.922 22.406 1 97.38 520 SER B O 1
ATOM 8509 N N . ILE B 1 521 ? -19.188 22.094 20.766 1 96.88 521 ILE B N 1
ATOM 8510 C CA . ILE B 1 521 ? -19.203 23.547 20.781 1 96.88 521 ILE B CA 1
ATOM 8511 C C . ILE B 1 521 ? -20.25 24.062 19.797 1 96.88 521 ILE B C 1
ATOM 8513 O O . ILE B 1 521 ? -20.109 23.875 18.594 1 96.88 521 ILE B O 1
ATOM 8517 N N . SER B 1 522 ? -21.25 24.594 20.266 1 95.25 522 SER B N 1
ATOM 8518 C CA . SER B 1 522 ? -22.359 25.25 19.594 1 95.25 522 SER B CA 1
ATOM 8519 C C . SER B 1 522 ? -22.875 26.438 20.391 1 95.25 522 SER B C 1
ATOM 8521 O O . SER B 1 522 ? -22.219 26.906 21.312 1 95.25 522 SER B O 1
ATOM 8523 N N . LEU B 1 523 ? -24.031 26.953 19.938 1 93.12 523 LEU B N 1
ATOM 8524 C CA . LEU B 1 523 ? -24.609 28.047 20.703 1 93.12 523 LEU B CA 1
ATOM 8525 C C . LEU B 1 523 ? -24.984 27.594 22.109 1 93.12 523 LEU B C 1
ATOM 8527 O O . LEU B 1 523 ? -25.031 28.406 23.031 1 93.12 523 LEU B O 1
ATOM 8531 N N . ASN B 1 524 ? -25.219 26.297 22.25 1 91.5 524 ASN B N 1
ATOM 8532 C CA . ASN B 1 524 ? -25.453 25.641 23.531 1 91.5 524 ASN B CA 1
ATOM 8533 C C . ASN B 1 524 ? -24.469 24.484 23.766 1 91.5 524 ASN B C 1
ATOM 8535 O O . ASN B 1 524 ? -24.844 23.312 23.641 1 91.5 524 ASN B O 1
ATOM 8539 N N . PRO B 1 525 ? -23.219 24.875 24.234 1 94.69 525 PRO B N 1
ATOM 8540 C CA . PRO B 1 525 ? -22.203 23.828 24.375 1 94.69 525 PRO B CA 1
ATOM 8541 C C . PRO B 1 525 ? -22.594 22.766 25.391 1 94.69 525 PRO B C 1
ATOM 8543 O O . PRO B 1 525 ? -23.203 23.062 26.406 1 94.69 525 PRO B O 1
ATOM 8546 N N . GLN B 1 526 ? -22.281 21.5 25.109 1 94.06 526 GLN B N 1
ATOM 8547 C CA . GLN B 1 526 ? -22.609 20.359 25.969 1 94.06 526 GLN B CA 1
ATOM 8548 C C . GLN B 1 526 ? -21.469 19.359 26.016 1 94.06 526 GLN B C 1
ATOM 8550 O O . GLN B 1 526 ? -20.844 19.078 25 1 94.06 526 GLN B O 1
ATOM 8555 N N . MET B 1 527 ? -21.188 18.906 27.25 1 96.88 527 MET B N 1
ATOM 8556 C CA . MET B 1 527 ? -20.234 17.797 27.375 1 96.88 527 MET B CA 1
ATOM 8557 C C . MET B 1 527 ? -20.828 16.5 26.859 1 96.88 527 MET B C 1
ATOM 8559 O O . MET B 1 527 ? -22.016 16.234 27.078 1 96.88 527 MET B O 1
ATOM 8563 N N . ARG B 1 528 ? -20.031 15.773 26.141 1 97.5 528 ARG B N 1
ATOM 8564 C CA . ARG B 1 528 ? -20.406 14.438 25.672 1 97.5 528 ARG B CA 1
ATOM 8565 C C . ARG B 1 528 ? -19.344 13.414 26.047 1 97.5 528 ARG B C 1
ATOM 8567 O O . ARG B 1 528 ? -18.156 13.703 26 1 97.5 528 ARG B O 1
ATOM 8574 N N . ASP B 1 529 ? -19.797 12.195 26.328 1 97.88 529 ASP B N 1
ATOM 8575 C CA . ASP B 1 529 ? -18.875 11.156 26.766 1 97.88 529 ASP B CA 1
ATOM 8576 C C . ASP B 1 529 ? -18.547 10.188 25.625 1 97.88 529 ASP B C 1
ATOM 8578 O O . ASP B 1 529 ? -17.703 9.305 25.781 1 97.88 529 ASP B O 1
ATOM 8582 N N . GLU B 1 530 ? -19.266 10.344 24.562 1 97.44 530 GLU B N 1
ATOM 8583 C CA . GLU B 1 530 ? -19.016 9.516 23.391 1 97.44 530 GLU B CA 1
ATOM 8584 C C . GLU B 1 530 ? -18.734 10.383 22.156 1 97.44 530 GLU B C 1
ATOM 8586 O O . GLU B 1 530 ? -19.484 11.328 21.875 1 97.44 530 GLU B O 1
ATOM 8591 N N . TYR B 1 531 ? -17.672 10.07 21.516 1 97.88 531 TYR B N 1
ATOM 8592 C CA . TYR B 1 531 ? -17.25 10.836 20.344 1 97.88 531 TYR B CA 1
ATOM 8593 C C . TYR B 1 531 ? -17.531 10.062 19.062 1 97.88 531 TYR B C 1
ATOM 8595 O O . TYR B 1 531 ? -17.031 8.953 18.859 1 97.88 531 TYR B O 1
ATOM 8603 N N . LYS B 1 532 ? -18.406 10.625 18.203 1 97.31 532 LYS B N 1
ATOM 8604 C CA . LYS B 1 532 ? -18.734 10.117 16.875 1 97.31 532 LYS B CA 1
ATOM 8605 C C . LYS B 1 532 ? -19.109 8.633 16.938 1 97.31 532 LYS B C 1
ATOM 8607 O O . LYS B 1 532 ? -18.547 7.824 16.188 1 97.31 532 LYS B O 1
ATOM 8612 N N . ASN B 1 533 ? -19.969 8.297 17.844 1 96.44 533 ASN B N 1
ATOM 8613 C CA . ASN B 1 533 ? -20.484 6.949 18.031 1 96.44 533 ASN B CA 1
ATOM 8614 C C . ASN B 1 533 ? -19.375 5.953 18.328 1 96.44 533 ASN B C 1
ATOM 8616 O O . ASN B 1 533 ? -19.422 4.809 17.891 1 96.44 533 ASN B O 1
ATOM 8620 N N . SER B 1 534 ? -18.234 6.402 18.906 1 97.56 534 SER B N 1
ATOM 8621 C CA . SER B 1 534 ? -17.094 5.641 19.391 1 97.56 534 SER B CA 1
ATOM 8622 C C . SER B 1 534 ? -16.344 4.965 18.25 1 97.56 534 SER B C 1
ATOM 8624 O O . SER B 1 534 ? -15.562 4.039 18.469 1 97.56 534 SER B O 1
ATOM 8626 N N . ARG B 1 535 ? -16.641 5.379 17.016 1 97.06 535 ARG B N 1
ATOM 8627 C CA . ARG B 1 535 ? -15.977 4.773 15.875 1 97.06 535 ARG B CA 1
ATOM 8628 C C . ARG B 1 535 ? -14.469 5.016 15.922 1 97.06 535 ARG B C 1
ATOM 8630 O O . ARG B 1 535 ? -13.68 4.074 15.82 1 97.06 535 ARG B O 1
ATOM 8637 N N . PRO B 1 536 ? -14.039 6.273 16.156 1 97.62 536 PRO B N 1
ATOM 8638 C CA . PRO B 1 536 ? -12.594 6.5 16.172 1 97.62 536 PRO B CA 1
ATOM 8639 C C . PRO B 1 536 ? -11.891 5.719 17.281 1 97.62 536 PRO B C 1
ATOM 8641 O O . PRO B 1 536 ? -10.812 5.164 17.078 1 97.62 536 PRO B O 1
ATOM 8644 N N . MET B 1 537 ? -12.523 5.645 18.469 1 97.69 537 MET B N 1
ATOM 8645 C CA . MET B 1 537 ? -11.945 4.906 19.578 1 97.69 537 MET B CA 1
ATOM 8646 C C . MET B 1 537 ? -11.82 3.424 19.25 1 97.69 537 MET B C 1
ATOM 8648 O O . MET B 1 537 ? -10.797 2.803 19.547 1 97.69 537 MET B O 1
ATOM 8652 N N . PHE B 1 538 ? -12.883 2.879 18.641 1 97.19 538 PHE B N 1
ATOM 8653 C CA . PHE B 1 538 ? -12.875 1.482 18.219 1 97.19 538 PHE B CA 1
ATOM 8654 C C . PHE B 1 538 ? -11.719 1.21 17.266 1 97.19 538 PHE B C 1
ATOM 8656 O O . PHE B 1 538 ? -11 0.221 17.422 1 97.19 538 PHE B O 1
ATOM 8663 N N . ILE B 1 539 ? -11.516 2.076 16.312 1 96.88 539 ILE B N 1
ATOM 8664 C CA . ILE B 1 539 ? -10.484 1.905 15.297 1 96.88 539 ILE B CA 1
ATOM 8665 C C . ILE B 1 539 ? -9.102 2.029 15.93 1 96.88 539 ILE B C 1
ATOM 8667 O O . ILE B 1 539 ? -8.195 1.25 15.617 1 96.88 539 ILE B O 1
ATOM 8671 N N . VAL B 1 540 ? -8.898 2.973 16.844 1 96.56 540 VAL B N 1
ATOM 8672 C CA . VAL B 1 540 ? -7.625 3.146 17.531 1 96.56 540 VAL B CA 1
ATOM 8673 C C . VAL B 1 540 ? -7.289 1.884 18.328 1 96.56 540 VAL B C 1
ATOM 8675 O O . VAL B 1 540 ? -6.164 1.382 18.25 1 96.56 540 VAL B O 1
ATOM 8678 N N . GLU B 1 541 ? -8.211 1.358 19.031 1 95 541 GLU B N 1
ATOM 8679 C CA . GLU B 1 541 ? -7.992 0.162 19.828 1 95 541 GLU B CA 1
ATOM 8680 C C . GLU B 1 541 ? -7.699 -1.052 18.953 1 95 541 GLU B C 1
ATOM 8682 O O . GLU B 1 541 ? -6.836 -1.868 19.281 1 95 541 GLU B O 1
ATOM 8687 N N . MET B 1 542 ? -8.445 -1.124 17.891 1 93.69 542 MET B N 1
ATOM 8688 C CA . MET B 1 542 ? -8.227 -2.197 16.922 1 93.69 542 MET B CA 1
ATOM 8689 C C . MET B 1 542 ? -6.793 -2.16 16.391 1 93.69 542 MET B C 1
ATOM 8691 O O . MET B 1 542 ? -6.129 -3.193 16.328 1 93.69 542 MET B O 1
ATOM 8695 N N . GLN B 1 543 ? -6.309 -1.025 16.047 1 91.44 543 GLN B N 1
ATOM 8696 C CA . GLN B 1 543 ? -4.98 -0.858 15.461 1 91.44 543 GLN B CA 1
ATOM 8697 C C . GLN B 1 543 ? -3.891 -1.131 16.5 1 91.44 543 GLN B C 1
ATOM 8699 O O . GLN B 1 543 ? -2.777 -1.523 16.141 1 91.44 543 GLN B O 1
ATOM 8704 N N . ARG B 1 544 ? -4.164 -0.916 17.75 1 88.25 544 ARG B N 1
ATOM 8705 C CA . ARG B 1 544 ? -3.217 -1.199 18.828 1 88.25 544 ARG B CA 1
ATOM 8706 C C . ARG B 1 544 ? -3.07 -2.701 19.047 1 88.25 544 ARG B C 1
ATOM 8708 O O . ARG B 1 544 ? -1.997 -3.178 19.422 1 88.25 544 ARG B O 1
ATOM 8715 N N . THR B 1 545 ? -4.09 -3.477 18.859 1 78.44 545 THR B N 1
ATOM 8716 C CA . THR B 1 545 ? -4.07 -4.918 19.078 1 78.44 545 THR B CA 1
ATOM 8717 C C . THR B 1 545 ? -3.385 -5.641 17.922 1 78.44 545 THR B C 1
ATOM 8719 O O . THR B 1 545 ? -2.838 -6.73 18.109 1 78.44 545 THR B O 1
ATOM 8722 N N . LYS B 1 546 ? -3.465 -5.152 16.734 1 65 546 LYS B N 1
ATOM 8723 C CA . LYS B 1 546 ? -2.76 -5.723 15.586 1 65 546 LYS B CA 1
ATOM 8724 C C . LYS B 1 546 ? -1.287 -5.961 15.914 1 65 546 LYS B C 1
ATOM 8726 O O . LYS B 1 546 ? -0.731 -7.008 15.57 1 65 546 LYS B O 1
ATOM 8731 N N . LYS B 1 547 ? -0.625 -4.906 16.422 1 53.69 547 LYS B N 1
ATOM 8732 C CA . LYS B 1 547 ? 0.811 -4.887 16.688 1 53.69 547 LYS B CA 1
ATOM 8733 C C . LYS B 1 547 ? 1.188 -5.914 17.75 1 53.69 547 LYS B C 1
ATOM 8735 O O . LYS B 1 547 ? 2.299 -6.445 17.734 1 53.69 547 LYS B O 1
ATOM 8740 N N . GLY B 1 548 ? 0.355 -6.262 18.703 1 43.03 548 GLY B N 1
ATOM 8741 C CA . GLY B 1 548 ? 0.657 -7.25 19.719 1 43.03 548 GLY B CA 1
ATOM 8742 C C . GLY B 1 548 ? 0.583 -8.68 19.219 1 43.03 548 GLY B C 1
ATOM 8743 O O . GLY B 1 548 ? 1.112 -9.594 19.844 1 43.03 548 GLY B O 1
ATOM 8744 N N . GLU B 1 549 ? -0.217 -8.961 18.328 1 42.19 549 GLU B N 1
ATOM 8745 C CA . GLU B 1 549 ? -0.385 -10.336 17.875 1 42.19 549 GLU B CA 1
ATOM 8746 C C . GLU B 1 549 ? 0.686 -10.711 16.844 1 42.19 549 GLU B C 1
ATOM 8748 O O . GLU B 1 549 ? 0.406 -10.805 15.648 1 42.19 549 GLU B O 1
ATOM 8753 N N . SER B 1 550 ? 1.783 -9.984 16.812 1 35.94 550 SER B N 1
ATOM 8754 C CA . SER B 1 550 ? 2.846 -10.617 16.031 1 35.94 550 SER B CA 1
ATOM 8755 C C . SER B 1 550 ? 2.904 -12.117 16.297 1 35.94 550 SER B C 1
ATOM 8757 O O . SER B 1 550 ? 2.859 -12.555 17.453 1 35.94 550 SER B O 1
ATOM 8759 N N . PRO B 1 551 ? 2.705 -12.883 15.289 1 30.59 551 PRO B N 1
ATOM 8760 C CA . PRO B 1 551 ? 2.748 -14.32 15.547 1 30.59 551 PRO B CA 1
ATOM 8761 C C . PRO B 1 551 ? 3.93 -14.727 16.422 1 30.59 551 PRO B C 1
ATOM 8763 O O . PRO B 1 551 ? 5.047 -14.234 16.234 1 30.59 551 PRO B O 1
ATOM 8766 N N . THR B 1 552 ? 3.67 -15.008 17.719 1 25.14 552 THR B N 1
ATOM 8767 C CA . THR B 1 552 ? 4.59 -15.953 18.344 1 25.14 552 THR B CA 1
ATOM 8768 C C . THR B 1 552 ? 4.848 -17.141 17.422 1 25.14 552 THR B C 1
ATOM 8770 O O . THR B 1 552 ? 3.916 -17.688 16.828 1 25.14 552 THR B O 1
#

Radius of gyration: 35.08 Å; Cα contacts (8 Å, |Δi|>4): 2474; chains: 2; bounding box: 66×109×84 Å

Organism: Ancylostoma caninum (NCBI:txid29170)

Foldseek 3Di:
DPPPPPVPQDFPAKDDWFQFPQGIEIETWGDDPPWIKGKFAFAAQFPQCAQVNQLHQTHGDHHDPDYHYRHDHAAAAFADDDDPVVDVVQHHHDSRHWGKMKMATPDAAPDPLFFFEEEEEEAALLADDAPSLLPDNLCNHQFRVLGYMYMYTHFHGFCSQAPALLDPLHLGRSRLSSVQSVLVSCLRGVVSRRYRQAQYEYEYAQLRLQSQQLLCLWPSRVVSH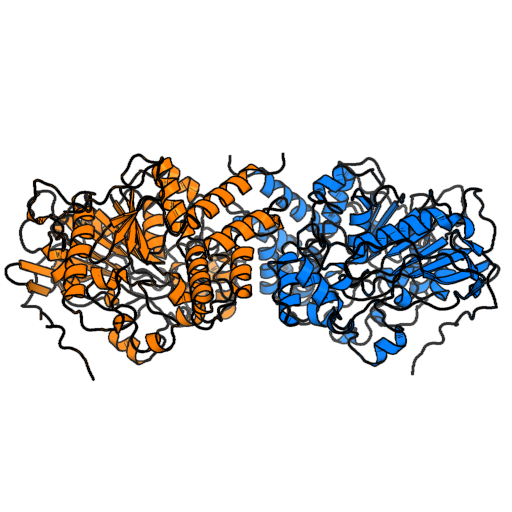FAYERELDHVLAPSQADDPRNVLNCVLLVVVVQNVSVPVNVSVNVVSVDDSNSRHYHQVVQLVDPVHDSRSGHHYCRCHRNNDRSLVSLLVGAAHLYEYEYAPQALQVSCVPPDFALVLLLVLLCVLQPCVLPVPCSVVLSVVLSCLLAPPVCNPPRVSRLSSSSLSSSLNRGLLSRLLSLLSSQVRDDAFYAYAYEWDADLCLCPPVSVVGPHDTTYRCRCSCLQSVARDNDGDDQDPQSVLSSNQSSLLVSQCSRPVASCHDPVDPSSHRDQPDPDDDGRGGAHNVQSQWHWYRGSHIDTDSHDSSCSSVSSSVVVVVSVVPPPD/DPPPPPVPQDFPAKDDWFQFPQGIEIETWGDDPPWIKGKFAFAAQFPQCAQVNQLHFTHGDHHDPDYHYRHDHAAAAFADDPDPVVDVQQHHHDSRHWGKMKMATPDAAPDPLFFFEEEEEEAALLADDAPSLLPDNLCNHQFRVLRYMYMYTHFHGFCRQAPALLDPLHLGRSRLSSVQSVLVSCLRGVVSRRYRQAQYEYEYAQLRLQSQQLLCLWVSRVPSHFAYERELDHVLAPSQADDPRNVLNCVLLVVVVQNVSVPVNVSVNVVSVDDSNSRHYHQVVQLVDPVHDSRSGHHYCRCHRNNDDSLVSLLVGAAHLYEYEYAPQALQVSCVPPDFALVLLLVLLCVLQPCVLPVPCSVVLSVVLSCLLAPPVCNPPRVSRLSSSSLSSSLNRGLLSRLLSLLSSQVRDDHFYAYAYEWDADLCLCPPVSVVGPDDTTYRCRCSCLQSVARDNDGDDQDPQSVLLSNQSSLLVSQCSRPVASCHDPVDPSSHRDQPDPDRDGRGGAHNVQSQWHWYRGSHIDTDSHDSSCSSVSSNVVVVVSVVPPPD

pLDDT: mean 91.3, std 13.22, range [19.8, 98.94]

Secondary structure (DSSP, 8-state):
------------SEEEEEE-SS-EEEEEEEEETTEEEEEEEEEE-S----GGGTTS---PPPP-SSEEE-BS--PBPS---SSHHHHHHH--B-S---EEEEEEESSPPSSTT-EEEEEEE--STTTS--GGGG-SHHHHHHTGGGTEEEEEE----HHHHH---SSTT----HHHHHHHHHHHHHHHHGGGGTEEEEEEEEEEETHHHHHHHHHHHSTTTTTS-SEEEEES--TTSGGGS-SSHHHHHHHHHHHTT---TT-HHHHHHHHTTS-GGGG---HHHHHT-TTS-S-SS-----SSSS-S-HHHHHHHSPP--EEEEEETTGGGGGGTT----HHHHHHHHHHHS-TTTSTTTHHHHHHHHHHHHS-GGGTT-HHHHHHHHHHHHHIIIIIHHHHHHHHHHHHH--S-EEEEEE----GGGGGGGGGTSSS----TTHHHHHHHSS-SSS-----HHHHHHHHHHHHHHHHHHHHS-TT--TT-GGGPPP-SSSS----PPB-SS-TT-EEEESSS-EEESSSGGGHHHHHHHHHHHHHH----/------------SEEEEEE-SS-EEEEEEEEETTEEEEEEEEEE-S----GGGTTS---PPPP-SSEEE-BS--PBPS---SSHHHHHHH--B-S---EEEEEEESSPPSSTT-EEEEEEE--STTTS--GGGG-SHHHHHHTGGGTEEEEEE----HHHHH---SSTT----HHHHHHHHHHHHHHHHGGGGTEEEEEEEEEEETHHHHHHHHHHHSTTTTTS-SEEEEES--TTSGGGS-SSHHHHHHHHHHHTT---TT-HHHHHHHHTTS-GGGG---HHHHHT-TTS-S-SS-----SSSS-S-HHHHHHHSPP--EEEEEETTGGGGGGTT----HHHHHHHHHHHS-TTTSTTTHHHHHHHHHHHHS-GGGTT-HHHHHHHHHHHHHIIIIIHHHHHHHHHHHHH--S-EEEEEE----GGGGGGGGGTSSS----TTHHHHHHHSS-SSS-----HHHHHHHHHHHHHHHHHHHHS-TT--TT-GGGPPP-SSSS----PPB-SS-TT-EEEESSS-EEESSSGGGHHHHHHHHHHHHHH----

InterPro domains:
  IPR002018 Carboxylesterase, type B [PF00135] (15-538)
  IPR029058 Alpha/Beta hydrolase fold [G3DSA:3.40.50.1820] (1-547)
  IPR029058 Alpha/Beta hydrolase fold [SSF53474] (14-531)

Sequence (1104 aa):
MGISSSSHHQAQGDSRLVKTQYGAVMGRRFVFKNKQIDAFQGIPFAKPPIGDLRFRRPEPPEPWDGVKETKAFGPRGIQKDNTFLDKMKHGRTSEDNLYLNVFSPAWNPSAPSGFAVLVFVHGGGFLSDSSVKYGDADICEHLCTKDVVVVTIQYRLGHLGFFTTGDDNCRGNLGLWDQTMALRWIHDNITFFNGDPRNVTVMGQSAGGASVDLLSICPPSRDLFHRVIPMAGNASCRWSTHNNLVEVCRKFAEANDIHDFLHSDRMLEKLREVPASKFAMSLMDTLSDSKVDLCPVAPRIDGDFIPKPISELRKEAPGKPMLIGCCASEGLIMLMGKRSSLGSIMEEISRLVPEDEYPSNFMQLRREIFWKLIKKEDIHDPHAVTRAYVDILGDVFTNVGVQKAVLETVEAHNVPVYFYSFDYFNPKSWGPLGLRMPFKDATHCTELAYIFAHGIIWSFDFNEEDKQMLEMTTRMWTNFAKYGDPNGLPTDESSVVPSLHEKPFRWEPATIECPQRHLSISLNPQMRDEYKNSRPMFIVEMQRTKKGESPTMGISSSSHHQAQGDSRLVKTQYGAVMGRRFVFKNKQIDAFQGIPFAKPPIGDLRFRRPEPPEPWDGVKETKAFGPRGIQKDNTFLDKMKHGRTSEDNLYLNVFSPAWNPSAPSGFAVLVFVHGGGFLSDSSVKYGDADICEHLCTKDVVVVTIQYRLGHLGFFTTGDDNCRGNLGLWDQTMALRWIHDNITFFNGDPRNVTVMGQSAGGASVDLLSICPPSRDLFHRVIPMAGNASCRWSTHNNLVEVCRKFAEANDIHDFLHSDRMLEKLREVPASKFAMSLMDTLSDSKVDLCPVAPRIDGDFIPKPISELRKEAPGKPMLIGCCASEGLIMLMGKRSSLGSIMEEISRLVPEDEYPSNFMQLRREIFWKLIKKEDIHDPHAVTRAYVDILGDVFTNVGVQKAVLETVEAHNVPVYFYSFDYFNPKSWGPLGLRMPFKDATHCTELAYIFAHGIIWSFDFNEEDKQMLEMTTRMWTNFAKYGDPNGLPTDESSVVPSLHEKPFRWEPATIECPQRHLSISLNPQMRDEYKNSRPMFIVEMQRTKKGESPT

Nearest PDB structures (foldseek):
  3vkf-assembly2_A  TM=8.251E-01  e=2.671E-42  Rattus norvegicus
  5ydj-assembly1_A-2  TM=8.273E-01  e=1.704E-38  Anopheles gambiae
  6ary-assembly1_B-2  TM=8.143E-01  e=1.526E-38  Anopheles gambiae
  8eor-assembly1_A  TM=7.995E-01  e=7.056E-39  Homo sapiens
  5ydh-assembly1_A-2  TM=8.214E-01  e=7.222E-37  Anopheles gambiae

=== Feature glossary ===
Legend for the data blocks above and below:

— What the protein is —

The amino-acid sequence is the protein's primary structure: the linear order of residues from the N-terminus to the C-terminus, written in one-letter code. Everything else here — the 3D coordinates, the secondary structure, the domain annotations — is ultimately a consequence of this string.

Database cross-references. InterPro integrates a dozen domain/family signature databases into unified entries with residue-range hits. GO terms attach function/process/location labels with evidence codes. CATH codes position the fold in a four-level structural taxonomy. Organism is the NCBI-taxonomy species name.

— Where its atoms are —

The mmCIF block holds the 3D Cartesian coordinates of each backbone atom (N, Cα, C, O) in ångströms. mmCIF is the PDB's canonical archive format — a tagged-loop text representation of the atomic model.

The six renders are orthographic views along the three Cartesian axes in both directions. Representation (cartoon, sticks, or surface) and color scheme (sequence-rainbow or by-chain) vary across proteins so the training set covers all the common visualization conventions.

— Local backbone conformation —

Secondary structure is the local, repeating backbone conformation. DSSP classifies it into eight states by reading the hydrogen-bond network: three helix types (H, G, I), two β types (E, B), two non-regular types (T, S), and unstructured coil (-).

SS3 is a coarse helix/strand/coil call (letters a/b/c) made by the P-SEA algorithm from inter-Cα distances and dihedrals. It is less detailed than DSSP but needs only Cα positions.

Backbone dihedral angles. Every residue except chain termini has a φ (preceding-C → N → Cα → C) and a ψ (N → Cα → C → next-N). They are reported in degrees following the IUPAC sign convention. Secondary structure is essentially a statement about which (φ, ψ) basin each residue occupies.

— Global shape and packing —

The geometric summary reports three shape descriptors. Rg (radius of gyration) measures how spread out the Cα atoms are about their centre of mass; compact globular proteins have small Rg, elongated or unfolded ones large. Cα contacts (<8 Å, |i−j|>4) count long-range residue pairs in spatial proximity — high for tightly packed folds, near zero for rods or random coil. The bounding-box extents give the protein's footprint along x, y, z in Å.

Solvent accessibility: the surface area of each residue that a 1.4 Å water probe can touch, in Å². When only backbone atoms are present the absolute values are lower than full-atom SASA (side chains contribute most of the area) and are flagged as backbone-only.

Plot images: a contact map (which residues are close in 3D, as an N×N binary image), a Ramachandran scatter (backbone torsion angles, revealing secondary-structure composition at a glance), and — for AlphaFold structures — a PAE heatmap (pairwise prediction confidence).

— Structural neighborhood —

Foldseek's 3Di representation compresses backbone geometry into a per-residue letter drawn from a learned twenty-state alphabet. It captures the tertiary interaction pattern around each residue — which residues are packed against it in space, regardless of where they are in sequence.

Structural nearest neighbors (via Foldseek easy-search vs the PDB). Reported per hit: target PDB id, E-value, and alignment TM-score. A TM-score above ~0.5 is the conventional threshold for 'same fold'.

— Confidence and disorder —

pLDDT (predicted Local Distance Difference Test) is AlphaFold's per-residue confidence score, ranging from 0 to 100. Values above 90 indicate high confidence (typically well-packed cores); 70–90 is confident; 50–70 low confidence; below 50 usually means the region is disordered or the prediction is unreliable there. AlphaFold stores pLDDT in the mmCIF B-factor column.

For experimental (PDB) structures, the B-factor (temperature factor) quantifies the positional spread of each atom in the crystal — a combination of thermal vibration and static disorder — in units of Å². High B-factors mark flexible loops or poorly resolved regions; low B-factors mark the rigid, well-ordered core.

Predicted Aligned Error (PAE) is an AlphaFold confidence matrix: entry (i, j) is the expected error in the position of residue j, in ångströms, when the prediction is superimposed on the true structure at residue i. Low PAE within a block of residues means that block is internally rigid and well-predicted; high PAE between two blocks means their relative placement is uncertain even if each block individually is confident.